Protein 4H18 (pdb70)

Radius of gyration: 34.75 Å; Cα contacts (8 Å, |Δi|>4): 2695; chains: 4; bounding box: 86×87×89 Å

Solvent-accessible surface area: 47340 Å² total; per-residue (Å²): 39,172,34,62,28,78,94,21,7,64,150,34,64,90,7,92,30,50,97,74,26,34,117,135,61,109,91,66,33,118,7,44,22,52,9,74,31,30,74,159,57,9,88,31,4,21,0,79,0,43,29,14,107,38,63,0,3,0,0,0,0,16,18,48,162,102,62,30,67,40,0,0,0,2,0,0,0,2,1,22,0,2,72,26,35,50,0,0,6,30,75,22,48,0,18,102,16,0,18,130,36,17,0,3,0,0,0,0,2,40,1,68,17,0,6,0,2,24,16,89,90,118,13,98,55,8,58,13,88,3,39,0,16,18,0,2,0,58,1,0,0,22,32,0,10,145,86,21,96,21,58,28,32,3,0,0,0,0,10,3,0,0,0,4,2,0,1,5,2,0,3,24,32,78,37,0,6,28,0,0,0,3,0,0,8,6,3,7,0,9,55,133,86,16,18,57,9,4,92,68,0,0,106,109,6,108,8,60,4,82,40,0,1,8,98,106,42,22,160,69,0,55,103,0,2,0,30,84,22,0,77,110,0,140,77,13,60,1,9,5,1,13,0,16,3,3,26,51,12,49,157,133,46,48,121,72,90,56,15,0,49,112,8,4,77,50,4,10,48,72,0,44,105,26,56,5,105,19,38,37,32,6,51,44,54,85,83,51,56,57,41,15,13,47,89,0,0,67,27,0,17,22,0,0,19,82,15,4,155,30,224,30,170,35,67,26,81,95,21,7,66,152,28,66,91,7,88,32,52,99,80,28,38,121,124,60,109,88,67,31,149,7,48,72,81,10,113,94,30,77,153,51,9,80,33,3,20,0,76,0,45,39,5,94,36,65,0,4,0,0,0,0,17,16,47,170,100,58,35,67,41,0,0,0,2,0,0,0,3,1,24,0,1,72,17,36,50,0,0,6,37,78,22,48,0,19,101,23,0,19,134,58,15,0,3,0,0,0,0,2,41,2,70,15,0,5,0,2,22,17,88,89,106,0,13,21,8,55,11,80,4,58,0,14,18,0,3,1,58,1,0,0,22,32,0,11,144,87,22,95,23,59,28,36,3,0,1,0,0,10,3,0,0,0,4,2,0,2,4,2,2,4,24,30,83,41,0,6,29,0,0,0,2,0,0,8,5,3,6,0,11,52,132,93,16,18,59,9,4,95,69,0,0,107,112,5,38,9,60,1,80,20,0,1,8,99,107,30,24,119,68,0,13,104,1,1,0,15,50,12,0,16,92,0,129,78,11,61,0,9,5,1,27,0,15,4,4,26,52,16,45,151,137,46,53,126,69,87,60,17,0,51,110,10,6,119,20,5,64,51,9,0,77,83,15,54,4,110,19,39,66,36,75,183,120,56,85,87,51,55,58,40,17,14,50,89,0,0,95,27,0,35,86,0,0,28,105,14,3,159,89,28,167,35,63,27,78,96,25,8,63,146,36,66,90,7,90,33,43,94,73,30,38,118,129,66,106,87,63,33,158,6,42,74,75,6,108,90,28,58,150,31,8,82,29,3,20,0,75,0,45,32,14,108,37,64,0,4,0,0,0,0,17,16,20,172,108,33,37,70,54,1,0,0,4,0,0,0,2,15,22,0,1,70,17,39,49,0,0,2,68,79,13,52,0,4,68,15,1,3,25,47,23,0,3,0,0,0,0,2,40,0,68,25,0,5,0,3,22,15,90,88,115,11,98,64,7,58,14,85,3,42,0,15,20,0,4,0,61,1,0,1,21,27,0,10,146,92,21,95,22,57,29,36,2,0,2,1,0,6,33,5,0,1,3,2,0,3,5,2,1,4,23,30,79,37,0,6,28,0,0,0,4,0,9,7,3,4,11,0,4,64,128,91,16,10,92,28,2,56,71,18,0,97,171,2,111,7,57,2,75,43,0,2,9,101,103,37,26,143,75,0,41,104,1,2,0,33,83,25,0,80,107,0,134,78,11,61,1,10,4,0,12,10,10,57,167,119,124,99,62,34,39,116,55,65,59,12,5,50,110,11,5,120,38,3,63,52,71,0,76,103,30,53,4,66,21,47,54,44,87,31,182,182,34,58,44,117,23,53,54,0,0,93,25,1,15,89,0,0,1,45,17,5,84,44,128,30,168,34,62,27,76,53,13,7,27,50,35,42,81,7,32,23,11,48,2,23,22,39,120,74,106,82,79,28,154,7,62,73,90,6,111,91,29,74,157,47,9,89,31,4,7,0,27,0,45,34,15,109,38,47,0,5,0,0,0,0,18,17,51,168,106,27,35,73,53,0,0,0,4,0,0,0,2,8,16,0,1,62,16,44,43,0,0,7,35,81,21,52,0,19,99,18,0,18,133,45,62,0,3,0,0,0,0,2,34,1,62,27,0,4,0,3,16,3,37,90,114,11,101,57,3,59,16,74,3,18,0,14,19,0,4,0,58,2,0,1,22,31,0,10,146,88,21,95,20,56,28,36,2,0,2,0,0,6,32,5,0,1,2,2,0,2,6,2,2,4,22,30,77,40,0,8,31,0,0,0,5,0,12,8,3,5,8,0,4,64,129,95,15,10,89,29,2,56,73,18,0,98,152,5,117,8,57,2,75,43,0,2,4,94,105,37,25,30,13,0,29,31,0,2,0,32,86,8,0,82,57,0,137,77,12,60,1,8,4,1,12,4,12,84,186,113,130,108,65,34,40,111,56,30,59,14,4,37,110,11,5,117,34,3,66,50,72,0,78,103,30,53,5,114,21,48,59,46,86,23,128,141,184,26,60,45,116,27,54,50,0,0,91,21,0,33,89,0,0,24,117,17,3,156,97

Organism: Corynebacterium glutamicum (strain ATCC 13032 / DSM 20300 / JCM 1318 / BCRC 11384 / CCUG 27702 / LMG 3730 / NBRC 12168 / NCIMB 10025 / NRRL B-2784 / 534) (NCBI:txid196627)

Secondary structure (DSSP, 8-state):
--S-HHHHHTTPPPPEEESS--TT--S--TTHHHHHTS-TTEEEEEEEETTTTEEEEEEEEPP-STTSS--EEEEE--TTTTSSS-SHHHHS-HHHHHHHHT-EEEEE---TTSTTSB-SS-BGGGTB--BHHIIIIIISHHHHHHHTT--S-EEEEEETTHHHHHHHHHHHSTTT-SEEEEES--S--SSHHHHHHHHHHHHTTT--HHHHH-STTSHHHHHT-TTTTGGGGTTSEEEEE-GGGGGGG---HHHHHHHHHHHHHHHHHHHHHHT---EEE----S--SHHHHHHHHHHHHHHHHHHHT--/--S-HHHHHTTPPPPEEESS--TT--S--TTHHHHHTS-TTEEEEEEEETTTTEEEEEEEEPP-STTSSEEEEEEE--TTTTSSS-SHHHHS-HHHHHHHHT-EEEEE---TTSTTSB-SS-BGGGTB--BHHIIIIIISHHHHHHHHTEEEEEEEEEETTHHHHHHHHHHHSTTT-SEEEEES--S--SSHHHHHHHHHHHHTTT--HHHHH-STTSHHHHHT-TTTTGGGGTTSEEEEE-GGGGGGGG--HHHHHHHHHHHHHHHHHHHHHHT---EEE----S--SHHHHHHHHHHHHHHHHHHHT-/--S-HHHHHTTPPPPEEESS--TT--S--TTHHHHHHS-TTEEEEEEEETTTTEEEEEEEEPPPGGG-S--EEEEE--TTTTSSSSSHHHHS-HHHHHHTTT-EEEEE---TTSTTSB-SS-BGGGTB--BHHIIIIIISHHHHHHHHT--S-EEEEEETHHHHHHHHHHHHSTTT-SEEEEES--S--SSHHHHHHHHHHHGGGT--HHHHH-STTSHHHHHT-TTTTGGGGTTSEEEEE-----HHHHHHHHHHHHHHHHHHHHHHHHHHT---EEE----HHHHHHHHHHHHHHHHHHHHT--/--S-HHHHHTTPPPPEEESSPPTT--S--TTHHHHHHS-TTEEEEEEEETTTTEEEEEEEEPPPGGG-S--EEEEE--TTTTSSSSSHHHHS-HHHHHHTSS-EEEEE---TTSTTSB-SS-BGGGTB--BHHIIIIIISHHHHHHHHT--S-EEEEEETHHHHHHHHHHHHSTTT-SEEEEES--S--SSHHHHHHHHHHHGGGT--HHHHHSSTTSHHHHHT-TTTTGGGGTTSEEEEE-----HHHHHHHHHHHHHHHHHHHHHHHHHHT---EEE-----HHHHHHHHHHHHHHHHHHHTT-

B-factor: mean 14.74, std 8.95, range [1.87, 73.32]

InterPro domains:
  IPR000801 Esterase-like [PF00756] (78-351)
  IPR029058 Alpha/Beta hydrolase fold [G3DSA:3.40.50.1820] (30-365)
  IPR029058 Alpha/Beta hydrolase fold [SSF53474] (70-356)
  IPR050583 Mycobacterial A85 antigen [PTHR48098] (49-359)

CATH classification: 3.40.50.1820

Structure (mmCIF, N/CA/C/O backbone):
data_4H18
#
_entry.id   4H18
#
_cell.length_a   85.804
_cell.length_b   190.688
_cell.length_c   78.497
_cell.angle_alpha   90.00
_cell.angle_beta   90.00
_cell.angle_gamma   90.00
#
_symmetry.space_group_name_H-M   'P 21 21 2'
#
loop_
_entity.id
_entity.type
_entity.pdbx_description
1 polymer Cmt1
2 non-polymer 'MAGNESIUM ION'
3 water water
#
loop_
_atom_site.group_PDB
_atom_site.id
_atom_site.type_symbol
_atom_site.label_atom_id
_atom_site.label_alt_id
_atom_site.label_comp_id
_atom_site.label_asym_id
_atom_site.label_entity_id
_atom_site.label_seq_id
_atom_site.pdbx_PDB_ins_code
_atom_site.Cartn_x
_atom_site.Cartn_y
_atom_site.Cartn_z
_atom_site.occupancy
_atom_site.B_iso_or_equiv
_atom_site.auth_seq_id
_atom_site.auth_comp_id
_atom_site.auth_asym_id
_atom_site.auth_atom_id
_atom_site.pdbx_PDB_model_num
ATOM 1 N N . ALA A 1 30 ? 108.239 17.596 19.379 1.00 16.77 30 ALA A N 1
ATOM 2 C CA . ALA A 1 30 ? 109.351 18.394 19.901 1.00 16.54 30 ALA A CA 1
ATOM 3 C C . ALA A 1 30 ? 110.557 17.483 20.009 1.00 18.13 30 ALA A C 1
ATOM 4 O O . ALA A 1 30 ? 110.400 16.276 20.196 1.00 20.89 30 ALA A O 1
ATOM 6 N N . GLU A 1 31 ? 111.760 18.049 19.924 1.00 19.56 31 GLU A N 1
ATOM 7 C CA . GLU A 1 31 ? 112.973 17.236 20.036 1.00 27.10 31 GLU A CA 1
ATOM 8 C C . GLU A 1 31 ? 113.384 17.069 21.480 1.00 23.27 31 GLU A C 1
ATOM 9 O O . GLU A 1 31 ? 114.184 16.198 21.804 1.00 25.39 31 GLU A O 1
ATOM 15 N N . VAL A 1 32 ? 112.855 17.924 22.347 1.00 15.74 32 VAL A N 1
ATOM 16 C CA . VAL A 1 32 ? 113.196 17.889 23.769 1.00 16.50 32 VAL A CA 1
ATOM 17 C C . VAL A 1 32 ? 112.174 17.036 24.508 1.00 15.58 32 VAL A C 1
ATOM 18 O O . VAL A 1 32 ? 110.956 17.217 24.316 1.00 16.82 32 VAL A O 1
ATOM 22 N N . THR A 1 33 ? 112.649 16.119 25.352 1.00 13.77 33 THR A N 1
ATOM 23 C CA . THR A 1 33 ? 111.781 15.133 25.986 1.00 15.30 33 THR A CA 1
ATOM 24 C C . THR A 1 33 ? 111.436 15.532 27.411 1.00 13.33 33 THR A C 1
ATOM 25 O O . THR A 1 33 ? 112.105 16.388 27.996 1.00 12.76 33 THR A O 1
ATOM 29 N N . PRO A 1 34 ? 110.419 14.871 27.993 1.00 11.83 34 PRO A N 1
ATOM 30 C CA . PRO A 1 34 ? 110.112 15.168 29.385 1.00 14.77 34 PRO A CA 1
ATOM 31 C C . PRO A 1 34 ? 111.322 14.994 30.282 1.00 13.60 34 PRO A C 1
ATOM 32 O O . PRO A 1 34 ? 111.575 15.856 31.117 1.00 11.69 34 PRO A O 1
ATOM 36 N N . ALA A 1 35 ? 112.085 13.912 30.096 1.00 15.60 35 ALA A N 1
ATOM 37 C CA . ALA A 1 35 ? 113.232 13.682 30.962 1.00 15.93 35 ALA A CA 1
ATOM 38 C C . ALA A 1 35 ? 114.288 14.766 30.780 1.00 13.39 35 ALA A C 1
ATOM 39 O O . ALA A 1 35 ? 114.978 15.123 31.731 1.00 14.60 35 ALA A O 1
ATOM 41 N N . ASP A 1 36 ? 114.434 15.286 29.567 1.00 16.05 36 ASP A N 1
ATOM 42 C CA . ASP A 1 36 ? 115.401 16.362 29.332 1.00 12.74 36 ASP A CA 1
ATOM 43 C C . ASP A 1 36 ? 115.124 17.555 30.239 1.00 17.95 36 ASP A C 1
ATOM 44 O O . ASP A 1 36 ? 116.056 18.142 30.819 1.00 16.49 36 ASP A O 1
ATOM 49 N N . VAL A 1 37 ? 113.853 17.947 30.361 1.00 12.71 37 VAL A N 1
ATOM 50 C CA . VAL A 1 37 ? 113.557 19.132 31.174 1.00 13.06 37 VAL A CA 1
ATOM 51 C C . VAL A 1 37 ? 113.367 18.833 32.677 1.00 13.12 37 VAL A C 1
ATOM 52 O O . VAL A 1 37 ? 113.558 19.718 33.518 1.00 12.68 37 VAL A O 1
ATOM 56 N N . ALA A 1 38 ? 113.017 17.594 33.017 1.00 10.72 38 ALA A N 1
ATOM 57 C CA . ALA A 1 38 ? 112.678 17.241 34.393 1.00 12.34 38 ALA A CA 1
ATOM 58 C C . ALA A 1 38 ? 113.898 17.153 35.313 1.00 17.16 38 ALA A C 1
ATOM 59 O O . ALA A 1 38 ? 113.772 17.339 36.523 1.00 18.23 38 ALA A O 1
ATOM 61 N N . GLY A 1 39 ? 115.068 16.858 34.746 1.00 16.79 39 GLY A N 1
ATOM 62 C CA . GLY A 1 39 ? 116.254 16.675 35.566 1.00 19.45 39 GLY A CA 1
ATOM 63 C C . GLY A 1 39 ? 115.981 15.593 36.583 1.00 19.19 39 GLY A C 1
ATOM 64 O O . GLY A 1 39 ? 115.470 14.515 36.236 1.00 19.19 39 GLY A O 1
ATOM 65 N N A ASP A 1 40 ? 116.295 15.867 37.850 0.49 20.50 40 ASP A N 1
ATOM 66 N N B ASP A 1 40 ? 116.266 15.880 37.847 0.51 20.49 40 ASP A N 1
ATOM 67 C CA A ASP A 1 40 ? 116.113 14.871 38.899 0.49 20.74 40 ASP A CA 1
ATOM 68 C CA B ASP A 1 40 ? 116.106 14.871 38.874 0.51 20.73 40 ASP A CA 1
ATOM 69 C C A ASP A 1 40 ? 114.842 15.094 39.710 0.49 19.04 40 ASP A C 1
ATOM 70 C C B ASP A 1 40 ? 114.872 15.134 39.729 0.51 19.03 40 ASP A C 1
ATOM 71 O O A ASP A 1 40 ? 114.662 14.490 40.765 0.49 18.58 40 ASP A O 1
ATOM 72 O O B ASP A 1 40 ? 114.730 14.582 40.817 0.51 18.62 40 ASP A O 1
ATOM 81 N N . THR A 1 41 ? 113.971 15.965 39.211 1.00 18.81 41 THR A N 1
ATOM 82 C CA . THR A 1 41 ? 112.728 16.294 39.904 1.00 16.56 41 THR A CA 1
ATOM 83 C C . THR A 1 41 ? 111.938 15.029 40.199 1.00 15.26 41 THR A C 1
ATOM 84 O O . THR A 1 41 ? 111.794 14.174 39.318 1.00 16.87 41 THR A O 1
ATOM 88 N N . ALA A 1 42 ? 111.412 14.907 41.420 1.00 16.62 42 ALA A N 1
ATOM 89 C CA . ALA A 1 42 ? 110.556 13.770 41.756 1.00 16.84 42 ALA A CA 1
ATOM 90 C C . ALA A 1 42 ? 109.308 13.854 40.891 1.00 17.56 42 ALA A C 1
ATOM 91 O O . ALA A 1 42 ? 108.661 14.909 40.854 1.00 13.88 42 ALA A O 1
ATOM 93 N N . LEU A 1 43 ? 108.955 12.763 40.204 1.00 15.38 43 LEU A N 1
ATOM 94 C CA . LEU A 1 43 ? 107.856 12.818 39.226 1.00 10.69 43 LEU A CA 1
ATOM 95 C C . LEU A 1 43 ? 106.459 12.634 39.850 1.00 13.15 43 LEU A C 1
ATOM 96 O O . LEU A 1 43 ? 106.292 12.076 40.948 1.00 12.52 43 LEU A O 1
ATOM 101 N N . SER A 1 44 ? 105.453 13.126 39.136 1.00 10.88 44 SER A N 1
ATOM 102 C CA . SER A 1 44 ? 104.071 12.946 39.527 1.00 11.35 44 SER A CA 1
ATOM 103 C C . SER A 1 44 ? 103.629 11.482 39.405 1.00 13.69 44 SER A C 1
ATOM 104 O O . SER A 1 44 ? 104.171 10.716 38.601 1.00 12.58 44 SER A O 1
ATOM 107 N N . THR A 1 45 ? 102.654 11.118 40.226 1.00 12.59 45 THR A N 1
ATOM 108 C CA . THR A 1 45 ? 101.954 9.839 40.123 1.00 15.73 45 THR A CA 1
ATOM 109 C C . THR A 1 45 ? 100.551 10.186 39.655 1.00 14.51 45 THR A C 1
ATOM 110 O O . THR A 1 45 ? 99.886 11.005 40.286 1.00 13.42 45 THR A O 1
ATOM 114 N N . ILE A 1 46 ? 100.129 9.594 38.542 1.00 12.55 46 ILE A N 1
ATOM 115 C CA . ILE A 1 46 ? 98.794 9.823 37.999 1.00 17.13 46 ILE A CA 1
ATOM 116 C C . ILE A 1 46 ? 97.819 8.768 38.515 1.00 18.45 46 ILE A C 1
ATOM 117 O O . ILE A 1 46 ? 98.106 7.566 38.477 1.00 18.33 46 ILE A O 1
ATOM 122 N N . SER A 1 47 ? 96.652 9.212 38.952 1.00 15.58 47 SER A N 1
ATOM 123 C CA . SER A 1 47 ? 95.633 8.300 39.437 1.00 17.97 47 SER A CA 1
ATOM 124 C C . SER A 1 47 ? 94.352 8.459 38.611 1.00 22.89 47 SER A C 1
ATOM 125 O O . SER A 1 47 ? 94.085 9.542 38.060 1.00 17.81 47 SER A O 1
ATOM 128 N N . ASP A 1 48 ? 93.572 7.383 38.481 1.00 17.36 48 ASP A N 1
ATOM 129 C CA . ASP A 1 48 ? 92.367 7.471 37.663 1.00 20.87 48 ASP A CA 1
ATOM 130 C C . ASP A 1 48 ? 91.154 7.828 38.501 1.00 24.01 48 ASP A C 1
ATOM 131 O O . ASP A 1 48 ? 90.040 7.931 37.990 1.00 27.56 48 ASP A O 1
ATOM 136 N N . SER A 1 49 ? 91.372 8.034 39.788 1.00 17.22 49 SER A N 1
ATOM 137 C CA . SER A 1 49 ? 90.266 8.304 40.690 1.00 22.95 49 SER A CA 1
ATOM 138 C C . SER A 1 49 ? 90.640 9.442 41.635 1.00 23.19 49 SER A C 1
ATOM 139 O O . SER A 1 49 ? 91.819 9.633 41.932 1.00 22.34 49 SER A O 1
ATOM 142 N N . ALA A 1 50 ? 89.641 10.203 42.084 1.00 20.66 50 ALA A N 1
ATOM 143 C CA . ALA A 1 50 ? 89.833 11.295 43.045 1.00 20.70 50 ALA A CA 1
ATOM 144 C C . ALA A 1 50 ? 90.336 10.822 44.418 1.00 28.36 50 ALA A C 1
ATOM 145 O O . ALA A 1 50 ? 90.222 9.647 44.751 1.00 29.87 50 ALA A O 1
ATOM 147 N N . PRO A 1 51 ? 90.896 11.734 45.224 1.00 24.58 51 PRO A N 1
ATOM 148 C CA . PRO A 1 51 ? 91.393 11.281 46.528 1.00 33.52 51 PRO A CA 1
ATOM 149 C C . PRO A 1 51 ? 90.243 10.838 47.428 1.00 35.19 51 PRO A C 1
ATOM 150 O O . PRO A 1 51 ? 89.156 11.415 47.346 1.00 34.12 51 PRO A O 1
ATOM 154 N N . ALA A 1 52 ? 90.473 9.836 48.275 1.00 34.50 52 ALA A N 1
ATOM 155 C CA . ALA A 1 52 ? 89.442 9.399 49.209 1.00 33.53 52 ALA A CA 1
ATOM 156 C C . ALA A 1 52 ? 89.109 10.551 50.159 1.00 36.55 52 ALA A C 1
ATOM 157 O O . ALA A 1 52 ? 88.006 10.633 50.703 1.00 38.82 52 ALA A O 1
ATOM 159 N N . ASP A 1 53 ? 90.077 11.450 50.315 1.00 39.84 53 ASP A N 1
ATOM 160 C CA . ASP A 1 53 ? 89.944 12.689 51.070 1.00 43.33 53 ASP A CA 1
ATOM 161 C C . ASP A 1 53 ? 88.840 13.637 50.561 1.00 50.95 53 ASP A C 1
ATOM 162 O O . ASP A 1 53 ? 88.365 14.500 51.310 1.00 44.10 53 ASP A O 1
ATOM 167 N N . GLU A 1 54 ? 88.439 13.482 49.298 1.00 40.52 54 GLU A N 1
ATOM 168 C CA . GLU A 1 54 ? 87.533 14.440 48.643 1.00 44.31 54 GLU A CA 1
ATOM 169 C C . GLU A 1 54 ? 86.244 14.727 49.420 1.00 43.81 54 GLU A C 1
ATOM 170 O O . GLU A 1 54 ? 85.416 13.834 49.625 1.00 42.11 54 GLU A O 1
ATOM 176 N N . ALA A 1 55 ? 86.089 15.983 49.836 1.00 42.37 55 ALA A N 1
ATOM 177 C CA . ALA A 1 55 ? 84.903 16.441 50.557 1.00 44.26 55 ALA A CA 1
ATOM 178 C C . ALA A 1 55 ? 83.636 16.403 49.689 1.00 49.00 55 ALA A C 1
ATOM 179 O O . ALA A 1 55 ? 82.708 15.637 49.967 1.00 49.25 55 ALA A O 1
ATOM 181 N N . SER A 1 56 ? 83.595 17.229 48.644 1.00 41.29 56 SER A N 1
ATOM 182 C CA . SER A 1 56 ? 82.456 17.240 47.716 1.00 42.89 56 SER A CA 1
ATOM 183 C C . SER A 1 56 ? 82.911 17.129 46.258 1.00 35.40 56 SER A C 1
ATOM 184 O O . SER A 1 56 ? 84.090 17.326 45.960 1.00 36.85 56 SER A O 1
ATOM 187 N N . ALA A 1 57 ? 81.971 16.810 45.365 1.00 35.54 57 ALA A N 1
ATOM 188 C CA . ALA A 1 57 ? 82.254 16.663 43.937 1.00 27.24 57 ALA A CA 1
ATOM 189 C C . ALA A 1 57 ? 82.469 18.009 43.255 1.00 26.07 57 ALA A C 1
ATOM 190 O O . ALA A 1 57 ? 81.662 18.908 43.401 1.00 25.04 57 ALA A O 1
ATOM 192 N N . PRO A 1 58 ? 83.566 18.148 42.495 1.00 25.13 58 PRO A N 1
ATOM 193 C CA . PRO A 1 58 ? 83.828 19.403 41.781 1.00 26.11 58 PRO A CA 1
ATOM 194 C C . PRO A 1 58 ? 82.672 19.749 40.837 1.00 16.79 58 PRO A C 1
ATOM 195 O O . PRO A 1 58 ? 82.004 18.832 40.343 1.00 21.97 58 PRO A O 1
ATOM 199 N N . ARG A 1 59 ? 82.449 21.029 40.573 1.00 20.86 59 ARG A N 1
ATOM 200 C CA . ARG A 1 59 ? 81.346 21.421 39.700 1.00 22.33 59 ARG A CA 1
ATOM 201 C C . ARG A 1 59 ? 81.485 20.846 38.291 1.00 27.49 59 ARG A C 1
ATOM 202 O O . ARG A 1 59 ? 80.487 20.575 37.607 1.00 24.28 59 ARG A O 1
ATOM 210 N N . TRP A 1 60 ? 82.724 20.626 37.861 1.00 17.58 60 TRP A N 1
ATOM 211 C CA . TRP A 1 60 ? 82.934 20.242 36.477 1.00 17.50 60 TRP A CA 1
ATOM 212 C C . TRP A 1 60 ? 82.746 18.740 36.255 1.00 16.57 60 TRP A C 1
ATOM 213 O O . TRP A 1 60 ? 82.713 18.290 35.116 1.00 18.61 60 TRP A O 1
ATOM 224 N N . ARG A 1 61 ? 82.663 17.957 37.334 1.00 20.65 61 ARG A N 1
ATOM 225 C CA . ARG A 1 61 ? 82.567 16.502 37.168 1.00 18.99 61 ARG A CA 1
ATOM 226 C C . ARG A 1 61 ? 81.358 16.070 36.322 1.00 13.75 61 ARG A C 1
ATOM 227 O O . ARG A 1 61 ? 81.473 15.176 35.489 1.00 17.95 61 ARG A O 1
ATOM 235 N N . ALA A 1 62 ? 80.206 16.711 36.512 1.00 21.63 62 ALA A N 1
ATOM 236 C CA . ALA A 1 62 ? 79.021 16.352 35.705 1.00 18.89 62 ALA A CA 1
ATOM 237 C C . ALA A 1 62 ? 79.254 16.524 34.199 1.00 20.53 62 ALA A C 1
ATOM 238 O O . ALA A 1 62 ? 78.753 15.747 33.385 1.00 18.74 62 ALA A O 1
ATOM 240 N N . HIS A 1 63 ? 80.032 17.543 33.835 1.00 21.87 63 HIS A N 1
ATOM 241 C CA . HIS A 1 63 ? 80.344 17.814 32.432 1.00 23.00 63 HIS A CA 1
ATOM 242 C C . HIS A 1 63 ? 81.213 16.722 31.843 1.00 21.18 63 HIS A C 1
ATOM 243 O O . HIS A 1 63 ? 80.986 16.266 30.719 1.00 20.74 63 HIS A O 1
ATOM 250 N N . VAL A 1 64 ? 82.222 16.304 32.606 1.00 17.07 64 VAL A N 1
ATOM 251 C CA . VAL A 1 64 ? 83.060 15.206 32.202 1.00 20.03 64 VAL A CA 1
ATOM 252 C C . VAL A 1 64 ? 82.219 13.918 32.043 1.00 18.40 64 VAL A C 1
ATOM 253 O O . VAL A 1 64 ? 82.342 13.208 31.042 1.00 24.58 64 VAL A O 1
ATOM 257 N N . ASN A 1 65 ? 81.367 13.633 33.023 1.00 18.82 65 ASN A N 1
ATOM 258 C CA . ASN A 1 65 ? 80.632 12.354 33.055 1.00 21.68 65 ASN A CA 1
ATOM 259 C C . ASN A 1 65 ? 79.634 12.199 31.920 1.00 25.75 65 ASN A C 1
ATOM 260 O O . ASN A 1 65 ? 79.273 11.084 31.555 1.00 35.77 65 ASN A O 1
ATOM 265 N N . ALA A 1 66 ? 79.202 13.322 31.357 1.00 29.21 66 ALA A N 1
ATOM 266 C CA . ALA A 1 66 ? 78.218 13.322 30.277 1.00 27.32 66 ALA A CA 1
ATOM 267 C C . ALA A 1 66 ? 78.877 13.329 28.910 1.00 34.60 66 ALA A C 1
ATOM 268 O O . ALA A 1 66 ? 78.204 13.195 27.884 1.00 30.95 66 ALA A O 1
ATOM 270 N N . ALA A 1 67 ? 80.196 13.500 28.890 1.00 27.16 67 ALA A N 1
ATOM 271 C CA . ALA A 1 67 ? 80.911 13.623 27.631 1.00 23.10 67 ALA A CA 1
ATOM 272 C C . ALA A 1 67 ? 81.320 12.254 27.094 1.00 23.41 67 ALA A C 1
ATOM 273 O O . ALA A 1 67 ? 81.128 11.229 27.761 1.00 23.23 67 ALA A O 1
ATOM 275 N N . ASP A 1 68 ? 81.896 12.251 25.896 1.00 24.28 68 ASP A N 1
ATOM 276 C CA . ASP A 1 68 ? 82.409 11.032 25.298 1.00 25.50 68 ASP A CA 1
ATOM 277 C C . ASP A 1 68 ? 83.365 10.358 26.263 1.00 22.34 68 ASP A C 1
ATOM 278 O O . ASP A 1 68 ? 84.049 11.015 27.055 1.00 19.06 68 ASP A O 1
ATOM 283 N N . GLU A 1 69 ? 83.390 9.035 26.197 1.00 26.49 69 GLU A N 1
ATOM 284 C CA . GLU A 1 69 ? 84.261 8.197 27.001 1.00 26.15 69 GLU A CA 1
ATOM 285 C C . GLU A 1 69 ? 85.728 8.623 26.935 1.00 19.37 69 GLU A C 1
ATOM 286 O O . GLU A 1 69 ? 86.520 8.385 27.867 1.00 15.90 69 GLU A O 1
ATOM 292 N N . ARG A 1 70 ? 86.105 9.238 25.823 1.00 15.19 70 ARG A N 1
ATOM 293 C CA . ARG A 1 70 ? 87.496 9.658 25.658 1.00 13.95 70 ARG A CA 1
ATOM 294 C C . ARG A 1 70 ? 87.848 10.841 26.563 1.00 12.94 70 ARG A C 1
ATOM 295 O O . ARG A 1 70 ? 89.024 11.199 26.698 1.00 13.59 70 ARG A O 1
ATOM 303 N N . VAL A 1 71 ? 86.839 11.452 27.170 1.00 11.63 71 VAL A N 1
ATOM 304 C CA . VAL A 1 71 ? 87.131 12.530 28.127 1.00 12.09 71 VAL A CA 1
ATOM 305 C C . VAL A 1 71 ? 87.253 11.890 29.498 1.00 16.89 71 VAL A C 1
ATOM 306 O O . VAL A 1 71 ? 86.344 11.185 29.931 1.00 18.67 71 VAL A O 1
ATOM 310 N N . LYS A 1 72 ? 88.380 12.114 30.174 1.00 11.27 72 LYS A N 1
ATOM 311 C CA . LYS A 1 72 ? 88.630 11.466 31.454 1.00 12.00 72 LYS A CA 1
ATOM 312 C C . LYS A 1 72 ? 88.964 12.433 32.571 1.00 16.50 72 LYS A C 1
ATOM 313 O O . LYS A 1 72 ? 89.645 13.441 32.362 1.00 17.09 72 LYS A O 1
ATOM 319 N N . GLU A 1 73 ? 88.503 12.110 33.774 1.00 12.53 73 GLU A N 1
ATOM 320 C CA . GLU A 1 73 ? 89.018 12.784 34.949 1.00 13.02 73 GLU A CA 1
ATOM 321 C C . GLU A 1 73 ? 90.239 12.011 35.492 1.00 15.16 73 GLU A C 1
ATOM 322 O O . GLU A 1 73 ? 90.156 10.808 35.761 1.00 15.58 73 GLU A O 1
ATOM 328 N N . MET A 1 74 ? 91.375 12.689 35.641 1.00 11.35 74 MET A N 1
ATOM 329 C CA . MET A 1 74 ? 92.560 12.070 36.214 1.00 12.50 74 MET A CA 1
ATOM 330 C C . MET A 1 74 ? 93.083 12.960 37.316 1.00 15.11 74 MET A C 1
ATOM 331 O O . MET A 1 74 ? 92.733 14.149 37.390 1.00 13.59 74 MET A O 1
ATOM 336 N N . TRP A 1 75 ? 93.924 12.399 38.176 1.00 11.19 75 TRP A N 1
ATOM 337 C CA . TRP A 1 75 ? 94.487 13.192 39.260 1.00 11.97 75 TRP A CA 1
ATOM 338 C C . TRP A 1 75 ? 95.983 12.975 39.311 1.00 15.41 75 TRP A C 1
ATOM 339 O O . TRP A 1 75 ? 96.463 11.850 39.177 1.00 17.80 75 TRP A O 1
ATOM 350 N N . ALA A 1 76 ? 96.736 14.057 39.495 1.00 11.00 76 ALA A N 1
ATOM 351 C CA . ALA A 1 76 ? 98.191 13.961 39.479 1.00 9.90 76 ALA A CA 1
ATOM 352 C C . ALA A 1 76 ? 98.718 14.469 40.787 1.00 13.69 76 ALA A C 1
ATOM 353 O O . ALA A 1 76 ? 98.444 15.602 41.153 1.00 11.63 76 ALA A O 1
ATOM 355 N N . TYR A 1 77 ? 99.473 13.631 41.500 1.00 11.30 77 TYR A N 1
ATOM 356 C CA . TYR A 1 77 ? 100.083 14.078 42.733 1.00 13.51 77 TYR A CA 1
ATOM 357 C C . TYR A 1 77 ? 101.358 14.870 42.439 1.00 12.02 77 TYR A C 1
ATOM 358 O O . TYR A 1 77 ? 102.226 14.425 41.678 1.00 11.99 77 TYR A O 1
ATOM 367 N N . SER A 1 78 ? 101.477 16.044 43.052 1.00 11.80 78 SER A N 1
ATOM 368 C CA . SER A 1 78 ? 102.659 16.883 42.890 1.00 12.31 78 SER A CA 1
ATOM 369 C C . SER A 1 78 ? 103.535 16.766 44.125 1.00 10.35 78 SER A C 1
ATOM 370 O O . SER A 1 78 ? 103.147 17.219 45.198 1.00 11.08 78 SER A O 1
ATOM 373 N N . PRO A 1 79 ? 104.740 16.198 43.981 1.00 13.13 79 PRO A N 1
ATOM 374 C CA . PRO A 1 79 ? 105.561 16.054 45.188 1.00 15.02 79 PRO A CA 1
ATOM 375 C C . PRO A 1 79 ? 106.017 17.393 45.753 1.00 17.37 79 PRO A C 1
ATOM 376 O O . PRO A 1 79 ? 106.134 17.567 46.971 1.00 13.26 79 PRO A O 1
ATOM 380 N N . SER A 1 80 ? 106.294 18.346 44.876 1.00 16.36 80 SER A N 1
ATOM 381 C CA . SER A 1 80 ? 106.802 19.629 45.355 1.00 15.33 80 SER A CA 1
ATOM 382 C C . SER A 1 80 ? 105.749 20.433 46.089 1.00 15.61 80 SER A C 1
ATOM 383 O O . SER A 1 80 ? 106.085 21.212 46.981 1.00 16.01 80 SER A O 1
ATOM 386 N N . MET A 1 81 ? 104.479 20.244 45.740 1.00 12.39 81 MET A N 1
ATOM 387 C CA . MET A 1 81 ? 103.408 20.993 46.409 1.00 14.33 81 MET A CA 1
ATOM 388 C C . MET A 1 81 ? 102.707 20.141 47.445 1.00 13.23 81 MET A C 1
ATOM 389 O O . MET A 1 81 ? 101.957 20.660 48.266 1.00 11.50 81 MET A O 1
ATOM 394 N N . ASP A 1 82 ? 102.974 18.839 47.421 1.00 16.47 82 ASP A N 1
ATOM 395 C CA . ASP A 1 82 ? 102.229 17.858 48.223 1.00 15.18 82 ASP A CA 1
ATOM 396 C C . ASP A 1 82 ? 100.741 18.050 48.001 1.00 17.25 82 ASP A C 1
ATOM 397 O O . ASP A 1 82 ? 99.963 18.203 48.944 1.00 15.26 82 ASP A O 1
ATOM 402 N N . ARG A 1 83 ? 100.351 18.069 46.726 1.00 13.25 83 ARG A N 1
ATOM 403 C CA . ARG A 1 83 ? 98.994 18.395 46.361 1.00 13.20 83 ARG A CA 1
ATOM 404 C C . ARG A 1 83 ? 98.543 17.399 45.315 1.00 10.25 83 ARG A C 1
ATOM 405 O O . ARG A 1 83 ? 99.318 17.027 44.417 1.00 11.18 83 ARG A O 1
ATOM 413 N N . ASN A 1 84 ? 97.285 16.971 45.421 1.00 10.91 84 ASN A N 1
ATOM 414 C CA . ASN A 1 84 ? 96.641 16.226 44.353 1.00 9.63 84 ASN A CA 1
ATOM 415 C C . ASN A 1 84 ? 95.933 17.189 43.437 1.00 9.30 84 ASN A C 1
ATOM 416 O O . ASN A 1 84 ? 95.020 17.882 43.853 1.00 11.14 84 ASN A O 1
ATOM 421 N N . VAL A 1 85 ? 96.356 17.221 42.184 1.00 8.50 85 VAL A N 1
ATOM 422 C CA . VAL A 1 85 ? 95.872 18.207 41.241 1.00 7.08 85 VAL A CA 1
ATOM 423 C C . VAL A 1 85 ? 94.930 17.496 40.252 1.00 8.60 85 VAL A C 1
ATOM 424 O O . VAL A 1 85 ? 95.343 16.554 39.599 1.00 8.90 85 VAL A O 1
ATOM 428 N N . PRO A 1 86 ? 93.665 17.937 40.144 1.00 9.49 86 PRO A N 1
ATOM 429 C CA . PRO A 1 86 ? 92.722 17.323 39.197 1.00 9.44 86 PRO A CA 1
ATOM 430 C C . PRO A 1 86 ? 92.990 17.773 37.766 1.00 10.79 86 PRO A C 1
ATOM 431 O O . PRO A 1 86 ? 93.332 18.944 37.566 1.00 9.53 86 PRO A O 1
ATOM 435 N N . LEU A 1 87 ? 92.849 16.861 36.803 1.00 9.54 87 LEU A N 1
ATOM 436 C CA . LEU A 1 87 ? 93.038 17.163 35.380 1.00 7.59 87 LEU A CA 1
ATOM 437 C C . LEU A 1 87 ? 91.815 16.680 34.600 1.00 13.20 87 LEU A C 1
ATOM 438 O O . LEU A 1 87 ? 91.329 15.552 34.796 1.00 14.51 87 LEU A O 1
ATOM 443 N N . VAL A 1 88 ? 91.293 17.521 33.723 1.00 7.61 88 VAL A N 1
ATOM 444 C CA . VAL A 1 88 ? 90.300 17.049 32.759 1.00 10.20 88 VAL A CA 1
ATOM 445 C C . VAL A 1 88 ? 91.073 16.770 31.487 1.00 11.89 88 VAL A C 1
ATOM 446 O O . VAL A 1 88 ? 91.753 17.644 30.976 1.00 9.09 88 VAL A O 1
ATOM 450 N N . VAL A 1 89 ? 91.014 15.530 31.015 1.00 10.31 89 VAL A N 1
ATOM 451 C CA . VAL A 1 89 ? 91.872 15.115 29.900 1.00 9.04 89 VAL A CA 1
ATOM 452 C C . VAL A 1 89 ? 91.048 14.626 28.714 1.00 12.08 89 VAL A C 1
ATOM 453 O O . VAL A 1 89 ? 90.258 13.707 28.852 1.00 16.72 89 VAL A O 1
ATOM 457 N N . ILE A 1 90 ? 91.242 15.248 27.548 1.00 9.98 90 ILE A N 1
ATOM 458 C CA . ILE A 1 90 ? 90.579 14.788 26.337 1.00 10.24 90 ILE A CA 1
ATOM 459 C C . ILE A 1 90 ? 91.580 13.857 25.695 1.00 14.77 90 ILE A C 1
ATOM 460 O O . ILE A 1 90 ? 92.680 14.275 25.357 1.00 13.04 90 ILE A O 1
ATOM 465 N N . THR A 1 91 ? 91.240 12.582 25.550 1.00 13.36 91 THR A N 1
ATOM 466 C CA . THR A 1 91 ? 92.199 11.659 24.952 1.00 13.62 91 THR A CA 1
ATOM 467 C C . THR A 1 91 ? 91.925 11.493 23.449 1.00 12.06 91 THR A C 1
ATOM 468 O O . THR A 1 91 ? 90.778 11.541 23.000 1.00 14.09 91 THR A O 1
ATOM 472 N N . ALA A 1 92 ? 92.995 11.321 22.688 1.00 16.48 92 ALA A N 1
ATOM 473 C CA . ALA A 1 92 ? 92.881 11.057 21.259 1.00 13.98 92 ALA A CA 1
ATOM 474 C C . ALA A 1 92 ? 92.317 9.665 21.080 1.00 18.33 92 ALA A C 1
ATOM 475 O O . ALA A 1 92 ? 92.350 8.861 22.021 1.00 14.70 92 ALA A O 1
ATOM 477 N N . ASP A 1 93 ? 91.814 9.363 19.881 1.00 18.49 93 ASP A N 1
ATOM 478 C CA . ASP A 1 93 ? 91.484 7.983 19.580 1.00 20.30 93 ASP A CA 1
ATOM 479 C C . ASP A 1 93 ? 92.743 7.262 19.076 1.00 19.03 93 ASP A C 1
ATOM 480 O O . ASP A 1 93 ? 93.815 7.854 19.008 1.00 18.96 93 ASP A O 1
ATOM 485 N N . GLU A 1 94 ? 92.622 5.987 18.716 1.00 23.37 94 GLU A N 1
ATOM 486 C CA . GLU A 1 94 ? 93.801 5.233 18.307 1.00 21.95 94 GLU A CA 1
ATOM 487 C C . GLU A 1 94 ? 93.900 5.050 16.799 1.00 24.50 94 GLU A C 1
ATOM 488 O O . GLU A 1 94 ? 94.797 4.359 16.318 1.00 24.49 94 GLU A O 1
ATOM 494 N N . SER A 1 95 ? 93.004 5.705 16.065 1.00 20.41 95 SER A N 1
ATOM 495 C CA . SER A 1 95 ? 92.893 5.521 14.622 1.00 24.02 95 SER A CA 1
ATOM 496 C C . SER A 1 95 ? 94.173 5.912 13.877 1.00 26.20 95 SER A C 1
ATOM 497 O O . SER A 1 95 ? 94.454 5.380 12.788 1.00 20.65 95 SER A O 1
ATOM 500 N N . ALA A 1 96 ? 94.957 6.823 14.459 1.00 18.19 96 ALA A N 1
ATOM 501 C CA . ALA A 1 96 ? 96.197 7.253 13.813 1.00 16.06 96 ALA A CA 1
ATOM 502 C C . ALA A 1 96 ? 97.422 7.082 14.711 1.00 15.31 96 ALA A C 1
ATOM 503 O O . ALA A 1 96 ? 98.470 7.647 14.442 1.00 24.51 96 ALA A O 1
ATOM 505 N N . GLY A 1 97 ? 97.292 6.283 15.759 1.00 17.82 97 GLY A N 1
ATOM 506 C CA . GLY A 1 97 ? 98.416 6.000 16.623 1.00 17.03 97 GLY A CA 1
ATOM 507 C C . GLY A 1 97 ? 98.647 7.175 17.554 1.00 18.38 97 GLY A C 1
ATOM 508 O O . GLY A 1 97 ? 97.718 7.954 17.808 1.00 16.53 97 GLY A O 1
ATOM 509 N N . PRO A 1 98 ? 99.877 7.313 18.046 1.00 19.97 98 PRO A N 1
ATOM 510 C CA . PRO A 1 98 ? 100.175 8.378 19.015 1.00 17.22 98 PRO A CA 1
ATOM 511 C C . PRO A 1 98 ? 99.875 9.770 18.474 1.00 14.29 98 PRO A C 1
ATOM 512 O O . PRO A 1 98 ? 100.188 10.068 17.318 1.00 13.70 98 PRO A O 1
ATOM 516 N N . ARG A 1 99 ? 99.294 10.623 19.317 1.00 15.26 99 ARG A N 1
ATOM 517 C CA . ARG A 1 99 ? 98.952 11.997 18.907 1.00 11.05 99 ARG A CA 1
ATOM 518 C C . ARG A 1 99 ? 99.563 13.034 19.876 1.00 6.67 99 ARG A C 1
ATOM 519 O O . ARG A 1 99 ? 99.946 12.673 20.988 1.00 11.35 99 ARG A O 1
ATOM 527 N N . PRO A 1 100 ? 99.668 14.312 19.440 1.00 9.88 100 PRO A N 1
ATOM 528 C CA . PRO A 1 100 ? 100.236 15.389 20.274 1.00 8.42 100 PRO A CA 1
ATOM 529 C C . PRO A 1 100 ? 99.405 15.620 21.529 1.00 11.03 100 PRO A C 1
ATOM 530 O O . PRO A 1 100 ? 98.317 15.085 21.647 1.00 10.34 100 PRO A O 1
ATOM 534 N N . VAL A 1 101 ? 99.936 16.392 22.463 1.00 10.07 101 VAL A N 1
ATOM 535 C CA . VAL A 1 101 ? 99.172 16.790 23.635 1.00 9.90 101 VAL A CA 1
ATOM 536 C C . VAL A 1 101 ? 99.239 18.303 23.742 1.00 8.15 101 VAL A C 1
ATOM 537 O O . VAL A 1 101 ? 100.300 18.925 23.498 1.00 9.98 101 VAL A O 1
ATOM 541 N N . ILE A 1 102 ? 98.093 18.911 24.063 1.00 7.10 102 ILE A N 1
ATOM 542 C CA . ILE A 1 102 ? 98.044 20.348 24.308 1.00 5.37 102 ILE A CA 1
ATOM 543 C C . ILE A 1 102 ? 97.778 20.493 25.800 1.00 7.26 102 ILE A C 1
ATOM 544 O O . ILE A 1 102 ? 96.829 19.900 26.304 1.00 7.08 102 ILE A O 1
ATOM 549 N N . TYR A 1 103 ? 98.634 21.228 26.506 1.00 5.89 103 TYR A N 1
ATOM 550 C CA . TYR A 1 103 ? 98.382 21.598 27.901 1.00 7.68 103 TYR A CA 1
ATOM 551 C C . TYR A 1 103 ? 97.625 22.916 27.829 1.00 7.78 103 TYR A C 1
ATOM 552 O O . TYR A 1 103 ? 98.171 23.930 27.379 1.00 8.75 103 TYR A O 1
ATOM 561 N N . LEU A 1 104 ? 96.364 22.900 28.253 1.00 5.62 104 LEU A N 1
ATOM 562 C CA . LEU A 1 104 ? 95.506 24.078 28.116 1.00 5.34 104 LEU A CA 1
ATOM 563 C C . LEU A 1 104 ? 95.174 24.609 29.485 1.00 5.96 104 LEU A C 1
ATOM 564 O O . LEU A 1 104 ? 94.537 23.897 30.283 1.00 7.98 104 LEU A O 1
ATOM 569 N N . LEU A 1 105 ? 95.588 25.844 29.766 1.00 5.48 105 LEU A N 1
ATOM 570 C CA . LEU A 1 105 ? 95.389 26.400 31.098 1.00 6.67 105 LEU A CA 1
ATOM 571 C C . LEU A 1 105 ? 94.161 27.306 31.169 1.00 6.73 105 LEU A C 1
ATOM 572 O O . LEU A 1 105 ? 93.909 28.083 30.268 1.00 6.70 105 LEU A O 1
ATOM 577 N N . ASN A 1 106 ? 93.416 27.191 32.266 1.00 7.03 106 ASN A N 1
ATOM 578 C CA . ASN A 1 106 ? 92.392 28.141 32.634 1.00 7.58 106 ASN A CA 1
ATOM 579 C C . ASN A 1 106 ? 93.003 29.489 32.979 1.00 7.95 106 ASN A C 1
ATOM 580 O O . ASN A 1 106 ? 94.234 29.610 33.160 1.00 7.81 106 ASN A O 1
ATOM 585 N N . GLY A 1 107 ? 92.159 30.517 33.048 1.00 6.97 107 GLY A N 1
ATOM 586 C CA . GLY A 1 107 ? 92.600 31.801 33.568 1.00 8.33 107 GLY A CA 1
ATOM 587 C C . GLY A 1 107 ? 92.566 31.800 35.091 1.00 6.72 107 GLY A C 1
ATOM 588 O O . GLY A 1 107 ? 92.709 30.744 35.732 1.00 7.92 107 GLY A O 1
ATOM 589 N N . GLY A 1 108 ? 92.405 32.984 35.685 1.00 6.52 108 GLY A N 1
ATOM 590 C CA . GLY A 1 108 ? 92.487 33.142 37.145 1.00 7.75 108 GLY A CA 1
ATOM 591 C C . GLY A 1 108 ? 91.601 32.191 37.920 1.00 6.77 108 GLY A C 1
ATOM 592 O O . GLY A 1 108 ? 91.968 31.751 38.992 1.00 7.44 108 GLY A O 1
ATOM 593 N N . ASP A 1 109 ? 90.450 31.838 37.365 1.00 8.12 109 ASP A N 1
ATOM 594 C CA . ASP A 1 109 ? 89.546 30.874 37.999 1.00 7.34 109 ASP A CA 1
ATOM 595 C C . ASP A 1 109 ? 90.269 29.567 38.346 1.00 11.04 109 ASP A C 1
ATOM 596 O O . ASP A 1 109 ? 89.973 28.900 39.361 1.00 8.84 109 ASP A O 1
ATOM 601 N N . GLY A 1 110 ? 91.227 29.186 37.506 1.00 7.98 110 GLY A N 1
ATOM 602 C CA . GLY A 1 110 ? 92.037 27.993 37.781 1.00 8.09 110 GLY A CA 1
ATOM 603 C C . GLY A 1 110 ? 91.313 26.677 37.541 1.00 10.83 110 GLY A C 1
ATOM 604 O O . GLY A 1 110 ? 91.904 25.616 37.704 1.00 7.88 110 GLY A O 1
ATOM 605 N N . GLY A 1 111 ? 90.046 26.740 37.140 1.00 6.48 111 GLY A N 1
ATOM 606 C CA . GLY A 1 111 ? 89.220 25.544 37.099 1.00 7.29 111 GLY A CA 1
ATOM 607 C C . GLY A 1 111 ? 88.541 25.293 38.448 1.00 11.34 111 GLY A C 1
ATOM 608 O O . GLY A 1 111 ? 87.818 24.305 38.628 1.00 11.23 111 GLY A O 1
ATOM 609 N N . GLU A 1 112 ? 88.779 26.185 39.391 1.00 7.56 112 GLU A N 1
ATOM 610 C CA . GLU A 1 112 ? 88.237 26.013 40.760 1.00 10.54 112 GLU A CA 1
ATOM 611 C C . GLU A 1 112 ? 86.872 26.685 41.012 1.00 12.87 112 GLU A C 1
ATOM 612 O O . GLU A 1 112 ? 86.270 26.481 42.069 1.00 14.57 112 GLU A O 1
ATOM 618 N N . GLY A 1 113 ? 86.390 27.463 40.058 1.00 13.02 113 GLY A N 1
ATOM 619 C CA . GLY A 1 113 ? 85.070 28.071 40.141 1.00 13.32 113 GLY A CA 1
ATOM 620 C C . GLY A 1 113 ? 84.263 27.748 38.890 1.00 14.11 113 GLY A C 1
ATOM 621 O O . GLY A 1 113 ? 84.422 26.687 38.295 1.00 15.88 113 GLY A O 1
ATOM 622 N N . ALA A 1 114 ? 83.418 28.679 38.459 1.00 12.97 114 ALA A N 1
ATOM 623 C CA . ALA A 1 114 ? 82.582 28.438 37.276 1.00 12.98 114 ALA A CA 1
ATOM 624 C C . ALA A 1 114 ? 83.170 28.977 35.976 1.00 13.79 114 ALA A C 1
ATOM 625 O O . ALA A 1 114 ? 82.734 28.582 34.890 1.00 12.99 114 ALA A O 1
ATOM 627 N N . ALA A 1 115 ? 84.117 29.900 36.074 1.00 12.17 115 ALA A N 1
ATOM 628 C CA . ALA A 1 115 ? 84.567 30.614 34.886 1.00 14.95 115 ALA A CA 1
ATOM 629 C C . ALA A 1 115 ? 85.775 29.932 34.240 1.00 12.98 115 ALA A C 1
ATOM 630 O O . ALA A 1 115 ? 86.899 30.434 34.346 1.00 13.13 115 ALA A O 1
ATOM 632 N N . ASN A 1 116 ? 85.550 28.808 33.569 1.00 12.56 116 ASN A N 1
ATOM 633 C CA . ASN A 1 116 ? 86.666 28.024 33.044 1.00 11.30 116 ASN A CA 1
ATOM 634 C C . ASN A 1 116 ? 86.297 27.307 31.756 1.00 9.89 116 ASN A C 1
ATOM 635 O O . ASN A 1 116 ? 85.115 27.208 31.397 1.00 10.62 116 ASN A O 1
ATOM 640 N N . TRP A 1 117 ? 87.295 26.784 31.061 1.00 8.81 117 TRP A N 1
ATOM 641 C CA . TRP A 1 117 ? 87.033 26.175 29.734 1.00 8.88 117 TRP A CA 1
ATOM 642 C C . TRP A 1 117 ? 85.936 25.097 29.723 1.00 8.80 117 TRP A C 1
ATOM 643 O O . TRP A 1 117 ? 85.080 25.055 28.833 1.00 9.59 117 TRP A O 1
ATOM 654 N N . VAL A 1 118 ? 85.982 24.207 30.718 1.00 10.82 118 VAL A N 1
ATOM 655 C CA . VAL A 1 118 ? 85.087 23.051 30.749 1.00 11.01 118 VAL A CA 1
ATOM 656 C C . VAL A 1 118 ? 83.652 23.477 31.012 1.00 10.09 118 VAL A C 1
ATOM 657 O O . VAL A 1 118 ? 82.698 22.936 30.448 1.00 12.74 118 VAL A O 1
ATOM 661 N N . MET A 1 119 ? 83.490 24.479 31.846 1.00 10.81 119 MET A N 1
ATOM 662 C CA . MET A 1 119 ? 82.137 24.821 32.232 1.00 16.25 119 MET A CA 1
ATOM 663 C C . MET A 1 119 ? 81.505 25.895 31.370 1.00 18.34 119 MET A C 1
ATOM 664 O O . MET A 1 119 ? 80.300 26.067 31.429 1.00 15.07 119 MET A O 1
ATOM 669 N N . GLN A 1 120 ? 82.295 26.564 30.527 1.00 11.60 120 GLN A N 1
ATOM 670 C CA . GLN A 1 120 ? 81.767 27.705 29.758 1.00 10.76 120 GLN A CA 1
ATOM 671 C C . GLN A 1 120 ? 81.940 27.623 28.233 1.00 13.59 120 GLN A C 1
ATOM 672 O O . GLN A 1 120 ? 81.483 28.517 27.516 1.00 12.16 120 GLN A O 1
ATOM 678 N N . THR A 1 121 ? 82.589 26.570 27.735 1.00 12.84 121 THR A N 1
ATOM 679 C CA . THR A 1 121 ? 82.828 26.441 26.289 1.00 13.88 121 THR A CA 1
ATOM 680 C C . THR A 1 121 ? 82.621 25.012 25.820 1.00 11.47 121 THR A C 1
ATOM 681 O O . THR A 1 121 ? 82.389 24.096 26.634 1.00 11.94 121 THR A O 1
ATOM 685 N N . ASP A 1 122 ? 82.722 24.806 24.512 1.00 9.99 122 ASP A N 1
ATOM 686 C CA . ASP A 1 122 ? 82.581 23.495 23.925 1.00 9.52 122 ASP A CA 1
ATOM 687 C C . ASP A 1 122 ? 83.947 22.850 23.718 1.00 10.32 122 ASP A C 1
ATOM 688 O O . ASP A 1 122 ? 84.111 22.007 22.858 1.00 11.17 122 ASP A O 1
ATOM 693 N N . VAL A 1 123 ? 84.911 23.241 24.537 1.00 9.09 123 VAL A N 1
ATOM 694 C CA . VAL A 1 123 ? 86.274 22.681 24.473 1.00 10.49 123 VAL A CA 1
ATOM 695 C C . VAL A 1 123 ? 86.342 21.145 24.308 1.00 14.12 123 VAL A C 1
ATOM 696 O O . VAL A 1 123 ? 87.156 20.635 23.508 1.00 10.95 123 VAL A O 1
ATOM 700 N N . LEU A 1 124 ? 85.493 20.412 25.033 1.00 11.54 124 LEU A N 1
ATOM 701 C CA . LEU A 1 124 ? 85.528 18.945 24.940 1.00 11.61 124 LEU A CA 1
ATOM 702 C C . LEU A 1 124 ? 85.172 18.487 23.523 1.00 14.61 124 LEU A C 1
ATOM 703 O O . LEU A 1 124 ? 85.911 17.720 22.885 1.00 14.29 124 LEU A O 1
ATOM 708 N N . ASP A 1 125 ? 84.042 18.967 23.013 1.00 16.90 125 ASP A N 1
ATOM 709 C CA . ASP A 1 125 ? 83.600 18.547 21.695 1.00 15.96 125 ASP A CA 1
ATOM 710 C C . ASP A 1 125 ? 84.570 18.974 20.602 1.00 15.22 125 ASP A C 1
ATOM 711 O O . ASP A 1 125 ? 84.877 18.210 19.698 1.00 14.62 125 ASP A O 1
ATOM 716 N N . PHE A 1 126 ? 85.042 20.215 20.680 1.00 13.90 126 PHE A N 1
ATOM 717 C CA . PHE A 1 126 ? 85.969 20.726 19.686 1.00 12.34 126 PHE A CA 1
ATOM 718 C C . PHE A 1 126 ? 87.224 19.878 19.505 1.00 14.20 126 PHE A C 1
ATOM 719 O O . PHE A 1 126 ? 87.585 19.498 18.370 1.00 13.10 126 PHE A O 1
ATOM 727 N N . TYR A 1 127 ? 87.883 19.564 20.609 1.00 12.29 127 TYR A N 1
ATOM 728 C CA . TYR A 1 127 ? 89.119 18.792 20.528 1.00 12.27 127 TYR A CA 1
ATOM 729 C C . TYR A 1 127 ? 88.921 17.282 20.348 1.00 16.31 127 TYR A C 1
ATOM 730 O O . TYR A 1 127 ? 89.780 16.626 19.773 1.00 14.78 127 TYR A O 1
ATOM 739 N N . LEU A 1 128 ? 87.820 16.723 20.852 1.00 16.36 128 LEU A N 1
ATOM 740 C CA . LEU A 1 128 ? 87.519 15.308 20.597 1.00 14.04 128 LEU A CA 1
ATOM 741 C C . LEU A 1 128 ? 87.539 15.095 19.101 1.00 16.26 128 LEU A C 1
ATOM 742 O O . LEU A 1 128 ? 88.144 14.144 18.597 1.00 17.95 128 LEU A O 1
ATOM 747 N N . GLU A 1 129 ? 86.899 16.008 18.391 1.00 14.88 129 GLU A N 1
ATOM 748 C CA . GLU A 1 129 ? 86.838 15.918 16.930 1.00 13.39 129 GLU A CA 1
ATOM 749 C C . GLU A 1 129 ? 88.222 16.028 16.228 1.00 20.24 129 GLU A C 1
ATOM 750 O O . GLU A 1 129 ? 88.459 15.417 15.163 1.00 19.07 129 GLU A O 1
ATOM 756 N N . LYS A 1 130 ? 89.132 16.796 16.812 1.00 12.76 130 LYS A N 1
ATOM 757 C CA . LYS A 1 130 ? 90.444 17.030 16.213 1.00 13.51 130 LYS A CA 1
ATOM 758 C C . LYS A 1 130 ? 91.401 15.858 16.404 1.00 15.64 130 LYS A C 1
ATOM 759 O O . LYS A 1 130 ? 92.465 15.818 15.776 1.00 14.56 130 LYS A O 1
ATOM 765 N N . ASN A 1 131 ? 91.017 14.921 17.266 1.00 14.14 131 ASN A N 1
ATOM 766 C CA . ASN A 1 131 ? 91.855 13.761 17.611 1.00 15.65 131 ASN A CA 1
ATOM 767 C C . ASN A 1 131 ? 93.226 14.188 18.129 1.00 15.27 131 ASN A C 1
ATOM 768 O O . ASN A 1 131 ? 94.267 13.922 17.524 1.00 12.67 131 ASN A O 1
ATOM 773 N N . VAL A 1 132 ? 93.232 14.849 19.281 1.00 13.37 132 VAL A N 1
ATOM 774 C CA . VAL A 1 132 ? 94.482 15.286 19.876 1.00 10.90 132 VAL A CA 1
ATOM 775 C C . VAL A 1 132 ? 94.258 15.162 21.375 1.00 10.14 132 VAL A C 1
ATOM 776 O O . VAL A 1 132 ? 93.115 15.253 21.825 1.00 9.79 132 VAL A O 1
ATOM 780 N N . ASN A 1 133 ? 95.313 14.896 22.137 1.00 9.56 133 ASN A N 1
ATOM 781 C CA . ASN A 1 133 ? 95.208 14.882 23.596 1.00 8.63 133 ASN A CA 1
ATOM 782 C C . ASN A 1 133 ? 95.228 16.296 24.140 1.00 7.14 133 ASN A C 1
ATOM 783 O O . ASN A 1 133 ? 95.992 17.145 23.666 1.00 8.81 133 ASN A O 1
ATOM 788 N N . VAL A 1 134 ? 94.375 16.553 25.125 1.00 7.08 134 VAL A N 1
ATOM 789 C CA . VAL A 1 134 ? 94.300 17.886 25.740 1.00 9.18 134 VAL A CA 1
ATOM 790 C C . VAL A 1 134 ? 94.247 17.687 27.247 1.00 7.95 134 VAL A C 1
ATOM 791 O O . VAL A 1 134 ? 93.530 16.808 27.759 1.00 10.14 134 VAL A O 1
ATOM 795 N N . VAL A 1 135 ? 95.081 18.434 27.969 1.00 6.47 135 VAL A N 1
ATOM 796 C CA . VAL A 1 135 ? 95.161 18.288 29.412 1.00 7.66 135 VAL A CA 1
ATOM 797 C C . VAL A 1 135 ? 94.824 19.621 30.048 1.00 7.35 135 VAL A C 1
ATOM 798 O O . VAL A 1 135 ? 95.508 20.608 29.795 1.00 5.38 135 VAL A O 1
ATOM 802 N N . ILE A 1 136 ? 93.754 19.666 30.847 1.00 7.63 136 ILE A N 1
ATOM 803 C CA . ILE A 1 136 ? 93.307 20.928 31.451 1.00 7.33 136 ILE A CA 1
ATOM 804 C C . ILE A 1 136 ? 93.325 20.801 32.968 1.00 6.98 136 ILE A C 1
ATOM 805 O O . ILE A 1 136 ? 92.444 20.191 33.562 1.00 8.00 136 ILE A O 1
ATOM 810 N N . PRO A 1 137 ? 94.347 21.371 33.624 1.00 8.11 137 PRO A N 1
ATOM 811 C CA . PRO A 1 137 ? 94.389 21.291 35.092 1.00 6.68 137 PRO A CA 1
ATOM 812 C C . PRO A 1 137 ? 93.203 22.067 35.684 1.00 9.48 137 PRO A C 1
ATOM 813 O O . PRO A 1 137 ? 92.852 23.136 35.148 1.00 7.10 137 PRO A O 1
ATOM 817 N N . MET A 1 138 ? 92.561 21.544 36.732 1.00 6.26 138 MET A N 1
ATOM 818 C CA . MET A 1 138 ? 91.395 22.222 37.286 1.00 7.50 138 MET A CA 1
ATOM 819 C C . MET A 1 138 ? 91.645 22.707 38.705 1.00 7.81 138 MET A C 1
ATOM 820 O O . MET A 1 138 ? 90.703 22.958 39.459 1.00 9.67 138 MET A O 1
ATOM 825 N N . GLU A 1 139 ? 92.923 22.882 39.047 1.00 7.29 139 GLU A N 1
ATOM 826 C CA . GLU A 1 139 ? 93.271 23.734 40.180 1.00 7.94 139 GLU A CA 1
ATOM 827 C C . GLU A 1 139 ? 94.372 24.684 39.771 1.00 9.04 139 GLU A C 1
ATOM 828 O O . GLU A 1 139 ? 94.988 24.502 38.708 1.00 8.74 139 GLU A O 1
ATOM 834 N N . GLY A 1 140 ? 94.620 25.687 40.609 1.00 7.71 140 GLY A N 1
ATOM 835 C CA . GLY A 1 140 ? 95.669 26.682 40.352 1.00 8.91 140 GLY A CA 1
ATOM 836 C C . GLY A 1 140 ? 95.123 28.096 40.242 1.00 9.06 140 GLY A C 1
ATOM 837 O O . GLY A 1 140 ? 95.708 28.983 39.555 1.00 9.39 140 GLY A O 1
ATOM 838 N N . LYS A 1 141 ? 93.996 28.343 40.908 1.00 7.09 141 LYS A N 1
ATOM 839 C CA . LYS A 1 141 ? 93.387 29.667 40.832 1.00 7.75 141 LYS A CA 1
ATOM 840 C C . LYS A 1 141 ? 94.382 30.751 41.237 1.00 8.32 141 LYS A C 1
ATOM 841 O O . LYS A 1 141 ? 95.203 30.538 42.115 1.00 8.47 141 LYS A O 1
ATOM 847 N N . PHE A 1 142 ? 94.343 31.878 40.526 1.00 6.84 142 PHE A N 1
ATOM 848 C CA . PHE A 1 142 ? 95.156 33.053 40.829 1.00 7.98 142 PHE A CA 1
ATOM 849 C C . PHE A 1 142 ? 96.643 32.771 41.041 1.00 10.01 142 PHE A C 1
ATOM 850 O O . PHE A 1 142 ? 97.282 33.446 41.812 1.00 10.20 142 PHE A O 1
ATOM 858 N N . SER A 1 143 ? 97.205 31.795 40.313 1.00 8.43 143 SER A N 1
ATOM 859 C CA . SER A 1 143 ? 98.565 31.338 40.599 1.00 7.34 143 SER A CA 1
ATOM 860 C C . SER A 1 143 ? 99.575 31.750 39.514 1.00 5.71 143 SER A C 1
ATOM 861 O O . SER A 1 143 ? 100.772 31.572 39.689 1.00 7.04 143 SER A O 1
ATOM 864 N N . TYR A 1 144 ? 99.093 32.259 38.387 1.00 5.84 144 TYR A N 1
ATOM 865 C CA . TYR A 1 144 ? 99.918 32.422 37.176 1.00 7.64 144 TYR A CA 1
ATOM 866 C C . TYR A 1 144 ? 100.638 31.142 36.758 1.00 7.27 144 TYR A C 1
ATOM 867 O O . TYR A 1 144 ? 101.530 31.170 35.895 1.00 7.66 144 TYR A O 1
ATOM 876 N N . TYR A 1 145 ? 100.205 30.022 37.333 1.00 6.62 145 TYR A N 1
ATOM 877 C CA . TYR A 1 145 ? 100.802 28.708 37.069 1.00 6.11 145 TYR A CA 1
ATOM 878 C C . TYR A 1 145 ? 102.310 28.747 37.119 1.00 8.53 145 TYR A C 1
ATOM 879 O O . TYR A 1 145 ? 102.981 28.187 36.259 1.00 8.08 145 TYR A O 1
ATOM 888 N N . THR A 1 146 ? 102.843 29.387 38.161 1.00 7.45 146 THR A N 1
ATOM 889 C CA . THR A 1 146 ? 104.297 29.598 38.287 1.00 7.26 146 THR A CA 1
ATOM 890 C C . THR A 1 146 ? 104.781 29.011 39.600 1.00 10.62 146 THR A C 1
ATOM 891 O O . THR A 1 146 ? 103.978 28.475 40.372 1.00 7.24 146 THR A O 1
ATOM 895 N N . ASP A 1 147 ? 106.094 29.058 39.817 1.00 7.59 147 ASP A N 1
ATOM 896 C CA . ASP A 1 147 ? 106.694 28.683 41.088 1.00 10.37 147 ASP A CA 1
ATOM 897 C C . ASP A 1 147 ? 106.804 29.933 41.984 1.00 9.02 147 ASP A C 1
ATOM 898 O O . ASP A 1 147 ? 107.479 30.914 41.638 1.00 10.64 147 ASP A O 1
ATOM 903 N N . TRP A 1 148 ? 106.118 29.912 43.122 1.00 8.86 148 TRP A N 1
ATOM 904 C CA . TRP A 1 148 ? 106.040 31.095 43.966 1.00 8.96 148 TRP A CA 1
ATOM 905 C C . TRP A 1 148 ? 107.210 31.180 44.946 1.00 13.01 148 TRP A C 1
ATOM 906 O O . TRP A 1 148 ? 107.672 30.167 45.480 1.00 14.26 148 TRP A O 1
ATOM 917 N N . VAL A 1 149 ? 107.687 32.394 45.211 1.00 9.77 149 VAL A N 1
ATOM 918 C CA . VAL A 1 149 ? 108.758 32.570 46.208 1.00 9.47 149 VAL A CA 1
ATOM 919 C C . VAL A 1 149 ? 108.265 32.255 47.636 1.00 14.05 149 VAL A C 1
ATOM 920 O O . VAL A 1 149 ? 109.005 31.683 48.456 1.00 12.56 149 VAL A O 1
ATOM 924 N N . GLU A 1 150 ? 107.024 32.633 47.936 1.00 12.43 150 GLU A N 1
ATOM 925 C CA . GLU A 1 150 ? 106.450 32.430 49.282 1.00 12.95 150 GLU A CA 1
ATOM 926 C C . GLU A 1 150 ? 105.232 31.531 49.253 1.00 15.30 150 GLU A C 1
ATOM 927 O O . GLU A 1 150 ? 104.553 31.440 48.235 1.00 13.86 150 GLU A O 1
ATOM 933 N N . GLU A 1 151 ? 104.951 30.864 50.378 1.00 12.13 151 GLU A N 1
ATOM 934 C CA . GLU A 1 151 ? 103.704 30.132 50.521 1.00 12.37 151 GLU A CA 1
ATOM 935 C C . GLU A 1 151 ? 102.559 31.087 50.800 1.00 17.66 151 GLU A C 1
ATOM 936 O O . GLU A 1 151 ? 102.769 32.172 51.353 1.00 18.32 151 GLU A O 1
ATOM 942 N N . ASN A 1 152 ? 101.340 30.678 50.438 1.00 12.99 152 ASN A N 1
ATOM 943 C CA . ASN A 1 152 ? 100.151 31.482 50.715 1.00 13.34 152 ASN A CA 1
ATOM 944 C C . ASN A 1 152 ? 99.021 30.534 51.041 1.00 12.41 152 ASN A C 1
ATOM 945 O O . ASN A 1 152 ? 98.608 29.740 50.198 1.00 13.31 152 ASN A O 1
ATOM 950 N N . ALA A 1 153 ? 98.534 30.568 52.275 1.00 11.33 153 ALA A N 1
ATOM 951 C CA . ALA A 1 153 ? 97.579 29.559 52.709 1.00 12.50 153 ALA A CA 1
ATOM 952 C C . ALA A 1 153 ? 96.249 29.686 52.015 1.00 11.32 153 ALA A C 1
ATOM 953 O O . ALA A 1 153 ? 95.537 28.694 51.878 1.00 10.39 153 ALA A O 1
ATOM 955 N N . SER A 1 154 ? 95.900 30.891 51.563 1.00 8.85 154 SER A N 1
ATOM 956 C CA . SER A 1 154 ? 94.655 31.081 50.852 1.00 9.24 154 SER A CA 1
ATOM 957 C C . SER A 1 154 ? 94.662 30.392 49.475 1.00 11.94 154 SER A C 1
ATOM 958 O O . SER A 1 154 ? 93.615 30.166 48.869 1.00 12.02 154 SER A O 1
ATOM 961 N N . LEU A 1 155 ? 95.845 30.072 48.986 1.00 9.65 155 LEU A N 1
ATOM 962 C CA . LEU A 1 155 ? 95.937 29.401 47.690 1.00 9.93 155 LEU A CA 1
ATOM 963 C C . LEU A 1 155 ? 96.477 27.997 47.889 1.00 12.03 155 LEU A C 1
ATOM 964 O O . LEU A 1 155 ? 96.986 27.365 46.945 1.00 11.67 155 LEU A O 1
ATOM 969 N N . GLY A 1 156 ? 96.372 27.500 49.123 1.00 10.29 156 GLY A N 1
ATOM 970 C CA . GLY A 1 156 ? 96.744 26.113 49.405 1.00 10.60 156 GLY A CA 1
ATOM 971 C C . GLY A 1 156 ? 98.175 25.865 49.867 1.00 13.03 156 GLY A C 1
ATOM 972 O O . GLY A 1 156 ? 98.610 24.723 49.932 1.00 15.59 156 GLY A O 1
ATOM 973 N N . GLY A 1 157 ? 98.923 26.923 50.153 1.00 13.67 157 GLY A N 1
ATOM 974 C CA . GLY A 1 157 ? 100.259 26.778 50.700 1.00 13.79 157 GLY A CA 1
ATOM 975 C C . GLY A 1 157 ? 101.370 26.949 49.675 1.00 15.95 157 GLY A C 1
ATOM 976 O O . GLY A 1 157 ? 101.560 28.032 49.115 1.00 15.21 157 GLY A O 1
ATOM 977 N N . LYS A 1 158 ? 102.111 25.878 49.425 1.00 15.60 158 LYS A N 1
ATOM 978 C CA . LYS A 1 158 ? 103.254 25.968 48.544 1.00 15.46 158 LYS A CA 1
ATOM 979 C C . LYS A 1 158 ? 102.764 25.867 47.110 1.00 15.36 158 LYS A C 1
ATOM 980 O O . LYS A 1 158 ? 101.960 24.990 46.770 1.00 16.52 158 LYS A O 1
ATOM 986 N N . GLN A 1 159 ? 103.218 26.781 46.264 1.00 13.75 159 GLN A N 1
ATOM 987 C CA . GLN A 1 159 ? 102.783 26.749 44.881 1.00 12.79 159 GLN A CA 1
ATOM 988 C C . GLN A 1 159 ? 103.976 26.597 43.979 1.00 10.53 159 GLN A C 1
ATOM 989 O O . GLN A 1 159 ? 104.870 27.449 43.965 1.00 10.22 159 GLN A O 1
ATOM 995 N N . MET A 1 160 ? 104.000 25.499 43.234 1.00 9.75 160 MET A N 1
ATOM 996 C CA . MET A 1 160 ? 105.145 25.175 42.380 1.00 7.87 160 MET A CA 1
ATOM 997 C C . MET A 1 160 ? 104.568 24.625 41.087 1.00 9.61 160 MET A C 1
ATOM 998 O O . MET A 1 160 ? 104.799 23.466 40.726 1.00 9.01 160 MET A O 1
ATOM 1003 N N . TRP A 1 161 ? 103.799 25.463 40.406 1.00 6.66 161 TRP A N 1
ATOM 1004 C CA . TRP A 1 161 ? 103.018 25.038 39.246 1.00 7.90 161 TRP A CA 1
ATOM 1005 C C . TRP A 1 161 ? 103.883 24.867 38.022 1.00 8.22 161 TRP A C 1
ATOM 1006 O O . TRP A 1 161 ? 103.549 24.088 37.119 1.00 5.65 161 TRP A O 1
ATOM 1017 N N . GLU A 1 162 ? 104.978 25.618 37.957 1.00 8.94 162 GLU A N 1
ATOM 1018 C CA . GLU A 1 162 ? 105.860 25.481 36.816 1.00 8.73 162 GLU A CA 1
ATOM 1019 C C . GLU A 1 162 ? 106.617 24.153 36.941 1.00 10.63 162 GLU A C 1
ATOM 1020 O O . GLU A 1 162 ? 106.755 23.412 35.973 1.00 9.19 162 GLU A O 1
ATOM 1026 N N . THR A 1 163 ? 107.143 23.883 38.121 1.00 9.16 163 THR A N 1
ATOM 1027 C CA . THR A 1 163 ? 107.758 22.589 38.387 1.00 9.23 163 THR A CA 1
ATOM 1028 C C . THR A 1 163 ? 106.783 21.440 38.087 1.00 6.61 163 THR A C 1
ATOM 1029 O O . THR A 1 163 ? 107.134 20.458 37.437 1.00 10.77 163 THR A O 1
ATOM 1033 N N . PHE A 1 164 ? 105.544 21.583 38.543 1.00 7.33 164 PHE A N 1
ATOM 1034 C CA . PHE A 1 164 ? 104.551 20.557 38.291 1.00 8.22 164 PHE A CA 1
ATOM 1035 C C . PHE A 1 164 ? 104.284 20.395 36.801 1.00 8.46 164 PHE A C 1
ATOM 1036 O O . PHE A 1 164 ? 104.442 19.298 36.251 1.00 8.90 164 PHE A O 1
ATOM 1044 N N . LEU A 1 165 ? 103.907 21.480 36.121 1.00 8.93 165 LEU A N 1
ATOM 1045 C CA . LEU A 1 165 ? 103.441 21.332 34.743 1.00 8.48 165 LEU A CA 1
ATOM 1046 C C . LEU A 1 165 ? 104.559 20.997 33.776 1.00 8.82 165 LEU A C 1
ATOM 1047 O O . LEU A 1 165 ? 104.332 20.334 32.759 1.00 9.53 165 LEU A O 1
ATOM 1052 N N . VAL A 1 166 ? 105.765 21.455 34.073 1.00 8.78 166 VAL A N 1
ATOM 1053 C CA . VAL A 1 166 ? 106.874 21.254 33.127 1.00 9.29 166 VAL A CA 1
ATOM 1054 C C . VAL A 1 166 ? 107.704 20.031 33.479 1.00 11.54 166 VAL A C 1
ATOM 1055 O O . VAL A 1 166 ? 108.126 19.282 32.585 1.00 10.12 166 VAL A O 1
ATOM 1059 N N . LYS A 1 167 ? 107.927 19.821 34.774 1.00 9.68 167 LYS A N 1
ATOM 1060 C CA . LYS A 1 167 ? 108.843 18.775 35.235 1.00 10.12 167 LYS A CA 1
ATOM 1061 C C . LYS A 1 167 ? 108.205 17.549 35.863 1.00 10.29 167 LYS A C 1
ATOM 1062 O O . LYS A 1 167 ? 108.661 16.447 35.612 1.00 11.11 167 LYS A O 1
ATOM 1068 N N . GLU A 1 168 ? 107.180 17.712 36.696 1.00 11.05 168 GLU A N 1
ATOM 1069 C CA . GLU A 1 168 ? 106.608 16.555 37.391 1.00 8.50 168 GLU A CA 1
ATOM 1070 C C . GLU A 1 168 ? 105.635 15.782 36.515 1.00 10.61 168 GLU A C 1
ATOM 1071 O O . GLU A 1 168 ? 105.577 14.554 36.560 1.00 11.86 168 GLU A O 1
ATOM 1077 N N . LEU A 1 169 ? 104.857 16.499 35.719 1.00 8.90 169 LEU A N 1
ATOM 1078 C CA . LEU A 1 169 ? 103.682 15.898 35.079 1.00 10.19 169 LEU A CA 1
ATOM 1079 C C . LEU A 1 169 ? 103.919 15.263 33.690 1.00 10.41 169 LEU A C 1
ATOM 1080 O O . LEU A 1 169 ? 103.382 14.194 33.411 1.00 11.78 169 LEU A O 1
ATOM 1085 N N . PRO A 1 170 ? 104.707 15.920 32.805 1.00 9.25 170 PRO A N 1
ATOM 1086 C CA . PRO A 1 170 ? 104.672 15.416 31.426 1.00 10.09 170 PRO A CA 1
ATOM 1087 C C . PRO A 1 170 ? 105.220 14.021 31.235 1.00 11.08 170 PRO A C 1
ATOM 1088 O O . PRO A 1 170 ? 104.669 13.307 30.417 1.00 9.56 170 PRO A O 1
ATOM 1092 N N . GLY A 1 171 ? 106.262 13.627 31.948 1.00 11.50 171 GLY A N 1
ATOM 1093 C CA . GLY A 1 171 ? 106.780 12.266 31.775 1.00 13.48 171 GLY A CA 1
ATOM 1094 C C . GLY A 1 171 ? 105.745 11.162 31.971 1.00 12.51 171 GLY A C 1
ATOM 1095 O O . GLY A 1 171 ? 105.443 10.406 31.042 1.00 13.17 171 GLY A O 1
ATOM 1096 N N . PRO A 1 172 ? 105.207 11.062 33.186 1.00 10.93 172 PRO A N 1
ATOM 1097 C CA . PRO A 1 172 ? 104.219 10.024 33.482 1.00 14.30 172 PRO A CA 1
ATOM 1098 C C . PRO A 1 172 ? 102.940 10.246 32.695 1.00 13.46 172 PRO A C 1
ATOM 1099 O O . PRO A 1 172 ? 102.311 9.265 32.301 1.00 11.50 172 PRO A O 1
ATOM 1103 N N . LEU A 1 173 ? 102.530 11.493 32.469 1.00 11.10 173 LEU A N 1
ATOM 1104 C CA . LEU A 1 173 ? 101.237 11.687 31.810 1.00 9.75 173 LEU A CA 1
ATOM 1105 C C . LEU A 1 173 ? 101.316 11.357 30.334 1.00 10.73 173 LEU A C 1
ATOM 1106 O O . LEU A 1 173 ? 100.403 10.741 29.785 1.00 14.04 173 LEU A O 1
ATOM 1111 N N . GLU A 1 174 ? 102.386 11.782 29.665 1.00 12.03 174 GLU A N 1
ATOM 1112 C CA . GLU A 1 174 ? 102.451 11.566 28.233 1.00 11.57 174 GLU A CA 1
ATOM 1113 C C . GLU A 1 174 ? 102.690 10.075 27.937 1.00 18.56 174 GLU A C 1
ATOM 1114 O O . GLU A 1 174 ? 102.304 9.560 26.894 1.00 14.99 174 GLU A O 1
ATOM 1120 N N . GLU A 1 175 ? 103.339 9.391 28.869 1.00 14.73 175 GLU A N 1
ATOM 1121 C CA . GLU A 1 175 ? 103.440 7.936 28.800 1.00 13.10 175 GLU A CA 1
ATOM 1122 C C . GLU A 1 175 ? 102.059 7.280 28.884 1.00 15.58 175 GLU A C 1
ATOM 1123 O O . GLU A 1 175 ? 101.721 6.415 28.068 1.00 16.70 175 GLU A O 1
ATOM 1129 N N . LYS A 1 176 ? 101.256 7.685 29.866 1.00 14.05 176 LYS A N 1
ATOM 1130 C CA . LYS A 1 176 ? 99.900 7.145 30.056 1.00 17.22 176 LYS A CA 1
ATOM 1131 C C . LYS A 1 176 ? 99.009 7.407 28.840 1.00 17.49 176 LYS A C 1
ATOM 1132 O O . LYS A 1 176 ? 98.153 6.577 28.480 1.00 18.14 176 LYS A O 1
ATOM 1138 N N . LEU A 1 177 ? 99.208 8.553 28.191 1.00 14.95 177 LEU A N 1
ATOM 1139 C CA . LEU A 1 177 ? 98.368 8.938 27.052 1.00 14.10 177 LEU A CA 1
ATOM 1140 C C . LEU A 1 177 ? 98.921 8.426 25.745 1.00 18.17 177 LEU A C 1
ATOM 1141 O O . LEU A 1 177 ? 98.292 8.603 24.699 1.00 13.81 177 LEU A O 1
ATOM 1146 N N . ASN A 1 178 ? 100.109 7.835 25.788 1.00 15.28 178 ASN A N 1
ATOM 1147 C CA . ASN A 1 178 ? 100.752 7.336 24.566 1.00 18.03 178 ASN A CA 1
ATOM 1148 C C . ASN A 1 178 ? 100.874 8.428 23.509 1.00 16.13 178 ASN A C 1
ATOM 1149 O O . ASN A 1 178 ? 100.549 8.223 22.324 1.00 13.84 178 ASN A O 1
ATOM 1154 N N . THR A 1 179 ? 101.337 9.615 23.914 1.00 15.68 179 THR A N 1
ATOM 1155 C CA . THR A 1 179 ? 101.528 10.710 22.953 1.00 12.24 179 THR A CA 1
ATOM 1156 C C . THR A 1 179 ? 102.653 10.479 21.943 1.00 14.24 179 THR A C 1
ATOM 1157 O O . THR A 1 179 ? 103.530 9.618 22.144 1.00 15.23 179 THR A O 1
ATOM 1161 N N . ASP A 1 180 ? 102.644 11.268 20.880 1.00 13.69 180 ASP A N 1
ATOM 1162 C CA . ASP A 1 180 ? 103.621 11.101 19.799 1.00 14.07 180 ASP A CA 1
ATOM 1163 C C . ASP A 1 180 ? 104.872 11.909 20.071 1.00 17.06 180 ASP A C 1
ATOM 1164 O O . ASP A 1 180 ? 105.779 12.023 19.233 1.00 16.09 180 ASP A O 1
ATOM 1169 N N . GLY A 1 181 ? 104.936 12.492 21.255 1.00 12.44 181 GLY A N 1
ATOM 1170 C CA . GLY A 1 181 ? 106.109 13.262 21.583 1.00 14.76 181 GLY A CA 1
ATOM 1171 C C . GLY A 1 181 ? 106.038 14.717 21.162 1.00 13.03 181 GLY A C 1
ATOM 1172 O O . GLY A 1 181 ? 106.996 15.450 21.422 1.00 13.07 181 GLY A O 1
ATOM 1173 N N . GLN A 1 182 ? 104.923 15.155 20.549 1.00 9.56 182 GLN A N 1
ATOM 1174 C CA . GLN A 1 182 ? 104.743 16.572 20.253 1.00 10.09 182 GLN A CA 1
ATOM 1175 C C . GLN A 1 182 ? 103.882 17.230 21.332 1.00 8.41 182 GLN A C 1
ATOM 1176 O O . GLN A 1 182 ? 103.033 16.580 21.925 1.00 8.46 182 GLN A O 1
ATOM 1182 N N . ARG A 1 183 ? 104.087 18.509 21.602 1.00 11.55 183 ARG A N 1
ATOM 1183 C CA . ARG A 1 183 ? 103.291 19.124 22.676 1.00 8.31 183 ARG A CA 1
ATOM 1184 C C . ARG A 1 183 ? 103.169 20.613 22.466 1.00 10.50 183 ARG A C 1
ATOM 1185 O O . ARG A 1 183 ? 103.985 21.214 21.763 1.00 7.02 183 ARG A O 1
ATOM 1193 N N . ALA A 1 184 ? 102.124 21.210 23.051 1.00 8.83 184 ALA A N 1
ATOM 1194 C CA . ALA A 1 184 ? 101.918 22.658 22.967 1.00 7.77 184 ALA A CA 1
ATOM 1195 C C . ALA A 1 184 ? 101.409 23.107 24.323 1.00 7.48 184 ALA A C 1
ATOM 1196 O O . ALA A 1 184 ? 100.916 22.280 25.095 1.00 6.61 184 ALA A O 1
ATOM 1198 N N . ILE A 1 185 ? 101.584 24.404 24.599 1.00 7.87 185 ILE A N 1
ATOM 1199 C CA . ILE A 1 185 ? 101.081 25.037 25.830 1.00 7.87 185 ILE A CA 1
ATOM 1200 C C . ILE A 1 185 ? 100.157 26.175 25.430 1.00 7.41 185 ILE A C 1
ATOM 1201 O O . ILE A 1 185 ? 100.447 26.942 24.496 1.00 6.70 185 ILE A O 1
ATOM 1206 N N . ALA A 1 186 ? 99.012 26.294 26.103 1.00 7.50 186 ALA A N 1
ATOM 1207 C CA . ALA A 1 186 ? 98.074 27.367 25.748 1.00 7.06 186 ALA A CA 1
ATOM 1208 C C . ALA A 1 186 ? 97.505 27.909 27.035 1.00 7.38 186 ALA A C 1
ATOM 1209 O O . ALA A 1 186 ? 97.334 27.150 27.988 1.00 6.09 186 ALA A O 1
ATOM 1211 N N . GLY A 1 187 ? 97.259 29.220 27.096 1.00 6.14 187 GLY A N 1
ATOM 1212 C CA . GLY A 1 187 ? 96.650 29.798 28.302 1.00 4.03 187 GLY A CA 1
ATOM 1213 C C . GLY A 1 187 ? 95.802 31.002 27.931 1.00 7.83 187 GLY A C 1
ATOM 1214 O O . GLY A 1 187 ? 95.969 31.588 26.851 1.00 6.81 187 GLY A O 1
ATOM 1215 N N . MET A 1 188 ? 94.892 31.385 28.819 1.00 7.22 188 MET A N 1
ATOM 1216 C CA . MET A 1 188 ? 94.062 32.582 28.557 1.00 6.49 188 MET A CA 1
ATOM 1217 C C . MET A 1 188 ? 94.170 33.535 29.731 1.00 8.55 188 MET A C 1
ATOM 1218 O O . MET A 1 188 ? 94.288 33.107 30.881 1.00 8.05 188 MET A O 1
ATOM 1223 N N . SER A 1 189 ? 94.163 34.834 29.429 1.00 6.36 189 SER A N 1
ATOM 1224 C CA . SER A 1 189 ? 94.035 35.844 30.464 1.00 7.64 189 SER A CA 1
ATOM 1225 C C . SER A 1 189 ? 95.247 35.720 31.386 1.00 5.98 189 SER A C 1
ATOM 1226 O O . SER A 1 189 ? 96.363 35.841 30.954 1.00 6.64 189 SER A O 1
ATOM 1229 N N . MET A 1 190 ? 95.056 35.491 32.673 1.00 6.36 190 MET A N 1
ATOM 1230 C CA . MET A 1 190 ? 96.221 35.235 33.539 1.00 6.76 190 MET A CA 1
ATOM 1231 C C . MET A 1 190 ? 97.296 34.259 32.955 1.00 6.53 190 MET A C 1
ATOM 1232 O O . MET A 1 190 ? 98.502 34.576 32.885 1.00 4.10 190 MET A O 1
ATOM 1237 N N . SER A 1 191 ? 96.853 33.088 32.531 1.00 3.98 191 SER A N 1
ATOM 1238 C CA . SER A 1 191 ? 97.775 32.042 32.044 1.00 6.33 191 SER A CA 1
ATOM 1239 C C . SER A 1 191 ? 98.239 32.256 30.605 1.00 5.30 191 SER A C 1
ATOM 1240 O O . SER A 1 191 ? 99.031 31.464 30.104 1.00 4.56 191 SER A O 1
ATOM 1243 N N . ALA A 1 192 ? 97.766 33.316 29.953 1.00 4.75 192 ALA A N 1
ATOM 1244 C CA . ALA A 1 192 ? 98.364 33.753 28.670 1.00 5.26 192 ALA A CA 1
ATOM 1245 C C . ALA A 1 192 ? 99.737 34.407 28.866 1.00 7.10 192 ALA A C 1
ATOM 1246 O O . ALA A 1 192 ? 100.486 34.608 27.898 1.00 9.84 192 ALA A O 1
ATOM 1248 N N . THR A 1 193 ? 100.094 34.717 30.119 1.00 8.09 193 THR A N 1
ATOM 1249 C CA . THR A 1 193 ? 101.479 35.033 30.481 1.00 6.31 193 THR A CA 1
ATOM 1250 C C . THR A 1 193 ? 102.291 33.756 30.577 1.00 7.02 193 THR A C 1
ATOM 1251 O O . THR A 1 193 ? 103.401 33.641 29.989 1.00 8.02 193 THR A O 1
ATOM 1255 N N . THR A 1 194 ? 101.742 32.786 31.323 1.00 6.14 194 THR A N 1
ATOM 1256 C CA . THR A 1 194 ? 102.346 31.463 31.523 1.00 5.72 194 THR A CA 1
ATOM 1257 C C . THR A 1 194 ? 102.751 30.782 30.209 1.00 5.73 194 THR A C 1
ATOM 1258 O O . THR A 1 194 ? 103.861 30.239 30.079 1.00 7.90 194 THR A O 1
ATOM 1262 N N . SER A 1 195 ? 101.851 30.826 29.236 1.00 7.49 195 SER A N 1
ATOM 1263 C CA . SER A 1 195 ? 102.079 30.124 27.970 1.00 5.38 195 SER A CA 1
ATOM 1264 C C . SER A 1 195 ? 103.186 30.759 27.118 1.00 9.45 195 SER A C 1
ATOM 1265 O O . SER A 1 195 ? 103.695 30.118 26.189 1.00 7.63 195 SER A O 1
ATOM 1268 N N . LEU A 1 196 ? 103.584 31.999 27.436 1.00 6.39 196 LEU A N 1
ATOM 1269 C CA . LEU A 1 196 ? 104.778 32.566 26.800 1.00 8.69 196 LEU A CA 1
ATOM 1270 C C . LEU A 1 196 ? 106.028 32.291 27.634 1.00 9.06 196 LEU A C 1
ATOM 1271 O O . LEU A 1 196 ? 107.122 32.089 27.096 1.00 8.49 196 LEU A O 1
ATOM 1276 N N . LEU A 1 197 ? 105.889 32.293 28.958 1.00 7.25 197 LEU A N 1
ATOM 1277 C CA . LEU A 1 197 ? 107.053 32.089 29.816 1.00 8.43 197 LEU A CA 1
ATOM 1278 C C . LEU A 1 197 ? 107.593 30.661 29.748 1.00 10.11 197 LEU A C 1
ATOM 1279 O O . LEU A 1 197 ? 108.819 30.460 29.745 1.00 9.40 197 LEU A O 1
ATOM 1284 N N . PHE A 1 198 ? 106.700 29.665 29.735 1.00 5.32 198 PHE A N 1
ATOM 1285 C CA . PHE A 1 198 ? 107.159 28.270 29.723 1.00 7.51 198 PHE A CA 1
ATOM 1286 C C . PHE A 1 198 ? 108.116 27.977 28.529 1.00 9.81 198 PHE A C 1
ATOM 1287 O O . PHE A 1 198 ? 109.188 27.420 28.750 1.00 9.49 198 PHE A O 1
ATOM 1295 N N . PRO A 1 199 ? 107.745 28.358 27.280 1.00 8.55 199 PRO A N 1
ATOM 1296 C CA . PRO A 1 199 ? 108.675 28.013 26.192 1.00 11.37 199 PRO A CA 1
ATOM 1297 C C . PRO A 1 199 ? 109.961 28.838 26.223 1.00 12.17 199 PRO A C 1
ATOM 1298 O O . PRO A 1 199 ? 110.961 28.431 25.623 1.00 14.18 199 PRO A O 1
ATOM 1302 N N . GLN A 1 200 ? 109.941 29.993 26.885 1.00 9.30 200 GLN A N 1
ATOM 1303 C CA . GLN A 1 200 ? 111.147 30.801 27.033 1.00 9.49 200 GLN A CA 1
ATOM 1304 C C . GLN A 1 200 ? 112.055 30.141 28.048 1.00 11.87 200 GLN A C 1
ATOM 1305 O O . GLN A 1 200 ? 113.276 30.090 27.869 1.00 12.37 200 GLN A O 1
ATOM 1311 N N . HIS A 1 201 ? 111.456 29.552 29.081 1.00 8.13 201 HIS A N 1
ATOM 1312 C CA . HIS A 1 201 ? 112.244 28.953 30.144 1.00 9.69 201 HIS A CA 1
ATOM 1313 C C . HIS A 1 201 ? 112.783 27.590 29.690 1.00 12.02 201 HIS A C 1
ATOM 1314 O O . HIS A 1 201 ? 113.803 27.136 30.200 1.00 11.12 201 HIS A O 1
ATOM 1321 N N . PHE A 1 202 ? 112.086 26.936 28.759 1.00 10.48 202 PHE A N 1
ATOM 1322 C CA . PHE A 1 202 ? 112.502 25.594 28.300 1.00 12.67 202 PHE A CA 1
ATOM 1323 C C . PHE A 1 202 ? 112.394 25.505 26.807 1.00 13.51 202 PHE A C 1
ATOM 1324 O O . PHE A 1 202 ? 111.502 24.842 26.278 1.00 11.32 202 PHE A O 1
ATOM 1332 N N . PRO A 1 203 ? 113.302 26.183 26.116 1.00 14.60 203 PRO A N 1
ATOM 1333 C CA . PRO A 1 203 ? 113.186 26.298 24.661 1.00 14.89 203 PRO A CA 1
ATOM 1334 C C . PRO A 1 203 ? 113.216 24.930 24.016 1.00 13.68 203 PRO A C 1
ATOM 1335 O O . PRO A 1 203 ? 113.978 24.057 24.438 1.00 12.16 203 PRO A O 1
ATOM 1339 N N . GLY A 1 204 ? 112.366 24.727 23.020 1.00 14.92 204 GLY A N 1
ATOM 1340 C CA . GLY A 1 204 ? 112.303 23.434 22.366 1.00 14.43 204 GLY A CA 1
ATOM 1341 C C . GLY A 1 204 ? 111.404 22.380 22.988 1.00 17.00 204 GLY A C 1
ATOM 1342 O O . GLY A 1 204 ? 111.129 21.383 22.324 1.00 15.66 204 GLY A O 1
ATOM 1343 N N . PHE A 1 205 ? 110.981 22.551 24.251 1.00 8.14 205 PHE A N 1
ATOM 1344 C CA . PHE A 1 205 ? 110.132 21.556 24.893 1.00 10.07 205 PHE A CA 1
ATOM 1345 C C . PHE A 1 205 ? 108.748 21.581 24.266 1.00 10.99 205 PHE A C 1
ATOM 1346 O O . PHE A 1 205 ? 108.136 20.524 24.080 1.00 10.35 205 PHE A O 1
ATOM 1354 N N . TYR A 1 206 ? 108.283 22.790 23.919 1.00 9.73 206 TYR A N 1
ATOM 1355 C CA . TYR A 1 206 ? 106.981 22.997 23.271 1.00 11.88 206 TYR A CA 1
ATOM 1356 C C . TYR A 1 206 ? 107.107 23.288 21.774 1.00 9.96 206 TYR A C 1
ATOM 1357 O O . TYR A 1 206 ? 107.858 24.172 21.348 1.00 11.19 206 TYR A O 1
ATOM 1366 N N . ASP A 1 207 ? 106.369 22.525 20.968 1.00 10.09 207 ASP A N 1
ATOM 1367 C CA . ASP A 1 207 ? 106.276 22.792 19.541 1.00 8.86 207 ASP A CA 1
ATOM 1368 C C . ASP A 1 207 ? 105.553 24.104 19.257 1.00 11.68 207 ASP A C 1
ATOM 1369 O O . ASP A 1 207 ? 105.892 24.816 18.308 1.00 10.24 207 ASP A O 1
ATOM 1374 N N . ALA A 1 208 ? 104.569 24.435 20.098 1.00 10.46 208 ALA A N 1
ATOM 1375 C CA . ALA A 1 208 ? 103.729 25.600 19.860 1.00 8.71 208 ALA A CA 1
ATOM 1376 C C . ALA A 1 208 ? 103.297 26.171 21.179 1.00 5.11 208 ALA A C 1
ATOM 1377 O O . ALA A 1 208 ? 103.259 25.446 22.194 1.00 6.00 208 ALA A O 1
ATOM 1379 N N . ALA A 1 209 ? 103.000 27.466 21.150 1.00 5.21 209 ALA A N 1
ATOM 1380 C CA . ALA A 1 209 ? 102.468 28.159 22.337 1.00 7.37 209 ALA A CA 1
ATOM 1381 C C . ALA A 1 209 ? 101.382 29.137 21.903 1.00 8.70 209 ALA A C 1
ATOM 1382 O O . ALA A 1 209 ? 101.551 29.883 20.918 1.00 8.92 209 ALA A O 1
ATOM 1384 N N . ALA A 1 210 ? 100.268 29.151 22.645 1.00 6.60 210 ALA A N 1
ATOM 1385 C CA . ALA A 1 210 ? 99.179 30.060 22.341 1.00 4.48 210 ALA A CA 1
ATOM 1386 C C . ALA A 1 210 ? 98.929 30.920 23.560 1.00 5.31 210 ALA A C 1
ATOM 1387 O O . ALA A 1 210 ? 98.815 30.402 24.679 1.00 7.16 210 ALA A O 1
ATOM 1389 N N . SER A 1 211 ? 98.854 32.224 23.335 1.00 6.09 211 SER A N 1
ATOM 1390 C CA . SER A 1 211 ? 98.662 33.201 24.414 1.00 6.40 211 SER A CA 1
ATOM 1391 C C . SER A 1 211 ? 97.356 33.914 24.097 1.00 6.52 211 SER A C 1
ATOM 1392 O O . SER A 1 211 ? 97.330 34.791 23.225 1.00 6.62 211 SER A O 1
ATOM 1395 N N . PHE A 1 212 ? 96.272 33.533 24.770 1.00 6.74 212 PHE A N 1
ATOM 1396 C CA . PHE A 1 212 ? 94.966 34.143 24.502 1.00 6.44 212 PHE A CA 1
ATOM 1397 C C . PHE A 1 212 ? 94.753 35.343 25.439 1.00 8.06 212 PHE A C 1
ATOM 1398 O O . PHE A 1 212 ? 94.490 35.178 26.625 1.00 5.89 212 PHE A O 1
ATOM 1406 N N . SER A 1 213 ? 94.897 36.549 24.901 1.00 6.68 213 SER A N 1
ATOM 1407 C CA A SER A 1 213 ? 94.587 37.786 25.636 0.45 8.97 213 SER A CA 1
ATOM 1408 C CA B SER A 1 213 ? 94.606 37.794 25.621 0.55 8.96 213 SER A CA 1
ATOM 1409 C C . SER A 1 213 ? 95.298 37.935 26.982 1.00 6.95 213 SER A C 1
ATOM 1410 O O . SER A 1 213 ? 94.653 38.099 28.022 1.00 8.14 213 SER A O 1
ATOM 1415 N N . GLY A 1 214 ? 96.623 37.911 26.976 1.00 6.61 214 GLY A N 1
ATOM 1416 C CA . GLY A 1 214 ? 97.343 38.116 28.223 1.00 10.72 214 GLY A CA 1
ATOM 1417 C C . GLY A 1 214 ? 98.351 39.235 28.083 1.00 11.35 214 GLY A C 1
ATOM 1418 O O . GLY A 1 214 ? 98.480 39.849 27.016 1.00 10.23 214 GLY A O 1
ATOM 1419 N N . CYS A 1 215 ? 99.092 39.481 29.159 1.00 9.10 215 CYS A N 1
ATOM 1420 C CA . CYS A 1 215 ? 100.182 40.423 29.090 1.00 8.33 215 CYS A CA 1
ATOM 1421 C C . CYS A 1 215 ? 101.509 39.677 29.182 1.00 8.77 215 CYS A C 1
ATOM 1422 O O . CYS A 1 215 ? 101.768 38.966 30.148 1.00 9.74 215 CYS A O 1
ATOM 1425 N N . ALA A 1 216 ? 102.349 39.802 28.157 1.00 5.18 216 ALA A N 1
ATOM 1426 C CA . ALA A 1 216 ? 103.687 39.212 28.231 1.00 6.27 216 ALA A CA 1
ATOM 1427 C C . ALA A 1 216 ? 104.560 39.898 29.273 1.00 9.05 216 ALA A C 1
ATOM 1428 O O . ALA A 1 216 ? 105.278 39.223 30.014 1.00 9.23 216 ALA A O 1
ATOM 1430 N N . ALA A 1 217 ? 104.506 41.224 29.329 1.00 7.92 217 ALA A N 1
ATOM 1431 C CA . ALA A 1 217 ? 105.302 41.986 30.289 1.00 8.22 217 ALA A CA 1
ATOM 1432 C C . ALA A 1 217 ? 104.735 41.724 31.677 1.00 10.46 217 ALA A C 1
ATOM 1433 O O . ALA A 1 217 ? 103.530 41.508 31.839 1.00 10.16 217 ALA A O 1
ATOM 1435 N N . THR A 1 218 ? 105.605 41.746 32.673 1.00 7.62 218 THR A N 1
ATOM 1436 C CA . THR A 1 218 ? 105.152 41.586 34.044 1.00 8.67 218 THR A CA 1
ATOM 1437 C C . THR A 1 218 ? 105.917 42.446 35.028 1.00 10.18 218 THR A C 1
ATOM 1438 O O . THR A 1 218 ? 105.526 42.517 36.198 1.00 8.28 218 THR A O 1
ATOM 1442 N N . SER A 1 219 ? 106.992 43.109 34.591 1.00 9.96 219 SER A N 1
ATOM 1443 C CA . SER A 1 219 ? 107.874 43.806 35.553 1.00 9.09 219 SER A CA 1
ATOM 1444 C C . SER A 1 219 ? 107.805 45.339 35.520 1.00 10.67 219 SER A C 1
ATOM 1445 O O . SER A 1 219 ? 108.332 46.026 36.418 1.00 9.35 219 SER A O 1
ATOM 1448 N N . SER A 1 220 ? 107.180 45.885 34.483 1.00 8.28 220 SER A N 1
ATOM 1449 C CA . SER A 1 220 ? 107.020 47.328 34.381 1.00 8.39 220 SER A CA 1
ATOM 1450 C C . SER A 1 220 ? 105.780 47.721 35.169 1.00 10.61 220 SER A C 1
ATOM 1451 O O . SER A 1 220 ? 105.091 46.857 35.708 1.00 8.47 220 SER A O 1
ATOM 1454 N N . LEU A 1 221 ? 105.494 49.015 35.268 1.00 10.81 221 LEU A N 1
ATOM 1455 C CA . LEU A 1 221 ? 104.529 49.480 36.258 1.00 9.13 221 LEU A CA 1
ATOM 1456 C C . LEU A 1 221 ? 103.114 49.013 36.019 1.00 8.40 221 LEU A C 1
ATOM 1457 O O . LEU A 1 221 ? 102.437 48.540 36.952 1.00 10.28 221 LEU A O 1
ATOM 1462 N N . LEU A 1 222 ? 102.625 49.170 34.792 1.00 8.05 222 LEU A N 1
ATOM 1463 C CA . LEU A 1 222 ? 101.262 48.735 34.522 1.00 7.52 222 LEU A CA 1
ATOM 1464 C C . LEU A 1 222 ? 101.157 47.196 34.530 1.00 10.79 222 LEU A C 1
ATOM 1465 O O . LEU A 1 222 ? 100.286 46.662 35.185 1.00 8.18 222 LEU A O 1
ATOM 1470 N N . PRO A 1 223 ? 102.065 46.496 33.842 1.00 8.70 223 PRO A N 1
ATOM 1471 C CA . PRO A 1 223 ? 101.943 45.026 33.909 1.00 9.05 223 PRO A CA 1
ATOM 1472 C C . PRO A 1 223 ? 102.040 44.459 35.331 1.00 10.01 223 PRO A C 1
ATOM 1473 O O . PRO A 1 223 ? 101.386 43.450 35.601 1.00 9.70 223 PRO A O 1
ATOM 1477 N N . TRP A 1 224 ? 102.816 45.086 36.211 1.00 7.71 224 TRP A N 1
ATOM 1478 C CA . TRP A 1 224 ? 102.888 44.627 37.607 1.00 9.64 224 TRP A CA 1
ATOM 1479 C C . TRP A 1 224 ? 101.535 44.856 38.282 1.00 9.80 224 TRP A C 1
ATOM 1480 O O . TRP A 1 224 ? 101.088 44.040 39.094 1.00 8.87 224 TRP A O 1
ATOM 1491 N N . GLU A 1 225 ? 100.877 45.967 37.952 1.00 9.03 225 GLU A N 1
ATOM 1492 C CA . GLU A 1 225 ? 99.535 46.248 38.482 1.00 8.92 225 GLU A CA 1
ATOM 1493 C C . GLU A 1 225 ? 98.529 45.193 38.017 1.00 9.85 225 GLU A C 1
ATOM 1494 O O . GLU A 1 225 ? 97.609 44.835 38.766 1.00 5.95 225 GLU A O 1
ATOM 1500 N N . TYR A 1 226 ? 98.680 44.678 36.783 1.00 7.85 226 TYR A N 1
ATOM 1501 C CA . TYR A 1 226 ? 97.804 43.576 36.370 1.00 8.73 226 TYR A CA 1
ATOM 1502 C C . TYR A 1 226 ? 98.000 42.359 37.263 1.00 7.86 226 TYR A C 1
ATOM 1503 O O . TYR A 1 226 ? 97.026 41.653 37.593 1.00 7.43 226 TYR A O 1
ATOM 1512 N N . LEU A 1 227 ? 99.244 42.077 37.632 1.00 7.56 227 LEU A N 1
ATOM 1513 C CA . LEU A 1 227 ? 99.496 40.943 38.544 1.00 8.87 227 LEU A CA 1
ATOM 1514 C C . LEU A 1 227 ? 98.810 41.210 39.872 1.00 11.18 227 LEU A C 1
ATOM 1515 O O . LEU A 1 227 ? 98.195 40.322 40.450 1.00 9.67 227 LEU A O 1
ATOM 1520 N N . LYS A 1 228 ? 98.901 42.449 40.343 1.00 9.63 228 LYS A N 1
ATOM 1521 C CA . LYS A 1 228 ? 98.290 42.797 41.641 1.00 7.96 228 LYS A CA 1
ATOM 1522 C C . LYS A 1 228 ? 96.796 42.580 41.642 1.00 9.56 228 LYS A C 1
ATOM 1523 O O . LYS A 1 228 ? 96.227 42.019 42.610 1.00 11.56 228 LYS A O 1
ATOM 1529 N N . LEU A 1 229 ? 96.155 43.043 40.577 1.00 6.72 229 LEU A N 1
ATOM 1530 C CA . LEU A 1 229 ? 94.708 42.954 40.444 1.00 8.27 229 LEU A CA 1
ATOM 1531 C C . LEU A 1 229 ? 94.226 41.516 40.380 1.00 11.31 229 LEU A C 1
ATOM 1532 O O . LEU A 1 229 ? 93.198 41.169 40.979 1.00 13.08 229 LEU A O 1
ATOM 1537 N N . THR A 1 230 ? 94.957 40.675 39.647 1.00 7.79 230 THR A N 1
ATOM 1538 C CA . THR A 1 230 ? 94.628 39.265 39.566 1.00 8.04 230 THR A CA 1
ATOM 1539 C C . THR A 1 230 ? 94.844 38.572 40.910 1.00 7.62 230 THR A C 1
ATOM 1540 O O . THR A 1 230 ? 93.974 37.830 41.380 1.00 9.18 230 THR A O 1
ATOM 1544 N N . LEU A 1 231 ? 95.993 38.805 41.525 1.00 7.34 231 LEU A N 1
ATOM 1545 C CA . LEU A 1 231 ? 96.361 38.081 42.730 1.00 10.39 231 LEU A CA 1
ATOM 1546 C C . LEU A 1 231 ? 95.503 38.520 43.904 1.00 14.81 231 LEU A C 1
ATOM 1547 O O . LEU A 1 231 ? 95.291 37.759 44.847 1.00 9.13 231 LEU A O 1
ATOM 1552 N N . ASP A 1 232 ? 95.000 39.748 43.859 1.00 13.44 232 ASP A N 1
ATOM 1553 C CA A ASP A 1 232 ? 94.148 40.235 44.942 0.63 14.92 232 ASP A CA 1
ATOM 1554 C CA B ASP A 1 232 ? 94.147 40.236 44.940 0.37 14.93 232 ASP A CA 1
ATOM 1555 C C . ASP A 1 232 ? 92.904 39.362 45.113 1.00 17.06 232 ASP A C 1
ATOM 1556 O O . ASP A 1 232 ? 92.396 39.195 46.233 1.00 17.09 232 ASP A O 1
ATOM 1565 N N . ARG A 1 233 ? 92.417 38.788 44.016 1.00 12.72 233 ARG A N 1
ATOM 1566 C CA . ARG A 1 233 ? 91.268 37.895 44.077 1.00 13.38 233 ARG A CA 1
ATOM 1567 C C . ARG A 1 233 ? 91.580 36.578 44.767 1.00 16.65 233 ARG A C 1
ATOM 1568 O O . ARG A 1 233 ? 90.675 35.838 45.181 1.00 18.74 233 ARG A O 1
ATOM 1576 N N . GLY A 1 234 ? 92.860 36.264 44.883 1.00 11.88 234 GLY A N 1
ATOM 1577 C CA . GLY A 1 234 ? 93.251 35.071 45.603 1.00 8.75 234 GLY A CA 1
ATOM 1578 C C . GLY A 1 234 ? 93.893 35.387 46.945 1.00 12.04 234 GLY A C 1
ATOM 1579 O O . GLY A 1 234 ? 94.552 34.531 47.527 1.00 9.38 234 GLY A O 1
ATOM 1580 N N . ASN A 1 235 ? 93.687 36.613 47.427 1.00 10.18 235 ASN A N 1
ATOM 1581 C CA . ASN A 1 235 ? 94.243 37.057 48.710 1.00 10.67 235 ASN A CA 1
ATOM 1582 C C . ASN A 1 235 ? 95.763 36.970 48.692 1.00 12.04 235 ASN A C 1
ATOM 1583 O O . ASN A 1 235 ? 96.395 36.524 49.651 1.00 13.16 235 ASN A O 1
ATOM 1588 N N . ALA A 1 236 ? 96.367 37.409 47.588 1.00 8.02 236 ALA A N 1
ATOM 1589 C CA . ALA A 1 236 ? 97.813 37.273 47.445 1.00 6.88 236 ALA A CA 1
ATOM 1590 C C . ALA A 1 236 ? 98.405 38.568 46.901 1.00 9.09 236 ALA A C 1
ATOM 1591 O O . ALA A 1 236 ? 97.673 39.456 46.499 1.00 8.03 236 ALA A O 1
ATOM 1593 N N . THR A 1 237 ? 99.728 38.662 46.882 1.00 9.78 237 THR A N 1
ATOM 1594 C CA . THR A 1 237 ? 100.401 39.826 46.289 1.00 7.78 237 THR A CA 1
ATOM 1595 C C . THR A 1 237 ? 101.491 39.331 45.347 1.00 11.27 237 THR A C 1
ATOM 1596 O O . THR A 1 237 ? 102.031 38.246 45.508 1.00 11.85 237 THR A O 1
ATOM 1600 N N . PRO A 1 238 ? 101.850 40.145 44.357 1.00 13.12 238 PRO A N 1
ATOM 1601 C CA . PRO A 1 238 ? 102.879 39.668 43.428 1.00 11.30 238 PRO A CA 1
ATOM 1602 C C . PRO A 1 238 ? 104.293 39.492 44.020 1.00 9.96 238 PRO A C 1
ATOM 1603 O O . PRO A 1 238 ? 105.069 38.697 43.490 1.00 9.65 238 PRO A O 1
ATOM 1607 N N . GLU A 1 239 ? 104.627 40.188 45.114 1.00 9.21 239 GLU A N 1
ATOM 1608 C CA . GLU A 1 239 ? 105.897 39.945 45.810 1.00 10.01 239 GLU A CA 1
ATOM 1609 C C . GLU A 1 239 ? 105.961 38.510 46.339 1.00 9.53 239 GLU A C 1
ATOM 1610 O O . GLU A 1 239 ? 107.033 37.904 46.348 1.00 12.16 239 GLU A O 1
ATOM 1616 N N . GLN A 1 240 ? 104.827 37.983 46.802 1.00 11.22 240 GLN A N 1
ATOM 1617 C CA . GLN A 1 240 ? 104.765 36.594 47.296 1.00 9.75 240 GLN A CA 1
ATOM 1618 C C . GLN A 1 240 ? 105.101 35.619 46.176 1.00 10.57 240 GLN A C 1
ATOM 1619 O O . GLN A 1 240 ? 105.726 34.584 46.386 1.00 11.59 240 GLN A O 1
ATOM 1625 N N . MET A 1 241 ? 104.656 35.976 44.978 1.00 7.84 241 MET A N 1
ATOM 1626 C CA . MET A 1 241 ? 104.820 35.134 43.784 1.00 7.97 241 MET A CA 1
ATOM 1627 C C . MET A 1 241 ? 106.232 35.213 43.162 1.00 11.37 241 MET A C 1
ATOM 1628 O O . MET A 1 241 ? 106.950 34.188 43.070 1.00 10.66 241 MET A O 1
ATOM 1633 N N . TRP A 1 242 ? 106.647 36.417 42.752 1.00 8.96 242 TRP A N 1
ATOM 1634 C CA . TRP A 1 242 ? 107.897 36.595 42.013 1.00 9.10 242 TRP A CA 1
ATOM 1635 C C . TRP A 1 242 ? 108.947 37.493 42.672 1.00 10.01 242 TRP A C 1
ATOM 1636 O O . TRP A 1 242 ? 109.971 37.829 42.056 1.00 11.59 242 TRP A O 1
ATOM 1647 N N . GLY A 1 243 ? 108.719 37.883 43.916 1.00 10.85 243 GLY A N 1
ATOM 1648 C CA . GLY A 1 243 ? 109.714 38.692 44.604 1.00 10.16 243 GLY A CA 1
ATOM 1649 C C . GLY A 1 243 ? 109.505 40.160 44.254 1.00 9.87 243 GLY A C 1
ATOM 1650 O O . GLY A 1 243 ? 108.440 40.542 43.721 1.00 10.93 243 GLY A O 1
ATOM 1651 N N . PRO A 1 244 ? 110.494 41.004 44.575 1.00 10.89 244 PRO A N 1
ATOM 1652 C CA . PRO A 1 244 ? 110.369 42.452 44.417 1.00 10.94 244 PRO A CA 1
ATOM 1653 C C . PRO A 1 244 ? 110.189 42.769 42.962 1.00 10.69 244 PRO A C 1
ATOM 1654 O O . PRO A 1 244 ? 110.828 42.108 42.120 1.00 11.45 244 PRO A O 1
ATOM 1658 N N . ARG A 1 245 ? 109.346 43.749 42.661 1.00 12.79 245 ARG A N 1
ATOM 1659 C CA . ARG A 1 245 ? 109.206 44.181 41.268 1.00 13.04 245 ARG A CA 1
ATOM 1660 C C . ARG A 1 245 ? 110.542 44.598 40.686 1.00 16.58 245 ARG A C 1
ATOM 1661 O O . ARG A 1 245 ? 111.285 45.363 41.309 1.00 14.21 245 ARG A O 1
ATOM 1669 N N . GLY A 1 246 ? 110.871 44.092 39.498 1.00 10.38 246 GLY A N 1
ATOM 1670 C CA . GLY A 1 246 ? 112.140 44.449 38.894 1.00 10.94 246 GLY A CA 1
ATOM 1671 C C . GLY A 1 246 ? 113.312 43.607 39.350 1.00 14.06 246 GLY A C 1
ATOM 1672 O O . GLY A 1 246 ? 114.423 43.739 38.833 1.00 12.07 246 GLY A O 1
ATOM 1673 N N . GLY A 1 247 ? 113.082 42.731 40.323 1.00 12.89 247 GLY A N 1
ATOM 1674 C CA . GLY A 1 247 ? 114.154 41.889 40.797 1.00 12.93 247 GLY A CA 1
ATOM 1675 C C . GLY A 1 247 ? 114.430 40.786 39.801 1.00 15.16 247 GLY A C 1
ATOM 1676 O O . GLY A 1 247 ? 113.692 40.586 38.833 1.00 10.09 247 GLY A O 1
ATOM 1677 N N . GLU A 1 248 ? 115.504 40.053 40.034 1.00 13.94 248 GLU A N 1
ATOM 1678 C CA . GLU A 1 248 ? 115.944 39.067 39.056 1.00 15.42 248 GLU A CA 1
ATOM 1679 C C . GLU A 1 248 ? 114.887 37.986 38.733 1.00 17.05 248 GLU A C 1
ATOM 1680 O O . GLU A 1 248 ? 114.726 37.603 37.566 1.00 11.45 248 GLU A O 1
ATOM 1686 N N . TYR A 1 249 ? 114.161 37.503 39.748 1.00 13.38 249 TYR A N 1
ATOM 1687 C CA . TYR A 1 249 ? 113.151 36.470 39.481 1.00 12.16 249 TYR A CA 1
ATOM 1688 C C . TYR A 1 249 ? 111.943 37.036 38.699 1.00 11.23 249 TYR A C 1
ATOM 1689 O O . TYR A 1 249 ? 111.369 36.348 37.851 1.00 9.23 249 TYR A O 1
ATOM 1698 N N . ASN A 1 250 ? 111.562 38.284 38.973 1.00 9.40 250 ASN A N 1
ATOM 1699 C CA . ASN A 1 250 ? 110.475 38.941 38.242 1.00 11.79 250 ASN A CA 1
ATOM 1700 C C . ASN A 1 250 ? 110.844 39.102 36.768 1.00 9.98 250 ASN A C 1
ATOM 1701 O O . ASN A 1 250 ? 110.026 38.843 35.877 1.00 8.51 250 ASN A O 1
ATOM 1706 N N . ILE A 1 251 ? 112.070 39.548 36.501 1.00 9.30 251 ILE A N 1
ATOM 1707 C CA . ILE A 1 251 ? 112.542 39.684 35.112 1.00 10.00 251 ILE A CA 1
ATOM 1708 C C . ILE A 1 251 ? 112.591 38.333 34.384 1.00 9.83 251 ILE A C 1
ATOM 1709 O O . ILE A 1 251 ? 112.176 38.216 33.235 1.00 10.16 251 ILE A O 1
ATOM 1714 N N . TYR A 1 252 ? 113.072 37.298 35.051 1.00 8.58 252 TYR A N 1
ATOM 1715 C CA . TYR A 1 252 ? 113.035 35.936 34.479 1.00 11.46 252 TYR A CA 1
ATOM 1716 C C . TYR A 1 252 ? 111.618 35.550 34.057 1.00 10.21 252 TYR A C 1
ATOM 1717 O O . TYR A 1 252 ? 111.419 34.796 33.108 1.00 9.27 252 TYR A O 1
ATOM 1726 N N . ASN A 1 253 ? 110.639 36.098 34.780 1.00 9.18 253 ASN A N 1
ATOM 1727 C CA . ASN A 1 253 ? 109.224 35.859 34.524 1.00 9.08 253 ASN A CA 1
ATOM 1728 C C . ASN A 1 253 ? 108.553 37.050 33.850 1.00 8.04 253 ASN A C 1
ATOM 1729 O O . ASN A 1 253 ? 107.353 37.253 33.981 1.00 7.18 253 ASN A O 1
ATOM 1734 N N . ASP A 1 254 ? 109.333 37.802 33.077 1.00 8.87 254 ASP A N 1
ATOM 1735 C CA . ASP A 1 254 ? 108.772 38.844 32.219 1.00 7.66 254 ASP A CA 1
ATOM 1736 C C . ASP A 1 254 ? 108.961 38.354 30.774 1.00 8.09 254 ASP A C 1
ATOM 1737 O O . ASP A 1 254 ? 110.091 38.192 30.300 1.00 9.28 254 ASP A O 1
ATOM 1742 N N . ALA A 1 255 ? 107.846 38.052 30.103 1.00 8.56 255 ALA A N 1
ATOM 1743 C CA . ALA A 1 255 ? 107.875 37.378 28.798 1.00 7.25 255 ALA A CA 1
ATOM 1744 C C . ALA A 1 255 ? 108.080 38.372 27.670 1.00 7.83 255 ALA A C 1
ATOM 1745 O O . ALA A 1 255 ? 108.394 37.980 26.537 1.00 7.01 255 ALA A O 1
ATOM 1747 N N . LEU A 1 256 ? 107.893 39.654 27.953 1.00 6.00 256 LEU A N 1
ATOM 1748 C CA . LEU A 1 256 ? 108.294 40.683 26.956 1.00 6.38 256 LEU A CA 1
ATOM 1749 C C . LEU A 1 256 ? 109.814 40.840 26.928 1.00 9.30 256 LEU A C 1
ATOM 1750 O O . LEU A 1 256 ? 110.438 40.790 25.864 1.00 9.30 256 LEU A O 1
ATOM 1755 N N . ILE A 1 257 ? 110.421 41.080 28.087 1.00 6.89 257 ILE A N 1
ATOM 1756 C CA . ILE A 1 257 ? 111.859 41.249 28.115 1.00 8.88 257 ILE A CA 1
ATOM 1757 C C . ILE A 1 257 ? 112.574 40.058 27.485 1.00 10.97 257 ILE A C 1
ATOM 1758 O O . ILE A 1 257 ? 113.535 40.222 26.703 1.00 9.94 257 ILE A O 1
ATOM 1763 N N . ASN A 1 258 ? 112.115 38.847 27.805 1.00 7.62 258 ASN A N 1
ATOM 1764 C CA . ASN A 1 258 ? 112.737 37.640 27.263 1.00 9.00 258 ASN A CA 1
ATOM 1765 C C . ASN A 1 258 ? 112.146 37.059 25.974 1.00 10.34 258 ASN A C 1
ATOM 1766 O O . ASN A 1 258 ? 112.368 35.883 25.669 1.00 8.95 258 ASN A O 1
ATOM 1771 N N . SER A 1 259 ? 111.454 37.895 25.214 1.00 8.79 259 SER A N 1
ATOM 1772 C CA . SER A 1 259 ? 110.693 37.455 24.065 1.00 10.18 259 SER A CA 1
ATOM 1773 C C . SER A 1 259 ? 111.542 36.783 23.014 1.00 8.77 259 SER A C 1
ATOM 1774 O O . SER A 1 259 ? 111.057 35.903 22.336 1.00 6.38 259 SER A O 1
ATOM 1777 N N . ASP A 1 260 ? 112.810 37.164 22.878 1.00 9.98 260 ASP A N 1
ATOM 1778 C CA . ASP A 1 260 ? 113.637 36.522 21.836 1.00 13.41 260 ASP A CA 1
ATOM 1779 C C . ASP A 1 260 ? 113.795 35.013 22.061 1.00 12.41 260 ASP A C 1
ATOM 1780 O O . ASP A 1 260 ? 114.084 34.260 21.115 1.00 12.69 260 ASP A O 1
ATOM 1785 N N . LYS A 1 261 ? 113.628 34.570 23.302 1.00 9.63 261 LYS A N 1
ATOM 1786 C CA . LYS A 1 261 ? 113.765 33.161 23.610 1.00 13.96 261 LYS A CA 1
ATOM 1787 C C . LYS A 1 261 ? 112.619 32.314 23.040 1.00 12.82 261 LYS A C 1
ATOM 1788 O O . LYS A 1 261 ? 112.690 31.085 23.091 1.00 14.57 261 LYS A O 1
ATOM 1794 N N . LEU A 1 262 ? 111.578 32.962 22.507 1.00 10.83 262 LEU A N 1
ATOM 1795 C CA . LEU A 1 262 ? 110.486 32.260 21.831 1.00 9.02 262 LEU A CA 1
ATOM 1796 C C . LEU A 1 262 ? 110.924 31.692 20.478 1.00 12.27 262 LEU A C 1
ATOM 1797 O O . LEU A 1 262 ? 110.278 30.788 19.954 1.00 11.19 262 LEU A O 1
ATOM 1802 N N . ARG A 1 263 ? 112.023 32.200 19.927 1.00 13.84 263 ARG A N 1
ATOM 1803 C CA . ARG A 1 263 ? 112.422 31.785 18.566 1.00 13.62 263 ARG A CA 1
ATOM 1804 C C . ARG A 1 263 ? 112.454 30.264 18.406 1.00 13.67 263 ARG A C 1
ATOM 1805 O O . ARG A 1 263 ? 113.060 29.561 19.220 1.00 13.90 263 ARG A O 1
ATOM 1813 N N . GLY A 1 264 ? 111.795 29.766 17.354 1.00 15.08 264 GLY A N 1
ATOM 1814 C CA . GLY A 1 264 ? 111.661 28.341 17.134 1.00 12.38 264 GLY A CA 1
ATOM 1815 C C . GLY A 1 264 ? 110.321 27.744 17.539 1.00 16.62 264 GLY A C 1
ATOM 1816 O O . GLY A 1 264 ? 110.030 26.615 17.190 1.00 17.83 264 GLY A O 1
ATOM 1817 N N . THR A 1 265 ? 109.520 28.491 18.296 1.00 9.88 265 THR A N 1
ATOM 1818 C CA . THR A 1 265 ? 108.239 27.986 18.771 1.00 13.13 265 THR A CA 1
ATOM 1819 C C . THR A 1 265 ? 107.183 28.522 17.835 1.00 8.84 265 THR A C 1
ATOM 1820 O O . THR A 1 265 ? 107.198 29.712 17.507 1.00 12.69 265 THR A O 1
ATOM 1824 N N . GLU A 1 266 ? 106.249 27.684 17.399 1.00 8.76 266 GLU A N 1
ATOM 1825 C CA . GLU A 1 266 ? 105.152 28.252 16.613 1.00 10.33 266 GLU A CA 1
ATOM 1826 C C . GLU A 1 266 ? 104.254 29.012 17.596 1.00 8.98 266 GLU A C 1
ATOM 1827 O O . GLU A 1 266 ? 103.977 28.509 18.691 1.00 11.65 266 GLU A O 1
ATOM 1833 N N . LEU A 1 267 ? 103.768 30.184 17.194 1.00 8.47 267 LEU A N 1
ATOM 1834 C CA . LEU A 1 267 ? 103.053 31.063 18.150 1.00 7.64 267 LEU A CA 1
ATOM 1835 C C . LEU A 1 267 ? 101.675 31.485 17.680 1.00 8.79 267 LEU A C 1
ATOM 1836 O O . LEU A 1 267 ? 101.469 31.782 16.510 1.00 9.05 267 LEU A O 1
ATOM 1841 N N . TYR A 1 268 ? 100.730 31.568 18.613 1.00 7.50 268 TYR A N 1
ATOM 1842 C CA . TYR A 1 268 ? 99.461 32.212 18.341 1.00 7.21 268 TYR A CA 1
ATOM 1843 C C . TYR A 1 268 ? 99.243 33.216 19.457 1.00 9.10 268 TYR A C 1
ATOM 1844 O O . TYR A 1 268 ? 99.402 32.875 20.625 1.00 6.16 268 TYR A O 1
ATOM 1853 N N . VAL A 1 269 ? 98.931 34.461 19.093 1.00 7.42 269 VAL A N 1
ATOM 1854 C CA . VAL A 1 269 ? 98.693 35.515 20.093 1.00 8.49 269 VAL A CA 1
ATOM 1855 C C . VAL A 1 269 ? 97.433 36.299 19.768 1.00 7.70 269 VAL A C 1
ATOM 1856 O O . VAL A 1 269 ? 97.293 36.805 18.668 1.00 7.70 269 VAL A O 1
ATOM 1860 N N . SER A 1 270 ? 96.524 36.424 20.733 1.00 6.53 270 SER A N 1
ATOM 1861 C CA . SER A 1 270 ? 95.344 37.273 20.544 1.00 10.87 270 SER A CA 1
ATOM 1862 C C . SER A 1 270 ? 95.440 38.482 21.457 1.00 9.70 270 SER A C 1
ATOM 1863 O O . SER A 1 270 ? 96.088 38.426 22.504 1.00 8.93 270 SER A O 1
ATOM 1866 N N . ASN A 1 271 ? 94.773 39.573 21.078 1.00 9.14 271 ASN A N 1
ATOM 1867 C CA A ASN A 1 271 ? 95.061 40.829 21.755 0.43 10.84 271 ASN A CA 1
ATOM 1868 C CA B ASN A 1 271 ? 94.939 40.880 21.726 0.57 10.81 271 ASN A CA 1
ATOM 1869 C C . ASN A 1 271 ? 94.555 40.839 23.201 1.00 13.16 271 ASN A C 1
ATOM 1870 O O . ASN A 1 271 ? 93.617 40.135 23.562 1.00 12.11 271 ASN A O 1
ATOM 1879 N N . ALA A 1 272 ? 95.251 41.609 24.030 1.00 9.56 272 ALA A N 1
ATOM 1880 C CA . ALA A 1 272 ? 95.118 41.539 25.483 1.00 15.51 272 ALA A CA 1
ATOM 1881 C C . ALA A 1 272 ? 93.904 42.189 26.119 1.00 17.24 272 ALA A C 1
ATOM 1882 O O . ALA A 1 272 ? 93.835 42.231 27.350 1.00 16.88 272 ALA A O 1
ATOM 1884 N N . SER A 1 273 ? 92.960 42.702 25.332 1.00 17.85 273 SER A N 1
ATOM 1885 C CA . SER A 1 273 ? 91.838 43.401 25.966 1.00 22.16 273 SER A CA 1
ATOM 1886 C C . SER A 1 273 ? 91.007 42.463 26.869 1.00 24.32 273 SER A C 1
ATOM 1887 O O . SER A 1 273 ? 90.550 42.876 27.942 1.00 22.35 273 SER A O 1
ATOM 1890 N N . GLY A 1 274 ? 90.888 41.188 26.499 1.00 17.81 274 GLY A N 1
ATOM 1891 C CA . GLY A 1 274 ? 90.180 40.232 27.342 1.00 18.55 274 GLY A CA 1
ATOM 1892 C C . GLY A 1 274 ? 90.730 40.026 28.751 1.00 16.83 274 GLY A C 1
ATOM 1893 O O . GLY A 1 274 ? 90.032 39.485 29.641 1.00 15.50 274 GLY A O 1
ATOM 1894 N N . LEU A 1 275 ? 91.971 40.441 28.971 1.00 10.62 275 LEU A N 1
ATOM 1895 C CA . LEU A 1 275 ? 92.628 40.213 30.271 1.00 11.18 275 LEU A CA 1
ATOM 1896 C C . LEU A 1 275 ? 91.851 40.890 31.395 1.00 15.53 275 LEU A C 1
ATOM 1897 O O . LEU A 1 275 ? 91.797 40.376 32.499 1.00 11.53 275 LEU A O 1
ATOM 1902 N N . ALA A 1 276 ? 91.202 42.015 31.103 1.00 11.93 276 ALA A N 1
ATOM 1903 C CA . ALA A 1 276 ? 90.473 42.744 32.155 1.00 14.08 276 ALA A CA 1
ATOM 1904 C C . ALA A 1 276 ? 89.314 41.941 32.747 1.00 15.75 276 ALA A C 1
ATOM 1905 O O . ALA A 1 276 ? 88.817 42.277 33.831 1.00 18.90 276 ALA A O 1
ATOM 1907 N N . GLY A 1 277 ? 88.887 40.884 32.047 1.00 15.04 277 GLY A N 1
ATOM 1908 C CA . GLY A 1 277 ? 87.838 40.009 32.567 1.00 17.87 277 GLY A CA 1
ATOM 1909 C C . GLY A 1 277 ? 88.204 39.335 33.897 1.00 16.71 277 GLY A C 1
ATOM 1910 O O . GLY A 1 277 ? 87.331 38.850 34.622 1.00 15.24 277 GLY A O 1
ATOM 1911 N N . GLU A 1 278 ? 89.495 39.296 34.219 1.00 14.64 278 GLU A N 1
ATOM 1912 C CA . GLU A 1 278 ? 89.949 38.718 35.485 1.00 17.71 278 GLU A CA 1
ATOM 1913 C C . GLU A 1 278 ? 89.510 39.529 36.687 1.00 20.01 278 GLU A C 1
ATOM 1914 O O . GLU A 1 278 ? 89.475 39.013 37.801 1.00 17.77 278 GLU A O 1
ATOM 1920 N N . TRP A 1 279 ? 89.233 40.809 36.462 1.00 20.90 279 TRP A N 1
ATOM 1921 C CA . TRP A 1 279 ? 89.014 41.762 37.552 1.00 19.66 279 TRP A CA 1
ATOM 1922 C C . TRP A 1 279 ? 87.556 42.177 37.567 1.00 26.82 279 TRP A C 1
ATOM 1923 O O . TRP A 1 279 ? 87.138 42.962 38.419 1.00 30.95 279 TRP A O 1
ATOM 1934 N N . GLU A 1 280 ? 86.824 41.654 36.579 1.00 32.11 280 GLU A N 1
ATOM 1935 C CA . GLU A 1 280 ? 85.353 41.592 36.513 1.00 38.64 280 GLU A CA 1
ATOM 1936 C C . GLU A 1 280 ? 84.721 42.631 35.592 1.00 38.24 280 GLU A C 1
ATOM 1937 O O . GLU A 1 280 ? 84.533 42.370 34.395 1.00 42.59 280 GLU A O 1
ATOM 1943 N N . THR A 1 305 ? 87.995 54.573 31.205 1.00 20.85 305 THR A N 1
ATOM 1944 C CA . THR A 1 305 ? 87.731 53.681 32.349 1.00 42.13 305 THR A CA 1
ATOM 1945 C C . THR A 1 305 ? 87.885 52.176 31.966 1.00 38.31 305 THR A C 1
ATOM 1946 O O . THR A 1 305 ? 88.976 51.617 32.032 1.00 33.28 305 THR A O 1
ATOM 1950 N N . GLY A 1 306 ? 86.822 51.522 31.528 1.00 42.65 306 GLY A N 1
ATOM 1951 C CA . GLY A 1 306 ? 87.025 50.298 30.784 1.00 41.46 306 GLY A CA 1
ATOM 1952 C C . GLY A 1 306 ? 87.767 50.753 29.534 1.00 38.56 306 GLY A C 1
ATOM 1953 O O . GLY A 1 306 ? 88.503 49.976 28.918 1.00 29.52 306 GLY A O 1
ATOM 1954 N N . GLY A 1 307 ? 87.540 52.027 29.177 1.00 43.55 307 GLY A N 1
ATOM 1955 C CA . GLY A 1 307 ? 88.262 52.734 28.136 1.00 26.05 307 GLY A CA 1
ATOM 1956 C C . GLY A 1 307 ? 89.734 52.786 28.470 1.00 21.59 307 GLY A C 1
ATOM 1957 O O . GLY A 1 307 ? 90.554 52.341 27.652 1.00 17.51 307 GLY A O 1
ATOM 1958 N N . ILE A 1 308 ? 90.080 53.287 29.661 1.00 19.33 308 ILE A N 1
ATOM 1959 C CA . ILE A 1 308 ? 91.484 53.321 30.066 1.00 18.06 308 ILE A CA 1
ATOM 1960 C C . ILE A 1 308 ? 92.020 51.905 30.285 1.00 16.08 308 ILE A C 1
ATOM 1961 O O . ILE A 1 308 ? 93.181 51.617 29.993 1.00 13.38 308 ILE A O 1
ATOM 1966 N N . ILE A 1 309 ? 91.181 51.016 30.789 1.00 12.09 309 ILE A N 1
ATOM 1967 C CA . ILE A 1 309 ? 91.674 49.672 31.062 1.00 14.91 309 ILE A CA 1
ATOM 1968 C C . ILE A 1 309 ? 92.014 48.965 29.743 1.00 15.47 309 ILE A C 1
ATOM 1969 O O . ILE A 1 309 ? 93.059 48.314 29.608 1.00 12.55 309 ILE A O 1
ATOM 1974 N N . GLU A 1 310 ? 91.119 49.085 28.774 1.00 13.36 310 GLU A N 1
ATOM 1975 C CA . GLU A 1 310 ? 91.367 48.518 27.452 1.00 13.90 310 GLU A CA 1
ATOM 1976 C C . GLU A 1 310 ? 92.612 49.120 26.815 1.00 15.03 310 GLU A C 1
ATOM 1977 O O . GLU A 1 310 ? 93.440 48.413 26.236 1.00 13.26 310 GLU A O 1
ATOM 1983 N N . ALA A 1 311 ? 92.761 50.439 26.904 1.00 10.75 311 ALA A N 1
ATOM 1984 C CA . ALA A 1 311 ? 93.937 51.086 26.298 1.00 11.57 311 ALA A CA 1
ATOM 1985 C C . ALA A 1 311 ? 95.244 50.648 26.937 1.00 9.50 311 ALA A C 1
ATOM 1986 O O . ALA A 1 311 ? 96.252 50.463 26.251 1.00 10.82 311 ALA A O 1
ATOM 1988 N N . ALA A 1 312 ? 95.213 50.476 28.257 1.00 9.78 312 ALA A N 1
ATOM 1989 C CA . ALA A 1 312 ? 96.373 50.041 29.012 1.00 9.81 312 ALA A CA 1
ATOM 1990 C C . ALA A 1 312 ? 96.746 48.611 28.660 1.00 10.67 312 ALA A C 1
ATOM 1991 O O . ALA A 1 312 ? 97.904 48.330 28.336 1.00 10.38 312 ALA A O 1
ATOM 1993 N N . THR A 1 313 ? 95.776 47.699 28.722 1.00 12.19 313 THR A N 1
ATOM 1994 C CA . THR A 1 313 ? 96.083 46.291 28.446 1.00 11.35 313 THR A CA 1
ATOM 1995 C C . THR A 1 313 ? 96.447 46.095 26.978 1.00 11.61 313 THR A C 1
ATOM 1996 O O . THR A 1 313 ? 97.270 45.232 26.659 1.00 11.36 313 THR A O 1
ATOM 2000 N N . ASN A 1 314 ? 95.862 46.890 26.079 1.00 11.86 314 ASN A N 1
ATOM 2001 C CA . ASN A 1 314 ? 96.244 46.818 24.668 1.00 13.81 314 ASN A CA 1
ATOM 2002 C C . ASN A 1 314 ? 97.745 47.027 24.434 1.00 12.66 314 ASN A C 1
ATOM 2003 O O . ASN A 1 314 ? 98.328 46.499 23.459 1.00 12.41 314 ASN A O 1
ATOM 2008 N N . LYS A 1 315 ? 98.381 47.837 25.279 1.00 9.15 315 LYS A N 1
ATOM 2009 C CA . LYS A 1 315 ? 99.807 48.101 25.068 1.00 12.37 315 LYS A CA 1
ATOM 2010 C C . LYS A 1 315 ? 100.587 46.805 25.211 1.00 9.52 315 LYS A C 1
ATOM 2011 O O . LYS A 1 315 ? 101.643 46.656 24.612 1.00 13.32 315 LYS A O 1
ATOM 2017 N N . CYS A 1 316 ? 100.078 45.859 25.996 1.00 9.06 316 CYS A N 1
ATOM 2018 C CA . CYS A 1 316 ? 100.814 44.602 26.180 1.00 9.14 316 CYS A CA 1
ATOM 2019 C C . CYS A 1 316 ? 101.056 43.953 24.840 1.00 8.98 316 CYS A C 1
ATOM 2020 O O . CYS A 1 316 ? 102.154 43.453 24.567 1.00 9.96 316 CYS A O 1
ATOM 2023 N N . THR A 1 317 ? 100.011 43.935 24.024 1.00 7.21 317 THR A N 1
ATOM 2024 C CA . THR A 1 317 ? 100.060 43.217 22.760 1.00 8.25 317 THR A CA 1
ATOM 2025 C C . THR A 1 317 ? 100.837 44.055 21.779 1.00 9.76 317 THR A C 1
ATOM 2026 O O . THR A 1 317 ? 101.590 43.529 20.962 1.00 8.05 317 THR A O 1
ATOM 2030 N N . HIS A 1 318 ? 100.629 45.359 21.837 1.00 7.36 318 HIS A N 1
ATOM 2031 C CA . HIS A 1 318 ? 101.408 46.245 20.963 1.00 13.70 318 HIS A CA 1
ATOM 2032 C C . HIS A 1 318 ? 102.922 46.032 21.169 1.00 12.69 318 HIS A C 1
ATOM 2033 O O . HIS A 1 318 ? 103.697 45.825 20.209 1.00 9.06 318 HIS A O 1
ATOM 2040 N N . ASP A 1 319 ? 103.352 46.073 22.430 1.00 8.04 319 ASP A N 1
ATOM 2041 C CA . ASP A 1 319 ? 104.757 45.898 22.738 1.00 10.39 319 ASP A CA 1
ATOM 2042 C C . ASP A 1 319 ? 105.301 44.541 22.317 1.00 7.47 319 ASP A C 1
ATOM 2043 O O . ASP A 1 319 ? 106.433 44.442 21.828 1.00 8.44 319 ASP A O 1
ATOM 2048 N N . LEU A 1 320 ? 104.516 43.493 22.504 1.00 6.51 320 LEU A N 1
ATOM 2049 C CA . LEU A 1 320 ? 105.020 42.172 22.175 1.00 9.28 320 LEU A CA 1
ATOM 2050 C C . LEU A 1 320 ? 105.186 42.011 20.663 1.00 7.62 320 LEU A C 1
ATOM 2051 O O . LEU A 1 320 ? 106.200 41.460 20.175 1.00 7.65 320 LEU A O 1
ATOM 2056 N N . LYS A 1 321 ? 104.190 42.463 19.906 1.00 8.42 321 LYS A N 1
ATOM 2057 C CA . LYS A 1 321 ? 104.265 42.296 18.456 1.00 8.39 321 LYS A CA 1
ATOM 2058 C C . LYS A 1 321 ? 105.429 43.114 17.895 1.00 11.15 321 LYS A C 1
ATOM 2059 O O . LYS A 1 321 ? 106.158 42.648 17.003 1.00 13.69 321 LYS A O 1
ATOM 2065 N N . ALA A 1 322 ? 105.624 44.323 18.422 1.00 10.53 322 ALA A N 1
ATOM 2066 C CA . ALA A 1 322 ? 106.718 45.154 17.892 1.00 11.79 322 ALA A CA 1
ATOM 2067 C C . ALA A 1 322 ? 108.048 44.456 18.171 1.00 12.47 322 ALA A C 1
ATOM 2068 O O . ALA A 1 322 ? 108.949 44.422 17.323 1.00 12.47 322 ALA A O 1
ATOM 2070 N N . LYS A 1 323 ? 108.158 43.873 19.361 1.00 9.31 323 LYS A N 1
ATOM 2071 C CA . LYS A 1 323 ? 109.386 43.201 19.781 1.00 11.39 323 LYS A CA 1
ATOM 2072 C C . LYS A 1 323 ? 109.629 41.903 19.017 1.00 14.11 323 LYS A C 1
ATOM 2073 O O . LYS A 1 323 ? 110.781 41.620 18.643 1.00 13.39 323 LYS A O 1
ATOM 2079 N N . LEU A 1 324 ? 108.580 41.098 18.794 1.00 10.15 324 LEU A N 1
ATOM 2080 C CA . LEU A 1 324 ? 108.749 39.886 17.985 1.00 11.60 324 LEU A CA 1
ATOM 2081 C C . LEU A 1 324 ? 109.035 40.251 16.534 1.00 11.68 324 LEU A C 1
ATOM 2082 O O . LEU A 1 324 ? 109.798 39.560 15.854 1.00 12.76 324 LEU A O 1
ATOM 2087 N N . ASP A 1 325 ? 108.385 41.302 16.043 1.00 10.99 325 ASP A N 1
ATOM 2088 C CA . ASP A 1 325 ? 108.538 41.665 14.646 1.00 11.15 325 ASP A CA 1
ATOM 2089 C C . ASP A 1 325 ? 109.988 42.071 14.449 1.00 16.02 325 ASP A C 1
ATOM 2090 O O . ASP A 1 325 ? 110.625 41.666 13.459 1.00 15.03 325 ASP A O 1
ATOM 2095 N N . SER A 1 326 ? 110.509 42.862 15.388 1.00 11.34 326 SER A N 1
ATOM 2096 C CA . SER A 1 326 ? 111.885 43.377 15.261 1.00 15.11 326 SER A CA 1
ATOM 2097 C C . SER A 1 326 ? 112.914 42.264 15.245 1.00 16.67 326 SER A C 1
ATOM 2098 O O . SER A 1 326 ? 113.934 42.362 14.561 1.00 18.07 326 SER A O 1
ATOM 2101 N N . ALA A 1 327 ? 112.626 41.191 15.972 1.00 15.05 327 ALA A N 1
ATOM 2102 C CA . ALA A 1 327 ? 113.497 40.038 16.074 1.00 11.87 327 ALA A CA 1
ATOM 2103 C C . ALA A 1 327 ? 113.273 39.014 14.987 1.00 11.27 327 ALA A C 1
ATOM 2104 O O . ALA A 1 327 ? 113.998 38.026 14.932 1.00 16.12 327 ALA A O 1
ATOM 2106 N N . GLY A 1 328 ? 112.270 39.221 14.122 1.00 14.81 328 GLY A N 1
ATOM 2107 C CA . GLY A 1 328 ? 112.025 38.266 13.047 1.00 15.73 328 GLY A CA 1
ATOM 2108 C C . GLY A 1 328 ? 111.436 36.953 13.536 1.00 16.35 328 GLY A C 1
ATOM 2109 O O . GLY A 1 328 ? 111.694 35.891 12.982 1.00 18.19 328 GLY A O 1
ATOM 2110 N N . ILE A 1 329 ? 110.618 37.031 14.585 1.00 14.24 329 ILE A N 1
ATOM 2111 C CA . ILE A 1 329 ? 109.975 35.856 15.162 1.00 12.78 329 ILE A CA 1
ATOM 2112 C C . ILE A 1 329 ? 108.484 35.923 14.827 1.00 13.02 329 ILE A C 1
ATOM 2113 O O . ILE A 1 329 ? 107.763 36.790 15.359 1.00 13.32 329 ILE A O 1
ATOM 2118 N N . PRO A 1 330 ? 108.003 35.019 13.959 1.00 11.62 330 PRO A N 1
ATOM 2119 C CA . PRO A 1 330 ? 106.630 35.138 13.471 1.00 10.88 330 PRO A CA 1
ATOM 2120 C C . PRO A 1 330 ? 105.619 34.533 14.429 1.00 12.60 330 PRO A C 1
ATOM 2121 O O . PRO A 1 330 ? 105.939 33.608 15.188 1.00 12.07 330 PRO A O 1
ATOM 2125 N N . ALA A 1 331 ? 104.390 35.046 14.355 1.00 12.56 331 ALA A N 1
ATOM 2126 C CA . ALA A 1 331 ? 103.275 34.512 15.119 1.00 9.83 331 ALA A CA 1
ATOM 2127 C C . ALA A 1 331 ? 102.028 34.625 14.289 1.00 9.65 331 ALA A C 1
ATOM 2128 O O . ALA A 1 331 ? 101.943 35.462 13.368 1.00 10.24 331 ALA A O 1
ATOM 2130 N N . ASP A 1 332 ? 101.052 33.781 14.612 1.00 8.54 332 ASP A N 1
ATOM 2131 C CA . ASP A 1 332 ? 99.690 33.952 14.109 1.00 8.27 332 ASP A CA 1
ATOM 2132 C C . ASP A 1 332 ? 98.974 34.925 15.033 1.00 13.32 332 ASP A C 1
ATOM 2133 O O . ASP A 1 332 ? 98.990 34.743 16.237 1.00 10.26 332 ASP A O 1
ATOM 2138 N N . TRP A 1 333 ? 98.350 35.957 14.467 1.00 12.49 333 TRP A N 1
ATOM 2139 C CA . TRP A 1 333 ? 97.786 37.052 15.239 1.00 11.00 333 TRP A CA 1
ATOM 2140 C C . TRP A 1 333 ? 96.264 37.123 15.185 1.00 15.22 333 TRP A C 1
ATOM 2141 O O . TRP A 1 333 ? 95.647 37.024 14.114 1.00 15.28 333 TRP A O 1
ATOM 2152 N N . ASN A 1 334 ? 95.651 37.339 16.340 1.00 7.04 334 ASN A N 1
ATOM 2153 C CA . ASN A 1 334 ? 94.216 37.580 16.373 1.00 11.16 334 ASN A CA 1
ATOM 2154 C C . ASN A 1 334 ? 94.002 38.964 16.950 1.00 10.88 334 ASN A C 1
ATOM 2155 O O . ASN A 1 334 ? 94.025 39.168 18.153 1.00 10.61 334 ASN A O 1
ATOM 2160 N N . LEU A 1 335 ? 93.833 39.943 16.083 1.00 8.69 335 LEU A N 1
ATOM 2161 C CA . LEU A 1 335 ? 93.919 41.320 16.551 1.00 9.48 335 LEU A CA 1
ATOM 2162 C C .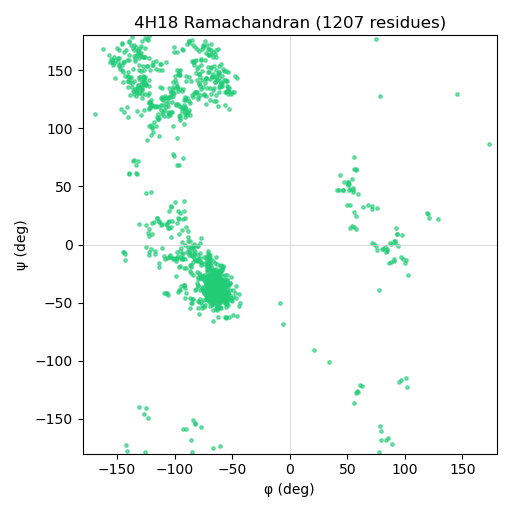 LEU A 1 335 ? 92.650 42.147 16.286 1.00 9.19 335 LEU A C 1
ATOM 2163 O O . LEU A 1 335 ? 92.573 43.288 16.737 1.00 10.81 335 LEU A O 1
ATOM 2168 N N . ARG A 1 336 ? 91.698 41.608 15.523 1.00 10.56 336 ARG A N 1
ATOM 2169 C CA . ARG A 1 336 ? 90.482 42.357 15.158 1.00 9.80 336 ARG A CA 1
ATOM 2170 C C . ARG A 1 336 ? 89.642 42.539 16.426 1.00 14.88 336 ARG A C 1
ATOM 2171 O O . ARG A 1 336 ? 89.316 41.555 17.088 1.00 14.86 336 ARG A O 1
ATOM 2179 N N . PRO A 1 337 ? 89.299 43.789 16.774 1.00 16.32 337 PRO A N 1
ATOM 2180 C CA . PRO A 1 337 ? 88.513 44.072 17.978 1.00 16.23 337 PRO A CA 1
ATOM 2181 C C . PRO A 1 337 ? 87.103 43.532 17.801 1.00 24.59 337 PRO A C 1
ATOM 2182 O O . PRO A 1 337 ? 86.584 43.533 16.684 1.00 18.15 337 PRO A O 1
ATOM 2186 N N . THR A 1 338 ? 86.500 43.048 18.886 1.00 25.74 338 THR A N 1
ATOM 2187 C CA . THR A 1 338 ? 85.106 42.624 18.859 1.00 27.28 338 THR A CA 1
ATOM 2188 C C . THR A 1 338 ? 84.345 43.361 19.954 1.00 38.32 338 THR A C 1
ATOM 2189 O O . THR A 1 338 ? 84.953 44.005 20.824 1.00 27.99 338 THR A O 1
ATOM 2193 N N . GLY A 1 339 ? 83.017 43.247 19.912 1.00 39.30 339 GLY A N 1
ATOM 2194 C CA . GLY A 1 339 ? 82.148 43.852 20.911 1.00 36.54 339 GLY A CA 1
ATOM 2195 C C . GLY A 1 339 ? 82.295 43.235 22.295 1.00 44.74 339 GLY A C 1
ATOM 2196 O O . GLY A 1 339 ? 82.096 43.919 23.299 1.00 48.04 339 GLY A O 1
ATOM 2197 N N . THR A 1 340 ? 82.641 41.949 22.361 1.00 38.40 340 THR A N 1
ATOM 2198 C CA . THR A 1 340 ? 82.814 41.285 23.661 1.00 40.73 340 THR A CA 1
ATOM 2199 C C . THR A 1 340 ? 84.075 40.428 23.765 1.00 42.73 340 THR A C 1
ATOM 2200 O O . THR A 1 340 ? 84.621 39.976 22.752 1.00 34.00 340 THR A O 1
ATOM 2204 N N . HIS A 1 341 ? 84.514 40.197 25.004 1.00 34.88 341 HIS A N 1
ATOM 2205 C CA . HIS A 1 341 ? 85.521 39.182 25.275 1.00 37.28 341 HIS A CA 1
ATOM 2206 C C . HIS A 1 341 ? 84.962 38.156 26.241 1.00 36.45 341 HIS A C 1
ATOM 2207 O O . HIS A 1 341 ? 85.605 37.747 27.204 1.00 37.09 341 HIS A O 1
ATOM 2214 N N . SER A 1 342 ? 83.732 37.773 25.918 1.00 35.17 342 SER A N 1
ATOM 2215 C CA . SER A 1 342 ? 82.962 36.722 26.547 1.00 34.94 342 SER A CA 1
ATOM 2216 C C . SER A 1 342 ? 83.579 35.341 26.311 1.00 26.49 342 SER A C 1
ATOM 2217 O O . SER A 1 342 ? 84.655 35.195 25.720 1.00 21.73 342 SER A O 1
ATOM 2220 N N . TRP A 1 343 ? 82.872 34.318 26.765 1.00 23.78 343 TRP A N 1
ATOM 2221 C CA . TRP A 1 343 ? 83.301 32.966 26.493 1.00 17.01 343 TRP A CA 1
ATOM 2222 C C . TRP A 1 343 ? 83.236 32.644 25.020 1.00 13.88 343 TRP A C 1
ATOM 2223 O O . TRP A 1 343 ? 83.941 31.768 24.551 1.00 13.62 343 TRP A O 1
ATOM 2234 N N . GLY A 1 344 ? 82.421 33.383 24.275 1.00 16.86 344 GLY A N 1
ATOM 2235 C CA . GLY A 1 344 ? 82.379 33.172 22.839 1.00 14.77 344 GLY A CA 1
ATOM 2236 C C . GLY A 1 344 ? 83.713 33.548 22.215 1.00 13.52 344 GLY A C 1
ATOM 2237 O O . GLY A 1 344 ? 84.201 32.887 21.302 1.00 14.98 344 GLY A O 1
ATOM 2238 N N . TRP A 1 345 ? 84.328 34.599 22.745 1.00 16.56 345 TRP A N 1
ATOM 2239 C CA . TRP A 1 345 ? 85.631 35.040 22.260 1.00 18.89 345 TRP A CA 1
ATOM 2240 C C . TRP A 1 345 ? 86.745 34.049 22.629 1.00 16.00 345 TRP A C 1
ATOM 2241 O O . TRP A 1 345 ? 87.633 33.771 21.835 1.00 12.10 345 TRP A O 1
ATOM 2252 N N . TRP A 1 346 ? 86.722 33.539 23.848 1.00 13.52 346 TRP A N 1
ATOM 2253 C CA . TRP A 1 346 ? 87.726 32.553 24.250 1.00 12.43 346 TRP A CA 1
ATOM 2254 C C . TRP A 1 346 ? 87.591 31.277 23.433 1.00 11.02 346 TRP A C 1
ATOM 2255 O O . TRP A 1 346 ? 88.568 30.691 22.987 1.00 11.10 346 TRP A O 1
ATOM 2266 N N . GLN A 1 347 ? 86.355 30.848 23.232 1.00 11.65 347 GLN A N 1
ATOM 2267 C CA . GLN A 1 347 ? 86.081 29.677 22.455 1.00 12.46 347 GLN A CA 1
ATOM 2268 C C . GLN A 1 347 ? 86.590 29.847 21.028 1.00 12.05 347 GLN A C 1
ATOM 2269 O O . GLN A 1 347 ? 87.051 28.901 20.410 1.00 12.19 347 GLN A O 1
ATOM 2275 N N . ASP A 1 348 ? 86.474 31.061 20.502 1.00 10.70 348 ASP A N 1
ATOM 2276 C CA . ASP A 1 348 ? 86.917 31.347 19.155 1.00 12.26 348 ASP A CA 1
ATOM 2277 C C . ASP A 1 348 ? 88.446 31.253 19.064 1.00 10.78 348 ASP A C 1
ATOM 2278 O O . ASP A 1 348 ? 88.985 30.897 18.019 1.00 11.88 348 ASP A O 1
ATOM 2283 N N . ASP A 1 349 ? 89.156 31.593 20.146 1.00 9.15 349 ASP A N 1
ATOM 2284 C CA . ASP A 1 349 ? 90.617 31.408 20.168 1.00 7.86 349 ASP A CA 1
ATOM 2285 C C . ASP A 1 349 ? 91.029 29.932 20.079 1.00 9.94 349 ASP A C 1
ATOM 2286 O O . ASP A 1 349 ? 92.159 29.618 19.650 1.00 8.92 349 ASP A O 1
ATOM 2291 N N . LEU A 1 350 ? 90.167 29.019 20.535 1.00 8.06 350 LEU A N 1
ATOM 2292 C CA . LEU A 1 350 ? 90.485 27.617 20.344 1.00 9.41 350 LEU A CA 1
ATOM 2293 C C . LEU A 1 350 ? 90.468 27.358 18.840 1.00 9.32 350 LEU A C 1
ATOM 2294 O O . LEU A 1 350 ? 91.272 26.574 18.351 1.00 10.80 350 LEU A O 1
ATOM 2299 N N . ARG A 1 351 ? 89.564 27.999 18.096 1.00 12.17 351 ARG A N 1
ATOM 2300 C CA . ARG A 1 351 ? 89.554 27.773 16.625 1.00 7.89 351 ARG A CA 1
ATOM 2301 C C . ARG A 1 351 ? 90.750 28.432 15.979 1.00 9.63 351 ARG A C 1
ATOM 2302 O O . ARG A 1 351 ? 91.420 27.848 15.120 1.00 10.54 351 ARG A O 1
ATOM 2310 N N . GLY A 1 352 ? 91.002 29.680 16.360 1.00 9.78 352 GLY A N 1
ATOM 2311 C CA . GLY A 1 352 ? 92.071 30.447 15.733 1.00 12.20 352 GLY A CA 1
ATOM 2312 C C . GLY A 1 352 ? 93.417 29.768 15.920 1.00 12.09 352 GLY A C 1
ATOM 2313 O O . GLY A 1 352 ? 94.196 29.628 14.985 1.00 9.61 352 GLY A O 1
ATOM 2314 N N . SER A 1 353 ? 93.683 29.323 17.142 1.00 9.83 353 SER A N 1
ATOM 2315 C CA . SER A 1 353 ? 94.934 28.667 17.460 1.00 9.88 353 SER A CA 1
ATOM 2316 C C . SER A 1 353 ? 95.075 27.273 16.829 1.00 10.90 353 SER A C 1
ATOM 2317 O O . SER A 1 353 ? 96.176 26.719 16.803 1.00 8.70 353 SER A O 1
ATOM 2320 N N . TRP A 1 354 ? 93.996 26.722 16.280 1.00 10.12 354 TRP A N 1
ATOM 2321 C CA . TRP A 1 354 ? 94.135 25.417 15.627 1.00 11.15 354 TRP A CA 1
ATOM 2322 C C . TRP A 1 354 ? 95.019 25.537 14.391 1.00 11.35 354 TRP A C 1
ATOM 2323 O O . TRP A 1 354 ? 95.710 24.573 14.033 1.00 10.55 354 TRP A O 1
ATOM 2334 N N . THR A 1 355 ? 95.020 26.713 13.761 1.00 9.09 355 THR A N 1
ATOM 2335 C CA . THR A 1 355 ? 95.909 26.957 12.626 1.00 10.66 355 THR A CA 1
ATOM 2336 C C . THR A 1 355 ? 97.341 26.710 13.062 1.00 12.10 355 THR A C 1
ATOM 2337 O O . THR A 1 355 ? 98.090 25.946 12.423 1.00 8.94 355 THR A O 1
ATOM 2341 N N . THR A 1 356 ? 97.720 27.309 14.187 1.00 8.26 356 THR A N 1
ATOM 2342 C CA . THR A 1 356 ? 99.081 27.178 14.711 1.00 6.61 356 THR A CA 1
ATOM 2343 C C . THR A 1 356 ? 99.423 25.747 15.114 1.00 8.84 356 THR A C 1
ATOM 2344 O O . THR A 1 356 ? 100.485 25.215 14.753 1.00 9.28 356 THR A O 1
ATOM 2348 N N . PHE A 1 357 ? 98.516 25.110 15.846 1.00 7.50 357 PHE A N 1
ATOM 2349 C CA . PHE A 1 357 ? 98.732 23.744 16.300 1.00 9.42 357 PHE A CA 1
ATOM 2350 C C . PHE A 1 357 ? 98.765 22.750 15.158 1.00 12.02 357 PHE A C 1
ATOM 2351 O O . PHE A 1 357 ? 99.632 21.898 15.153 1.00 11.89 357 PHE A O 1
ATOM 2359 N N . ALA A 1 358 ? 97.832 22.849 14.207 1.00 7.85 358 ALA A N 1
ATOM 2360 C CA . ALA A 1 358 ? 97.843 21.914 13.066 1.00 12.83 358 ALA A CA 1
ATOM 2361 C C . ALA A 1 358 ? 99.175 22.010 12.305 1.00 15.64 358 ALA A C 1
ATOM 2362 O O . ALA A 1 358 ? 99.772 20.984 11.927 1.00 13.72 358 ALA A O 1
ATOM 2364 N N . ARG A 1 359 ? 99.644 23.247 12.104 1.00 14.25 359 ARG A N 1
ATOM 2365 C CA . ARG A 1 359 ? 100.926 23.481 11.454 1.00 15.07 359 ARG A CA 1
ATOM 2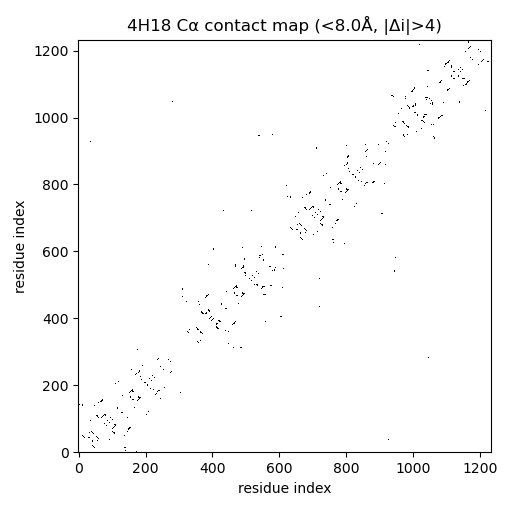366 C C . ARG A 1 359 ? 102.110 22.949 12.270 1.00 16.27 359 ARG A C 1
ATOM 2367 O O . ARG A 1 359 ? 103.000 22.276 11.724 1.00 13.68 359 ARG A O 1
ATOM 2375 N N . ALA A 1 360 ? 102.138 23.226 13.573 1.00 12.21 360 ALA A N 1
ATOM 2376 C CA . ALA A 1 360 ? 103.269 22.800 14.389 1.00 11.07 360 ALA A CA 1
ATOM 2377 C C . ALA A 1 360 ? 103.328 21.277 14.489 1.00 16.31 360 ALA A C 1
ATOM 2378 O O . ALA A 1 360 ? 104.414 20.697 14.647 1.00 16.17 360 ALA A O 1
ATOM 2380 N N . PHE A 1 361 ? 102.157 20.643 14.452 1.00 11.23 361 PHE A N 1
ATOM 2381 C CA . PHE A 1 361 ? 102.056 19.214 14.732 1.00 10.33 361 PHE A CA 1
ATOM 2382 C C . PHE A 1 361 ? 102.027 18.388 13.433 1.00 13.52 361 PHE A C 1
ATOM 2383 O O . PHE A 1 361 ? 102.047 17.156 13.478 1.00 14.75 361 PHE A O 1
ATOM 2391 N N . GLU A 1 362 ? 101.970 19.088 12.306 1.00 11.17 362 GLU A N 1
ATOM 2392 C CA . GLU A 1 362 ? 101.833 18.464 10.984 1.00 15.78 362 GLU A CA 1
ATOM 2393 C C . GLU A 1 362 ? 100.615 17.552 10.929 1.00 19.73 362 GLU A C 1
ATOM 2394 O O . GLU A 1 362 ? 100.700 16.399 10.452 1.00 21.52 362 GLU A O 1
ATOM 2400 N N . LEU A 1 363 ? 99.467 18.051 11.386 1.00 16.02 363 LEU A N 1
ATOM 2401 C CA . LEU A 1 363 ? 98.253 17.250 11.329 1.00 17.21 363 LEU A CA 1
ATOM 2402 C C . LEU A 1 363 ? 97.463 17.581 10.065 1.00 28.83 363 LEU A C 1
ATOM 2403 O O . LEU A 1 363 ? 97.274 18.756 9.716 1.00 26.49 363 LEU A O 1
ATOM 2408 N N . GLU A 1 364 ? 97.008 16.537 9.386 1.00 27.31 364 GLU A N 1
ATOM 2409 C CA . GLU A 1 364 ? 96.131 16.701 8.234 1.00 35.35 364 GLU A CA 1
ATOM 2410 C C . GLU A 1 364 ? 94.822 17.398 8.604 1.00 38.73 364 GLU A C 1
ATOM 2411 O O . GLU A 1 364 ? 93.870 16.753 9.038 1.00 41.72 364 GLU A O 1
ATOM 2417 N N . ALA B 1 30 ? 76.882 1.418 -12.480 1.00 19.28 30 ALA B N 1
ATOM 2418 C CA . ALA B 1 30 ? 77.822 2.511 -12.164 1.00 19.61 30 ALA B CA 1
ATOM 2419 C C . ALA B 1 30 ? 79.269 2.032 -12.075 1.00 18.74 30 ALA B C 1
ATOM 2420 O O . ALA B 1 30 ? 79.533 0.848 -11.821 1.00 20.58 30 ALA B O 1
ATOM 2422 N N . GLU B 1 31 ? 80.208 2.959 -12.245 1.00 15.80 31 GLU B N 1
ATOM 2423 C CA . GLU B 1 31 ? 81.619 2.598 -12.169 1.00 24.04 31 GLU B CA 1
ATOM 2424 C C . GLU B 1 31 ? 82.124 2.632 -10.732 1.00 21.45 31 GLU B C 1
ATOM 2425 O O . GLU B 1 31 ? 83.238 2.204 -10.436 1.00 23.97 31 GLU B O 1
ATOM 2431 N N . VAL B 1 32 ? 81.289 3.147 -9.842 1.00 13.44 32 VAL B N 1
ATOM 2432 C CA . VAL B 1 32 ? 81.629 3.259 -8.430 1.00 11.54 32 VAL B CA 1
ATOM 2433 C C . VAL B 1 32 ? 80.945 2.127 -7.689 1.00 12.40 32 VAL B C 1
ATOM 2434 O O . VAL B 1 32 ? 79.724 1.939 -7.822 1.00 13.39 32 VAL B O 1
ATOM 2438 N N . THR B 1 33 ? 81.714 1.361 -6.904 1.00 11.31 33 THR B N 1
ATOM 2439 C CA . THR B 1 33 ? 81.186 0.170 -6.255 1.00 12.77 33 THR B CA 1
ATOM 2440 C C . THR B 1 33 ? 80.688 0.529 -4.863 1.00 11.67 33 THR B C 1
ATOM 2441 O O . THR B 1 33 ? 81.029 1.594 -4.348 1.00 10.50 33 THR B O 1
ATOM 2445 N N . PRO B 1 34 ? 79.934 -0.379 -4.230 1.00 10.39 34 PRO B N 1
ATOM 2446 C CA . PRO B 1 34 ? 79.546 -0.081 -2.850 1.00 9.85 34 PRO B CA 1
ATOM 2447 C C . PRO B 1 34 ? 80.743 0.116 -1.954 1.00 11.98 34 PRO B C 1
ATOM 2448 O O . PRO B 1 34 ? 80.741 1.030 -1.129 1.00 12.02 34 PRO B O 1
ATOM 2452 N N . ALA B 1 35 ? 81.787 -0.697 -2.111 1.00 9.23 35 ALA B N 1
ATOM 2453 C CA . ALA B 1 35 ? 82.980 -0.488 -1.283 1.00 10.37 35 ALA B CA 1
ATOM 2454 C C . ALA B 1 35 ? 83.651 0.879 -1.494 1.00 11.15 35 ALA B C 1
ATOM 2455 O O . ALA B 1 35 ? 84.226 1.442 -0.568 1.00 13.16 35 ALA B O 1
ATOM 2457 N N . ASP B 1 36 ? 83.558 1.424 -2.703 1.00 9.84 36 ASP B N 1
ATOM 2458 C CA . ASP B 1 36 ? 84.130 2.727 -3.037 1.00 12.11 36 ASP B CA 1
ATOM 2459 C C . ASP B 1 36 ? 83.499 3.848 -2.201 1.00 11.35 36 ASP B C 1
ATOM 2460 O O . ASP B 1 36 ? 84.188 4.785 -1.818 1.00 16.00 36 ASP B O 1
ATOM 2465 N N . VAL B 1 37 ? 82.212 3.747 -1.898 1.00 8.88 37 VAL B N 1
ATOM 2466 C CA . VAL B 1 37 ? 81.595 4.821 -1.089 1.00 9.83 37 VAL B CA 1
ATOM 2467 C C . VAL B 1 37 ? 81.545 4.480 0.402 1.00 10.61 37 VAL B C 1
ATOM 2468 O O . VAL B 1 37 ? 81.447 5.369 1.246 1.00 13.45 37 VAL B O 1
ATOM 2472 N N . ALA B 1 38 ? 81.654 3.204 0.739 1.00 10.04 38 ALA B N 1
ATOM 2473 C CA . ALA B 1 38 ? 81.410 2.795 2.136 1.00 11.72 38 ALA B CA 1
ATOM 2474 C C . ALA B 1 38 ? 82.567 3.119 3.094 1.00 11.99 38 ALA B C 1
ATOM 2475 O O . ALA B 1 38 ? 82.365 3.321 4.293 1.00 12.68 38 ALA B O 1
ATOM 2477 N N . GLY B 1 39 ? 83.787 3.176 2.568 1.00 17.64 39 GLY B N 1
ATOM 2478 C CA . GLY B 1 39 ? 84.946 3.369 3.427 1.00 21.33 39 GLY B CA 1
ATOM 2479 C C . GLY B 1 39 ? 85.017 2.290 4.507 1.00 17.58 39 GLY B C 1
ATOM 2480 O O . GLY B 1 39 ? 84.773 1.104 4.241 1.00 19.18 39 GLY B O 1
ATOM 2481 N N . ASP B 1 40 ? 85.312 2.731 5.721 1.00 20.04 40 ASP B N 1
ATOM 2482 C CA . ASP B 1 40 ? 85.470 1.846 6.878 1.00 23.16 40 ASP B CA 1
ATOM 2483 C C . ASP B 1 40 ? 84.138 1.661 7.613 1.00 23.74 40 ASP B C 1
ATOM 2484 O O . ASP B 1 40 ? 84.112 1.356 8.811 1.00 19.33 40 ASP B O 1
ATOM 2489 N N . THR B 1 41 ? 83.030 1.890 6.913 1.00 16.91 41 THR B N 1
ATOM 2490 C CA . THR B 1 41 ? 81.718 1.770 7.546 1.00 12.66 41 THR B CA 1
ATOM 2491 C C . THR B 1 41 ? 81.397 0.307 7.905 1.00 12.72 41 THR B C 1
ATOM 2492 O O . THR B 1 41 ? 81.514 -0.580 7.056 1.00 12.91 41 THR B O 1
ATOM 2496 N N . ALA B 1 42 ? 80.991 0.060 9.149 1.00 13.32 42 ALA B N 1
ATOM 2497 C CA . ALA B 1 42 ? 80.518 -1.274 9.545 1.00 14.66 42 ALA B CA 1
ATOM 2498 C C . ALA B 1 42 ? 79.264 -1.605 8.729 1.00 13.19 42 ALA B C 1
ATOM 2499 O O . ALA B 1 42 ? 78.262 -0.851 8.777 1.00 13.02 42 ALA B O 1
ATOM 2501 N N . LEU B 1 43 ? 79.322 -2.678 7.937 1.00 10.14 43 LEU B N 1
ATOM 2502 C CA . LEU B 1 43 ? 78.251 -2.978 6.993 1.00 11.60 43 LEU B CA 1
ATOM 2503 C C . LEU B 1 43 ? 77.008 -3.577 7.635 1.00 9.35 43 LEU B C 1
ATOM 2504 O O . LEU B 1 43 ? 77.046 -4.128 8.756 1.00 10.85 43 LEU B O 1
ATOM 2509 N N . SER B 1 44 ? 75.893 -3.459 6.916 1.00 7.91 44 SER B N 1
ATOM 2510 C CA . SER B 1 44 ? 74.609 -3.999 7.368 1.00 11.00 44 SER B CA 1
ATOM 2511 C C . SER B 1 44 ? 74.616 -5.536 7.297 1.00 12.14 44 SER B C 1
ATOM 2512 O O . SER B 1 44 ? 75.327 -6.105 6.479 1.00 10.77 44 SER B O 1
ATOM 2515 N N . THR B 1 45 ? 73.814 -6.186 8.138 1.00 12.78 45 THR B N 1
ATOM 2516 C CA . THR B 1 45 ? 73.562 -7.632 8.031 1.00 14.51 45 THR B CA 1
ATOM 2517 C C . THR B 1 45 ? 72.118 -7.826 7.602 1.00 12.51 45 THR B C 1
ATOM 2518 O O . THR B 1 45 ? 71.197 -7.292 8.240 1.00 13.67 45 THR B O 1
ATOM 2522 N N . ILE B 1 46 ? 71.907 -8.581 6.533 1.00 11.98 46 ILE B N 1
ATOM 2523 C CA . ILE B 1 46 ? 70.566 -8.767 6.006 1.00 13.22 46 ILE B CA 1
ATOM 2524 C C . ILE B 1 46 ? 69.991 -10.110 6.448 1.00 14.02 46 ILE B C 1
ATOM 2525 O O . ILE B 1 46 ? 70.668 -11.125 6.355 1.00 14.71 46 ILE B O 1
ATOM 2530 N N . SER B 1 47 ? 68.773 -10.088 6.982 1.00 13.65 47 SER B N 1
ATOM 2531 C CA . SER B 1 47 ? 68.072 -11.291 7.436 1.00 17.00 47 SER B CA 1
ATOM 2532 C C . SER B 1 47 ? 66.776 -11.380 6.693 1.00 19.67 47 SER B C 1
ATOM 2533 O O . SER B 1 47 ? 66.276 -10.371 6.171 1.00 18.02 47 SER B O 1
ATOM 2536 N N . ASP B 1 48 ? 66.203 -12.578 6.671 1.00 21.09 48 ASP B N 1
ATOM 2537 C CA . ASP B 1 48 ? 64.930 -12.796 6.008 1.00 22.58 48 ASP B CA 1
ATOM 2538 C C . ASP B 1 48 ? 63.753 -12.680 6.959 1.00 21.93 48 ASP B C 1
ATOM 2539 O O . ASP B 1 48 ? 62.613 -12.613 6.511 1.00 37.79 48 ASP B O 1
ATOM 2544 N N . SER B 1 49 ? 64.012 -12.643 8.264 1.00 24.24 49 SER B N 1
ATOM 2545 C CA . SER B 1 49 ? 62.929 -12.637 9.252 1.00 28.12 49 SER B CA 1
ATOM 2546 C C . SER B 1 49 ? 62.877 -11.360 10.074 1.00 22.51 49 SER B C 1
ATOM 2547 O O . SER B 1 49 ? 63.912 -10.728 10.329 1.00 24.41 49 SER B O 1
ATOM 2550 N N . ALA B 1 50 ? 61.674 -10.998 10.518 1.00 20.60 50 ALA B N 1
ATOM 2551 C CA . ALA B 1 50 ? 61.484 -9.849 11.376 1.00 18.82 50 ALA B CA 1
ATOM 2552 C C . ALA B 1 50 ? 62.131 -10.098 12.742 1.00 23.04 50 ALA B C 1
ATOM 2553 O O . ALA B 1 50 ? 62.408 -11.247 13.088 1.00 20.40 50 ALA B O 1
ATOM 2555 N N . PRO B 1 51 ? 62.388 -9.032 13.513 1.00 18.31 51 PRO B N 1
ATOM 2556 C CA . PRO B 1 51 ? 62.961 -9.276 14.852 1.00 21.71 51 PRO B CA 1
ATOM 2557 C C . PRO B 1 51 ? 61.989 -10.089 15.723 1.00 31.86 51 PRO B C 1
ATOM 2558 O O . PRO B 1 51 ? 60.782 -9.914 15.562 1.00 30.49 51 PRO B O 1
ATOM 2562 N N . ALA B 1 52 ? 62.500 -10.949 16.614 1.00 29.84 52 ALA B N 1
ATOM 2563 C CA . ALA B 1 52 ? 61.663 -11.888 17.391 1.00 30.26 52 ALA B CA 1
ATOM 2564 C C . ALA B 1 52 ? 60.619 -11.236 18.299 1.00 30.26 52 ALA B C 1
ATOM 2565 O O . ALA B 1 52 ? 59.633 -11.866 18.685 1.00 31.08 52 ALA B O 1
ATOM 2567 N N . ASP B 1 53 ? 60.845 -9.981 18.644 1.00 30.46 53 ASP B N 1
ATOM 2568 C CA . ASP B 1 53 ? 59.971 -9.268 19.565 1.00 38.30 53 ASP B CA 1
ATOM 2569 C C . ASP B 1 53 ? 59.014 -8.299 18.869 1.00 44.93 53 ASP B C 1
ATOM 2570 O O . ASP B 1 53 ? 58.520 -7.348 19.492 1.00 41.49 53 ASP B O 1
ATOM 2575 N N . GLU B 1 54 ? 58.791 -8.510 17.576 1.00 38.48 54 GLU B N 1
ATOM 2576 C CA . GLU B 1 54 ? 57.865 -7.672 16.834 1.00 42.90 54 GLU B CA 1
ATOM 2577 C C . GLU B 1 54 ? 56.498 -7.708 17.515 1.00 37.66 54 GLU B C 1
ATOM 2578 O O . GLU B 1 54 ? 55.897 -8.778 17.677 1.00 37.63 54 GLU B O 1
ATOM 2584 N N . ALA B 1 55 ? 56.036 -6.536 17.940 1.00 39.57 55 ALA B N 1
ATOM 2585 C CA . ALA B 1 55 ? 54.749 -6.394 18.617 1.00 38.17 55 ALA B CA 1
ATOM 2586 C C . ALA B 1 55 ? 53.598 -6.813 17.714 1.00 47.49 55 ALA B C 1
ATOM 2587 O O . ALA B 1 55 ? 52.864 -7.757 18.026 1.00 46.39 55 ALA B O 1
ATOM 2589 N N . SER B 1 56 ? 53.440 -6.094 16.601 1.00 35.18 56 SER B N 1
ATOM 2590 C CA . SER B 1 56 ? 52.385 -6.379 15.628 1.00 36.70 56 SER B CA 1
ATOM 2591 C C . SER B 1 56 ? 52.918 -6.370 14.198 1.00 37.99 56 SER B C 1
ATOM 2592 O O . SER B 1 56 ? 53.976 -5.790 13.911 1.00 34.59 56 SER B O 1
ATOM 2595 N N . ALA B 1 57 ? 52.173 -7.016 13.307 1.00 32.24 57 ALA B N 1
ATOM 2596 C CA . ALA B 1 57 ? 52.514 -7.053 11.895 1.00 27.44 57 ALA B CA 1
ATOM 2597 C C . ALA B 1 57 ? 52.414 -5.673 11.264 1.00 30.54 57 ALA B C 1
ATOM 2598 O O . ALA B 1 57 ? 51.443 -4.946 11.488 1.00 28.57 57 ALA B O 1
ATOM 2600 N N . PRO B 1 58 ? 53.425 -5.305 10.463 1.00 25.80 58 PRO B N 1
ATOM 2601 C CA . PRO B 1 58 ? 53.316 -4.062 9.694 1.00 24.35 58 PRO B CA 1
ATOM 2602 C C . PRO B 1 58 ? 52.133 -4.169 8.738 1.00 19.42 58 PRO B C 1
ATOM 2603 O O . PRO B 1 58 ? 51.827 -5.260 8.251 1.00 21.08 58 PRO B O 1
ATOM 2607 N N . ARG B 1 59 ? 51.494 -3.047 8.455 1.00 23.47 59 ARG B N 1
ATOM 2608 C CA . ARG B 1 59 ? 50.325 -3.035 7.602 1.00 24.17 59 ARG B CA 1
ATOM 2609 C C . ARG B 1 59 ? 50.622 -3.555 6.218 1.00 29.23 59 ARG B C 1
ATOM 2610 O O . ARG B 1 59 ? 49.732 -4.046 5.536 1.00 25.72 59 ARG B O 1
ATOM 2618 N N . TRP B 1 60 ? 51.880 -3.436 5.805 1.00 21.24 60 TRP B N 1
ATOM 2619 C CA . TRP B 1 60 ? 52.253 -3.790 4.455 1.00 19.92 60 TRP B CA 1
ATOM 2620 C C . TRP B 1 60 ? 52.548 -5.255 4.294 1.00 19.85 60 TRP B C 1
ATOM 2621 O O . TRP B 1 60 ? 52.711 -5.722 3.172 1.00 20.18 60 TRP B O 1
ATOM 2632 N N . ARG B 1 61 ? 52.631 -6.008 5.390 1.00 17.33 61 ARG B N 1
ATOM 2633 C CA . ARG B 1 61 ? 52.978 -7.422 5.226 1.00 18.84 61 ARG B CA 1
ATOM 2634 C C . ARG B 1 61 ? 51.938 -8.157 4.385 1.00 16.41 61 ARG B C 1
ATOM 2635 O O . ARG B 1 61 ? 52.291 -8.982 3.550 1.00 19.50 61 ARG B O 1
ATOM 2643 N N . ALA B 1 62 ? 50.656 -7.838 4.565 1.00 24.10 62 ALA B N 1
ATOM 2644 C CA . ALA B 1 62 ? 49.636 -8.575 3.808 1.00 23.32 62 ALA B CA 1
ATOM 2645 C C . ALA B 1 62 ? 49.785 -8.328 2.310 1.00 22.89 62 ALA B C 1
ATOM 2646 O O . ALA B 1 62 ? 49.510 -9.214 1.494 1.00 27.86 62 ALA B O 1
ATOM 2648 N N . HIS B 1 63 ? 50.255 -7.134 1.943 1.00 24.57 63 HIS B N 1
ATOM 2649 C CA . HIS B 1 63 ? 50.449 -6.816 0.527 1.00 25.05 63 HIS B CA 1
ATOM 2650 C C . HIS B 1 63 ? 51.588 -7.623 -0.053 1.00 20.97 63 HIS B C 1
ATOM 2651 O O . HIS B 1 63 ? 51.503 -8.107 -1.188 1.00 23.80 63 HIS B O 1
ATOM 2658 N N . VAL B 1 64 ? 52.655 -7.778 0.722 1.00 19.68 64 VAL B N 1
ATOM 2659 C CA . VAL B 1 64 ? 53.802 -8.555 0.264 1.00 19.91 64 VAL B CA 1
ATOM 2660 C C . VAL B 1 64 ? 53.437 -10.028 0.127 1.00 23.81 64 VAL B C 1
ATOM 2661 O O . VAL B 1 64 ? 53.810 -10.693 -0.853 1.00 27.95 64 VAL B O 1
ATOM 2665 N N . ASN B 1 65 ? 52.707 -10.527 1.115 1.00 23.99 65 ASN B N 1
ATOM 2666 C CA . ASN B 1 65 ? 52.340 -11.945 1.169 1.00 24.77 65 ASN B CA 1
ATOM 2667 C C . ASN B 1 65 ? 51.448 -12.363 0.002 1.00 25.07 65 ASN B C 1
ATOM 2668 O O . ASN B 1 65 ? 51.512 -13.494 -0.471 1.00 27.87 65 ASN B O 1
ATOM 2673 N N . ALA B 1 66 ? 50.631 -11.435 -0.467 1.00 25.67 66 ALA B N 1
ATOM 2674 C CA . ALA B 1 66 ? 49.712 -11.706 -1.563 1.00 25.15 66 ALA B CA 1
ATOM 2675 C C . ALA B 1 66 ? 50.334 -11.397 -2.916 1.00 29.36 66 ALA B C 1
ATOM 2676 O O . ALA B 1 66 ? 49.697 -11.583 -3.950 1.00 27.57 66 ALA B O 1
ATOM 2678 N N . ALA B 1 67 ? 51.577 -10.925 -2.913 1.00 23.29 67 ALA B N 1
ATOM 2679 C CA . ALA B 1 67 ? 52.245 -10.562 -4.156 1.00 25.93 67 ALA B CA 1
ATOM 2680 C C . ALA B 1 67 ? 52.967 -11.755 -4.789 1.00 25.25 67 ALA B C 1
ATOM 2681 O O . ALA B 1 67 ? 53.028 -12.833 -4.211 1.00 25.19 67 ALA B O 1
ATOM 2683 N N . ASP B 1 68 ? 53.501 -11.558 -5.991 1.00 28.80 68 ASP B N 1
ATOM 2684 C CA . ASP B 1 68 ? 54.298 -12.569 -6.658 1.00 25.58 68 ASP B CA 1
ATOM 2685 C C . ASP B 1 68 ? 55.426 -12.932 -5.705 1.00 24.36 68 ASP B C 1
ATOM 2686 O O . ASP B 1 68 ? 55.866 -12.084 -4.922 1.00 23.03 68 ASP B O 1
ATOM 2691 N N . GLU B 1 69 ? 55.912 -14.168 -5.740 1.00 22.08 69 GLU B N 1
ATOM 2692 C CA . GLU B 1 69 ? 56.898 -14.560 -4.737 1.00 26.58 69 GLU B CA 1
ATOM 2693 C C . GLU B 1 69 ? 58.248 -13.893 -4.987 1.00 24.78 69 GLU B C 1
ATOM 2694 O O . GLU B 1 69 ? 59.148 -13.939 -4.146 1.00 23.49 69 GLU B O 1
ATOM 2700 N N . ARG B 1 70 ? 58.386 -13.258 -6.143 1.00 18.95 70 ARG B N 1
ATOM 2701 C CA . ARG B 1 70 ? 59.551 -12.414 -6.367 1.00 18.81 70 ARG B CA 1
ATOM 2702 C C . ARG B 1 70 ? 59.587 -11.190 -5.437 1.00 16.25 70 ARG B C 1
ATOM 2703 O O . ARG B 1 70 ? 60.618 -10.528 -5.317 1.00 16.19 70 ARG B O 1
ATOM 2711 N N . VAL B 1 71 ? 58.467 -10.871 -4.806 1.00 13.49 71 VAL B N 1
ATOM 2712 C CA . VAL B 1 71 ? 58.438 -9.763 -3.851 1.00 15.57 71 VAL B CA 1
ATOM 2713 C C . VAL B 1 71 ? 58.737 -10.318 -2.453 1.00 19.38 71 VAL B C 1
ATOM 2714 O O . VAL B 1 71 ? 58.051 -11.240 -1.981 1.00 18.49 71 VAL B O 1
ATOM 2718 N N . LYS B 1 72 ? 59.756 -9.761 -1.794 1.00 13.67 72 LYS B N 1
ATOM 2719 C CA . LYS B 1 72 ? 60.236 -10.321 -0.527 1.00 16.57 72 LYS B CA 1
ATOM 2720 C C . LYS B 1 72 ? 60.284 -9.297 0.572 1.00 20.10 72 LYS B C 1
ATOM 2721 O O . LYS B 1 72 ? 60.616 -8.130 0.347 1.00 14.80 72 LYS B O 1
ATOM 2727 N N . GLU B 1 73 ? 59.966 -9.739 1.782 1.00 14.10 73 GLU B N 1
ATOM 2728 C CA . GLU B 1 73 ? 60.267 -8.941 2.966 1.00 12.19 73 GLU B CA 1
ATOM 2729 C C . GLU B 1 73 ? 61.681 -9.293 3.480 1.00 17.23 73 GLU B C 1
ATOM 2730 O O . GLU B 1 73 ? 61.998 -10.475 3.690 1.00 14.18 73 GLU B O 1
ATOM 2736 N N . MET B 1 74 ? 62.553 -8.300 3.644 1.00 13.48 74 MET B N 1
ATOM 2737 C CA . MET B 1 74 ? 63.876 -8.545 4.241 1.00 12.66 74 MET B CA 1
ATOM 2738 C C . MET B 1 74 ? 64.084 -7.528 5.325 1.00 12.93 74 MET B C 1
ATOM 2739 O O . MET B 1 74 ? 63.380 -6.513 5.370 1.00 15.12 74 MET B O 1
ATOM 2744 N N . TRP B 1 75 ? 65.040 -7.786 6.211 1.00 11.72 75 TRP B N 1
ATOM 2745 C CA . TRP B 1 75 ? 65.324 -6.852 7.297 1.00 12.19 75 TRP B CA 1
ATOM 2746 C C . TRP B 1 75 ? 66.816 -6.593 7.278 1.00 17.17 75 TRP B C 1
ATOM 2747 O O . TRP B 1 75 ? 67.621 -7.532 7.097 1.00 15.35 75 TRP B O 1
ATOM 2758 N N . ALA B 1 76 ? 67.204 -5.323 7.407 1.00 12.39 76 ALA B N 1
ATOM 2759 C CA . ALA B 1 76 ? 68.619 -4.980 7.327 1.00 13.14 76 ALA B CA 1
ATOM 2760 C C . ALA B 1 76 ? 69.023 -4.287 8.605 1.00 16.14 76 ALA B C 1
ATOM 2761 O O . ALA B 1 76 ? 68.418 -3.273 8.965 1.00 10.55 76 ALA B O 1
ATOM 2763 N N . TYR B 1 77 ? 70.014 -4.834 9.325 1.00 11.60 77 TYR B N 1
ATOM 2764 C CA . TYR B 1 77 ? 70.457 -4.177 10.550 1.00 12.51 77 TYR B CA 1
ATOM 2765 C C . TYR B 1 77 ? 71.420 -3.028 10.249 1.00 10.17 77 TYR B C 1
ATOM 2766 O O . TYR B 1 77 ? 72.363 -3.191 9.492 1.00 10.26 77 TYR B O 1
ATOM 2775 N N . SER B 1 78 ? 71.178 -1.867 10.848 1.00 8.50 78 SER B N 1
ATOM 2776 C CA . SER B 1 78 ? 72.034 -0.707 10.667 1.00 9.88 78 SER B CA 1
ATOM 2777 C C . SER B 1 78 ? 72.907 -0.504 11.909 1.00 8.48 78 SER B C 1
ATOM 2778 O O . SER B 1 78 ? 72.403 -0.168 12.959 1.00 10.19 78 SER B O 1
ATOM 2781 N N . PRO B 1 79 ? 74.224 -0.716 11.801 1.00 8.23 79 PRO B N 1
ATOM 2782 C CA . PRO B 1 79 ? 75.033 -0.550 13.022 1.00 12.43 79 PRO B CA 1
ATOM 2783 C C . PRO B 1 79 ? 75.097 0.890 13.542 1.00 11.03 79 PRO B C 1
ATOM 2784 O O . PRO B 1 79 ? 75.164 1.107 14.766 1.00 8.96 79 PRO B O 1
ATOM 2788 N N . SER B 1 80 ? 75.078 1.877 12.640 1.00 10.72 80 SER B N 1
ATOM 2789 C CA . SER B 1 80 ? 75.187 3.272 13.088 1.00 12.66 80 SER B CA 1
ATOM 2790 C C . SER B 1 80 ? 73.924 3.705 13.844 1.00 9.57 80 SER B C 1
ATOM 2791 O O . SER B 1 80 ? 73.993 4.480 14.808 1.00 14.81 80 SER B O 1
ATOM 2794 N N . MET B 1 81 ? 72.771 3.162 13.481 1.00 9.74 81 MET B N 1
ATOM 2795 C CA . MET B 1 81 ? 71.519 3.527 14.177 1.00 8.57 81 MET B CA 1
ATOM 2796 C C . MET B 1 81 ? 71.121 2.531 15.232 1.00 13.01 81 MET B C 1
ATOM 2797 O O . MET B 1 81 ? 70.173 2.788 15.994 1.00 9.34 81 MET B O 1
ATOM 2802 N N . ASP B 1 82 ? 71.794 1.378 15.227 1.00 10.88 82 ASP B N 1
ATOM 2803 C CA . ASP B 1 82 ? 71.382 0.252 16.074 1.00 13.02 82 ASP B CA 1
ATOM 2804 C C . ASP B 1 82 ? 69.897 -0.026 15.892 1.00 15.35 82 ASP B C 1
ATOM 2805 O O . ASP B 1 82 ? 69.110 -0.067 16.861 1.00 13.42 82 ASP B O 1
ATOM 2810 N N . ARG B 1 83 ? 69.505 -0.221 14.640 1.00 10.18 83 ARG B N 1
ATOM 2811 C CA . ARG B 1 83 ? 68.108 -0.373 14.268 1.00 10.79 83 ARG B CA 1
ATOM 2812 C C . ARG B 1 83 ? 67.942 -1.477 13.231 1.00 12.57 83 ARG B C 1
ATOM 2813 O O . ARG B 1 83 ? 68.736 -1.607 12.283 1.00 11.13 83 ARG B O 1
ATOM 2821 N N . ASN B 1 84 ? 66.885 -2.269 13.394 1.00 10.08 84 ASN B N 1
ATOM 2822 C CA . ASN B 1 84 ? 66.499 -3.226 12.356 1.00 13.95 84 ASN B CA 1
ATOM 2823 C C . ASN B 1 84 ? 65.562 -2.558 11.360 1.00 9.86 84 ASN B C 1
ATOM 2824 O O . ASN B 1 84 ? 64.444 -2.186 11.721 1.00 15.26 84 ASN B O 1
ATOM 2829 N N . VAL B 1 85 ? 66.010 -2.391 10.120 1.00 8.91 85 VAL B N 1
ATOM 2830 C CA . VAL B 1 85 ? 65.194 -1.663 9.130 1.00 10.19 85 VAL B CA 1
ATOM 2831 C C . VAL B 1 85 ? 64.489 -2.606 8.173 1.00 7.30 85 VAL B C 1
ATOM 2832 O O . VAL B 1 85 ? 65.142 -3.397 7.473 1.00 10.46 85 VAL B O 1
ATOM 2836 N N . PRO B 1 86 ? 63.143 -2.534 8.105 1.00 7.37 86 PRO B N 1
ATOM 2837 C CA . PRO B 1 86 ? 62.468 -3.435 7.162 1.00 7.36 86 PRO B CA 1
ATOM 2838 C C . PRO B 1 86 ? 62.534 -2.933 5.715 1.00 9.28 86 PRO B C 1
ATOM 2839 O O . PRO B 1 86 ? 62.503 -1.721 5.518 1.00 10.86 86 PRO B O 1
ATOM 2843 N N . LEU B 1 87 ? 62.600 -3.854 4.764 1.00 7.83 87 LEU B N 1
ATOM 2844 C CA . LEU B 1 87 ? 62.689 -3.556 3.334 1.00 11.62 87 LEU B CA 1
ATOM 2845 C C . LEU B 1 87 ? 61.685 -4.406 2.578 1.00 12.25 87 LEU B C 1
ATOM 2846 O O . LEU B 1 87 ? 61.575 -5.609 2.819 1.00 11.67 87 LEU B O 1
ATOM 2851 N N . VAL B 1 88 ? 60.937 -3.781 1.676 1.00 8.33 88 VAL B N 1
ATOM 2852 C CA . VAL B 1 88 ? 60.127 -4.507 0.724 1.00 12.63 88 VAL B CA 1
ATOM 2853 C C . VAL B 1 88 ? 60.946 -4.533 -0.569 1.00 10.23 88 VAL B C 1
ATOM 2854 O O . VAL B 1 88 ? 61.307 -3.483 -1.098 1.00 9.87 88 VAL B O 1
ATOM 2858 N N . VAL B 1 89 ? 61.268 -5.727 -1.052 1.00 11.73 89 VAL B N 1
ATOM 2859 C CA . VAL B 1 89 ? 62.213 -5.850 -2.162 1.00 11.49 89 VAL B CA 1
ATOM 2860 C C . VAL B 1 89 ? 61.581 -6.577 -3.335 1.00 16.07 89 VAL B C 1
ATOM 2861 O O . VAL B 1 89 ? 61.213 -7.754 -3.227 1.00 14.37 89 VAL B O 1
ATOM 2865 N N . ILE B 1 90 ? 61.463 -5.889 -4.464 1.00 12.97 90 ILE B N 1
ATOM 2866 C CA . ILE B 1 90 ? 60.998 -6.539 -5.675 1.00 13.00 90 ILE B CA 1
ATOM 2867 C C . ILE B 1 90 ? 62.232 -7.120 -6.353 1.00 17.53 90 ILE B C 1
ATOM 2868 O O . ILE B 1 90 ? 63.123 -6.363 -6.738 1.00 14.87 90 ILE B O 1
ATOM 2873 N N . THR B 1 91 ? 62.318 -8.449 -6.485 1.00 11.90 91 THR B N 1
ATOM 2874 C CA . THR B 1 91 ? 63.477 -9.031 -7.130 1.00 13.12 91 THR B CA 1
ATOM 2875 C C . THR B 1 91 ? 63.211 -9.293 -8.620 1.00 16.51 91 THR B C 1
ATOM 2876 O O . THR B 1 91 ? 62.094 -9.609 -9.019 1.00 17.25 91 THR B O 1
ATOM 2880 N N . ALA B 1 92 ? 64.256 -9.139 -9.428 1.00 12.56 92 ALA B N 1
ATOM 2881 C CA . ALA B 1 92 ? 64.203 -9.384 -10.852 1.00 17.12 92 ALA B CA 1
ATOM 2882 C C . ALA B 1 92 ? 64.068 -10.889 -11.041 1.00 22.52 92 ALA B C 1
ATOM 2883 O O . ALA B 1 92 ? 64.347 -11.644 -10.113 1.00 18.34 92 ALA B O 1
ATOM 2885 N N . ASP B 1 93 ? 63.668 -11.338 -12.223 1.00 20.50 93 ASP B N 1
ATOM 2886 C CA . ASP B 1 93 ? 63.650 -12.785 -12.464 1.00 28.66 93 ASP B CA 1
ATOM 2887 C C . ASP B 1 93 ? 65.033 -13.234 -12.930 1.00 29.24 93 ASP B C 1
ATOM 2888 O O . ASP B 1 93 ? 65.995 -12.468 -12.853 1.00 29.57 93 ASP B O 1
ATOM 2893 N N . GLU B 1 94 ? 65.147 -14.458 -13.426 1.00 35.46 94 GLU B N 1
ATOM 2894 C CA . GLU B 1 94 ? 66.450 -14.913 -13.903 1.00 37.98 94 GLU B CA 1
ATOM 2895 C C . GLU B 1 94 ? 66.488 -15.100 -15.432 1.00 39.25 94 GLU B C 1
ATOM 2896 O O . GLU B 1 94 ? 67.409 -15.704 -15.975 1.00 40.79 94 GLU B O 1
ATOM 2902 N N . SER B 1 95 ? 65.506 -14.517 -16.116 1.00 42.43 95 SER B N 1
ATOM 2903 C CA . SER B 1 95 ? 65.408 -14.592 -17.572 1.00 40.56 95 SER B CA 1
ATOM 2904 C C . SER B 1 95 ? 66.539 -13.861 -18.295 1.00 43.98 95 SER B C 1
ATOM 2905 O O . SER B 1 95 ? 66.857 -14.200 -19.435 1.00 34.81 95 SER B O 1
ATOM 2908 N N . ALA B 1 96 ? 67.129 -12.853 -17.647 1.00 35.78 96 ALA B N 1
ATOM 2909 C CA . ALA B 1 96 ? 68.142 -12.016 -18.296 1.00 34.24 96 ALA B CA 1
ATOM 2910 C C . ALA B 1 96 ? 69.402 -11.827 -17.464 1.00 34.61 96 ALA B C 1
ATOM 2911 O O . ALA B 1 96 ? 70.177 -10.904 -17.719 1.00 33.01 96 ALA B O 1
ATOM 2913 N N . GLY B 1 97 ? 69.611 -12.680 -16.466 1.00 29.35 97 GLY B N 1
ATOM 2914 C CA . GLY B 1 97 ? 70.827 -12.596 -15.669 1.00 26.79 97 GLY B CA 1
ATOM 2915 C C . GLY B 1 97 ? 70.744 -11.491 -14.622 1.00 20.35 97 GLY B C 1
ATOM 2916 O O . GLY B 1 97 ? 69.643 -11.079 -14.274 1.00 18.10 97 GLY B O 1
ATOM 2917 N N . PRO B 1 98 ? 71.896 -11.029 -14.106 1.00 19.39 98 PRO B N 1
ATOM 2918 C CA . PRO B 1 98 ? 71.869 -9.944 -13.107 1.00 20.15 98 PRO B CA 1
ATOM 2919 C C . PRO B 1 98 ? 71.253 -8.651 -13.669 1.00 19.06 98 PRO B C 1
ATOM 2920 O O . PRO B 1 98 ? 71.387 -8.324 -14.867 1.00 16.36 98 PRO B O 1
ATOM 2924 N N . ARG B 1 99 ? 70.585 -7.904 -12.788 1.00 17.85 99 ARG B N 1
ATOM 2925 C CA . ARG B 1 99 ? 69.796 -6.763 -13.239 1.00 13.20 99 ARG B CA 1
ATOM 2926 C C . ARG B 1 99 ? 70.090 -5.590 -12.300 1.00 15.37 99 ARG B C 1
ATOM 2927 O O . ARG B 1 99 ? 70.617 -5.782 -11.190 1.00 10.80 99 ARG B O 1
ATOM 2935 N N . PRO B 1 100 ? 69.757 -4.368 -12.736 1.00 13.22 100 PRO B N 1
ATOM 2936 C CA . PRO B 1 100 ? 70.005 -3.230 -11.849 1.00 8.82 100 PRO B CA 1
ATOM 2937 C C . PRO B 1 100 ? 69.119 -3.222 -10.616 1.00 9.42 100 PRO B C 1
ATOM 2938 O O . PRO B 1 100 ? 68.180 -4.023 -10.490 1.00 11.28 100 PRO B O 1
ATOM 2942 N N . VAL B 1 101 ? 69.412 -2.291 -9.708 1.00 10.64 101 VAL B N 1
ATOM 2943 C CA . VAL B 1 101 ? 68.556 -2.102 -8.545 1.00 6.98 101 VAL B CA 1
ATOM 2944 C C . VAL B 1 101 ? 68.209 -0.618 -8.443 1.00 8.35 101 VAL B C 1
ATOM 2945 O O . VAL B 1 101 ? 69.056 0.256 -8.664 1.00 10.74 101 VAL B O 1
ATOM 2949 N N . ILE B 1 102 ? 66.951 -0.348 -8.131 1.00 6.89 102 ILE B N 1
ATOM 2950 C CA . ILE B 1 102 ? 66.474 0.998 -7.839 1.00 6.60 102 ILE B CA 1
ATOM 2951 C C . ILE B 1 102 ? 66.173 1.068 -6.339 1.00 7.49 102 ILE B C 1
ATOM 2952 O O . ILE B 1 102 ? 65.405 0.248 -5.812 1.00 7.47 102 ILE B O 1
ATOM 2957 N N . TYR B 1 103 ? 66.766 2.049 -5.653 1.00 5.95 103 TYR B N 1
ATOM 2958 C CA . TYR B 1 103 ? 66.432 2.296 -4.241 1.00 6.25 103 TYR B CA 1
ATOM 2959 C C . TYR B 1 103 ? 65.314 3.311 -4.286 1.00 7.49 103 TYR B C 1
ATOM 2960 O O . TYR B 1 103 ? 65.525 4.444 -4.718 1.00 6.75 103 TYR B O 1
ATOM 2969 N N . LEU B 1 104 ? 64.121 2.908 -3.857 1.00 4.96 104 LEU B N 1
ATOM 2970 C CA . LEU B 1 104 ? 62.949 3.757 -3.993 1.00 5.96 104 LEU B CA 1
ATOM 2971 C C . LEU B 1 104 ? 62.448 4.131 -2.620 1.00 9.13 104 LEU B C 1
ATOM 2972 O O . LEU B 1 104 ? 62.062 3.248 -1.826 1.00 7.50 104 LEU B O 1
ATOM 2977 N N . LEU B 1 105 ? 62.443 5.431 -2.345 1.00 4.01 105 LEU B N 1
ATOM 2978 C CA . LEU B 1 105 ? 62.085 5.899 -1.022 1.00 7.49 105 LEU B CA 1
ATOM 2979 C C . LEU B 1 105 ? 60.659 6.399 -0.922 1.00 8.90 105 LEU B C 1
ATOM 2980 O O . LEU B 1 105 ? 60.158 7.054 -1.834 1.00 6.70 105 LEU B O 1
ATOM 2985 N N . ASN B 1 106 ? 60.021 6.100 0.217 1.00 6.26 106 ASN B N 1
ATOM 2986 C CA . ASN B 1 106 ? 58.725 6.660 0.567 1.00 10.55 106 ASN B CA 1
ATOM 2987 C C . ASN B 1 106 ? 58.877 8.126 0.914 1.00 7.67 106 ASN B C 1
ATOM 2988 O O . ASN B 1 106 ? 59.992 8.614 1.179 1.00 9.88 106 ASN B O 1
ATOM 2993 N N . GLY B 1 107 ? 57.754 8.834 0.934 1.00 7.74 107 GLY B N 1
ATOM 2994 C CA . GLY B 1 107 ? 57.740 10.215 1.385 1.00 8.60 107 GLY B CA 1
ATOM 2995 C C . GLY B 1 107 ? 57.680 10.229 2.907 1.00 9.21 107 GLY B C 1
ATOM 2996 O O . GLY B 1 107 ? 58.137 9.264 3.560 1.00 8.98 107 GLY B O 1
ATOM 2997 N N . GLY B 1 108 ? 57.144 11.307 3.480 1.00 8.12 108 GLY B N 1
ATOM 2998 C CA . GLY B 1 108 ? 57.186 11.480 4.930 1.00 9.99 108 GLY B CA 1
ATOM 2999 C C . GLY B 1 108 ? 56.643 10.305 5.747 1.00 6.30 108 GLY B C 1
ATOM 3000 O O . GLY B 1 108 ? 57.120 10.026 6.855 1.00 8.99 108 GLY B O 1
ATOM 3001 N N . ASP B 1 109 ? 55.616 9.648 5.230 1.00 8.53 109 ASP B N 1
ATOM 3002 C CA . ASP B 1 109 ? 55.066 8.427 5.838 1.00 10.00 109 ASP B CA 1
ATOM 3003 C C . ASP B 1 109 ? 56.166 7.429 6.222 1.00 10.50 109 ASP B C 1
ATOM 3004 O O . ASP B 1 109 ? 56.054 6.725 7.227 1.00 11.72 109 ASP B O 1
ATOM 3009 N N . GLY B 1 110 ? 57.217 7.353 5.405 1.00 9.18 110 GLY B N 1
ATOM 3010 C CA . GLY B 1 110 ? 58.336 6.473 5.704 1.00 9.33 110 GLY B CA 1
ATOM 3011 C C . GLY B 1 110 ? 58.087 5.002 5.438 1.00 8.51 110 GLY B C 1
ATOM 3012 O O . GLY B 1 110 ? 59.006 4.178 5.572 1.00 8.55 110 GLY B O 1
ATOM 3013 N N . GLY B 1 111 ? 56.861 4.649 5.062 1.00 7.36 111 GLY B N 1
ATOM 3014 C CA . GLY B 1 111 ? 56.471 3.245 4.958 1.00 10.76 111 GLY B CA 1
ATOM 3015 C C . GLY B 1 111 ? 55.895 2.739 6.282 1.00 10.44 111 GLY B C 1
ATOM 3016 O O . GLY B 1 111 ? 55.545 1.552 6.429 1.00 12.95 111 GLY B O 1
ATOM 3017 N N . GLU B 1 112 ? 55.799 3.649 7.236 1.00 9.68 112 GLU B N 1
ATOM 3018 C CA . GLU B 1 112 ? 55.404 3.311 8.629 1.00 15.42 112 GLU B CA 1
ATOM 3019 C C . GLU B 1 112 ? 53.902 3.480 8.850 1.00 16.72 112 GLU B C 1
ATOM 3020 O O . GLU B 1 112 ? 53.350 3.067 9.881 1.00 12.22 112 GLU B O 1
ATOM 3026 N N . GLY B 1 113 ? 53.242 4.105 7.885 1.00 11.74 113 GLY B N 1
ATOM 3027 C CA . GLY B 1 113 ? 51.811 4.383 8.005 1.00 12.03 113 GLY B CA 1
ATOM 3028 C C . GLY B 1 113 ? 51.080 3.775 6.831 1.00 16.17 113 GLY B C 1
ATOM 3029 O O . GLY B 1 113 ? 51.532 2.783 6.286 1.00 13.21 113 GLY B O 1
ATOM 3030 N N . ALA B 1 114 ? 49.973 4.383 6.414 1.00 15.62 114 ALA B N 1
ATOM 3031 C CA . ALA B 1 114 ? 49.210 3.844 5.293 1.00 18.59 114 ALA B CA 1
ATOM 3032 C C . ALA B 1 114 ? 49.534 4.571 3.980 1.00 14.73 114 ALA B C 1
ATOM 3033 O O . ALA B 1 114 ? 49.134 4.130 2.909 1.00 17.06 114 ALA B O 1
ATOM 3035 N N . ALA B 1 115 ? 50.235 5.698 4.067 1.00 14.86 115 ALA B N 1
ATOM 3036 C CA . ALA B 1 115 ? 50.417 6.522 2.873 1.00 12.07 115 ALA B CA 1
ATOM 3037 C C . ALA B 1 115 ? 51.803 6.309 2.226 1.00 13.08 115 ALA B C 1
ATOM 3038 O O . ALA B 1 115 ? 52.714 7.150 2.346 1.00 12.26 115 ALA B O 1
ATOM 3040 N N . ASN B 1 116 ? 51.951 5.192 1.533 1.00 10.74 116 ASN B N 1
ATOM 3041 C CA . ASN B 1 116 ? 53.235 4.841 0.932 1.00 13.95 116 ASN B CA 1
ATOM 3042 C C . ASN B 1 116 ? 53.055 4.020 -0.333 1.00 13.34 116 ASN B C 1
ATOM 3043 O O . ASN B 1 116 ? 51.950 3.550 -0.648 1.00 14.20 116 ASN B O 1
ATOM 3048 N N . TRP B 1 117 ? 54.150 3.854 -1.058 1.00 9.15 117 TRP B N 1
ATOM 3049 C CA . TRP B 1 117 ? 54.114 3.174 -2.339 1.00 10.85 117 TRP B CA 1
ATOM 3050 C C . TRP B 1 117 ? 53.418 1.807 -2.295 1.00 12.64 117 TRP B C 1
ATOM 3051 O O . TRP B 1 117 ? 52.580 1.518 -3.124 1.00 12.92 117 TRP B O 1
ATOM 3062 N N . VAL B 1 118 ? 53.770 0.980 -1.320 1.00 9.54 118 VAL B N 1
ATOM 3063 C CA . VAL B 1 118 ? 53.271 -0.391 -1.268 1.00 10.19 118 VAL B CA 1
ATOM 3064 C C . VAL B 1 118 ? 51.766 -0.440 -0.989 1.00 12.27 118 VAL B C 1
ATOM 3065 O O . VAL B 1 118 ? 51.034 -1.256 -1.546 1.00 16.16 118 VAL B O 1
ATOM 3069 N N . MET B 1 119 ? 51.290 0.473 -0.172 1.00 13.02 119 MET B N 1
ATOM 3070 C CA . MET B 1 119 ? 49.897 0.400 0.197 1.00 14.37 119 MET B CA 1
ATOM 3071 C C . MET B 1 119 ? 48.954 1.241 -0.688 1.00 20.80 119 MET B C 1
ATOM 3072 O O . MET B 1 119 ? 47.744 1.027 -0.670 1.00 18.41 119 MET B O 1
ATOM 3077 N N . GLN B 1 120 ? 49.501 2.127 -1.523 1.00 13.12 120 GLN B N 1
ATOM 3078 C CA . GLN B 1 120 ? 48.654 3.024 -2.317 1.00 16.65 120 GLN B CA 1
ATOM 3079 C C . GLN B 1 120 ? 48.817 2.979 -3.838 1.00 14.71 120 GLN B C 1
ATOM 3080 O O . GLN B 1 120 ? 48.067 3.650 -4.555 1.00 13.85 120 GLN B O 1
ATOM 3086 N N . THR B 1 121 ? 49.791 2.231 -4.343 1.00 12.77 121 THR B N 1
ATOM 3087 C CA . THR B 1 121 ? 50.030 2.219 -5.801 1.00 14.20 121 THR B CA 1
ATOM 3088 C C . THR B 1 121 ? 50.282 0.818 -6.285 1.00 11.92 121 THR B C 1
ATOM 3089 O O . THR B 1 121 ? 50.302 -0.134 -5.493 1.00 16.73 121 THR B O 1
ATOM 3093 N N . ASP B 1 122 ? 50.478 0.672 -7.593 1.00 12.53 122 ASP B N 1
ATOM 3094 C CA . ASP B 1 122 ? 50.722 -0.649 -8.143 1.00 15.43 122 ASP B CA 1
ATOM 3095 C C . ASP B 1 122 ? 52.203 -0.893 -8.316 1.00 14.23 122 ASP B C 1
ATOM 3096 O O . ASP B 1 122 ? 52.601 -1.656 -9.199 1.00 15.13 122 ASP B O 1
ATOM 3101 N N . VAL B 1 123 ? 53.019 -0.252 -7.471 1.00 12.48 123 VAL B N 1
ATOM 3102 C CA . VAL B 1 123 ? 54.481 -0.383 -7.569 1.00 10.69 123 VAL B CA 1
ATOM 3103 C C . VAL B 1 123 ? 55.016 -1.816 -7.708 1.00 13.70 123 VAL B C 1
ATOM 3104 O O . VAL B 1 123 ? 55.924 -2.063 -8.522 1.00 12.83 123 VAL B O 1
ATOM 3108 N N . LEU B 1 124 ? 54.463 -2.765 -6.951 1.00 14.40 124 LEU B N 1
ATOM 3109 C CA . LEU B 1 124 ? 54.958 -4.144 -7.024 1.00 12.41 124 LEU B CA 1
ATOM 3110 C C . LEU B 1 124 ? 54.767 -4.712 -8.439 1.00 15.59 124 LEU B C 1
ATOM 3111 O O . LEU B 1 124 ? 55.738 -5.113 -9.088 1.00 16.10 124 LEU B O 1
ATOM 3116 N N . ASP B 1 125 ? 53.537 -4.674 -8.938 1.00 16.18 125 ASP B N 1
ATOM 3117 C CA . ASP B 1 125 ? 53.251 -5.209 -10.273 1.00 16.67 125 ASP B CA 1
ATOM 3118 C C . ASP B 1 125 ? 54.038 -4.490 -11.357 1.00 19.93 125 ASP B C 1
ATOM 3119 O O . ASP B 1 125 ? 54.555 -5.117 -12.283 1.00 19.55 125 ASP B O 1
ATOM 3124 N N . PHE B 1 126 ? 54.123 -3.170 -11.239 1.00 13.58 126 PHE B N 1
ATOM 3125 C CA . PHE B 1 126 ? 54.743 -2.371 -12.299 1.00 14.34 126 PHE B CA 1
ATOM 3126 C C . PHE B 1 126 ? 56.191 -2.800 -12.472 1.00 15.33 126 PHE B C 1
ATOM 3127 O O . PHE B 1 126 ? 56.658 -3.101 -13.586 1.00 13.91 126 PHE B O 1
ATOM 3135 N N . TYR B 1 127 ? 56.920 -2.853 -11.371 1.00 16.04 127 TYR B N 1
ATOM 3136 C CA . TYR B 1 127 ? 58.322 -3.178 -11.495 1.00 11.47 127 TYR B CA 1
ATOM 3137 C C . TYR B 1 127 ? 58.599 -4.661 -11.714 1.00 13.59 127 TYR B C 1
ATOM 3138 O O . TYR B 1 127 ? 59.608 -5.015 -12.322 1.00 14.30 127 TYR B O 1
ATOM 3147 N N . LEU B 1 128 ? 57.722 -5.537 -11.216 1.00 16.94 128 LEU B N 1
ATOM 3148 C CA . LEU B 1 128 ? 57.840 -6.965 -11.541 1.00 18.64 128 LEU B CA 1
ATOM 3149 C C . LEU B 1 128 ? 57.972 -7.165 -13.050 1.00 18.33 128 LEU B C 1
ATOM 3150 O O . LEU B 1 128 ? 58.871 -7.862 -13.545 1.00 18.23 128 LEU B O 1
ATOM 3155 N N . GLU B 1 129 ? 57.088 -6.506 -13.781 1.00 22.96 129 GLU B N 1
ATOM 3156 C CA . GLU B 1 129 ? 57.049 -6.625 -15.234 1.00 19.64 129 GLU B CA 1
ATOM 3157 C C . GLU B 1 129 ? 58.303 -6.036 -15.920 1.00 23.66 129 GLU B C 1
ATOM 3158 O O . GLU B 1 129 ? 58.675 -6.467 -17.003 1.00 22.50 129 GLU B O 1
ATOM 3164 N N . LYS B 1 130 ? 58.959 -5.049 -15.302 1.00 18.24 130 LYS B N 1
ATOM 3165 C CA . LYS B 1 130 ? 60.156 -4.434 -15.901 1.00 16.04 130 LYS B CA 1
ATOM 3166 C C . LYS B 1 130 ? 61.431 -5.272 -15.714 1.00 17.73 130 LYS B C 1
ATOM 3167 O O . LYS B 1 130 ? 62.457 -5.004 -16.339 1.00 18.67 130 LYS B O 1
ATOM 3173 N N . ASN B 1 131 ? 61.363 -6.275 -14.847 1.00 19.99 131 ASN B N 1
ATOM 3174 C CA . ASN B 1 131 ? 62.524 -7.119 -14.501 1.00 17.57 131 ASN B CA 1
ATOM 3175 C C . ASN B 1 131 ? 63.705 -6.308 -13.954 1.00 17.55 131 ASN B C 1
ATOM 3176 O O . ASN B 1 131 ? 64.777 -6.220 -14.559 1.00 16.62 131 ASN B O 1
ATOM 3181 N N . VAL B 1 132 ? 63.503 -5.696 -12.789 1.00 15.24 132 VAL B N 1
ATOM 3182 C CA . VAL B 1 132 ? 64.557 -4.909 -12.187 1.00 13.15 132 VAL B CA 1
ATOM 3183 C C . VAL B 1 132 ? 64.370 -5.066 -10.683 1.00 10.10 132 VAL B C 1
ATOM 3184 O O . VAL B 1 132 ? 63.235 -5.291 -10.211 1.00 14.93 132 VAL B O 1
ATOM 3188 N N . ASN B 1 133 ? 65.471 -4.978 -9.943 1.00 11.89 133 ASN B N 1
ATOM 3189 C CA . ASN B 1 133 ? 65.405 -5.037 -8.495 1.00 10.99 133 ASN B CA 1
ATOM 3190 C C . ASN B 1 133 ? 64.970 -3.682 -7.967 1.00 10.81 133 ASN B C 1
ATOM 3191 O O . ASN B 1 133 ? 65.415 -2.652 -8.481 1.00 9.83 133 ASN B O 1
ATOM 3196 N N . VAL B 1 134 ? 64.099 -3.683 -6.954 1.00 8.45 134 VAL B N 1
ATOM 3197 C CA . VAL B 1 134 ? 63.667 -2.436 -6.301 1.00 6.97 134 VAL B CA 1
ATOM 3198 C C . VAL B 1 134 ? 63.675 -2.701 -4.810 1.00 8.76 134 VAL B C 1
ATOM 3199 O O . VAL B 1 134 ? 63.194 -3.740 -4.380 1.00 10.57 134 VAL B O 1
ATOM 3203 N N . VAL B 1 135 ? 64.217 -1.754 -4.044 1.00 9.42 135 VAL B N 1
ATOM 3204 C CA . VAL B 1 135 ? 64.361 -1.853 -2.593 1.00 6.67 135 VAL B CA 1
ATOM 3205 C C . VAL B 1 135 ? 63.629 -0.686 -2.022 1.00 9.33 135 VAL B C 1
ATOM 3206 O O . VAL B 1 135 ? 63.992 0.475 -2.287 1.00 8.00 135 VAL B O 1
ATOM 3210 N N . ILE B 1 136 ? 62.586 -0.965 -1.257 1.00 7.33 136 ILE B N 1
ATOM 3211 C CA . ILE B 1 136 ? 61.795 0.095 -0.648 1.00 5.39 136 ILE B CA 1
ATOM 3212 C C . ILE B 1 136 ? 61.875 -0.007 0.872 1.00 8.47 136 ILE B C 1
ATOM 3213 O O . ILE B 1 136 ? 61.255 -0.919 1.474 1.00 9.28 136 ILE B O 1
ATOM 3218 N N . PRO B 1 137 ? 62.634 0.900 1.514 1.00 9.69 137 PRO B N 1
ATOM 3219 C CA . PRO B 1 137 ? 62.732 0.847 2.982 1.00 6.96 137 PRO B CA 1
ATOM 3220 C C . PRO B 1 137 ? 61.375 1.155 3.558 1.00 8.31 137 PRO B C 1
ATOM 3221 O O . PRO B 1 137 ? 60.680 2.012 2.998 1.00 8.73 137 PRO B O 1
ATOM 3225 N N . MET B 1 138 ? 61.000 0.513 4.660 1.00 7.93 138 MET B N 1
ATOM 3226 C CA . MET B 1 138 ? 59.646 0.726 5.179 1.00 9.46 138 MET B CA 1
ATOM 3227 C C . MET B 1 138 ? 59.671 1.312 6.593 1.00 9.79 138 MET B C 1
ATOM 3228 O O . MET B 1 138 ? 58.688 1.251 7.328 1.00 10.09 138 MET B O 1
ATOM 3233 N N . GLU B 1 139 ? 60.810 1.874 6.975 1.00 8.15 139 GLU B N 1
ATOM 3234 C CA . GLU B 1 139 ? 60.838 2.810 8.095 1.00 10.33 139 GLU B CA 1
ATOM 3235 C C . GLU B 1 139 ? 61.585 4.048 7.653 1.00 8.25 139 GLU B C 1
ATOM 3236 O O . GLU B 1 139 ? 62.203 4.060 6.581 1.00 9.26 139 GLU B O 1
ATOM 3242 N N . GLY B 1 140 ? 61.504 5.086 8.487 1.00 7.90 140 GLY B N 1
ATOM 3243 C CA . GLY B 1 140 ? 62.161 6.346 8.208 1.00 7.20 140 GLY B CA 1
ATOM 3244 C C . GLY B 1 140 ? 61.207 7.519 8.105 1.00 10.36 140 GLY B C 1
ATOM 3245 O O . GLY B 1 140 ? 61.534 8.508 7.467 1.00 8.15 140 GLY B O 1
ATOM 3246 N N . LYS B 1 141 ? 60.053 7.443 8.771 1.00 8.12 141 LYS B N 1
ATOM 3247 C CA . LYS B 1 141 ? 59.095 8.547 8.708 1.00 10.88 141 LYS B CA 1
ATOM 3248 C C . LYS B 1 141 ? 59.726 9.883 9.109 1.00 5.67 141 LYS B C 1
ATOM 3249 O O . LYS B 1 141 ? 60.522 9.955 10.062 1.00 6.56 141 LYS B O 1
ATOM 3255 N N . PHE B 1 142 ? 59.407 10.929 8.338 1.00 8.51 142 PHE B N 1
ATOM 3256 C CA . PHE B 1 142 ? 59.769 12.314 8.633 1.00 7.87 142 PHE B CA 1
ATOM 3257 C C . PHE B 1 142 ? 61.261 12.513 8.902 1.00 8.31 142 PHE B C 1
ATOM 3258 O O . PHE B 1 142 ? 61.649 13.362 9.695 1.00 7.66 142 PHE B O 1
ATOM 3266 N N . SER B 1 143 ? 62.087 11.719 8.211 1.00 6.98 143 SER B N 1
ATOM 3267 C CA . SER B 1 143 ? 63.534 11.690 8.465 1.00 4.76 143 SER B CA 1
ATOM 3268 C C . SER B 1 143 ? 64.358 12.370 7.386 1.00 7.16 143 SER B C 1
ATOM 3269 O O . SER B 1 143 ? 65.555 12.550 7.586 1.00 4.08 143 SER B O 1
ATOM 3272 N N . TYR B 1 144 ? 63.747 12.701 6.240 1.00 5.93 144 TYR B N 1
ATOM 3273 C CA . TYR B 1 144 ? 64.493 13.120 5.020 1.00 5.43 144 TYR B CA 1
ATOM 3274 C C . TYR B 1 144 ? 65.553 12.104 4.595 1.00 5.76 144 TYR B C 1
ATOM 3275 O O . TYR B 1 144 ? 66.426 12.377 3.743 1.00 5.44 144 TYR B O 1
ATOM 3284 N N . TYR B 1 145 ? 65.445 10.899 5.129 1.00 4.97 145 TYR B N 1
ATOM 3285 C CA . TYR B 1 145 ? 66.449 9.867 4.881 1.00 3.93 145 TYR B CA 1
ATOM 3286 C C . TYR B 1 145 ? 67.883 10.390 4.947 1.00 5.85 145 TYR B C 1
ATOM 3287 O O . TYR B 1 145 ? 68.709 10.086 4.082 1.00 6.32 145 TYR B O 1
ATOM 3296 N N . THR B 1 146 ? 68.189 11.163 5.995 1.00 4.35 146 THR B N 1
ATOM 3297 C CA . THR B 1 146 ? 69.502 11.765 6.115 1.00 6.10 146 THR B CA 1
ATOM 3298 C C . THR B 1 146 ? 70.148 11.368 7.440 1.00 6.79 146 THR B C 1
ATOM 3299 O O . THR B 1 146 ? 69.534 10.655 8.232 1.00 6.10 146 THR B O 1
ATOM 3303 N N . ASP B 1 147 ? 71.387 11.803 7.660 1.00 6.09 147 ASP B N 1
ATOM 3304 C CA . ASP B 1 147 ? 72.075 11.569 8.948 1.00 6.55 147 ASP B CA 1
ATOM 3305 C C . ASP B 1 147 ? 71.843 12.792 9.835 1.00 5.85 147 ASP B C 1
ATOM 3306 O O . ASP B 1 147 ? 72.305 13.887 9.512 1.00 7.58 147 ASP B O 1
ATOM 3311 N N . TRP B 1 148 ? 71.133 12.598 10.946 1.00 5.73 148 TRP B N 1
ATOM 3312 C CA . TRP B 1 148 ? 70.761 13.702 11.839 1.00 6.05 148 TRP B CA 1
ATOM 3313 C C . TRP B 1 148 ? 71.873 14.106 12.803 1.00 9.40 148 TRP B C 1
ATOM 3314 O O . TRP B 1 148 ? 72.649 13.262 13.254 1.00 9.77 148 TRP B O 1
ATOM 3325 N N . VAL B 1 149 ? 71.932 15.389 13.138 1.00 7.87 149 VAL B N 1
ATOM 3326 C CA . VAL B 1 149 ? 72.867 15.866 14.150 1.00 9.41 149 VAL B CA 1
ATOM 3327 C C . VAL B 1 149 ? 72.455 15.385 15.548 1.00 8.31 149 VAL B C 1
ATOM 3328 O O . VAL B 1 149 ? 73.302 15.022 16.354 1.00 12.72 149 VAL B O 1
ATOM 3332 N N . GLU B 1 150 ? 71.155 15.400 15.835 1.00 6.71 150 GLU B N 1
ATOM 3333 C CA . GLU B 1 150 ? 70.669 15.063 17.194 1.00 8.25 150 GLU B CA 1
ATOM 3334 C C . GLU B 1 150 ? 69.825 13.810 17.164 1.00 11.73 150 GLU B C 1
ATOM 3335 O O . GLU B 1 150 ? 69.257 13.468 16.132 1.00 8.56 150 GLU B O 1
ATOM 3341 N N . GLU B 1 151 ? 69.704 13.136 18.302 1.00 8.80 151 GLU B N 1
ATOM 3342 C CA . GLU B 1 151 ? 68.756 12.033 18.377 1.00 8.55 151 GLU B CA 1
ATOM 3343 C C . GLU B 1 151 ? 67.374 12.594 18.620 1.00 10.40 151 GLU B C 1
ATOM 3344 O O . GLU B 1 151 ? 67.214 13.714 19.096 1.00 10.42 151 GLU B O 1
ATOM 3350 N N . ASN B 1 152 ? 66.362 11.814 18.297 1.00 8.57 152 ASN B N 1
ATOM 3351 C CA . ASN B 1 152 ? 65.005 12.213 18.638 1.00 9.96 152 ASN B CA 1
ATOM 3352 C C . ASN B 1 152 ? 64.225 10.950 18.946 1.00 8.69 152 ASN B C 1
ATOM 3353 O O . ASN B 1 152 ? 64.051 10.082 18.080 1.00 6.92 152 ASN B O 1
ATOM 3358 N N . ALA B 1 153 ? 63.756 10.819 20.195 1.00 8.03 153 ALA B N 1
ATOM 3359 C CA . ALA B 1 153 ? 63.150 9.559 20.630 1.00 11.92 153 ALA B CA 1
ATOM 3360 C C . ALA B 1 153 ? 61.850 9.274 19.926 1.00 8.65 153 ALA B C 1
ATOM 3361 O O . ALA B 1 153 ? 61.486 8.102 19.737 1.00 9.18 153 ALA B O 1
ATOM 3363 N N . SER B 1 154 ? 61.136 10.325 19.524 1.00 7.29 154 SER B N 1
ATOM 3364 C CA . SER B 1 154 ? 59.868 10.140 18.782 1.00 7.18 154 SER B CA 1
ATOM 3365 C C . SER B 1 154 ? 60.057 9.477 17.416 1.00 9.36 154 SER B C 1
ATOM 3366 O O . SER B 1 154 ? 59.111 8.920 16.840 1.00 11.72 154 SER B O 1
ATOM 3369 N N . LEU B 1 155 ? 61.274 9.554 16.904 1.00 6.59 155 LEU B N 1
ATOM 3370 C CA . LEU B 1 155 ? 61.619 8.972 15.602 1.00 6.07 155 LEU B CA 1
ATOM 3371 C C . LEU B 1 155 ? 62.601 7.825 15.788 1.00 10.14 155 LEU B C 1
ATOM 3372 O O . LEU B 1 155 ? 63.295 7.432 14.839 1.00 11.21 155 LEU B O 1
ATOM 3377 N N . GLY B 1 156 ? 62.657 7.273 17.008 1.00 6.81 156 GLY B N 1
ATOM 3378 C CA . GLY B 1 156 ? 63.441 6.073 17.247 1.00 11.21 156 GLY B CA 1
ATOM 3379 C C . GLY B 1 156 ? 64.865 6.267 17.722 1.00 12.67 156 GLY B C 1
ATOM 3380 O O . GLY B 1 156 ? 65.639 5.306 17.751 1.00 17.19 156 GLY B O 1
ATOM 3381 N N . GLY B 1 157 ? 65.234 7.495 18.063 1.00 10.17 157 GLY B N 1
ATOM 3382 C CA . GLY B 1 157 ? 66.560 7.759 18.604 1.00 11.16 157 GLY B CA 1
ATOM 3383 C C . GLY B 1 157 ? 67.513 8.231 17.519 1.00 12.34 157 GLY B C 1
ATOM 3384 O O . GLY B 1 157 ? 67.292 9.282 16.944 1.00 12.03 157 GLY B O 1
ATOM 3385 N N . LYS B 1 158 ? 68.564 7.455 17.247 1.00 13.47 158 LYS B N 1
ATOM 3386 C CA . LYS B 1 158 ? 69.599 7.865 16.295 1.00 12.59 158 LYS B CA 1
ATOM 3387 C C . LYS B 1 158 ? 69.105 7.662 14.889 1.00 10.27 158 LYS B C 1
ATOM 3388 O O . LYS B 1 158 ? 68.487 6.651 14.564 1.00 13.32 158 LYS B O 1
ATOM 3394 N N . GLN B 1 159 ? 69.357 8.647 14.038 1.00 7.74 159 GLN B N 1
ATOM 3395 C CA . GLN B 1 159 ? 68.936 8.540 12.681 1.00 9.01 159 GLN B CA 1
ATOM 3396 C C . GLN B 1 159 ? 70.139 8.783 11.786 1.00 5.23 159 GLN B C 1
ATOM 3397 O O . GLN B 1 159 ? 70.713 9.869 11.792 1.00 6.76 159 GLN B O 1
ATOM 3403 N N . MET B 1 160 ? 70.513 7.760 11.039 1.00 6.18 160 MET B N 1
ATOM 3404 C CA . MET B 1 160 ? 71.698 7.803 10.208 1.00 6.21 160 MET B CA 1
ATOM 3405 C C . MET B 1 160 ? 71.339 7.123 8.917 1.00 6.04 160 MET B C 1
ATOM 3406 O O . MET B 1 160 ? 71.897 6.105 8.542 1.00 4.77 160 MET B O 1
ATOM 3411 N N . TRP B 1 161 ? 70.347 7.700 8.254 1.00 5.30 161 TRP B N 1
ATOM 3412 C CA . TRP B 1 161 ? 69.754 7.116 7.058 1.00 5.58 161 TRP B CA 1
ATOM 3413 C C . TRP B 1 161 ? 70.631 7.211 5.816 1.00 5.65 161 TRP B C 1
ATOM 3414 O O . TRP B 1 161 ? 70.516 6.371 4.929 1.00 5.29 161 TRP B O 1
ATOM 3425 N N . GLU B 1 162 ? 71.425 8.275 5.717 1.00 6.47 162 GLU B N 1
ATOM 3426 C CA . GLU B 1 162 ? 72.301 8.422 4.556 1.00 4.64 162 GLU B CA 1
ATOM 3427 C C . GLU B 1 162 ? 73.412 7.385 4.718 1.00 6.70 162 GLU B C 1
ATOM 3428 O O . GLU B 1 162 ? 73.739 6.657 3.770 1.00 7.56 162 GLU B O 1
ATOM 3434 N N . THR B 1 163 ? 73.946 7.257 5.932 1.00 5.77 163 THR B N 1
ATOM 3435 C CA . THR B 1 163 ? 74.996 6.258 6.150 1.00 5.91 163 THR B CA 1
ATOM 3436 C C . THR B 1 163 ? 74.443 4.850 5.879 1.00 6.51 163 THR B C 1
ATOM 3437 O O . THR B 1 163 ? 75.113 4.006 5.276 1.00 4.99 163 THR B O 1
ATOM 3441 N N . PHE B 1 164 ? 73.201 4.600 6.299 1.00 5.40 164 PHE B N 1
ATOM 3442 C CA . PHE B 1 164 ? 72.601 3.273 6.119 1.00 6.52 164 PHE B CA 1
ATOM 3443 C C . PHE B 1 164 ? 72.347 3.024 4.648 1.00 8.12 164 PHE B C 1
ATOM 3444 O O . PHE B 1 164 ? 72.809 2.033 4.075 1.00 6.27 164 PHE B O 1
ATOM 3452 N N . LEU B 1 165 ? 71.650 3.948 3.997 1.00 6.19 165 LEU B N 1
ATOM 3453 C CA . LEU B 1 165 ? 71.281 3.691 2.620 1.00 5.25 165 LEU B CA 1
ATOM 3454 C C . LEU B 1 165 ? 72.459 3.707 1.632 1.00 6.78 165 LEU B C 1
ATOM 3455 O O . LEU B 1 165 ? 72.458 2.920 0.685 1.00 8.09 165 LEU B O 1
ATOM 3460 N N . VAL B 1 166 ? 73.447 4.584 1.825 1.00 4.54 166 VAL B N 1
ATOM 3461 C CA . VAL B 1 166 ? 74.553 4.675 0.858 1.00 6.49 166 VAL B CA 1
ATOM 3462 C C . VAL B 1 166 ? 75.714 3.733 1.243 1.00 7.66 166 VAL B C 1
ATOM 3463 O O . VAL B 1 166 ? 76.308 3.076 0.374 1.00 8.64 166 VAL B O 1
ATOM 3467 N N . LYS B 1 167 ? 75.982 3.610 2.533 1.00 7.21 167 LYS B N 1
ATOM 3468 C CA . LYS B 1 167 ? 77.209 2.938 2.978 1.00 8.24 167 LYS B CA 1
ATOM 3469 C C . LYS B 1 167 ? 77.007 1.574 3.627 1.00 8.43 167 LYS B C 1
ATOM 3470 O O . LYS B 1 167 ? 77.771 0.669 3.351 1.00 9.96 167 LYS B O 1
ATOM 3476 N N . GLU B 1 168 ? 75.994 1.419 4.480 1.00 6.74 168 GLU B N 1
ATOM 3477 C CA . GLU B 1 168 ? 75.834 0.155 5.217 1.00 8.05 168 GLU B CA 1
ATOM 3478 C C . GLU B 1 168 ? 75.175 -0.909 4.338 1.00 8.60 168 GLU B C 1
ATOM 3479 O O . GLU B 1 168 ? 75.533 -2.092 4.373 1.00 9.03 168 GLU B O 1
ATOM 3485 N N . LEU B 1 169 ? 74.249 -0.467 3.497 1.00 7.06 169 LEU B N 1
ATOM 3486 C CA . LEU B 1 169 ? 73.326 -1.369 2.842 1.00 6.99 169 LEU B CA 1
ATOM 3487 C C . LEU B 1 169 ? 73.755 -1.924 1.479 1.00 8.77 169 LEU B C 1
ATOM 3488 O O . LEU B 1 169 ? 73.605 -3.119 1.251 1.00 8.76 169 LEU B O 1
ATOM 3493 N N . PRO B 1 170 ? 74.262 -1.076 0.573 1.00 7.23 170 PRO B N 1
ATOM 3494 C CA . PRO B 1 170 ? 74.339 -1.573 -0.814 1.00 8.74 170 PRO B CA 1
ATOM 3495 C C . PRO B 1 170 ? 75.296 -2.747 -1.001 1.00 10.47 170 PRO B C 1
ATOM 3496 O O . PRO B 1 170 ? 74.987 -3.623 -1.794 1.00 10.10 170 PRO B O 1
ATOM 3500 N N . GLY B 1 171 ? 76.406 -2.775 -0.277 1.00 11.43 171 GLY B N 1
ATOM 3501 C CA . GLY B 1 171 ? 77.358 -3.864 -0.456 1.00 16.70 171 GLY B CA 1
ATOM 3502 C C . GLY B 1 171 ? 76.682 -5.206 -0.246 1.00 12.80 171 GLY B C 1
ATOM 3503 O O . GLY B 1 171 ? 76.602 -6.027 -1.172 1.00 12.55 171 GLY B O 1
ATOM 3504 N N . PRO B 1 172 ? 76.179 -5.446 0.973 1.00 10.65 172 PRO B N 1
ATOM 3505 C CA . PRO B 1 172 ? 75.552 -6.739 1.279 1.00 12.80 172 PRO B CA 1
ATOM 3506 C C . PRO B 1 172 ? 74.274 -6.992 0.500 1.00 16.89 172 PRO B C 1
ATOM 3507 O O . PRO B 1 172 ? 74.018 -8.132 0.094 1.00 13.58 172 PRO B O 1
ATOM 3511 N N . LEU B 1 173 ? 73.474 -5.955 0.275 1.00 13.35 173 LEU B N 1
ATOM 3512 C CA . LEU B 1 173 ? 72.192 -6.152 -0.398 1.00 10.50 173 LEU B CA 1
ATOM 3513 C C . LEU B 1 173 ? 72.354 -6.456 -1.873 1.00 12.47 173 LEU B C 1
ATOM 3514 O O . LEU B 1 173 ? 71.685 -7.355 -2.386 1.00 12.72 173 LEU B O 1
ATOM 3519 N N . GLU B 1 174 ? 73.222 -5.708 -2.562 1.00 11.23 174 GLU B N 1
ATOM 3520 C CA . GLU B 1 174 ? 73.414 -5.946 -3.984 1.00 11.44 174 GLU B CA 1
ATOM 3521 C C . GLU B 1 174 ? 74.086 -7.301 -4.222 1.00 15.53 174 GLU B C 1
ATOM 3522 O O . GLU B 1 174 ? 73.826 -7.961 -5.224 1.00 13.25 174 GLU B O 1
ATOM 3528 N N . GLU B 1 175 ? 74.927 -7.730 -3.294 1.00 12.07 175 GLU B N 1
ATOM 3529 C CA . GLU B 1 175 ? 75.464 -9.091 -3.428 1.00 19.55 175 GLU B CA 1
ATOM 3530 C C . GLU B 1 175 ? 74.357 -10.135 -3.280 1.00 14.70 175 GLU B C 1
ATOM 3531 O O . GLU B 1 175 ? 74.251 -11.066 -4.082 1.00 14.05 175 GLU B O 1
ATOM 3537 N N . LYS B 1 176 ? 73.521 -9.986 -2.255 1.00 17.88 176 LYS B N 1
ATOM 3538 C CA . LYS B 1 176 ? 72.356 -10.864 -2.065 1.00 18.71 176 LYS B CA 1
ATOM 3539 C C . LYS B 1 176 ? 71.462 -10.922 -3.295 1.00 20.16 176 LYS B C 1
ATOM 3540 O O . LYS B 1 176 ? 70.971 -11.995 -3.679 1.00 15.39 176 LYS B O 1
ATOM 3546 N N . LEU B 1 177 ? 71.262 -9.775 -3.933 1.00 17.52 177 LEU B N 1
ATOM 3547 C CA . LEU B 1 177 ? 70.335 -9.684 -5.053 1.00 12.72 177 LEU B CA 1
ATOM 3548 C C . LEU B 1 177 ? 71.017 -10.032 -6.363 1.00 16.56 177 LEU B C 1
ATOM 3549 O O . LEU B 1 177 ? 70.362 -10.096 -7.403 1.00 18.29 177 LEU B O 1
ATOM 3554 N N . ASN B 1 178 ? 72.332 -10.218 -6.319 1.00 13.34 178 ASN B N 1
ATOM 3555 C CA . ASN B 1 178 ? 73.082 -10.532 -7.531 1.00 15.81 178 ASN B CA 1
ATOM 3556 C C . ASN B 1 178 ? 72.798 -9.477 -8.623 1.00 18.16 178 ASN B C 1
ATOM 3557 O O . ASN B 1 178 ? 72.359 -9.803 -9.728 1.00 17.29 178 ASN B O 1
ATOM 3562 N N . THR B 1 179 ? 73.043 -8.203 -8.313 1.00 15.46 179 THR B N 1
ATOM 3563 C CA . THR B 1 179 ? 72.762 -7.147 -9.280 1.00 14.96 179 THR B CA 1
ATOM 3564 C C . THR B 1 179 ? 73.870 -7.027 -10.298 1.00 13.81 179 THR B C 1
ATOM 3565 O O . THR B 1 179 ? 74.952 -7.618 -10.127 1.00 15.87 179 THR B O 1
ATOM 3569 N N . ASP B 1 180 ? 73.598 -6.259 -11.355 1.00 15.12 180 ASP B N 1
ATOM 3570 C CA . ASP B 1 180 ? 74.535 -6.081 -12.448 1.00 14.08 180 ASP B CA 1
ATOM 3571 C C . ASP B 1 180 ? 75.498 -4.913 -12.198 1.00 13.76 180 ASP B C 1
ATOM 3572 O O . ASP B 1 180 ? 76.359 -4.598 -13.027 1.00 16.27 180 ASP B O 1
ATOM 3577 N N . GLY B 1 181 ? 75.382 -4.292 -11.035 1.00 14.06 181 GLY B N 1
ATOM 3578 C CA . GLY B 1 181 ? 76.309 -3.230 -10.677 1.00 13.73 181 GLY B CA 1
ATOM 3579 C C . GLY B 1 181 ? 75.766 -1.860 -11.042 1.00 12.49 181 GLY B C 1
ATOM 3580 O O . GLY B 1 181 ? 76.425 -0.854 -10.786 1.00 14.14 181 GLY B O 1
ATOM 3581 N N . GLN B 1 182 ? 74.581 -1.815 -11.645 1.00 7.76 182 GLN B N 1
ATOM 3582 C CA . GLN B 1 182 ? 73.930 -0.529 -11.925 1.00 9.74 182 GLN B CA 1
ATOM 3583 C C . GLN B 1 182 ? 72.934 -0.188 -10.817 1.00 9.48 182 GLN B C 1
ATOM 3584 O O . GLN B 1 182 ? 72.337 -1.083 -10.223 1.00 10.39 182 GLN B O 1
ATOM 3590 N N . ARG B 1 183 ? 72.752 1.098 -10.515 1.00 8.03 183 ARG B N 1
ATOM 3591 C CA . ARG B 1 183 ? 71.761 1.467 -9.488 1.00 8.32 183 ARG B CA 1
ATOM 3592 C C . ARG B 1 183 ? 71.179 2.844 -9.709 1.00 8.66 183 ARG B C 1
ATOM 3593 O O . ARG B 1 183 ? 71.783 3.711 -10.365 1.00 8.70 183 ARG B O 1
ATOM 3601 N N . ALA B 1 184 ? 70.005 3.074 -9.127 1.00 7.01 184 ALA B N 1
ATOM 3602 C CA . ALA B 1 184 ? 69.404 4.401 -9.182 1.00 5.91 184 ALA B CA 1
ATOM 3603 C C . ALA B 1 184 ? 68.795 4.690 -7.830 1.00 8.19 184 ALA B C 1
ATOM 3604 O O . ALA B 1 184 ? 68.546 3.759 -7.062 1.00 5.28 184 ALA B O 1
ATOM 3606 N N . ILE B 1 185 ? 68.516 5.970 -7.581 1.00 5.89 185 ILE B N 1
ATOM 3607 C CA . ILE B 1 185 ? 67.835 6.373 -6.357 1.00 3.90 185 ILE B CA 1
ATOM 3608 C C . ILE B 1 185 ? 66.604 7.194 -6.770 1.00 8.32 185 ILE B C 1
ATOM 3609 O O . ILE B 1 185 ? 66.653 7.965 -7.742 1.00 6.76 185 ILE B O 1
ATOM 3614 N N . ALA B 1 186 ? 65.486 6.986 -6.073 1.00 5.47 186 ALA B N 1
ATOM 3615 C CA . ALA B 1 186 ? 64.262 7.709 -6.364 1.00 6.80 186 ALA B CA 1
ATOM 3616 C C . ALA B 1 186 ? 63.540 8.022 -5.064 1.00 8.75 186 ALA B C 1
ATOM 3617 O O . ALA B 1 186 ? 63.588 7.250 -4.109 1.00 8.23 186 ALA B O 1
ATOM 3619 N N . GLY B 1 187 ? 62.892 9.180 -5.022 1.00 6.94 187 GLY B N 1
ATOM 3620 C CA . GLY B 1 187 ? 62.163 9.562 -3.834 1.00 5.98 187 GLY B CA 1
ATOM 3621 C C . GLY B 1 187 ? 61.026 10.480 -4.203 1.00 7.40 187 GLY B C 1
ATOM 3622 O O . GLY B 1 187 ? 61.010 11.078 -5.285 1.00 6.84 187 GLY B O 1
ATOM 3623 N N . MET B 1 188 ? 60.059 10.608 -3.292 1.00 5.33 188 MET B N 1
ATOM 3624 C CA . MET B 1 188 ? 58.896 11.449 -3.567 1.00 7.70 188 MET B CA 1
ATOM 3625 C C . MET B 1 188 ? 58.668 12.364 -2.391 1.00 6.99 188 MET B C 1
ATOM 3626 O O . MET B 1 188 ? 58.869 11.965 -1.233 1.00 7.79 188 MET B O 1
ATOM 3631 N N . SER B 1 189 ? 58.260 13.593 -2.695 1.00 6.85 189 SER B N 1
ATOM 3632 C CA . SER B 1 189 ? 57.824 14.534 -1.669 1.00 8.58 189 SER B CA 1
ATOM 3633 C C . SER B 1 189 ? 59.008 14.788 -0.721 1.00 7.95 189 SER B C 1
ATOM 3634 O O . SER B 1 189 ? 60.053 15.222 -1.188 1.00 7.16 189 SER B O 1
ATOM 3637 N N . MET B 1 190 ? 58.886 14.505 0.577 1.00 6.11 190 MET B N 1
ATOM 3638 C CA . MET B 1 190 ? 60.069 14.600 1.459 1.00 5.29 190 MET B CA 1
ATOM 3639 C C . MET B 1 190 ? 61.351 14.002 0.843 1.00 6.87 190 MET B C 1
ATOM 3640 O O . MET B 1 190 ? 62.407 14.644 0.809 1.00 4.79 190 MET B O 1
ATOM 3645 N N . SER B 1 191 ? 61.268 12.778 0.331 1.00 6.75 191 SER B N 1
ATOM 3646 C CA . SER B 1 191 ? 62.508 12.081 -0.080 1.00 4.20 191 SER B CA 1
ATOM 3647 C C . SER B 1 191 ? 62.926 12.416 -1.504 1.00 6.38 191 SER B C 1
ATOM 3648 O O . SER B 1 191 ? 63.909 11.884 -1.999 1.00 3.78 191 SER B O 1
ATOM 3651 N N . ALA B 1 192 ? 62.183 13.306 -2.156 1.00 5.01 192 ALA B N 1
ATOM 3652 C CA . ALA B 1 192 ? 62.614 13.843 -3.445 1.00 5.57 192 ALA B CA 1
ATOM 3653 C C . ALA B 1 192 ? 63.692 14.919 -3.242 1.00 7.47 192 ALA B C 1
ATOM 3654 O O . ALA B 1 192 ? 64.266 15.419 -4.215 1.00 7.67 192 ALA B O 1
ATOM 3656 N N . THR B 1 193 ? 63.941 15.293 -1.991 1.00 3.73 193 THR B N 1
ATOM 3657 C CA . THR B 1 193 ? 65.130 16.062 -1.646 1.00 5.88 193 THR B CA 1
ATOM 3658 C C . THR B 1 193 ? 66.305 15.094 -1.556 1.00 7.32 193 THR B C 1
ATOM 3659 O O . THR B 1 193 ? 67.375 15.302 -2.153 1.00 5.60 193 THR B O 1
ATOM 3663 N N . THR B 1 194 ? 66.077 14.009 -0.835 1.00 3.88 194 THR B N 1
ATOM 3664 C CA . THR B 1 194 ? 67.101 12.974 -0.593 1.00 4.05 194 THR B CA 1
ATOM 3665 C C . THR B 1 194 ? 67.662 12.462 -1.906 1.00 4.20 194 THR B C 1
ATOM 3666 O O . THR B 1 194 ? 68.863 12.217 -2.052 1.00 5.24 194 THR B O 1
ATOM 3670 N N . SER B 1 195 ? 66.778 12.256 -2.877 1.00 4.52 195 SER B N 1
ATOM 3671 C CA . SER B 1 195 ? 67.235 11.580 -4.092 1.00 6.68 195 SER B CA 1
ATOM 3672 C C . SER B 1 195 ? 68.074 12.501 -4.960 1.00 5.22 195 SER B C 1
ATOM 3673 O O . SER B 1 195 ? 68.721 12.037 -5.912 1.00 5.69 195 SER B O 1
ATOM 3676 N N . LEU B 1 196 ? 68.089 13.796 -4.643 1.00 4.40 196 LEU B N 1
ATOM 3677 C CA . LEU B 1 196 ? 69.033 14.708 -5.274 1.00 5.47 196 LEU B CA 1
ATOM 3678 C C . LEU B 1 196 ? 70.308 14.880 -4.438 1.00 6.31 196 LEU B C 1
ATOM 3679 O O . LEU B 1 196 ? 71.429 14.990 -4.983 1.00 5.95 196 LEU B O 1
ATOM 3684 N N . LEU B 1 197 ? 70.178 14.882 -3.115 1.00 3.99 197 LEU B N 1
ATOM 3685 C CA . LEU B 1 197 ? 71.367 14.977 -2.262 1.00 5.73 197 LEU B CA 1
ATOM 3686 C C . LEU B 1 197 ? 72.306 13.783 -2.373 1.00 6.95 197 LEU B C 1
ATOM 3687 O O . LEU B 1 197 ? 73.530 13.974 -2.412 1.00 5.92 197 LEU B O 1
ATOM 3692 N N . PHE B 1 198 ? 71.761 12.555 -2.396 1.00 5.54 198 PHE B N 1
ATOM 3693 C CA . PHE B 1 198 ? 72.642 11.383 -2.441 1.00 6.81 198 PHE B CA 1
ATOM 3694 C C . PHE B 1 198 ? 73.584 11.382 -3.651 1.00 6.45 198 PHE B C 1
ATOM 3695 O O . PHE B 1 198 ? 74.775 11.174 -3.484 1.00 6.84 198 PHE B O 1
ATOM 3703 N N . PRO B 1 199 ? 73.073 11.661 -4.860 1.00 5.24 199 PRO B N 1
ATOM 3704 C CA . PRO B 1 199 ? 74.063 11.661 -5.946 1.00 6.80 199 PRO B CA 1
ATOM 3705 C C . PRO B 1 199 ? 75.037 12.875 -5.929 1.00 8.24 199 PRO B C 1
ATOM 3706 O O . PRO B 1 199 ? 76.130 12.779 -6.506 1.00 8.73 199 PRO B O 1
ATOM 3710 N N . GLN B 1 200 ? 74.643 13.993 -5.310 1.00 7.35 200 GLN B N 1
ATOM 3711 C CA . GLN B 1 200 ? 75.572 15.109 -5.107 1.00 6.16 200 GLN B CA 1
ATOM 3712 C C . GLN B 1 200 ? 76.680 14.698 -4.125 1.00 8.97 200 GLN B C 1
ATOM 3713 O O . GLN B 1 200 ? 77.863 15.017 -4.312 1.00 7.70 200 GLN B O 1
ATOM 3719 N N . HIS B 1 201 ? 76.295 13.988 -3.074 1.00 5.70 201 HIS B N 1
ATOM 3720 C CA . HIS B 1 201 ? 77.263 13.621 -2.048 1.00 7.08 201 HIS B CA 1
ATOM 3721 C C . HIS B 1 201 ? 78.221 12.531 -2.526 1.00 7.46 201 HIS B C 1
ATOM 3722 O O . HIS B 1 201 ? 79.371 12.489 -2.062 1.00 8.84 201 HIS B O 1
ATOM 3729 N N . PHE B 1 202 ? 77.757 11.668 -3.423 1.00 8.84 202 PHE B N 1
ATOM 3730 C CA . PHE B 1 202 ? 78.526 10.502 -3.904 1.00 8.40 202 PHE B CA 1
ATOM 3731 C C . PHE B 1 202 ? 78.476 10.431 -5.411 1.00 8.85 202 PHE B C 1
ATOM 3732 O O . PHE B 1 202 ? 77.782 9.581 -5.978 1.00 8.81 202 PHE B O 1
ATOM 3740 N N . PRO B 1 203 ? 79.183 11.352 -6.087 1.00 9.61 203 PRO B N 1
ATOM 3741 C CA . PRO B 1 203 ? 79.066 11.384 -7.551 1.00 11.20 203 PRO B CA 1
ATOM 3742 C C . PRO B 1 203 ? 79.515 10.069 -8.186 1.00 10.19 203 PRO B C 1
ATOM 3743 O O . PRO B 1 203 ? 80.521 9.485 -7.752 1.00 11.17 203 PRO B O 1
ATOM 3747 N N . GLY B 1 204 ? 78.766 9.593 -9.174 1.00 9.65 204 GLY B N 1
ATOM 3748 C CA . GLY B 1 204 ? 79.128 8.371 -9.877 1.00 13.45 204 GLY B CA 1
ATOM 3749 C C . GLY B 1 204 ? 78.590 7.094 -9.242 1.00 12.16 204 GLY B C 1
ATOM 3750 O O . GLY B 1 204 ? 78.569 6.033 -9.872 1.00 12.23 204 GLY B O 1
ATOM 3751 N N . PHE B 1 205 ? 78.131 7.188 -7.999 1.00 8.46 205 PHE B N 1
ATOM 3752 C CA . PHE B 1 205 ? 77.580 6.016 -7.339 1.00 8.34 205 PHE B CA 1
ATOM 3753 C C . PHE B 1 205 ? 76.249 5.636 -7.933 1.00 9.54 205 PHE B C 1
ATOM 3754 O O . PHE B 1 205 ? 75.991 4.452 -8.152 1.00 9.16 205 PHE B O 1
ATOM 3762 N N . TYR B 1 206 ? 75.416 6.635 -8.252 1.00 8.32 206 TYR B N 1
ATOM 3763 C CA . TYR B 1 206 ? 74.128 6.345 -8.880 1.00 5.97 206 TYR B CA 1
ATOM 3764 C C . TYR B 1 206 ? 74.115 6.620 -10.360 1.00 7.88 206 TYR B C 1
ATOM 3765 O O . TYR B 1 206 ? 74.512 7.715 -10.790 1.00 8.84 206 TYR B O 1
ATOM 3774 N N . ASP B 1 207 ? 73.626 5.657 -11.143 1.00 8.73 207 ASP B N 1
ATOM 3775 C CA . ASP B 1 207 ? 73.489 5.899 -12.577 1.00 11.60 207 ASP B CA 1
ATOM 3776 C C . ASP B 1 207 ? 72.402 6.917 -12.861 1.00 10.11 207 ASP B C 1
ATOM 3777 O O . ASP B 1 207 ? 72.501 7.658 -13.831 1.00 9.00 207 ASP B O 1
ATOM 3782 N N . ALA B 1 208 ? 71.355 6.956 -12.036 1.00 7.16 208 ALA B N 1
ATOM 3783 C CA . ALA B 1 208 ? 70.235 7.843 -12.323 1.00 8.56 208 ALA B CA 1
ATOM 3784 C C . ALA B 1 208 ? 69.658 8.253 -10.996 1.00 7.04 208 ALA B C 1
ATOM 3785 O O . ALA B 1 208 ? 69.845 7.536 -10.003 1.00 7.17 208 ALA B O 1
ATOM 3787 N N . ALA B 1 209 ? 68.970 9.390 -10.975 1.00 5.91 209 ALA B N 1
ATOM 3788 C CA . ALA B 1 209 ? 68.270 9.823 -9.776 1.00 5.92 209 ALA B CA 1
ATOM 3789 C C . ALA B 1 209 ? 66.940 10.389 -10.216 1.00 8.85 209 ALA B C 1
ATOM 3790 O O . ALA B 1 209 ? 66.854 11.029 -11.270 1.00 10.82 209 ALA B O 1
ATOM 3792 N N . ALA B 1 210 ? 65.907 10.154 -9.419 1.00 7.77 210 ALA B N 1
ATOM 3793 C CA . ALA B 1 210 ? 64.573 10.647 -9.755 1.00 6.93 210 ALA B CA 1
ATOM 3794 C C . ALA B 1 210 ? 64.001 11.336 -8.533 1.00 6.85 210 ALA B C 1
ATOM 3795 O O . ALA B 1 210 ? 64.016 10.797 -7.454 1.00 6.01 210 ALA B O 1
ATOM 3797 N N . SER B 1 211 ? 63.492 12.540 -8.740 1.00 5.39 211 SER B N 1
ATOM 3798 C CA . SER B 1 211 ? 63.003 13.430 -7.705 1.00 6.43 211 SER B CA 1
ATOM 3799 C C . SER B 1 211 ? 61.548 13.736 -8.040 1.00 7.16 211 SER B C 1
ATOM 3800 O O . SER B 1 211 ? 61.274 14.575 -8.904 1.00 5.85 211 SER B O 1
ATOM 3803 N N . PHE B 1 212 ? 60.617 13.082 -7.350 1.00 7.86 212 PHE B N 1
ATOM 3804 C CA . PHE B 1 212 ? 59.190 13.242 -7.628 1.00 6.20 212 PHE B CA 1
ATOM 3805 C C . PHE B 1 212 ? 58.622 14.284 -6.698 1.00 10.52 212 PHE B C 1
ATOM 3806 O O . PHE B 1 212 ? 58.469 14.043 -5.491 1.00 7.78 212 PHE B O 1
ATOM 3814 N N . SER B 1 213 ? 58.331 15.456 -7.240 1.00 7.18 213 SER B N 1
ATOM 3815 C CA A SER B 1 213 ? 57.680 16.526 -6.483 0.49 8.83 213 SER B CA 1
ATOM 3816 C CA B SER B 1 213 ? 57.684 16.533 -6.464 0.51 8.83 213 SER B CA 1
ATOM 3817 C C . SER B 1 213 ? 58.316 16.876 -5.129 1.00 9.60 213 SER B C 1
ATOM 3818 O O . SER B 1 213 ? 57.665 16.788 -4.092 1.00 10.30 213 SER B O 1
ATOM 3823 N N . GLY B 1 214 ? 59.575 17.291 -5.138 1.00 7.67 214 GLY B N 1
ATOM 3824 C CA . GLY B 1 214 ? 60.245 17.677 -3.902 1.00 9.42 214 GLY B CA 1
ATOM 3825 C C . GLY B 1 214 ? 60.881 19.041 -4.053 1.00 10.03 214 GLY B C 1
ATOM 3826 O O . GLY B 1 214 ? 60.855 19.630 -5.136 1.00 11.58 214 GLY B O 1
ATOM 3827 N N . CYS B 1 215 ? 61.447 19.554 -2.973 1.00 7.16 215 CYS B N 1
ATOM 3828 C CA . CYS B 1 215 ? 62.215 20.789 -3.037 1.00 9.13 215 CYS B CA 1
ATOM 3829 C C . CYS B 1 215 ? 63.726 20.491 -2.922 1.00 7.89 215 CYS B C 1
ATOM 3830 O O . CYS B 1 215 ? 64.185 19.887 -1.928 1.00 6.67 215 CYS B O 1
ATOM 3833 N N . ALA B 1 216 ? 64.502 20.840 -3.947 1.00 7.37 216 ALA B N 1
ATOM 3834 C CA . ALA B 1 216 ? 65.953 20.656 -3.871 1.00 5.55 216 ALA B CA 1
ATOM 3835 C C . ALA B 1 216 ? 66.501 21.528 -2.770 1.00 6.80 216 ALA B C 1
ATOM 3836 O O . ALA B 1 216 ? 67.355 21.109 -1.984 1.00 6.40 216 ALA B O 1
ATOM 3838 N N . ALA B 1 217 ? 66.015 22.761 -2.697 1.00 6.01 217 ALA B N 1
ATOM 3839 C CA . ALA B 1 217 ? 66.519 23.701 -1.710 1.00 5.37 217 ALA B CA 1
ATOM 3840 C C . ALA B 1 217 ? 66.063 23.299 -0.295 1.00 8.58 217 ALA B C 1
ATOM 3841 O O . ALA B 1 217 ? 64.987 22.732 -0.105 1.00 7.13 217 ALA B O 1
ATOM 3843 N N . THR B 1 218 ? 66.894 23.609 0.687 1.00 7.62 218 THR B N 1
ATOM 3844 C CA . THR B 1 218 ? 66.552 23.327 2.070 1.00 5.96 218 THR B CA 1
ATOM 3845 C C . THR B 1 218 ? 67.048 24.424 3.018 1.00 8.58 218 THR B C 1
ATOM 3846 O O . THR B 1 218 ? 66.673 24.394 4.178 1.00 8.53 218 THR B O 1
ATOM 3850 N N . SER B 1 219 ? 67.928 25.328 2.584 1.00 7.32 219 SER B N 1
ATOM 3851 C CA . SER B 1 219 ? 68.534 26.272 3.543 1.00 8.03 219 SER B CA 1
ATOM 3852 C C . SER B 1 219 ? 67.994 27.710 3.483 1.00 11.36 219 SER B C 1
ATOM 3853 O O . SER B 1 219 ? 68.321 28.524 4.366 1.00 9.42 219 SER B O 1
ATOM 3856 N N . SER B 1 220 ? 67.204 28.026 2.449 1.00 9.71 220 SER B N 1
ATOM 3857 C CA . SER B 1 220 ? 66.624 29.361 2.312 1.00 9.19 220 SER B CA 1
ATOM 3858 C C . SER B 1 220 ? 65.313 29.357 3.092 1.00 10.81 220 SER B C 1
ATOM 3859 O O . SER B 1 220 ? 64.912 28.310 3.644 1.00 7.37 220 SER B O 1
ATOM 3862 N N . LEU B 1 221 ? 64.654 30.517 3.198 1.00 8.03 221 LEU B N 1
ATOM 3863 C CA . LEU B 1 221 ? 63.597 30.650 4.190 1.00 10.77 221 LEU B CA 1
ATOM 3864 C C . LEU B 1 221 ? 62.386 29.779 3.920 1.00 9.16 221 LEU B C 1
ATOM 3865 O O . LEU B 1 221 ? 61.898 29.087 4.819 1.00 8.86 221 LEU B O 1
ATOM 3870 N N . LEU B 1 222 ? 61.842 29.839 2.704 1.00 6.46 222 LEU B N 1
ATOM 3871 C CA . LEU B 1 222 ? 60.679 28.999 2.429 1.00 5.21 222 LEU B CA 1
ATOM 3872 C C . LEU B 1 222 ? 61.039 27.497 2.456 1.00 8.68 222 LEU B C 1
ATOM 3873 O O . LEU B 1 222 ? 60.347 26.711 3.072 1.00 6.43 222 LEU B O 1
ATOM 3878 N N . PRO B 1 223 ? 62.156 27.108 1.826 1.00 7.78 223 PRO B N 1
ATOM 3879 C CA . PRO B 1 223 ? 62.494 25.679 1.901 1.00 6.28 223 PRO B CA 1
ATOM 3880 C C . PRO B 1 223 ? 62.742 25.152 3.314 1.00 7.24 223 PRO B C 1
ATOM 3881 O O . PRO B 1 223 ? 62.426 24.005 3.581 1.00 8.11 223 PRO B O 1
ATOM 3885 N N . TRP B 1 224 ? 63.245 25.982 4.208 1.00 5.77 224 TRP B N 1
ATOM 3886 C CA . TRP B 1 224 ? 63.448 25.550 5.601 1.00 8.96 224 TRP B CA 1
ATOM 3887 C C . TRP B 1 224 ? 62.082 25.360 6.271 1.00 9.51 224 TRP B C 1
ATOM 3888 O O . TRP B 1 224 ? 61.870 24.418 7.037 1.00 8.40 224 TRP B O 1
ATOM 3899 N N . GLU B 1 225 ? 61.127 26.234 5.943 1.00 7.96 225 GLU B N 1
ATOM 3900 C CA . GLU B 1 225 ? 59.767 26.081 6.423 1.00 9.81 225 GLU B CA 1
ATOM 3901 C C . GLU B 1 225 ? 59.156 24.760 5.926 1.00 9.15 225 GLU B C 1
ATOM 3902 O O . GLU B 1 225 ? 58.378 24.147 6.642 1.00 8.14 225 GLU B O 1
ATOM 3908 N N . TYR B 1 226 ? 59.494 24.272 4.725 1.00 6.30 226 TYR B N 1
ATOM 3909 C CA . TYR B 1 226 ? 58.930 22.978 4.320 1.00 8.29 226 TYR B CA 1
ATOM 3910 C C . TYR B 1 226 ? 59.477 21.857 5.197 1.00 6.48 226 TYR B C 1
ATOM 3911 O O . TYR B 1 226 ? 58.722 20.939 5.558 1.00 8.72 226 TYR B O 1
ATOM 3920 N N . LEU B 1 227 ? 60.761 21.939 5.551 1.00 6.76 227 LEU B N 1
ATOM 3921 C CA . LEU B 1 227 ? 61.358 20.961 6.488 1.00 5.77 227 LEU B CA 1
ATOM 3922 C C . LEU B 1 227 ? 60.615 21.016 7.815 1.00 8.11 227 LEU B C 1
ATOM 3923 O O . LEU B 1 227 ? 60.269 19.979 8.406 1.00 8.54 227 LEU B O 1
ATOM 3928 N N . LYS B 1 228 ? 60.357 22.236 8.264 1.00 7.84 228 LYS B N 1
ATOM 3929 C CA . LYS B 1 228 ? 59.713 22.444 9.571 1.00 7.14 228 LYS B CA 1
ATOM 3930 C C . LYS B 1 228 ? 58.344 21.794 9.587 1.00 10.41 228 LYS B C 1
ATOM 3931 O O . LYS B 1 228 ? 58.001 21.104 10.529 1.00 8.35 228 LYS B O 1
ATOM 3937 N N . LEU B 1 229 ? 57.544 22.064 8.562 1.00 8.21 229 LEU B N 1
ATOM 3938 C CA . LEU B 1 229 ? 56.210 21.490 8.438 1.00 11.27 229 LEU B CA 1
ATOM 3939 C C . LEU B 1 229 ? 56.197 19.959 8.344 1.00 10.86 229 LEU B C 1
ATOM 3940 O O . LEU B 1 229 ? 55.322 19.283 8.937 1.00 10.20 229 LEU B O 1
ATOM 3945 N N . THR B 1 230 ? 57.145 19.402 7.583 1.00 7.64 230 THR B N 1
ATOM 3946 C CA . THR B 1 230 ? 57.264 17.956 7.487 1.00 8.35 230 THR B CA 1
ATOM 3947 C C . THR B 1 230 ? 57.694 17.394 8.844 1.00 7.99 230 THR B C 1
ATOM 3948 O O . THR B 1 230 ? 57.120 16.427 9.347 1.00 10.11 230 THR B O 1
ATOM 3952 N N . LEU B 1 231 ? 58.723 17.972 9.441 1.00 8.65 231 LEU B N 1
ATOM 3953 C CA . LEU B 1 231 ? 59.257 17.352 10.666 1.00 8.76 231 LEU B CA 1
ATOM 3954 C C . LEU B 1 231 ? 58.314 17.541 11.839 1.00 9.89 231 LEU B C 1
ATOM 3955 O O . LEU B 1 231 ? 58.385 16.773 12.791 1.00 7.68 231 LEU B O 1
ATOM 3960 N N . ASP B 1 232 ? 57.436 18.542 11.776 1.00 12.12 232 ASP B N 1
ATOM 3961 C CA A ASP B 1 232 ? 56.456 18.712 12.849 0.62 11.47 232 ASP B CA 1
ATOM 3962 C CA B ASP B 1 232 ? 56.383 18.743 12.784 0.38 11.51 232 ASP B CA 1
ATOM 3963 C C . ASP B 1 232 ? 55.580 17.474 12.980 1.00 9.74 232 ASP B C 1
ATOM 3964 O O . ASP B 1 232 ? 55.133 17.141 14.080 1.00 12.26 232 ASP B O 1
ATOM 3973 N N . ARG B 1 233 ? 55.342 16.761 11.888 1.00 8.02 233 ARG B N 1
ATOM 3974 C CA . ARG B 1 233 ? 54.494 15.566 11.974 1.00 9.45 233 ARG B CA 1
ATOM 3975 C C . ARG B 1 233 ? 55.178 14.433 12.698 1.00 10.58 233 ARG B C 1
ATOM 3976 O O . ARG B 1 233 ? 54.524 13.461 13.105 1.00 15.12 233 ARG B O 1
ATOM 3984 N N . GLY B 1 234 ? 56.494 14.544 12.858 1.00 8.70 234 GLY B N 1
ATOM 3985 C CA . GLY B 1 234 ? 57.248 13.484 13.528 1.00 12.94 234 GLY B CA 1
ATOM 3986 C C . GLY B 1 234 ? 57.760 13.965 14.877 1.00 10.80 234 GLY B C 1
ATOM 3987 O O . GLY B 1 234 ? 58.715 13.409 15.445 1.00 9.03 234 GLY B O 1
ATOM 3988 N N . ASN B 1 235 ? 57.165 15.043 15.375 1.00 7.36 235 ASN B N 1
ATOM 3989 C CA . ASN B 1 235 ? 57.619 15.661 16.638 1.00 7.72 235 ASN B CA 1
ATOM 3990 C C . ASN B 1 235 ? 59.100 16.027 16.630 1.00 9.07 235 ASN B C 1
ATOM 3991 O O . ASN B 1 235 ? 59.847 15.729 17.610 1.00 8.41 235 ASN B O 1
ATOM 3996 N N . ALA B 1 236 ? 59.538 16.638 15.535 1.00 9.03 236 ALA B N 1
ATOM 3997 C CA . ALA B 1 236 ? 60.930 17.008 15.375 1.00 8.90 236 ALA B CA 1
ATOM 3998 C C . ALA B 1 236 ? 61.072 18.396 14.802 1.00 9.69 236 ALA B C 1
ATOM 3999 O O . ALA B 1 236 ? 60.081 18.989 14.341 1.00 11.20 236 ALA B O 1
ATOM 4001 N N . THR B 1 237 ? 62.302 18.914 14.836 1.00 8.14 237 THR B N 1
ATOM 4002 C CA . THR B 1 237 ? 62.640 20.232 14.256 1.00 10.11 237 THR B CA 1
ATOM 4003 C C . THR B 1 237 ? 63.837 20.143 13.294 1.00 9.68 237 THR B C 1
ATOM 4004 O O . THR B 1 237 ? 64.704 19.277 13.418 1.00 7.68 237 THR B O 1
ATOM 4008 N N . PRO B 1 238 ? 63.920 21.065 12.331 1.00 9.62 238 PRO B N 1
ATOM 4009 C CA . PRO B 1 238 ? 65.025 20.842 11.385 1.00 8.18 238 PRO B CA 1
ATOM 4010 C C . PRO B 1 238 ? 66.411 21.113 11.980 1.00 7.26 238 PRO B C 1
ATOM 4011 O O . PRO B 1 238 ? 67.408 20.622 11.449 1.00 8.35 238 PRO B O 1
ATOM 4015 N N . GLU B 1 239 ? 66.488 21.856 13.084 1.00 10.28 239 GLU B N 1
ATOM 4016 C CA . GLU B 1 239 ? 67.759 22.025 13.750 1.00 7.52 239 GLU B CA 1
ATOM 4017 C C . GLU B 1 239 ? 68.280 20.676 14.284 1.00 6.69 239 GLU B C 1
ATOM 4018 O O . GLU B 1 239 ? 69.503 20.445 14.322 1.00 8.52 239 GLU B O 1
ATOM 4024 N N . GLN B 1 240 ? 67.376 19.783 14.694 1.00 7.20 240 GLN B N 1
ATOM 4025 C CA . GLN B 1 240 ? 67.817 18.465 15.172 1.00 9.84 240 GLN B CA 1
ATOM 4026 C C . GLN B 1 240 ? 68.430 17.672 14.023 1.00 8.58 240 GLN B C 1
ATOM 4027 O O . GLN B 1 240 ? 69.316 16.846 14.216 1.00 8.12 240 GLN B O 1
ATOM 4033 N N . MET B 1 241 ? 67.928 17.933 12.824 1.00 6.64 241 MET B N 1
ATOM 4034 C CA . MET B 1 241 ? 68.297 17.141 11.669 1.00 6.51 241 MET B CA 1
ATOM 4035 C C . MET B 1 241 ? 69.568 17.689 11.030 1.00 7.84 241 MET B C 1
ATOM 4036 O O . MET B 1 241 ? 70.580 16.978 10.888 1.00 7.57 241 MET B O 1
ATOM 4041 N N . TRP B 1 242 ? 69.578 18.976 10.676 1.00 7.02 242 TRP B N 1
ATOM 4042 C CA . TRP B 1 242 ? 70.721 19.476 9.907 1.00 7.73 242 TRP B CA 1
ATOM 4043 C C . TRP B 1 242 ? 71.438 20.620 10.584 1.00 7.48 242 TRP B C 1
ATOM 4044 O O . TRP B 1 242 ? 72.279 21.288 9.970 1.00 10.23 242 TRP B O 1
ATOM 4055 N N . GLY B 1 243 ? 71.151 20.845 11.874 1.00 7.95 243 GLY B N 1
ATOM 4056 C CA . GLY B 1 243 ? 71.780 21.980 12.545 1.00 9.72 243 GLY B CA 1
ATOM 4057 C C . GLY B 1 243 ? 71.113 23.316 12.218 1.00 5.77 243 GLY B C 1
ATOM 4058 O O . GLY B 1 243 ? 70.026 23.386 11.655 1.00 8.84 243 GLY B O 1
ATOM 4059 N N . PRO B 1 244 ? 71.765 24.410 12.596 1.00 9.04 244 PRO B N 1
ATOM 4060 C CA . PRO B 1 244 ? 71.152 25.736 12.438 1.00 9.81 244 PRO B CA 1
ATOM 4061 C C . PRO B 1 244 ? 70.908 26.051 10.951 1.00 10.47 244 PRO B C 1
ATOM 4062 O O . PRO B 1 244 ? 71.747 25.709 10.122 1.00 11.64 244 PRO B O 1
ATOM 4066 N N . ARG B 1 245 ? 69.792 26.691 10.630 1.00 8.43 245 ARG B N 1
ATOM 4067 C CA . ARG B 1 245 ? 69.555 27.061 9.226 1.00 10.46 245 ARG B CA 1
ATOM 4068 C C . ARG B 1 245 ? 70.715 27.877 8.675 1.00 11.81 245 ARG B C 1
ATOM 4069 O O . ARG B 1 245 ? 71.165 28.849 9.304 1.00 10.79 245 ARG B O 1
ATOM 4077 N N . GLY B 1 246 ? 71.195 27.509 7.485 1.00 13.94 246 GLY B N 1
ATOM 4078 C CA . GLY B 1 246 ? 72.296 28.226 6.880 1.00 12.52 246 GLY B CA 1
ATOM 4079 C C . GLY B 1 246 ? 73.659 27.798 7.351 1.00 14.40 246 GLY B C 1
ATOM 4080 O O . GLY B 1 246 ? 74.672 28.280 6.824 1.00 13.14 246 GLY B O 1
ATOM 4081 N N . GLY B 1 247 ? 73.712 26.911 8.354 1.00 10.10 247 GLY B N 1
ATOM 4082 C CA . GLY B 1 247 ? 74.997 26.418 8.814 1.00 7.89 247 GLY B CA 1
ATOM 4083 C C . GLY B 1 247 ? 75.628 25.474 7.806 1.00 11.91 247 GLY B C 1
ATOM 4084 O O . GLY B 1 247 ? 74.997 25.055 6.829 1.00 9.61 247 GLY B O 1
ATOM 4085 N N . GLU B 1 248 ? 76.874 25.108 8.048 1.00 11.24 248 GLU B N 1
ATOM 4086 C CA . GLU B 1 248 ? 77.620 24.299 7.095 1.00 9.31 248 GLU B CA 1
ATOM 4087 C C . GLU B 1 248 ? 76.927 22.968 6.716 1.00 7.50 248 GLU B C 1
ATOM 4088 O O . GLU B 1 248 ? 76.873 22.585 5.532 1.00 9.05 248 GLU B O 1
ATOM 4094 N N . TYR B 1 249 ? 76.390 22.266 7.708 1.00 8.98 249 TYR B N 1
ATOM 4095 C CA . TYR B 1 249 ? 75.766 20.971 7.429 1.00 8.16 249 TYR B CA 1
ATOM 4096 C C . TYR B 1 249 ? 74.433 21.116 6.684 1.00 8.34 249 TYR B C 1
ATOM 4097 O O . TYR B 1 249 ? 74.119 20.293 5.796 1.00 6.09 249 TYR B O 1
ATOM 4106 N N . ASN B 1 250 ? 73.677 22.166 7.008 1.00 7.21 250 ASN B N 1
ATOM 4107 C CA . ASN B 1 250 ? 72.448 22.477 6.267 1.00 8.98 250 ASN B CA 1
ATOM 4108 C C . ASN B 1 250 ? 72.775 22.744 4.805 1.00 8.58 250 ASN B C 1
ATOM 4109 O O . ASN B 1 250 ? 72.108 22.222 3.928 1.00 5.97 250 ASN B O 1
ATOM 4114 N N . ILE B 1 251 ? 73.800 23.554 4.547 1.00 7.56 251 ILE B N 1
ATOM 4115 C CA . ILE B 1 251 ? 74.176 23.905 3.162 1.00 9.04 251 ILE B CA 1
ATOM 4116 C C . ILE B 1 251 ? 74.701 22.687 2.365 1.00 7.32 251 ILE B C 1
ATOM 4117 O O . ILE B 1 251 ? 74.389 22.509 1.190 1.00 6.84 251 ILE B O 1
ATOM 4122 N N . TYR B 1 252 ? 75.470 21.830 3.017 1.00 5.17 252 TYR B N 1
ATOM 4123 C CA . TYR B 1 252 ? 75.898 20.575 2.431 1.00 4.64 252 TYR B CA 1
ATOM 4124 C C . TYR B 1 252 ? 74.669 19.736 2.029 1.00 7.38 252 TYR B C 1
ATOM 4125 O O . TYR B 1 252 ? 74.690 18.981 1.044 1.00 6.63 252 TYR B O 1
ATOM 4134 N N . ASN B 1 253 ? 73.599 19.859 2.810 1.00 5.73 253 ASN B N 1
ATOM 4135 C CA . ASN B 1 253 ? 72.340 19.198 2.472 1.00 4.81 253 ASN B CA 1
ATOM 4136 C C . ASN B 1 253 ? 71.315 20.123 1.808 1.00 6.17 253 ASN B C 1
ATOM 4137 O O . ASN B 1 253 ? 70.095 19.982 2.033 1.00 5.92 253 ASN B O 1
ATOM 4142 N N . ASP B 1 254 ? 71.809 21.030 0.966 1.00 3.57 254 ASP B N 1
ATOM 4143 C CA . ASP B 1 254 ? 70.947 21.865 0.144 1.00 4.42 254 ASP B CA 1
ATOM 4144 C C . ASP B 1 254 ? 71.237 21.474 -1.299 1.00 6.44 254 ASP B C 1
ATOM 4145 O O . ASP B 1 254 ? 72.321 21.712 -1.823 1.00 6.00 254 ASP B O 1
ATOM 4150 N N . ALA B 1 255 ? 70.276 20.814 -1.934 1.00 5.48 255 ALA B N 1
ATOM 4151 C CA . ALA B 1 255 ? 70.509 20.283 -3.280 1.00 4.93 255 ALA B CA 1
ATOM 4152 C C . ALA B 1 255 ? 70.371 21.316 -4.373 1.00 8.08 255 ALA B C 1
ATOM 4153 O O . ALA B 1 255 ? 70.737 21.045 -5.513 1.00 7.35 255 ALA B O 1
ATOM 4155 N N . LEU B 1 256 ? 69.792 22.469 -4.055 1.00 4.30 256 LEU B N 1
ATOM 4156 C CA . LEU B 1 256 ? 69.771 23.560 -5.032 1.00 4.42 256 LEU B CA 1
ATOM 4157 C C . LEU B 1 256 ? 71.151 24.196 -5.084 1.00 7.53 256 LEU B C 1
ATOM 4158 O O . LEU B 1 256 ? 71.756 24.361 -6.157 1.00 7.16 256 LEU B O 1
ATOM 4163 N N . ILE B 1 257 ? 71.666 24.565 -3.924 1.00 9.93 257 ILE B N 1
ATOM 4164 C CA . ILE B 1 257 ? 72.978 25.196 -3.866 1.00 6.38 257 ILE B CA 1
ATOM 4165 C C . ILE B 1 257 ? 74.015 24.323 -4.542 1.00 11.39 257 ILE B C 1
ATOM 4166 O O . ILE B 1 257 ? 74.864 24.802 -5.306 1.00 7.56 257 ILE B O 1
ATOM 4171 N N . ASN B 1 258 ? 73.907 23.017 -4.309 1.00 6.05 258 ASN B N 1
ATOM 4172 C CA . ASN B 1 258 ? 74.883 22.073 -4.828 1.00 7.04 258 ASN B CA 1
ATOM 4173 C C . ASN B 1 258 ? 74.495 21.383 -6.121 1.00 9.09 258 ASN B C 1
ATOM 4174 O O . ASN B 1 258 ? 75.043 20.347 -6.456 1.00 8.39 258 ASN B O 1
ATOM 4179 N N . SER B 1 259 ? 73.590 22.000 -6.872 1.00 8.65 259 SER B N 1
ATOM 4180 C CA . SER B 1 259 ? 72.995 21.358 -8.048 1.00 7.35 259 SER B CA 1
ATOM 4181 C C . SER B 1 259 ? 74.045 20.954 -9.077 1.00 8.62 259 SER B C 1
ATOM 4182 O O . SER B 1 259 ? 73.894 19.945 -9.781 1.00 7.76 259 SER B O 1
ATOM 4185 N N . ASP B 1 260 ? 75.125 21.721 -9.168 1.00 7.57 260 ASP B N 1
ATOM 4186 C CA . ASP B 1 260 ? 76.136 21.423 -10.201 1.00 9.84 260 ASP B CA 1
ATOM 4187 C C . ASP B 1 260 ? 76.756 20.039 -9.963 1.00 10.41 260 ASP B C 1
ATOM 4188 O O . ASP B 1 260 ? 77.281 19.412 -10.884 1.00 10.41 260 ASP B O 1
ATOM 4193 N N . LYS B 1 261 ? 76.703 19.552 -8.731 1.00 7.80 261 LYS B N 1
ATOM 4194 C CA . LYS B 1 261 ? 77.294 18.249 -8.410 1.00 7.35 261 LYS B CA 1
ATOM 4195 C C . LYS B 1 261 ? 76.504 17.052 -8.999 1.00 9.17 261 LYS B C 1
ATOM 4196 O O . LYS B 1 261 ? 76.958 15.912 -8.982 1.00 9.79 261 LYS B O 1
ATOM 4202 N N . LEU B 1 262 ? 75.363 17.327 -9.606 1.00 7.24 262 LEU B N 1
ATOM 4203 C CA . LEU B 1 262 ? 74.541 16.259 -10.199 1.00 6.68 262 LEU B CA 1
ATOM 4204 C C . LEU B 1 262 ? 75.073 15.867 -11.574 1.00 9.10 262 LEU B C 1
ATOM 4205 O O . LEU B 1 262 ? 74.626 14.890 -12.170 1.00 7.83 262 LEU B O 1
ATOM 4210 N N . ARG B 1 263 ? 75.958 16.693 -12.109 1.00 9.22 263 ARG B N 1
ATOM 4211 C CA . ARG B 1 263 ? 76.502 16.454 -13.446 1.00 9.07 263 ARG B CA 1
ATOM 4212 C C . ARG B 1 263 ? 77.007 15.008 -13.593 1.00 8.68 263 ARG B C 1
ATOM 4213 O O . ARG B 1 263 ? 77.759 14.496 -12.748 1.00 9.73 263 ARG B O 1
ATOM 4221 N N . GLY B 1 264 ? 76.595 14.360 -14.681 1.00 7.60 264 GLY B N 1
ATOM 4222 C CA . GLY B 1 264 ? 76.944 12.972 -14.928 1.00 11.39 264 GLY B CA 1
ATOM 4223 C C . GLY B 1 264 ? 75.879 11.968 -14.511 1.00 11.41 264 GLY B C 1
ATOM 4224 O O . GLY B 1 264 ? 75.978 10.783 -14.822 1.00 15.35 264 GLY B O 1
ATOM 4225 N N . THR B 1 265 ? 74.860 12.420 -13.785 1.00 7.68 265 THR B N 1
ATOM 4226 C CA . THR B 1 265 ? 73.808 11.519 -13.326 1.00 7.11 265 THR B CA 1
ATOM 4227 C C . THR B 1 265 ? 72.616 11.714 -14.260 1.00 9.42 265 THR B C 1
ATOM 4228 O O . THR B 1 265 ? 72.258 12.836 -14.560 1.00 11.64 265 THR B O 1
ATOM 4232 N N . GLU B 1 266 ? 71.975 10.640 -14.720 1.00 6.18 266 GLU B N 1
ATOM 4233 C CA . GLU B 1 266 ? 70.767 10.790 -15.529 1.00 6.78 266 GLU B CA 1
ATOM 4234 C C . GLU B 1 266 ? 69.660 11.176 -14.565 1.00 9.94 266 GLU B C 1
ATOM 4235 O O . GLU B 1 266 ? 69.597 10.610 -13.472 1.00 9.54 266 GLU B O 1
ATOM 4241 N N . LEU B 1 267 ? 68.828 12.156 -14.926 1.00 6.82 267 LEU B N 1
ATOM 4242 C CA . LEU B 1 267 ? 67.882 12.763 -13.960 1.00 5.66 267 LEU B CA 1
ATOM 4243 C C . LEU B 1 267 ? 66.434 12.782 -14.450 1.00 11.09 267 LEU B C 1
ATOM 4244 O O . LEU B 1 267 ? 66.161 12.986 -15.641 1.00 7.98 267 LEU B O 1
ATOM 4249 N N . TYR B 1 268 ? 65.506 12.610 -13.516 1.00 8.51 268 TYR B N 1
ATOM 4250 C CA . TYR B 1 268 ? 64.087 12.823 -13.755 1.00 6.64 268 TYR B CA 1
ATOM 4251 C C . TYR B 1 268 ? 63.580 13.675 -12.612 1.00 8.91 268 TYR B C 1
ATOM 4252 O O . TYR B 1 268 ? 63.869 13.388 -11.428 1.00 6.59 268 TYR B O 1
ATOM 4261 N N . VAL B 1 269 ? 62.859 14.743 -12.942 1.00 5.22 269 VAL B N 1
ATOM 4262 C CA . VAL B 1 269 ? 62.353 15.643 -11.924 1.00 5.00 269 VAL B CA 1
ATOM 4263 C C . VAL B 1 269 ? 60.940 16.035 -12.295 1.00 8.84 269 VAL B C 1
ATOM 4264 O O . VAL B 1 269 ? 60.687 16.494 -13.421 1.00 7.40 269 VAL B O 1
ATOM 4268 N N . SER B 1 270 ? 60.020 15.885 -11.347 1.00 7.56 270 SER B N 1
ATOM 4269 C CA . SER B 1 270 ? 58.651 16.296 -11.541 1.00 7.47 270 SER B CA 1
ATOM 4270 C C . SER B 1 270 ? 58.311 17.466 -10.608 1.00 8.89 270 SER B C 1
ATOM 4271 O O . SER B 1 270 ? 58.905 17.625 -9.535 1.00 8.48 270 SER B O 1
ATOM 4274 N N . ASN B 1 271 ? 57.396 18.316 -11.068 1.00 9.32 271 ASN B N 1
ATOM 4275 C CA . ASN B 1 271 ? 57.058 19.567 -10.397 1.00 12.57 271 ASN B CA 1
ATOM 4276 C C . ASN B 1 271 ? 56.651 19.390 -8.951 1.00 9.88 271 ASN B C 1
ATOM 4277 O O . ASN B 1 271 ? 55.936 18.434 -8.624 1.00 12.33 271 ASN B O 1
ATOM 4282 N N . ALA B 1 272 ? 57.096 20.317 -8.104 1.00 8.64 272 ALA B N 1
ATOM 4283 C CA . ALA B 1 272 ? 57.020 20.206 -6.641 1.00 12.02 272 ALA B CA 1
ATOM 4284 C C . ALA B 1 272 ? 55.687 20.489 -5.985 1.00 17.71 272 ALA B C 1
ATOM 4285 O O . ALA B 1 272 ? 55.594 20.474 -4.761 1.00 19.01 272 ALA B O 1
ATOM 4287 N N . SER B 1 273 ? 54.656 20.794 -6.748 1.00 15.05 273 SER B N 1
ATOM 4288 C CA . SER B 1 273 ? 53.405 21.149 -6.080 1.00 24.39 273 SER B CA 1
ATOM 4289 C C . SER B 1 273 ? 52.861 19.997 -5.200 1.00 23.14 273 SER B C 1
ATOM 4290 O O . SER B 1 273 ? 52.273 20.244 -4.132 1.00 23.57 273 SER B O 1
ATOM 4293 N N . GLY B 1 274 ? 53.147 18.753 -5.583 1.00 15.59 274 GLY B N 1
ATOM 4294 C CA . GLY B 1 274 ? 52.726 17.603 -4.796 1.00 19.22 274 GLY B CA 1
ATOM 4295 C C . GLY B 1 274 ? 53.340 17.486 -3.401 1.00 16.80 274 GLY B C 1
ATOM 4296 O O . GLY B 1 274 ? 52.875 16.680 -2.585 1.00 13.53 274 GLY B O 1
ATOM 4297 N N . LEU B 1 275 ? 54.354 18.299 -3.116 1.00 11.80 275 LEU B N 1
ATOM 4298 C CA . LEU B 1 275 ? 55.035 18.275 -1.819 1.00 11.76 275 LEU B CA 1
ATOM 4299 C C . LEU B 1 275 ? 54.074 18.641 -0.701 1.00 14.30 275 LEU B C 1
ATOM 4300 O O . LEU B 1 275 ? 54.146 18.112 0.411 1.00 11.96 275 LEU B O 1
ATOM 4305 N N . ALA B 1 276 ? 53.160 19.549 -1.001 1.00 12.31 276 ALA B N 1
ATOM 4306 C CA . ALA B 1 276 ? 52.199 20.018 0.007 1.00 12.92 276 ALA B CA 1
ATOM 4307 C C . ALA B 1 276 ? 51.357 18.898 0.620 1.00 13.48 276 ALA B C 1
ATOM 4308 O O . ALA B 1 276 ? 50.795 19.081 1.695 1.00 16.22 276 ALA B O 1
ATOM 4310 N N . GLY B 1 277 ? 51.273 17.748 -0.049 1.00 14.59 277 GLY B N 1
ATOM 4311 C CA . GLY B 1 277 ? 50.610 16.578 0.521 1.00 18.26 277 GLY B CA 1
ATOM 4312 C C . GLY B 1 277 ? 51.212 16.098 1.825 1.00 17.47 277 GLY B C 1
ATOM 4313 O O . GLY B 1 277 ? 50.552 15.407 2.618 1.00 17.34 277 GLY B O 1
ATOM 4314 N N . GLU B 1 278 ? 52.472 16.458 2.084 1.00 14.02 278 GLU B N 1
ATOM 4315 C CA . GLU B 1 278 ? 53.083 16.075 3.360 1.00 15.80 278 GLU B CA 1
ATOM 4316 C C . GLU B 1 278 ? 52.349 16.675 4.532 1.00 22.94 278 GLU B C 1
ATOM 4317 O O . GLU B 1 278 ? 52.372 16.115 5.624 1.00 23.41 278 GLU B O 1
ATOM 4323 N N . TRP B 1 279 ? 51.726 17.835 4.323 1.00 19.44 279 TRP B N 1
ATOM 4324 C CA . TRP B 1 279 ? 51.165 18.603 5.437 1.00 22.53 279 TRP B CA 1
ATOM 4325 C C . TRP B 1 279 ? 49.635 18.531 5.467 1.00 31.03 279 TRP B C 1
ATOM 4326 O O . TRP B 1 279 ? 48.980 19.330 6.151 1.00 33.59 279 TRP B O 1
ATOM 4337 N N . GLU B 1 280 ? 49.108 17.544 4.735 1.00 34.64 280 GLU B N 1
ATOM 4338 C CA . GLU B 1 280 ? 47.674 17.229 4.585 1.00 42.65 280 GLU B CA 1
ATOM 4339 C C . GLU B 1 280 ? 46.946 18.166 3.623 1.00 44.48 280 GLU B C 1
ATOM 4340 O O . GLU B 1 280 ? 47.107 18.054 2.403 1.00 45.84 280 GLU B O 1
ATOM 4346 N N . THR B 1 305 ? 45.910 30.057 -0.229 1.00 43.23 305 THR B N 1
ATOM 4347 C CA . THR B 1 305 ? 46.086 28.805 0.534 1.00 54.46 305 THR B CA 1
ATOM 4348 C C . THR B 1 305 ? 46.764 27.732 -0.329 1.00 43.54 305 THR B C 1
ATOM 4349 O O . THR B 1 305 ? 47.977 27.760 -0.512 1.00 32.74 305 THR B O 1
ATOM 4353 N N . GLY B 1 306 ? 45.974 26.791 -0.850 1.00 53.96 306 GLY B N 1
ATOM 4354 C CA . GLY B 1 306 ? 46.457 25.874 -1.868 1.00 49.19 306 GLY B CA 1
ATOM 4355 C C . GLY B 1 306 ? 47.203 26.686 -2.911 1.00 42.32 306 GLY B C 1
ATOM 4356 O O . GLY B 1 306 ? 48.306 26.320 -3.286 1.00 29.65 306 GLY B O 1
ATOM 4357 N N . GLY B 1 307 ? 46.590 27.805 -3.322 1.00 47.81 307 GLY B N 1
ATOM 4358 C CA . GLY B 1 307 ? 47.185 28.836 -4.163 1.00 25.14 307 GLY B CA 1
ATOM 4359 C C . GLY B 1 307 ? 48.557 29.337 -3.732 1.00 21.40 307 GLY B C 1
ATOM 4360 O O . GLY B 1 307 ? 49.511 29.216 -4.504 1.00 17.78 307 GLY B O 1
ATOM 4361 N N . ILE B 1 308 ? 48.679 29.905 -2.530 1.00 22.20 308 ILE B N 1
ATOM 4362 C CA . ILE B 1 308 ? 49.994 30.362 -2.060 1.00 17.57 308 ILE B CA 1
ATOM 4363 C C . ILE B 1 308 ? 50.933 29.168 -1.850 1.00 20.31 308 ILE B C 1
ATOM 4364 O O . ILE B 1 308 ? 52.129 29.254 -2.117 1.00 13.32 308 ILE B O 1
ATOM 4369 N N . ILE B 1 309 ? 50.402 28.048 -1.375 1.00 17.73 309 ILE B N 1
ATOM 4370 C CA . ILE B 1 309 ? 51.281 26.929 -1.101 1.00 14.41 309 ILE B CA 1
ATOM 4371 C C . ILE B 1 309 ? 51.791 26.354 -2.416 1.00 14.51 309 ILE B C 1
ATOM 4372 O O . ILE B 1 309 ? 52.961 26.023 -2.546 1.00 13.17 309 ILE B O 1
ATOM 4377 N N . GLU B 1 310 ? 50.922 26.268 -3.414 1.00 13.65 310 GLU B N 1
ATOM 4378 C CA . GLU B 1 310 ? 51.361 25.786 -4.719 1.00 15.10 310 GLU B CA 1
ATOM 4379 C C . GLU B 1 310 ? 52.385 26.714 -5.380 1.00 12.73 310 GLU B C 1
ATOM 4380 O O . GLU B 1 310 ? 53.328 26.261 -6.018 1.00 11.91 310 GLU B O 1
ATOM 4386 N N . ALA B 1 311 ? 52.187 28.024 -5.279 1.00 12.20 311 ALA B N 1
ATOM 4387 C CA . ALA B 1 311 ? 53.120 28.952 -5.909 1.00 17.92 311 ALA B CA 1
ATOM 4388 C C . ALA B 1 311 ? 54.484 28.852 -5.244 1.00 11.94 311 ALA B C 1
ATOM 4389 O O . ALA B 1 311 ? 55.528 28.874 -5.923 1.00 11.47 311 ALA B O 1
ATOM 4391 N N . ALA B 1 312 ? 54.484 28.749 -3.915 1.00 9.88 312 ALA B N 1
ATOM 4392 C CA . ALA B 1 312 ? 55.738 28.661 -3.176 1.00 11.71 312 ALA B CA 1
ATOM 4393 C C . ALA B 1 312 ? 56.483 27.373 -3.526 1.00 10.92 312 ALA B C 1
ATOM 4394 O O . ALA B 1 312 ? 57.687 27.394 -3.844 1.00 10.60 312 ALA B O 1
ATOM 4396 N N . THR B 1 313 ? 55.779 26.249 -3.468 1.00 10.30 313 THR B N 1
ATOM 4397 C CA . THR B 1 313 ? 56.469 24.981 -3.750 1.00 11.04 313 THR B CA 1
ATOM 4398 C C . THR B 1 313 ? 56.902 24.894 -5.220 1.00 13.84 313 THR B C 1
ATOM 4399 O O . THR B 1 313 ? 57.981 24.373 -5.509 1.00 10.15 313 THR B O 1
ATOM 4403 N N . ASN B 1 314 ? 56.082 25.426 -6.127 1.00 13.70 314 ASN B N 1
ATOM 4404 C CA . ASN B 1 314 ? 56.397 25.459 -7.575 1.00 15.91 314 ASN B CA 1
ATOM 4405 C C . ASN B 1 314 ? 57.742 26.107 -7.825 1.00 13.28 314 ASN B C 1
ATOM 4406 O O . ASN B 1 314 ? 58.478 25.705 -8.729 1.00 12.25 314 ASN B O 1
ATOM 4411 N N . LYS B 1 315 ? 58.077 27.104 -7.017 1.00 12.74 315 LYS B N 1
ATOM 4412 C CA . LYS B 1 315 ? 59.323 27.833 -7.189 1.00 11.37 315 LYS B CA 1
ATOM 4413 C C . LYS B 1 315 ? 60.539 26.921 -6.953 1.00 9.15 315 LYS B C 1
ATOM 4414 O O . LYS B 1 315 ? 61.597 27.129 -7.547 1.00 8.08 315 LYS B O 1
ATOM 4420 N N . CYS B 1 316 ? 60.377 25.890 -6.129 1.00 9.75 316 CYS B N 1
ATOM 4421 C CA . CYS B 1 316 ? 61.452 24.915 -5.931 1.00 10.29 316 CYS B CA 1
ATOM 4422 C C . CYS B 1 316 ? 61.887 24.339 -7.269 1.00 8.64 316 CYS B C 1
ATOM 4423 O O . CYS B 1 316 ? 63.065 24.224 -7.541 1.00 8.84 316 CYS B O 1
ATOM 4426 N N . THR B 1 317 ? 60.915 23.972 -8.094 1.00 8.57 317 THR B N 1
ATOM 4427 C CA . THR B 1 317 ? 61.239 23.347 -9.383 1.00 7.34 317 THR B CA 1
ATOM 4428 C C . THR B 1 317 ? 61.778 24.389 -10.378 1.00 8.97 317 THR B C 1
ATOM 4429 O O . THR B 1 317 ? 62.770 24.147 -11.093 1.00 6.98 317 THR B O 1
ATOM 4433 N N . HIS B 1 318 ? 61.153 25.561 -10.396 1.00 6.94 318 HIS B N 1
ATOM 4434 C CA . HIS B 1 318 ? 61.636 26.664 -11.238 1.00 8.85 318 HIS B CA 1
ATOM 4435 C C . HIS B 1 318 ? 63.102 26.944 -10.955 1.00 7.78 318 HIS B C 1
ATOM 4436 O O . HIS B 1 318 ? 63.917 27.084 -11.866 1.00 6.67 318 HIS B O 1
ATOM 4443 N N . ASP B 1 319 ? 63.455 27.028 -9.674 1.00 6.84 319 ASP B N 1
ATOM 4444 C CA . ASP B 1 319 ? 64.823 27.385 -9.323 1.00 5.80 319 ASP B CA 1
ATOM 4445 C C . ASP B 1 319 ? 65.821 26.298 -9.728 1.00 6.79 319 ASP B C 1
ATOM 4446 O O . ASP B 1 319 ? 66.916 26.599 -10.226 1.00 6.91 319 ASP B O 1
ATOM 4451 N N . LEU B 1 320 ? 65.491 25.036 -9.463 1.00 6.72 320 LEU B N 1
ATOM 4452 C CA . LEU B 1 320 ? 66.391 23.957 -9.822 1.00 5.50 320 LEU B CA 1
ATOM 4453 C C . LEU B 1 320 ? 66.566 23.901 -11.340 1.00 5.64 320 LEU B C 1
ATOM 4454 O O . LEU B 1 320 ? 67.695 23.781 -11.840 1.00 6.01 320 LEU B O 1
ATOM 4459 N N . LYS B 1 321 ? 65.469 23.964 -12.080 1.00 5.20 321 LYS B N 1
ATOM 4460 C CA . LYS B 1 321 ? 65.621 23.900 -13.550 1.00 5.21 321 LYS B CA 1
ATOM 4461 C C . LYS B 1 321 ? 66.498 25.036 -14.126 1.00 8.45 321 LYS B C 1
ATOM 4462 O O . LYS B 1 321 ? 67.337 24.809 -15.023 1.00 7.53 321 LYS B O 1
ATOM 4468 N N . ALA B 1 322 ? 66.272 26.251 -13.640 1.00 8.01 322 ALA B N 1
ATOM 4469 C CA . ALA B 1 322 ? 67.097 27.388 -14.066 1.00 9.18 322 ALA B CA 1
ATOM 4470 C C . ALA B 1 322 ? 68.584 27.128 -13.809 1.00 9.18 322 ALA B C 1
ATOM 4471 O O . ALA B 1 322 ? 69.442 27.391 -14.682 1.00 9.54 322 ALA B O 1
ATOM 4473 N N . LYS B 1 323 ? 68.909 26.553 -12.642 1.00 7.19 323 LYS B N 1
ATOM 4474 C CA . LYS B 1 323 ? 70.314 26.279 -12.317 1.00 9.43 323 LYS B CA 1
ATOM 4475 C C . LYS B 1 323 ? 70.864 25.145 -13.139 1.00 9.95 323 LYS B C 1
ATOM 4476 O O . LYS B 1 323 ? 72.007 25.212 -13.571 1.00 12.17 323 LYS B O 1
ATOM 4482 N N . LEU B 1 324 ? 70.084 24.075 -13.319 1.00 6.93 324 LEU B N 1
ATOM 4483 C CA . LEU B 1 324 ? 70.570 22.959 -14.112 1.00 10.44 324 LEU B CA 1
ATOM 4484 C C . LEU B 1 324 ? 70.734 23.406 -15.558 1.00 9.87 324 LEU B C 1
ATOM 4485 O O . LEU B 1 324 ? 71.753 23.072 -16.192 1.00 12.16 324 LEU B O 1
ATOM 4490 N N . ASP B 1 325 ? 69.755 24.164 -16.068 1.00 8.33 325 ASP B N 1
ATOM 4491 C CA . ASP B 1 325 ? 69.868 24.668 -17.464 1.00 9.46 325 ASP B CA 1
ATOM 4492 C C . ASP B 1 325 ? 71.089 25.545 -17.647 1.00 12.52 325 ASP B C 1
ATOM 4493 O O . ASP B 1 325 ? 71.786 25.455 -18.668 1.00 12.03 325 ASP B O 1
ATOM 4498 N N . SER B 1 326 ? 71.328 26.434 -16.692 1.00 9.60 326 SER B N 1
ATOM 4499 C CA . SER B 1 326 ? 72.499 27.316 -16.763 1.00 11.99 326 SER B CA 1
ATOM 4500 C C . SER B 1 326 ? 73.807 26.525 -16.836 1.00 17.00 326 SER B C 1
ATOM 4501 O O . SER B 1 326 ? 74.753 26.903 -17.545 1.00 15.40 326 SER B O 1
ATOM 4504 N N . ALA B 1 327 ? 73.848 25.403 -16.128 1.00 12.23 327 ALA B N 1
ATOM 4505 C CA . ALA B 1 327 ? 75.009 24.490 -16.130 1.00 11.56 327 ALA B CA 1
ATOM 4506 C C . ALA B 1 327 ? 75.067 23.493 -17.289 1.00 12.17 327 ALA B C 1
ATOM 4507 O O . ALA B 1 327 ? 76.077 22.792 -17.460 1.00 17.91 327 ALA B O 1
ATOM 4509 N N . GLY B 1 328 ? 74.018 23.418 -18.093 1.00 11.47 328 GLY B N 1
ATOM 4510 C CA . GLY B 1 328 ? 73.982 22.418 -19.143 1.00 11.77 328 GLY B CA 1
ATOM 4511 C C . GLY B 1 328 ? 73.876 20.994 -18.604 1.00 17.17 328 GLY B C 1
ATOM 4512 O O . GLY B 1 328 ? 74.430 20.048 -19.164 1.00 14.47 328 GLY B O 1
ATOM 4513 N N . ILE B 1 329 ? 73.166 20.824 -17.500 1.00 10.25 329 ILE B N 1
ATOM 4514 C CA . ILE B 1 329 ? 73.009 19.505 -16.935 1.00 9.81 329 ILE B CA 1
ATOM 4515 C C . ILE B 1 329 ? 71.581 19.079 -17.263 1.00 10.36 329 ILE B C 1
ATOM 4516 O O . ILE B 1 329 ? 70.612 19.663 -16.756 1.00 10.61 329 ILE B O 1
ATOM 4521 N N . PRO B 1 330 ? 71.430 18.086 -18.152 1.00 11.93 330 PRO B N 1
ATOM 4522 C CA . PRO B 1 330 ? 70.089 17.753 -18.657 1.00 8.39 330 PRO B CA 1
ATOM 4523 C C . PRO B 1 330 ? 69.273 16.903 -17.683 1.00 8.06 330 PRO B C 1
ATOM 4524 O O . PRO B 1 330 ? 69.847 16.154 -16.864 1.00 11.64 330 PRO B O 1
ATOM 4528 N N . ALA B 1 331 ? 67.955 17.023 -17.770 1.00 8.43 331 ALA B N 1
ATOM 4529 C CA . ALA B 1 331 ? 67.038 16.152 -17.006 1.00 8.91 331 ALA B CA 1
ATOM 4530 C C . ALA B 1 331 ? 65.791 15.889 -17.822 1.00 10.51 331 ALA B C 1
ATOM 4531 O O . ALA B 1 331 ? 65.441 16.696 -18.673 1.00 11.17 331 ALA B O 1
ATOM 4533 N N . ASP B 1 332 ? 65.125 14.767 -17.559 1.00 7.03 332 ASP B N 1
ATOM 4534 C CA . ASP B 1 332 ? 63.759 14.527 -18.026 1.00 11.33 332 ASP B CA 1
ATOM 4535 C C . ASP B 1 332 ? 62.772 15.247 -17.113 1.00 11.64 332 ASP B C 1
ATOM 4536 O O . ASP B 1 332 ? 62.849 15.102 -15.908 1.00 10.46 332 ASP B O 1
ATOM 4541 N N . TRP B 1 333 ? 61.885 16.069 -17.674 1.00 9.83 333 TRP B N 1
ATOM 4542 C CA . TRP B 1 333 ? 61.028 16.937 -16.857 1.00 9.16 333 TRP B CA 1
ATOM 4543 C C . TRP B 1 333 ? 59.571 16.517 -16.893 1.00 12.32 333 TRP B C 1
ATOM 4544 O O . TRP B 1 333 ? 59.020 16.272 -17.973 1.00 13.13 333 TRP B O 1
ATOM 4555 N N . ASN B 1 334 ? 58.921 16.472 -15.737 1.00 8.40 334 ASN B N 1
ATOM 4556 C CA . ASN B 1 334 ? 57.483 16.297 -15.719 1.00 8.38 334 ASN B CA 1
ATOM 4557 C C . ASN B 1 334 ? 56.842 17.568 -15.168 1.00 11.26 334 ASN B C 1
ATOM 4558 O O . ASN B 1 334 ? 56.696 17.714 -13.962 1.00 9.22 334 ASN B O 1
ATOM 4563 N N . LEU B 1 335 ? 56.449 18.495 -16.059 1.00 5.56 335 LEU B N 1
ATOM 4564 C CA . LEU B 1 335 ? 56.035 19.824 -15.618 1.00 6.77 335 LEU B CA 1
ATOM 4565 C C . LEU B 1 335 ? 54.583 20.175 -15.913 1.00 9.25 335 LEU B C 1
ATOM 4566 O O . LEU B 1 335 ? 54.134 21.244 -15.514 1.00 9.34 335 LEU B O 1
ATOM 4571 N N . ARG B 1 336 ? 53.863 19.312 -16.628 1.00 8.22 336 ARG B N 1
ATOM 4572 C CA . ARG B 1 336 ? 52.497 19.685 -17.015 1.00 8.15 336 ARG B CA 1
ATOM 4573 C C . ARG B 1 336 ? 51.588 19.631 -15.785 1.00 14.27 336 ARG B C 1
ATOM 4574 O O . ARG B 1 336 ? 51.490 18.584 -15.141 1.00 15.74 336 ARG B O 1
ATOM 4582 N N . PRO B 1 337 ? 50.958 20.765 -15.436 1.00 13.31 337 PRO B N 1
ATOM 4583 C CA . PRO B 1 337 ? 50.024 20.862 -14.305 1.00 17.42 337 PRO B CA 1
ATOM 4584 C C . PRO B 1 337 ? 48.903 19.841 -14.439 1.00 19.09 337 PRO B C 1
ATOM 4585 O O . PRO B 1 337 ? 48.405 19.575 -15.551 1.00 19.24 337 PRO B O 1
ATOM 4589 N N . THR B 1 338 ? 48.507 19.265 -13.309 1.00 21.26 338 THR B N 1
ATOM 4590 C CA . THR B 1 338 ? 47.379 18.336 -13.284 1.00 31.74 338 THR B CA 1
ATOM 4591 C C . THR B 1 338 ? 46.448 18.717 -12.139 1.00 36.11 338 THR B C 1
ATOM 4592 O O . THR B 1 338 ? 46.837 19.475 -11.240 1.00 30.23 338 THR B O 1
ATOM 4596 N N . GLY B 1 339 ? 45.225 18.193 -12.188 1.00 38.06 339 GLY B N 1
ATOM 4597 C CA . GLY B 1 339 ? 44.207 18.501 -11.200 1.00 38.77 339 GLY B CA 1
ATOM 4598 C C . GLY B 1 339 ? 44.535 17.966 -9.815 1.00 43.01 339 GLY B C 1
ATOM 4599 O O . GLY B 1 339 ? 44.253 18.630 -8.819 1.00 42.93 339 GLY B O 1
ATOM 4600 N N . THR B 1 340 ? 45.130 16.770 -9.749 1.00 43.84 340 THR B N 1
ATOM 4601 C CA . THR B 1 340 ? 45.512 16.172 -8.466 1.00 41.23 340 THR B CA 1
ATOM 4602 C C . THR B 1 340 ? 46.988 15.749 -8.396 1.00 42.21 340 THR B C 1
ATOM 4603 O O . THR B 1 340 ? 47.666 15.599 -9.426 1.00 29.42 340 THR B O 1
ATOM 4607 N N . HIS B 1 341 ? 47.479 15.576 -7.170 1.00 33.92 341 HIS B N 1
ATOM 4608 C CA . HIS B 1 341 ? 48.752 14.898 -6.930 1.00 37.26 341 HIS B CA 1
ATOM 4609 C C . HIS B 1 341 ? 48.478 13.769 -5.959 1.00 37.84 341 HIS B C 1
ATOM 4610 O O . HIS B 1 341 ? 49.195 13.543 -4.985 1.00 44.08 341 HIS B O 1
ATOM 4617 N N . SER B 1 342 ? 47.383 13.089 -6.266 1.00 38.02 342 SER B N 1
ATOM 4618 C CA . SER B 1 342 ? 46.948 11.868 -5.633 1.00 36.67 342 SER B CA 1
ATOM 4619 C C . SER B 1 342 ? 47.991 10.776 -5.805 1.00 29.45 342 SER B C 1
ATOM 4620 O O . SER B 1 342 ? 49.081 10.974 -6.361 1.00 21.66 342 SER B O 1
ATOM 4623 N N . TRP B 1 343 ? 47.627 9.582 -5.381 1.00 21.66 343 TRP B N 1
ATOM 4624 C CA . TRP B 1 343 ? 48.501 8.471 -5.624 1.00 16.90 343 TRP B CA 1
ATOM 4625 C C . TRP B 1 343 ? 48.593 8.128 -7.105 1.00 21.15 343 TRP B C 1
ATOM 4626 O O . TRP B 1 343 ? 49.569 7.520 -7.546 1.00 17.34 343 TRP B O 1
ATOM 4637 N N . GLY B 1 344 ? 47.585 8.528 -7.870 1.00 17.42 344 GLY B N 1
ATOM 4638 C CA . GLY B 1 344 ? 47.625 8.343 -9.308 1.00 15.16 344 GLY B CA 1
ATOM 4639 C C . GLY B 1 344 ? 48.766 9.165 -9.872 1.00 17.35 344 GLY B C 1
ATOM 4640 O O . GLY B 1 344 ? 49.450 8.713 -10.792 1.00 16.80 344 GLY B O 1
ATOM 4641 N N . TRP B 1 345 ? 48.974 10.364 -9.323 1.00 16.02 345 TRP B N 1
ATOM 4642 C CA . TRP B 1 345 ? 50.076 11.218 -9.778 1.00 19.86 345 TRP B CA 1
ATOM 4643 C C . TRP B 1 345 ? 51.439 10.602 -9.450 1.00 19.84 345 TRP B C 1
ATOM 4644 O O . TRP B 1 345 ? 52.348 10.594 -10.287 1.00 15.34 345 TRP B O 1
ATOM 4655 N N . TRP B 1 346 ? 51.590 10.112 -8.221 1.00 12.76 346 TRP B N 1
ATOM 4656 C CA . TRP B 1 346 ? 52.838 9.458 -7.839 1.00 16.09 346 TRP B CA 1
ATOM 4657 C C . TRP B 1 346 ? 53.056 8.221 -8.694 1.00 16.24 346 TRP B C 1
ATOM 4658 O O . TRP B 1 346 ? 54.163 7.936 -9.177 1.00 9.91 346 TRP B O 1
ATOM 4669 N N . GLN B 1 347 ? 51.986 7.466 -8.885 1.00 11.18 347 GLN B N 1
ATOM 4670 C CA . GLN B 1 347 ? 52.106 6.247 -9.653 1.00 14.58 347 GLN B CA 1
ATOM 4671 C C . GLN B 1 347 ? 52.523 6.562 -11.101 1.00 14.63 347 GLN B C 1
ATOM 4672 O O . GLN B 1 347 ? 53.280 5.809 -11.722 1.00 10.62 347 GLN B O 1
ATOM 4678 N N . ASP B 1 348 ? 52.068 7.695 -11.632 1.00 15.95 348 ASP B N 1
ATOM 4679 C CA . ASP B 1 348 ? 52.481 8.120 -12.972 1.00 14.94 348 ASP B CA 1
ATOM 4680 C C . ASP B 1 348 ? 53.964 8.494 -13.060 1.00 13.74 348 ASP B C 1
ATOM 4681 O O . ASP B 1 348 ? 54.575 8.361 -14.126 1.00 14.89 348 ASP B O 1
ATOM 4686 N N . ASP B 1 349 ? 54.542 8.950 -11.953 1.00 11.27 349 ASP B N 1
ATOM 4687 C CA . ASP B 1 349 ? 55.977 9.265 -11.931 1.00 9.33 349 ASP B CA 1
ATOM 4688 C C . ASP B 1 349 ? 56.816 7.988 -12.026 1.00 8.99 349 ASP B C 1
ATOM 4689 O O . ASP B 1 349 ? 57.947 7.995 -12.524 1.00 9.16 349 ASP B O 1
ATOM 4694 N N . LEU B 1 350 ? 56.293 6.863 -11.541 1.00 6.93 350 LEU B N 1
ATOM 4695 C CA . LEU B 1 350 ? 57.004 5.623 -11.782 1.00 7.70 350 LEU B CA 1
ATOM 4696 C C . LEU B 1 350 ? 57.042 5.348 -13.290 1.00 8.74 350 LEU B C 1
ATOM 4697 O O . LEU B 1 350 ? 58.025 4.819 -13.804 1.00 9.72 350 LEU B O 1
ATOM 4702 N N . ARG B 1 351 ? 55.969 5.689 -14.009 1.00 9.60 351 ARG B N 1
ATOM 4703 C CA . ARG B 1 351 ? 55.994 5.489 -15.472 1.00 10.80 351 ARG B CA 1
ATOM 4704 C C . ARG B 1 351 ? 56.946 6.466 -16.143 1.00 8.51 351 ARG B C 1
ATOM 4705 O O . ARG B 1 351 ? 57.772 6.061 -16.972 1.00 9.43 351 ARG B O 1
ATOM 4713 N N . GLY B 1 352 ? 56.799 7.744 -15.801 1.00 11.30 352 GLY B N 1
ATOM 4714 C CA . GLY B 1 352 ? 57.614 8.811 -16.369 1.00 10.07 352 GLY B CA 1
ATOM 4715 C C . GLY B 1 352 ? 59.087 8.543 -16.173 1.00 10.03 352 GLY B C 1
ATOM 4716 O O . GLY B 1 352 ? 59.843 8.589 -17.121 1.00 9.33 352 GLY B O 1
ATOM 4717 N N . SER B 1 353 ? 59.505 8.243 -14.930 1.00 7.87 353 SER B N 1
ATOM 4718 C CA . SER B 1 353 ? 60.916 8.045 -14.649 1.00 7.96 353 SER B CA 1
ATOM 4719 C C . SER B 1 353 ? 61.429 6.761 -15.278 1.00 11.08 353 SER B C 1
ATOM 4720 O O . SER B 1 353 ? 62.642 6.524 -15.302 1.00 8.05 353 SER B O 1
ATOM 4723 N N . TRP B 1 354 ? 60.530 5.902 -15.772 1.00 8.57 354 TRP B N 1
ATOM 4724 C CA . TRP B 1 354 ? 61.035 4.697 -16.418 1.00 9.23 354 TRP B CA 1
ATOM 4725 C C . TRP B 1 354 ? 61.832 5.081 -17.677 1.00 7.26 354 TRP B C 1
ATOM 4726 O O . TRP B 1 354 ? 62.794 4.416 -18.037 1.00 9.99 354 TRP B O 1
ATOM 4737 N N . THR B 1 355 ? 61.460 6.174 -18.332 1.00 9.59 355 THR B N 1
ATOM 4738 C CA . THR B 1 355 ? 62.274 6.638 -19.475 1.00 7.29 355 THR B CA 1
ATOM 4739 C C . THR B 1 355 ? 63.727 6.835 -19.046 1.00 9.68 355 THR B C 1
ATOM 4740 O O . THR B 1 355 ? 64.681 6.350 -19.685 1.00 10.53 355 THR B O 1
ATOM 4744 N N . THR B 1 356 ? 63.902 7.535 -17.931 1.00 8.05 356 THR B N 1
ATOM 4745 C CA . THR B 1 356 ? 65.228 7.853 -17.431 1.00 7.33 356 THR B CA 1
ATOM 4746 C C . THR B 1 356 ? 66.024 6.617 -17.029 1.00 9.47 356 THR B C 1
ATOM 4747 O O . THR B 1 356 ? 67.220 6.523 -17.307 1.00 10.89 356 THR B O 1
ATOM 4751 N N . PHE B 1 357 ? 65.366 5.692 -16.338 1.00 6.60 357 PHE B N 1
ATOM 4752 C CA . PHE B 1 357 ? 66.043 4.511 -15.810 1.00 8.15 357 PHE B CA 1
ATOM 4753 C C . PHE B 1 357 ? 66.393 3.544 -16.968 1.00 9.93 357 PHE B C 1
ATOM 4754 O O . PHE B 1 357 ? 67.502 3.026 -17.021 1.00 11.21 357 PHE B O 1
ATOM 4762 N N . ALA B 1 358 ? 65.452 3.328 -17.883 1.00 12.28 358 ALA B N 1
ATOM 4763 C CA . ALA B 1 358 ? 65.745 2.463 -19.054 1.00 14.90 358 ALA B CA 1
ATOM 4764 C C . ALA B 1 358 ? 66.957 2.998 -19.822 1.00 15.81 358 ALA B C 1
ATOM 4765 O O . ALA B 1 358 ? 67.863 2.235 -20.191 1.00 16.72 358 ALA B O 1
ATOM 4767 N N . ARG B 1 359 ? 67.030 4.321 -19.982 1.00 10.21 359 ARG B N 1
ATOM 4768 C CA . ARG B 1 359 ? 68.167 4.940 -20.672 1.00 12.64 359 ARG B CA 1
ATOM 4769 C C . ARG B 1 359 ? 69.455 4.751 -19.896 1.00 12.96 359 ARG B C 1
ATOM 4770 O O . ARG B 1 359 ? 70.484 4.317 -20.437 1.00 16.33 359 ARG B O 1
ATOM 4778 N N . ALA B 1 360 ? 69.407 5.087 -18.614 1.00 11.17 360 ALA B N 1
ATOM 4779 C CA . ALA B 1 360 ? 70.591 5.028 -17.769 1.00 12.77 360 ALA B CA 1
ATOM 4780 C C . ALA B 1 360 ? 71.152 3.628 -17.644 1.00 14.67 360 ALA B C 1
ATOM 4781 O O . ALA B 1 360 ? 72.366 3.450 -17.516 1.00 14.68 360 ALA B O 1
ATOM 4783 N N . PHE B 1 361 ? 70.259 2.644 -17.636 1.00 12.76 361 PHE B N 1
ATOM 4784 C CA . PHE B 1 361 ? 70.634 1.254 -17.392 1.00 12.24 361 PHE B CA 1
ATOM 4785 C C . PHE B 1 361 ? 70.872 0.517 -18.721 1.00 15.22 361 PHE B C 1
ATOM 4786 O O . PHE B 1 361 ? 71.214 -0.675 -18.725 1.00 16.37 361 PHE B O 1
ATOM 4794 N N . GLU B 1 362 ? 70.642 1.215 -19.841 1.00 13.55 362 GLU B N 1
ATOM 4795 C CA . GLU B 1 362 ? 70.768 0.619 -21.188 1.00 22.51 362 GLU B CA 1
ATOM 4796 C C . GLU B 1 362 ? 69.975 -0.675 -21.343 1.00 21.42 362 GLU B C 1
ATOM 4797 O O . GLU B 1 362 ? 70.490 -1.689 -21.830 1.00 23.17 362 GLU B O 1
ATOM 4803 N N . LEU B 1 363 ? 68.724 -0.631 -20.909 1.00 20.36 363 LEU B N 1
ATOM 4804 C CA . LEU B 1 363 ? 67.794 -1.727 -21.071 1.00 20.70 363 LEU B CA 1
ATOM 4805 C C . LEU B 1 363 ? 67.130 -1.623 -22.445 1.00 31.25 363 LEU B C 1
ATOM 4806 O O . LEU B 1 363 ? 66.596 -2.607 -22.957 1.00 38.06 363 LEU B O 1
ATOM 4811 N N . ALA C 1 30 ? 69.718 9.630 42.110 1.00 11.44 30 ALA C N 1
ATOM 4812 C CA . ALA C 1 30 ? 69.935 10.047 43.505 1.00 13.10 30 ALA C CA 1
ATOM 4813 C C . ALA C 1 30 ? 70.314 8.838 44.350 1.00 11.03 30 ALA C C 1
ATOM 4814 O O . ALA C 1 30 ? 69.887 7.723 44.074 1.00 13.91 30 ALA C O 1
ATOM 4816 N N . GLU C 1 31 ? 71.111 9.066 45.389 1.00 11.31 31 GLU C N 1
ATOM 4817 C CA . GLU C 1 31 ? 71.530 7.986 46.275 1.00 19.95 31 GLU C CA 1
ATOM 4818 C C . GLU C 1 31 ? 70.440 7.652 47.297 1.00 18.81 31 GLU C C 1
ATOM 4819 O O . GLU C 1 31 ? 70.396 6.546 47.842 1.00 24.23 31 GLU C O 1
ATOM 4825 N N . VAL C 1 32 ? 69.572 8.617 47.564 1.00 9.27 32 VAL C N 1
ATOM 4826 C CA . VAL C 1 32 ? 68.471 8.400 48.508 1.00 10.13 32 VAL C CA 1
ATOM 4827 C C . VAL C 1 32 ? 67.350 7.685 47.769 1.00 11.17 32 VAL C C 1
ATOM 4828 O O . VAL C 1 32 ? 66.958 8.134 46.685 1.00 10.98 32 VAL C O 1
ATOM 4832 N N . THR C 1 33 ? 66.821 6.594 48.331 1.00 9.96 33 THR C N 1
ATOM 4833 C CA . THR C 1 33 ? 65.832 5.757 47.622 1.00 10.82 33 THR C CA 1
ATOM 4834 C C . THR C 1 33 ? 64.427 6.132 48.066 1.00 7.69 33 THR C C 1
ATOM 4835 O O . THR C 1 33 ? 64.280 6.820 49.076 1.00 8.70 33 THR C O 1
ATOM 4839 N N . PRO C 1 34 ? 63.392 5.685 47.327 1.00 7.21 34 PRO C N 1
ATOM 4840 C CA . PRO C 1 34 ? 62.032 5.935 47.819 1.00 7.28 34 PRO C CA 1
ATOM 4841 C C . PRO C 1 34 ? 61.783 5.364 49.222 1.00 10.20 34 PRO C C 1
ATOM 4842 O O . PRO C 1 34 ? 61.162 6.047 50.046 1.00 8.17 34 PRO C O 1
ATOM 4846 N N . ALA C 1 35 ? 62.256 4.140 49.494 1.00 9.99 35 ALA C N 1
ATOM 4847 C CA . ALA C 1 35 ? 62.063 3.558 50.825 1.00 10.32 35 ALA C CA 1
ATOM 4848 C C . ALA C 1 35 ? 62.752 4.371 51.894 1.00 9.62 35 ALA C C 1
ATOM 4849 O O . ALA C 1 35 ? 62.237 4.492 53.016 1.00 10.64 35 ALA C O 1
ATOM 4851 N N . ASP C 1 36 ? 63.904 4.959 51.576 1.00 8.66 36 ASP C N 1
ATOM 4852 C CA . ASP C 1 36 ? 64.599 5.826 52.550 1.00 9.18 36 ASP C CA 1
ATOM 4853 C C . ASP C 1 36 ? 63.751 6.952 53.097 1.00 10.88 36 ASP C C 1
ATOM 4854 O O . ASP C 1 36 ? 63.799 7.245 54.288 1.00 7.99 36 ASP C O 1
ATOM 4859 N N . VAL C 1 37 ? 63.013 7.626 52.228 1.00 8.58 37 VAL C N 1
ATOM 4860 C CA . VAL C 1 37 ? 62.188 8.742 52.694 1.00 8.69 37 VAL C CA 1
ATOM 4861 C C . VAL C 1 37 ? 60.770 8.303 53.104 1.00 7.87 37 VAL C C 1
ATOM 4862 O O . VAL C 1 37 ? 60.090 9.018 53.869 1.00 7.50 37 VAL C O 1
ATOM 4866 N N . ALA C 1 38 ? 60.335 7.143 52.630 1.00 6.20 38 ALA C N 1
ATOM 4867 C CA . ALA C 1 38 ? 58.991 6.640 52.966 1.00 8.26 38 ALA C CA 1
ATOM 4868 C C . ALA C 1 38 ? 58.903 6.085 54.377 1.00 9.80 38 ALA C C 1
ATOM 4869 O O . ALA C 1 38 ? 57.895 6.283 55.054 1.00 9.68 38 ALA C O 1
ATOM 4871 N N . GLY C 1 39 ? 59.949 5.394 54.811 1.00 11.04 39 GLY C N 1
ATOM 4872 C CA . GLY C 1 39 ? 59.922 4.782 56.146 1.00 10.63 39 GLY C CA 1
ATOM 4873 C C . GLY C 1 39 ? 58.752 3.821 56.227 1.00 12.84 39 GLY C C 1
ATOM 4874 O O . GLY C 1 39 ? 58.584 2.942 55.359 1.00 10.15 39 GLY C O 1
ATOM 4875 N N . ASP C 1 40 ? 57.915 4.023 57.252 1.00 10.60 40 ASP C N 1
ATOM 4876 C CA . ASP C 1 40 ? 56.771 3.158 57.519 1.00 11.92 40 ASP C CA 1
ATOM 4877 C C . ASP C 1 40 ? 55.536 3.543 56.728 1.00 11.25 40 ASP C C 1
ATOM 4878 O O . ASP C 1 40 ? 54.533 2.857 56.800 1.00 10.00 40 ASP C O 1
ATOM 4883 N N . THR C 1 41 ? 55.606 4.614 55.933 1.00 11.54 41 THR C N 1
ATOM 4884 C CA . THR C 1 41 ? 54.422 5.102 55.232 1.00 9.23 41 THR C CA 1
ATOM 4885 C C . THR C 1 41 ? 53.671 4.046 54.395 1.00 9.44 41 THR C C 1
ATOM 4886 O O . THR C 1 41 ? 54.284 3.320 53.586 1.00 12.42 41 THR C O 1
ATOM 4890 N N . ALA C 1 42 ? 52.345 3.977 54.565 1.00 8.53 42 ALA C N 1
ATOM 4891 C CA . ALA C 1 42 ? 51.528 3.084 53.737 1.00 9.52 42 ALA C CA 1
ATOM 4892 C C . ALA C 1 42 ? 51.576 3.563 52.276 1.00 9.74 42 ALA C C 1
ATOM 4893 O O . ALA C 1 42 ? 51.229 4.701 51.978 1.00 9.14 42 ALA C O 1
ATOM 4895 N N . LEU C 1 43 ? 51.996 2.686 51.368 1.00 8.81 43 LEU C N 1
ATOM 4896 C CA . LEU C 1 43 ? 52.311 3.122 50.007 1.00 9.00 43 LEU C CA 1
ATOM 4897 C C . LEU C 1 43 ? 51.089 3.214 49.102 1.00 8.66 43 LEU C C 1
ATOM 4898 O O . LEU C 1 43 ? 50.051 2.576 49.356 1.00 9.09 43 LEU C O 1
ATOM 4903 N N . SER C 1 44 ? 51.223 4.016 48.035 1.00 7.41 44 SER C N 1
ATOM 4904 C CA A SER C 1 44 ? 50.161 4.132 47.047 0.55 7.40 44 SER C CA 1
ATOM 4905 C CA B SER C 1 44 ? 50.179 4.143 47.026 0.36 7.38 44 SER C CA 1
ATOM 4906 C CA C SER C 1 44 ? 50.192 4.148 47.009 0.09 7.39 44 SER C CA 1
ATOM 4907 C C . SER C 1 44 ? 50.022 2.864 46.203 1.00 7.81 44 SER C C 1
ATOM 4908 O O . SER C 1 44 ? 50.955 2.055 46.106 1.00 11.59 44 SER C O 1
ATOM 4915 N N . THR C 1 45 ? 48.846 2.694 45.619 1.00 7.42 45 THR C N 1
ATOM 4916 C CA . THR C 1 45 ? 48.567 1.605 44.693 1.00 7.97 45 THR C CA 1
ATOM 4917 C C . THR C 1 45 ? 48.389 2.286 43.363 1.00 9.49 45 THR C C 1
ATOM 4918 O O . THR C 1 45 ? 47.586 3.231 43.251 1.00 9.32 45 THR C O 1
ATOM 4922 N N . ILE C 1 46 ? 49.139 1.851 42.355 1.00 6.92 46 ILE C N 1
ATOM 4923 C CA . ILE C 1 46 ? 49.058 2.501 41.039 1.00 6.91 46 ILE C CA 1
ATOM 4924 C C . ILE C 1 46 ? 48.137 1.706 40.134 1.00 8.83 46 ILE C C 1
ATOM 4925 O O . ILE C 1 46 ? 48.229 0.474 40.088 1.00 11.30 46 ILE C O 1
ATOM 4930 N N . SER C 1 47 ? 47.275 2.400 39.400 1.00 8.48 47 SER C N 1
ATOM 4931 C CA . SER C 1 47 ? 46.351 1.762 38.474 1.00 8.12 47 SER C CA 1
ATOM 4932 C C . SER C 1 47 ? 46.532 2.331 37.068 1.00 9.84 47 SER C C 1
ATOM 4933 O O . SER C 1 47 ? 46.978 3.472 36.887 1.00 8.50 47 SER C O 1
ATOM 4936 N N . ASP C 1 48 ? 46.193 1.533 36.064 1.00 9.70 48 ASP C N 1
ATOM 4937 C CA . ASP C 1 48 ? 46.243 2.013 34.697 1.00 12.81 48 ASP C CA 1
ATOM 4938 C C . ASP C 1 48 ? 44.875 2.483 34.256 1.00 16.13 48 ASP C C 1
ATOM 4939 O O . ASP C 1 48 ? 44.661 2.773 33.077 1.00 16.90 48 ASP C O 1
ATOM 4944 N N . SER C 1 49 ? 43.935 2.565 35.191 1.00 11.21 49 SER C N 1
ATOM 4945 C CA . SER C 1 49 ? 42.604 2.990 34.780 1.00 11.92 49 SER C CA 1
ATOM 4946 C C . SER C 1 49 ? 41.932 3.844 35.844 1.00 8.95 49 SER C C 1
ATOM 4947 O O . SER C 1 49 ? 42.310 3.797 37.010 1.00 11.57 49 SER C O 1
ATOM 4950 N N . ALA C 1 50 ? 40.964 4.655 35.424 1.00 9.59 50 ALA C N 1
ATOM 4951 C CA . ALA C 1 50 ? 40.273 5.614 36.299 1.00 11.59 50 ALA C CA 1
ATOM 4952 C C . ALA C 1 50 ? 39.332 4.878 37.261 1.00 12.16 50 ALA C C 1
ATOM 4953 O O . ALA C 1 50 ? 39.040 3.700 37.062 1.00 12.33 50 ALA C O 1
ATOM 4955 N N . PRO C 1 51 ? 38.873 5.553 38.317 1.00 10.83 51 PRO C N 1
ATOM 4956 C CA . PRO C 1 51 ? 37.991 4.917 39.304 1.00 13.59 51 PRO C CA 1
ATOM 4957 C C . PRO C 1 51 ? 36.659 4.494 38.704 1.00 16.67 51 PRO C C 1
ATOM 4958 O O . PRO C 1 51 ? 36.189 5.134 37.760 1.00 13.33 51 PRO C O 1
ATOM 4962 N N . ALA C 1 52 ? 36.054 3.436 39.252 1.00 13.98 52 ALA C N 1
ATOM 4963 C CA . ALA C 1 52 ? 34.878 2.826 38.613 1.00 16.30 52 ALA C CA 1
ATOM 4964 C C . ALA C 1 52 ? 33.691 3.754 38.537 1.00 19.14 52 ALA C C 1
ATOM 4965 O O . ALA C 1 52 ? 32.821 3.582 37.675 1.00 21.89 52 ALA C O 1
ATOM 4967 N N . ASP C 1 53 ? 33.621 4.696 39.465 1.00 18.82 53 ASP C N 1
ATOM 4968 C CA . ASP C 1 53 ? 32.463 5.571 39.541 1.00 23.66 53 ASP C CA 1
ATOM 4969 C C . ASP C 1 53 ? 32.637 6.892 38.779 1.00 24.32 53 ASP C C 1
ATOM 4970 O O . ASP C 1 53 ? 31.865 7.834 38.979 1.00 23.84 53 ASP C O 1
ATOM 4975 N N . GLU C 1 54 ? 33.672 6.982 37.943 1.00 25.27 54 GLU C N 1
ATOM 4976 C CA . GLU C 1 54 ? 33.874 8.188 37.144 1.00 20.46 54 GLU C CA 1
ATOM 4977 C C . GLU C 1 54 ? 32.651 8.417 36.252 1.00 19.93 54 GLU C C 1
ATOM 4978 O O . GLU C 1 54 ? 32.143 7.476 35.647 1.00 22.30 54 GLU C O 1
ATOM 4984 N N . ALA C 1 55 ? 32.183 9.664 36.165 1.00 25.73 55 ALA C N 1
ATOM 4985 C CA . ALA C 1 55 ? 30.927 9.956 35.471 1.00 23.98 55 ALA C CA 1
ATOM 4986 C C . ALA C 1 55 ? 31.137 10.464 34.052 1.00 23.26 55 ALA C C 1
ATOM 4987 O O . ALA C 1 55 ? 30.255 10.308 33.192 1.00 20.23 55 ALA C O 1
ATOM 4989 N N . SER C 1 56 ? 32.290 11.091 33.810 1.00 19.68 56 SER C N 1
ATOM 4990 C CA . SER C 1 56 ? 32.636 11.591 32.473 1.00 21.36 56 SER C CA 1
ATOM 4991 C C . SER C 1 56 ? 34.147 11.837 32.428 1.00 18.97 56 SER C C 1
ATOM 4992 O O . SER C 1 56 ? 34.800 11.829 33.470 1.00 15.78 56 SER C O 1
ATOM 4995 N N . ALA C 1 57 ? 34.695 12.062 31.237 1.00 17.70 57 ALA C N 1
ATOM 4996 C CA . ALA C 1 57 ? 36.148 12.177 31.092 1.00 15.79 57 ALA C CA 1
ATOM 4997 C C . ALA C 1 57 ? 36.679 13.489 31.669 1.00 17.34 57 ALA C C 1
ATOM 4998 O O . ALA C 1 57 ? 36.026 14.517 31.603 1.00 14.03 57 ALA C O 1
ATOM 5000 N N . PRO C 1 58 ? 37.869 13.449 32.281 1.00 16.54 58 PRO C N 1
ATOM 5001 C CA . PRO C 1 58 ? 38.547 14.699 32.597 1.00 15.87 58 PRO C CA 1
ATOM 5002 C C . PRO C 1 58 ? 38.825 15.418 31.289 1.00 13.44 58 PRO C C 1
ATOM 5003 O O . PRO C 1 58 ? 38.957 14.755 30.250 1.00 15.06 58 PRO C O 1
ATOM 5007 N N . ARG C 1 59 ? 38.926 16.740 31.326 1.00 13.69 59 ARG C N 1
ATOM 5008 C CA . ARG C 1 59 ? 39.149 17.525 30.111 1.00 14.93 59 ARG C CA 1
ATOM 5009 C C . ARG C 1 59 ? 40.404 17.128 29.332 1.00 15.30 59 ARG C C 1
ATOM 5010 O O . ARG C 1 59 ? 40.475 17.294 28.099 1.00 18.28 59 ARG C O 1
ATOM 5018 N N . TRP C 1 60 ? 41.401 16.634 30.051 1.00 14.39 60 TRP C N 1
ATOM 5019 C CA . TRP C 1 60 ? 42.707 16.372 29.474 1.00 13.06 60 TRP C CA 1
ATOM 5020 C C . TRP C 1 60 ? 42.786 14.982 28.850 1.00 14.29 60 TRP C C 1
ATOM 5021 O O . TRP C 1 60 ? 43.797 14.648 28.218 1.00 13.70 60 TRP C O 1
ATOM 5032 N N . ARG C 1 61 ? 41.746 14.156 29.015 1.00 13.18 61 ARG C N 1
ATOM 5033 C CA . ARG C 1 61 ? 41.875 12.781 28.556 1.00 10.16 61 ARG C CA 1
ATOM 5034 C C . ARG C 1 61 ? 42.013 12.750 27.029 1.00 11.53 61 ARG C C 1
ATOM 5035 O O . ARG C 1 61 ? 42.797 11.970 26.475 1.00 10.96 61 ARG C O 1
ATOM 5043 N N . ALA C 1 62 ? 41.283 13.634 26.356 1.00 12.26 62 ALA C N 1
ATOM 5044 C CA . ALA C 1 62 ? 41.301 13.673 24.894 1.00 17.16 62 ALA C CA 1
ATOM 5045 C C . ALA C 1 62 ? 42.719 13.952 24.376 1.00 16.09 62 ALA C C 1
ATOM 5046 O O . ALA C 1 62 ? 43.207 13.285 23.459 1.00 15.80 62 ALA C O 1
ATOM 5048 N N . HIS C 1 63 ? 43.378 14.934 24.981 1.00 16.07 63 HIS C N 1
ATOM 5049 C CA . HIS C 1 63 ? 44.760 15.273 24.629 1.00 14.26 63 HIS C CA 1
ATOM 5050 C C . HIS C 1 63 ? 45.695 14.089 24.876 1.00 15.71 63 HIS C C 1
ATOM 5051 O O . HIS C 1 63 ? 46.548 13.777 24.048 1.00 16.08 63 HIS C O 1
ATOM 5058 N N . VAL C 1 64 ? 45.546 13.422 26.020 1.00 14.58 64 VAL C N 1
ATOM 5059 C CA . VAL C 1 64 ? 46.350 12.236 26.299 1.00 13.56 64 VAL C CA 1
ATOM 5060 C C . VAL C 1 64 ? 46.091 11.151 25.258 1.00 16.15 64 VAL C C 1
ATOM 5061 O O . VAL C 1 64 ? 47.022 10.528 24.750 1.00 12.48 64 VAL C O 1
ATOM 5065 N N . ASN C 1 65 ? 44.823 10.927 24.924 1.00 13.31 65 ASN C N 1
ATOM 5066 C CA . ASN C 1 65 ? 44.502 9.791 24.070 1.00 12.46 65 ASN C CA 1
ATOM 5067 C C . ASN C 1 65 ? 44.981 9.987 22.659 1.00 14.57 65 ASN C C 1
ATOM 5068 O O . ASN C 1 65 ? 45.242 9.019 21.948 1.00 19.38 65 ASN C O 1
ATOM 5073 N N . ALA C 1 66 ? 45.073 11.250 22.275 1.00 15.25 66 ALA C N 1
ATOM 5074 C CA . ALA C 1 66 ? 45.553 11.676 20.969 1.00 16.77 66 ALA C CA 1
ATOM 5075 C C . ALA C 1 66 ? 47.075 11.657 20.847 1.00 18.78 66 ALA C C 1
ATOM 5076 O O . ALA C 1 66 ? 47.593 11.749 19.741 1.00 17.96 66 ALA C O 1
ATOM 5078 N N . ALA C 1 67 ? 47.783 11.548 21.980 1.00 16.12 67 ALA C N 1
ATOM 5079 C CA . ALA C 1 67 ? 49.246 11.572 22.022 1.00 12.81 67 ALA C CA 1
ATOM 5080 C C . ALA C 1 67 ? 49.857 10.206 21.700 1.00 11.93 67 ALA C C 1
ATOM 5081 O O . ALA C 1 67 ? 49.153 9.194 21.632 1.00 12.60 67 ALA C O 1
ATOM 5083 N N . ASP C 1 68 ? 51.178 10.203 21.512 1.00 12.63 68 ASP C N 1
ATOM 5084 C CA . ASP C 1 68 ? 51.994 8.997 21.398 1.00 11.76 68 ASP C CA 1
ATOM 5085 C C . ASP C 1 68 ? 51.591 8.046 22.483 1.00 14.28 68 ASP C C 1
ATOM 5086 O O . ASP C 1 68 ? 51.292 8.494 23.604 1.00 10.20 68 ASP C O 1
ATOM 5091 N N . GLU C 1 69 ? 51.588 6.741 22.189 1.00 10.15 69 GLU C N 1
ATOM 5092 C CA . GLU C 1 69 ? 51.135 5.769 23.194 1.00 14.40 69 GLU C CA 1
ATOM 5093 C C . GLU C 1 69 ? 52.092 5.646 24.383 1.00 10.92 69 GLU C C 1
ATOM 5094 O O . GLU C 1 69 ? 51.742 5.027 25.401 1.00 11.50 69 GLU C O 1
ATOM 5100 N N . ARG C 1 70 ? 53.277 6.267 24.288 1.00 8.29 70 ARG C N 1
ATOM 5101 C CA . ARG C 1 70 ? 54.152 6.361 25.465 1.00 8.69 70 ARG C CA 1
ATOM 5102 C C . ARG C 1 70 ? 53.559 7.297 26.513 1.00 10.71 70 ARG C C 1
ATOM 5103 O O . ARG C 1 70 ? 54.003 7.272 27.657 1.00 9.78 70 ARG C O 1
ATOM 5111 N N . VAL C 1 71 ? 52.593 8.137 26.131 1.00 8.32 71 VAL C N 1
ATOM 5112 C CA . VAL C 1 71 ? 51.902 8.968 27.140 1.00 6.93 71 VAL C CA 1
ATOM 5113 C C . VAL C 1 71 ? 50.754 8.152 27.707 1.00 10.63 71 VAL C C 1
ATOM 5114 O O . VAL C 1 71 ? 49.890 7.703 26.969 1.00 8.98 71 VAL C O 1
ATOM 5118 N N . LYS C 1 72 ? 50.761 7.944 29.020 1.00 7.60 72 LYS C N 1
ATOM 5119 C CA . LYS C 1 72 ? 49.769 7.084 29.663 1.00 8.29 72 LYS C CA 1
ATOM 5120 C C . LYS C 1 72 ? 48.995 7.824 30.738 1.00 10.49 72 LYS C C 1
ATOM 5121 O O . LYS C 1 72 ? 49.559 8.618 31.496 1.00 10.67 72 LYS C O 1
ATOM 5127 N N . GLU C 1 73 ? 47.707 7.537 30.829 1.00 9.78 73 GLU C N 1
ATOM 5128 C CA . GLU C 1 73 ? 46.924 7.968 31.975 1.00 8.74 73 GLU C CA 1
ATOM 5129 C C . GLU C 1 73 ? 47.048 6.909 33.060 1.00 10.24 73 GLU C C 1
ATOM 5130 O O . GLU C 1 73 ? 46.772 5.721 32.835 1.00 10.94 73 GLU C O 1
ATOM 5136 N N . MET C 1 74 ? 47.506 7.316 34.248 1.00 7.91 74 MET C N 1
ATOM 5137 C CA . MET C 1 74 ? 47.566 6.416 35.393 1.00 8.10 74 MET C CA 1
ATOM 5138 C C . MET C 1 74 ? 46.865 7.082 36.553 1.00 8.00 74 MET C C 1
ATOM 5139 O O . MET C 1 74 ? 46.657 8.286 36.543 1.00 8.28 74 MET C O 1
ATOM 5144 N N . TRP C 1 75 ? 46.497 6.278 37.534 1.00 5.61 75 TRP C N 1
ATOM 5145 C CA . TRP C 1 75 ? 45.890 6.785 38.768 1.00 8.79 75 TRP C CA 1
ATOM 5146 C C . TRP C 1 75 ? 46.594 6.171 39.976 1.00 8.97 75 TRP C C 1
ATOM 5147 O O . TRP C 1 75 ? 47.033 5.019 39.933 1.00 11.40 75 TRP C O 1
ATOM 5158 N N . ALA C 1 76 ? 46.747 6.938 41.056 1.00 7.82 76 ALA C N 1
ATOM 5159 C CA . ALA C 1 76 ? 47.388 6.429 42.258 1.00 7.49 76 ALA C CA 1
ATOM 5160 C C . ALA C 1 76 ? 46.489 6.691 43.449 1.00 7.80 76 ALA C C 1
ATOM 5161 O O . ALA C 1 76 ? 46.064 7.833 43.694 1.00 6.64 76 ALA C O 1
ATOM 5163 N N . TYR C 1 77 ? 46.202 5.629 44.186 1.00 10.01 77 TYR C N 1
ATOM 5164 C CA . TYR C 1 77 ? 45.468 5.764 45.438 1.00 8.00 77 TYR C CA 1
ATOM 5165 C C . TYR C 1 77 ? 46.371 6.257 46.545 1.00 7.91 77 TYR C C 1
ATOM 5166 O O . TYR C 1 77 ? 47.436 5.686 46.779 1.00 7.49 77 TYR C O 1
ATOM 5175 N N . SER C 1 78 ? 45.948 7.313 47.243 1.00 7.69 78 SER C N 1
ATOM 5176 C CA . SER C 1 78 ? 46.690 7.846 48.374 1.00 7.79 78 SER C CA 1
ATOM 5177 C C . SER C 1 78 ? 46.010 7.369 49.657 1.00 9.15 78 SER C C 1
ATOM 5178 O O . SER C 1 78 ? 44.891 7.800 49.949 1.00 9.77 78 SER C O 1
ATOM 5181 N N . PRO C 1 79 ? 46.692 6.530 50.450 1.00 7.85 79 PRO C N 1
ATOM 5182 C CA . PRO C 1 79 ? 46.040 6.099 51.698 1.00 11.15 79 PRO C CA 1
ATOM 5183 C C . PRO C 1 79 ? 45.825 7.242 52.665 1.00 11.04 79 PRO C C 1
ATOM 5184 O O . PRO C 1 79 ? 44.785 7.254 53.359 1.00 10.19 79 PRO C O 1
ATOM 5188 N N . SER C 1 80 ? 46.746 8.209 52.723 1.00 9.22 80 SER C N 1
ATOM 5189 C CA . SER C 1 80 ? 46.593 9.267 53.728 1.00 11.82 80 SER C CA 1
ATOM 5190 C C . SER C 1 80 ? 45.426 10.191 53.418 1.00 11.90 80 SER C C 1
ATOM 5191 O O . SER C 1 80 ? 44.800 10.730 54.335 1.00 12.91 80 SER C O 1
ATOM 5194 N N . MET C 1 81 ? 45.130 10.387 52.136 1.00 6.19 81 MET C N 1
ATOM 5195 C CA . MET C 1 81 ? 44.012 11.248 51.715 1.00 8.66 81 MET C CA 1
ATOM 5196 C C . MET C 1 81 ? 42.749 10.454 51.417 1.00 11.85 81 MET C C 1
ATOM 5197 O O . MET C 1 81 ? 41.693 11.063 51.191 1.00 13.71 81 MET C O 1
ATOM 5202 N N . ASP C 1 82 ? 42.876 9.122 51.379 1.00 8.98 82 ASP C N 1
ATOM 5203 C CA . ASP C 1 82 ? 41.830 8.249 50.832 1.00 12.54 82 ASP C CA 1
ATOM 5204 C C . ASP C 1 82 ? 41.263 8.815 49.523 1.00 12.19 82 ASP C C 1
ATOM 5205 O O . ASP C 1 82 ? 40.064 9.076 49.388 1.00 12.18 82 ASP C O 1
ATOM 5210 N N . ARG C 1 83 ? 42.144 8.985 48.533 1.00 10.10 83 ARG C N 1
ATOM 5211 C CA . ARG C 1 83 ? 41.796 9.715 47.331 1.00 7.48 83 ARG C CA 1
ATOM 5212 C C . ARG C 1 83 ? 42.488 9.089 46.150 1.00 8.57 83 ARG C C 1
ATOM 5213 O O . ARG C 1 83 ? 43.642 8.677 46.276 1.00 10.77 83 ARG C O 1
ATOM 5221 N N . ASN C 1 84 ? 41.777 9.003 45.025 1.00 7.36 84 ASN C N 1
ATOM 5222 C CA . ASN C 1 84 ? 42.377 8.529 43.780 1.00 7.43 84 ASN C CA 1
ATOM 5223 C C . ASN C 1 84 ? 42.911 9.716 42.997 1.00 8.52 84 ASN C C 1
ATOM 5224 O O . ASN C 1 84 ? 42.132 10.591 42.556 1.00 10.97 84 ASN C O 1
ATOM 5229 N N . VAL C 1 85 ? 44.228 9.742 42.799 1.00 6.59 85 VAL C N 1
ATOM 5230 C CA . VAL C 1 85 ? 44.853 10.903 42.131 1.00 5.98 85 VAL C CA 1
ATOM 5231 C C . VAL C 1 85 ? 45.245 10.546 40.704 1.00 5.01 85 VAL C C 1
ATOM 5232 O O . VAL C 1 85 ? 45.986 9.618 40.509 1.00 6.72 85 VAL C O 1
ATOM 5236 N N . PRO C 1 86 ? 44.743 11.292 39.696 1.00 7.05 86 PRO C N 1
ATOM 5237 C CA . PRO C 1 86 ? 45.105 11.035 38.302 1.00 6.47 86 PRO C CA 1
ATOM 5238 C C . PRO C 1 86 ? 46.480 11.584 37.991 1.00 6.73 86 PRO C C 1
ATOM 5239 O O . PRO C 1 86 ? 46.884 12.638 38.550 1.00 6.82 86 PRO C O 1
ATOM 5243 N N . LEU C 1 87 ? 47.200 10.859 37.138 1.00 5.57 87 LEU C N 1
ATOM 5244 C CA . LEU C 1 87 ? 48.537 11.259 36.706 1.00 5.84 87 LEU C CA 1
ATOM 5245 C C . LEU C 1 87 ? 48.624 11.196 35.187 1.00 7.89 87 LEU C C 1
ATOM 5246 O O . LEU C 1 87 ? 48.218 10.203 34.587 1.00 8.94 87 LEU C O 1
ATOM 5251 N N . VAL C 1 88 ? 49.208 12.204 34.569 1.00 5.30 88 VAL C N 1
ATOM 5252 C CA . VAL C 1 88 ? 49.545 12.074 33.140 1.00 4.42 88 VAL C CA 1
ATOM 5253 C C . VAL C 1 88 ? 51.020 11.710 33.161 1.00 7.68 88 VAL C C 1
ATOM 5254 O O . VAL C 1 88 ? 51.835 12.433 33.722 1.00 7.71 88 VAL C O 1
ATOM 5258 N N . VAL C 1 89 ? 51.367 10.561 32.587 1.00 6.04 89 VAL C N 1
ATOM 5259 C CA . VAL C 1 89 ? 52.727 10.063 32.683 1.00 8.65 89 VAL C CA 1
ATOM 5260 C C . VAL C 1 89 ? 53.312 9.939 31.289 1.00 7.24 89 VAL C C 1
ATOM 5261 O O . VAL C 1 89 ? 52.770 9.212 30.465 1.00 10.09 89 VAL C O 1
ATOM 5265 N N . ILE C 1 90 ? 54.404 10.645 31.023 1.00 7.58 90 ILE C N 1
ATOM 5266 C CA . ILE C 1 90 ? 55.100 10.456 29.742 1.00 6.29 90 ILE C CA 1
ATOM 5267 C C . ILE C 1 90 ? 56.142 9.384 30.019 1.00 5.96 90 ILE C C 1
ATOM 5268 O O . ILE C 1 90 ? 56.994 9.592 30.879 1.00 7.67 90 ILE C O 1
ATOM 5273 N N . THR C 1 91 ? 56.098 8.240 29.323 1.00 9.34 91 THR C N 1
ATOM 5274 C CA . THR C 1 91 ? 57.085 7.201 29.632 1.00 8.13 91 THR C CA 1
ATOM 5275 C C . THR C 1 91 ? 58.268 7.247 28.675 1.00 9.39 91 THR C C 1
ATOM 5276 O O . THR C 1 91 ? 58.116 7.569 27.490 1.00 11.09 91 THR C O 1
ATOM 5280 N N . ALA C 1 92 ? 59.445 6.899 29.179 1.00 11.19 92 ALA C N 1
ATOM 5281 C CA . ALA C 1 92 ? 60.623 6.747 28.323 1.00 11.83 92 ALA C CA 1
ATOM 5282 C C . ALA C 1 92 ? 60.406 5.572 27.375 1.00 14.57 92 ALA C C 1
ATOM 5283 O O . ALA C 1 92 ? 59.667 4.643 27.686 1.00 13.07 92 ALA C O 1
ATOM 5285 N N . ASP C 1 93 ? 61.045 5.569 26.213 1.00 14.17 93 ASP C N 1
ATOM 5286 C CA A ASP C 1 93 ? 60.894 4.403 25.345 0.47 17.72 93 ASP C CA 1
ATOM 5287 C CA B ASP C 1 93 ? 60.934 4.414 25.316 0.53 17.72 93 ASP C CA 1
ATOM 5288 C C . ASP C 1 93 ? 61.617 3.242 25.999 1.00 20.71 93 ASP C C 1
ATOM 5289 O O . ASP C 1 93 ? 62.611 3.428 26.687 1.00 21.55 93 ASP C O 1
ATOM 5298 N N . GLU C 1 94 ? 61.087 2.042 25.827 1.00 27.29 94 GLU C N 1
ATOM 5299 C CA . GLU C 1 94 ? 61.711 0.888 26.452 1.00 29.86 94 GLU C CA 1
ATOM 5300 C C . GLU C 1 94 ? 63.128 0.692 25.896 1.00 27.39 94 GLU C C 1
ATOM 5301 O O . GLU C 1 94 ? 63.992 0.153 26.581 1.00 31.21 94 GLU C O 1
ATOM 5307 N N . SER C 1 95 ? 63.361 1.178 24.670 1.00 31.77 95 SER C N 1
ATOM 5308 C CA A SER C 1 95 ? 64.668 1.110 24.008 0.39 26.40 95 SER C CA 1
ATOM 5309 C CA B SER C 1 95 ? 64.674 1.091 24.022 0.61 26.38 95 SER C CA 1
ATOM 5310 C C . SER C 1 95 ? 65.759 1.728 24.861 1.00 30.13 95 SER C C 1
ATOM 5311 O O . SER C 1 95 ? 66.951 1.443 24.692 1.00 31.68 95 SER C O 1
ATOM 5316 N N . ALA C 1 96 ? 65.343 2.616 25.744 1.00 28.91 96 ALA C N 1
ATOM 5317 C CA . ALA C 1 96 ? 66.256 3.390 26.563 1.00 31.38 96 ALA C CA 1
ATOM 5318 C C . ALA C 1 96 ? 67.051 2.621 27.614 1.00 26.68 96 ALA C C 1
ATOM 5319 O O . ALA C 1 96 ? 68.139 3.052 28.016 1.00 28.76 96 ALA C O 1
ATOM 5321 N N . GLY C 1 97 ? 66.511 1.508 28.094 1.00 24.22 97 GLY C N 1
ATOM 5322 C CA . GLY C 1 97 ? 66.982 0.996 29.369 1.00 19.12 97 GLY C CA 1
ATOM 5323 C C . GLY C 1 97 ? 66.357 1.933 30.405 1.00 16.11 97 GLY C C 1
ATOM 5324 O O . GLY C 1 97 ? 65.644 2.863 30.038 1.00 14.23 97 GLY C O 1
ATOM 5325 N N . PRO C 1 98 ? 66.567 1.675 31.699 1.00 12.44 98 PRO C N 1
ATOM 5326 C CA . PRO C 1 98 ? 65.963 2.570 32.717 1.00 10.59 98 PRO C CA 1
ATOM 5327 C C . PRO C 1 98 ? 66.366 4.044 32.563 1.00 12.15 98 PRO C C 1
ATOM 5328 O O . PRO C 1 98 ? 67.524 4.361 32.258 1.00 9.83 98 PRO C O 1
ATOM 5332 N N . ARG C 1 99 ? 65.415 4.951 32.797 1.00 10.22 99 ARG C N 1
ATOM 5333 C CA . ARG C 1 99 ? 65.654 6.373 32.625 1.00 6.65 99 ARG C CA 1
ATOM 5334 C C . ARG C 1 99 ? 65.155 7.161 33.850 1.00 6.97 99 ARG C C 1
ATOM 5335 O O . ARG C 1 99 ? 64.415 6.613 34.682 1.00 6.46 99 ARG C O 1
ATOM 5343 N N . PRO C 1 100 ? 65.550 8.440 33.959 1.00 7.55 100 PRO C N 1
ATOM 5344 C CA . PRO C 1 100 ? 65.117 9.203 35.155 1.00 7.59 100 PRO C CA 1
ATOM 5345 C C . PRO C 1 100 ? 63.642 9.589 35.105 1.00 6.02 100 PRO C C 1
ATOM 5346 O O . PRO C 1 100 ? 62.975 9.330 34.109 1.00 6.30 100 PRO C O 1
ATOM 5350 N N . VAL C 1 101 ? 63.130 10.184 36.186 1.00 7.79 101 VAL C N 1
ATOM 5351 C CA . VAL C 1 101 ? 61.744 10.636 36.212 1.00 6.51 101 VAL C CA 1
ATOM 5352 C C . VAL C 1 101 ? 61.736 12.058 36.736 1.00 4.80 101 VAL C C 1
ATOM 5353 O O . VAL C 1 101 ? 62.457 12.405 37.655 1.00 6.08 101 VAL C O 1
ATOM 5357 N N . ILE C 1 102 ? 60.950 12.910 36.089 1.00 4.22 102 ILE C N 1
ATOM 5358 C CA . ILE C 1 102 ? 60.731 14.258 36.560 1.00 3.26 102 ILE C CA 1
ATOM 5359 C C . ILE C 1 102 ? 59.299 14.271 37.089 1.00 5.14 102 ILE C C 1
ATOM 5360 O O . ILE C 1 102 ? 58.357 13.878 36.364 1.00 4.87 102 ILE C O 1
ATOM 5365 N N . TYR C 1 103 ? 59.129 14.741 38.321 1.00 4.90 103 TYR C N 1
ATOM 5366 C CA . TYR C 1 103 ? 57.788 15.024 38.833 1.00 4.57 103 TYR C CA 1
ATOM 5367 C C . TYR C 1 103 ? 57.492 16.481 38.507 1.00 4.00 103 TYR C C 1
ATOM 5368 O O . TYR C 1 103 ? 58.145 17.373 39.026 1.00 5.26 103 TYR C O 1
ATOM 5377 N N . LEU C 1 104 ? 56.539 16.715 37.610 1.00 3.51 104 LEU C N 1
ATOM 5378 C CA . LEU C 1 104 ? 56.228 18.066 37.134 1.00 5.18 104 LEU C CA 1
ATOM 5379 C C . LEU C 1 104 ? 54.869 18.480 37.634 1.00 5.92 104 LEU C C 1
ATOM 5380 O O . LEU C 1 104 ? 53.856 17.845 37.287 1.00 4.29 104 LEU C O 1
ATOM 5385 N N . LEU C 1 105 ? 54.848 19.571 38.406 1.00 4.71 105 LEU C N 1
ATOM 5386 C CA . LEU C 1 105 ? 53.644 20.033 39.088 1.00 5.46 105 LEU C CA 1
ATOM 5387 C C . LEU C 1 105 ? 53.004 21.188 38.352 1.00 5.07 105 LEU C C 1
ATOM 5388 O O . LEU C 1 105 ? 53.682 22.144 37.938 1.00 7.45 105 LEU C O 1
ATOM 5393 N N . ASN C 1 106 ? 51.683 21.096 38.196 1.00 5.58 106 ASN C N 1
ATOM 5394 C CA . ASN C 1 106 ? 50.861 22.243 37.774 1.00 6.64 106 ASN C CA 1
ATOM 5395 C C . ASN C 1 106 ? 50.834 23.369 38.786 1.00 7.89 106 ASN C C 1
ATOM 5396 O O . ASN C 1 106 ? 51.195 23.177 39.959 1.00 6.18 106 ASN C O 1
ATOM 5401 N N . GLY C 1 107 ? 50.394 24.551 38.343 1.00 7.53 107 GLY C N 1
ATOM 5402 C CA . GLY C 1 107 ? 50.124 25.663 39.240 1.00 7.69 107 GLY C CA 1
ATOM 5403 C C . GLY C 1 107 ? 48.810 25.504 39.992 1.00 9.59 107 GLY C C 1
ATOM 5404 O O . GLY C 1 107 ? 48.328 24.391 40.143 1.00 6.77 107 GLY C O 1
ATOM 5405 N N . GLY C 1 108 ? 48.229 26.618 40.456 1.00 7.13 108 GLY C N 1
ATOM 5406 C CA . GLY C 1 108 ? 47.011 26.583 41.260 1.00 9.54 108 GLY C CA 1
ATOM 5407 C C . GLY C 1 108 ? 45.848 25.835 40.623 1.00 7.52 108 GLY C C 1
ATOM 5408 O O . GLY C 1 108 ? 44.994 25.299 41.313 1.00 8.70 108 GLY C O 1
ATOM 5409 N N . ASP C 1 109 ? 45.818 25.756 39.299 1.00 6.02 109 ASP C N 1
ATOM 5410 C CA . ASP C 1 109 ? 44.806 24.911 38.620 1.00 7.06 109 ASP C CA 1
ATOM 5411 C C . ASP C 1 109 ? 44.816 23.429 39.086 1.00 7.38 109 ASP C C 1
ATOM 5412 O O . ASP C 1 109 ? 43.778 22.739 39.084 1.00 10.59 109 ASP C O 1
ATOM 5417 N N . GLY C 1 110 ? 46.006 22.916 39.390 1.00 7.57 110 GLY C N 1
ATOM 5418 C CA . GLY C 1 110 ? 46.191 21.566 39.882 1.00 4.89 110 GLY C CA 1
ATOM 5419 C C . GLY C 1 110 ? 45.991 20.508 38.815 1.00 8.66 110 GLY C C 1
ATOM 5420 O O . GLY C 1 110 ? 46.156 19.336 39.092 1.00 7.89 110 GLY C O 1
ATOM 5421 N N . GLY C 1 111 ? 45.688 20.929 37.585 1.00 8.79 111 GLY C N 1
ATOM 5422 C CA . GLY C 1 111 ? 45.327 19.978 36.538 1.00 9.21 111 GLY C CA 1
ATOM 5423 C C . GLY C 1 111 ? 43.837 19.747 36.486 1.00 10.26 111 GLY C C 1
ATOM 5424 O O . GLY C 1 111 ? 43.363 18.928 35.683 1.00 9.33 111 GLY C O 1
ATOM 5425 N N . GLU C 1 112 ? 43.091 20.474 37.326 1.00 6.88 112 GLU C N 1
ATOM 5426 C CA . GLU C 1 112 ? 41.640 20.250 37.456 1.00 9.49 112 GLU C CA 1
ATOM 5427 C C . GLU C 1 112 ? 40.804 21.188 36.588 1.00 9.45 112 GLU C C 1
ATOM 5428 O O . GLU C 1 112 ? 39.582 21.051 36.523 1.00 10.59 112 GLU C O 1
ATOM 5434 N N . GLY C 1 113 ? 41.440 22.144 35.929 1.00 8.78 113 GLY C N 1
ATOM 5435 C CA . GLY C 1 113 ? 40.706 23.023 35.009 1.00 13.44 113 GLY C CA 1
ATOM 5436 C C . GLY C 1 113 ? 41.421 23.124 33.676 1.00 11.01 113 GLY C C 1
ATOM 5437 O O . GLY C 1 113 ? 41.965 22.143 33.196 1.00 12.17 113 GLY C O 1
ATOM 5438 N N . ALA C 1 114 ? 41.479 24.315 33.078 1.00 12.84 114 ALA C N 1
ATOM 5439 C CA . ALA C 1 114 ? 42.112 24.431 31.760 1.00 17.00 114 ALA C CA 1
ATOM 5440 C C . ALA C 1 114 ? 43.538 24.988 31.831 1.00 11.35 114 ALA C C 1
ATOM 5441 O O . ALA C 1 114 ? 44.282 24.962 30.853 1.00 16.04 114 ALA C O 1
ATOM 5443 N N . ALA C 1 115 ? 43.903 25.522 32.981 1.00 9.58 115 ALA C N 1
ATOM 5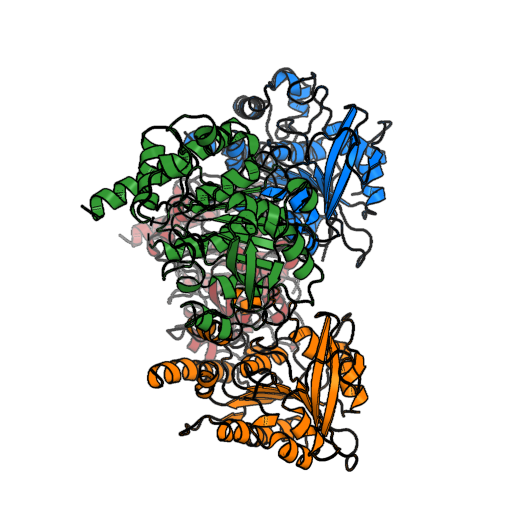444 C CA . ALA C 1 115 ? 45.135 26.314 33.070 1.00 10.77 115 ALA C CA 1
ATOM 5445 C C . ALA C 1 115 ? 46.275 25.473 33.611 1.00 9.63 115 ALA C C 1
ATOM 5446 O O . ALA C 1 115 ? 46.747 25.693 34.729 1.00 9.82 115 ALA C O 1
ATOM 5448 N N . ASN C 1 116 ? 46.726 24.498 32.828 1.00 8.39 116 ASN C N 1
ATOM 5449 C CA . ASN C 1 116 ? 47.734 23.578 33.330 1.00 7.58 116 ASN C CA 1
ATOM 5450 C C . ASN C 1 116 ? 48.654 23.183 32.181 1.00 8.59 116 ASN C C 1
ATOM 5451 O O . ASN C 1 116 ? 48.392 23.540 31.029 1.00 8.54 116 ASN C O 1
ATOM 5456 N N . TRP C 1 117 ? 49.730 22.465 32.490 1.00 8.18 117 TRP C N 1
ATOM 5457 C CA . TRP C 1 117 ? 50.726 22.102 31.477 1.00 7.99 117 TRP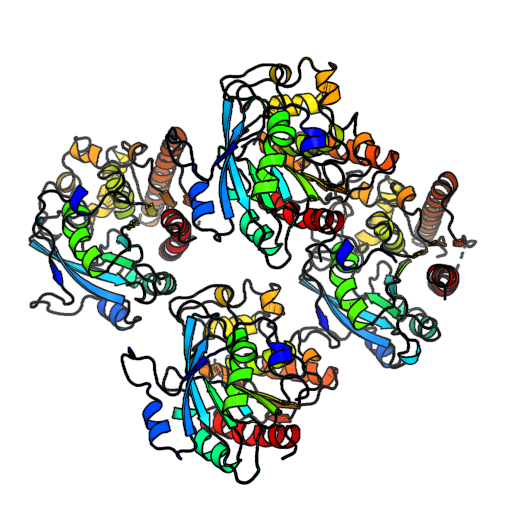 C CA 1
ATOM 5458 C C . TRP C 1 117 ? 50.133 21.365 30.285 1.00 8.60 117 TRP C C 1
ATOM 5459 O O . TRP C 1 117 ? 50.478 21.651 29.136 1.00 7.91 117 TRP C O 1
ATOM 5470 N N . VAL C 1 118 ? 49.307 20.353 30.566 1.00 6.86 118 VAL C N 1
ATOM 5471 C CA . VAL C 1 118 ? 48.804 19.478 29.503 1.00 7.82 118 VAL C CA 1
ATOM 5472 C C . VAL C 1 118 ? 47.897 20.245 28.521 1.00 9.19 118 VAL C C 1
ATOM 5473 O O . VAL C 1 118 ? 47.974 20.038 27.292 1.00 9.68 118 VAL C O 1
ATOM 5477 N N . MET C 1 119 ? 47.072 21.146 29.054 1.00 9.02 119 MET C N 1
ATOM 5478 C CA . MET C 1 119 ? 46.089 21.873 28.221 1.00 10.46 119 MET C CA 1
ATOM 5479 C C . MET C 1 119 ? 46.627 23.136 27.551 1.00 11.21 119 MET C C 1
ATOM 5480 O O . MET C 1 119 ? 46.054 23.618 26.586 1.00 11.51 119 MET C O 1
ATOM 5485 N N . GLN C 1 120 ? 47.732 23.677 28.046 1.00 11.35 120 GLN C N 1
ATOM 5486 C CA . GLN C 1 120 ? 48.208 24.976 27.569 1.00 15.01 120 GLN C CA 1
ATOM 5487 C C . GLN C 1 120 ? 49.566 24.960 26.895 1.00 13.29 120 GLN C C 1
ATOM 5488 O O . GLN C 1 120 ? 49.986 25.990 26.361 1.00 15.50 120 GLN C O 1
ATOM 5494 N N . THR C 1 121 ? 50.272 23.828 26.946 1.00 9.64 121 THR C N 1
ATOM 5495 C CA . THR C 1 121 ? 51.645 23.785 26.437 1.00 5.30 121 THR C CA 1
ATOM 5496 C C . THR C 1 121 ? 51.896 22.514 25.650 1.00 9.62 121 THR C C 1
ATOM 5497 O O . THR C 1 121 ? 51.063 21.582 25.659 1.00 9.78 121 THR C O 1
ATOM 5501 N N . ASP C 1 122 ? 53.059 22.458 25.009 1.00 7.83 122 ASP C N 1
ATOM 5502 C CA . ASP C 1 122 ? 53.447 21.249 24.269 1.00 8.39 122 ASP C CA 1
ATOM 5503 C C . ASP C 1 122 ? 54.271 20.274 25.130 1.00 9.68 122 ASP C C 1
ATOM 5504 O O . ASP C 1 122 ? 55.082 19.518 24.594 1.00 8.99 122 ASP C O 1
ATOM 5509 N N . VAL C 1 123 ? 54.047 20.292 26.450 1.00 9.81 123 VAL C N 1
ATOM 5510 C CA . VAL C 1 123 ? 54.828 19.476 27.397 1.00 7.36 123 VAL C CA 1
ATOM 5511 C C . VAL C 1 123 ? 54.935 18.003 26.990 1.00 7.57 123 VAL C C 1
ATOM 5512 O O . VAL C 1 123 ? 56.004 17.379 27.151 1.00 9.26 123 VAL C O 1
ATOM 5516 N N . LEU C 1 124 ? 53.844 17.426 26.459 1.00 5.81 124 LEU C N 1
ATOM 5517 C CA . LEU C 1 124 ? 53.857 16.027 26.095 1.00 6.30 124 LEU C CA 1
ATOM 5518 C C . LEU C 1 124 ? 54.885 15.778 25.002 1.00 9.08 124 LEU C C 1
ATOM 5519 O O . LEU C 1 124 ? 55.757 14.917 25.143 1.00 7.99 124 LEU C O 1
ATOM 5524 N N . ASP C 1 125 ? 54.787 16.530 23.912 1.00 9.92 125 ASP C N 1
ATOM 5525 C CA . ASP C 1 125 ? 55.738 16.369 22.805 1.00 11.45 125 ASP C CA 1
ATOM 5526 C C . ASP C 1 125 ? 57.154 16.745 23.203 1.00 7.56 125 ASP C C 1
ATOM 5527 O O . ASP C 1 125 ? 58.126 16.117 22.770 1.00 7.83 125 ASP C O 1
ATOM 5532 N N . PHE C 1 126 ? 57.295 17.767 24.034 1.00 8.75 126 PHE C N 1
ATOM 5533 C CA . PHE C 1 126 ? 58.621 18.198 24.444 1.00 7.70 126 PHE C CA 1
ATOM 5534 C C . PHE C 1 126 ? 59.383 17.072 25.121 1.00 9.34 126 PHE C C 1
ATOM 5535 O O . PHE C 1 126 ? 60.533 16.787 24.790 1.00 10.17 126 PHE C O 1
ATOM 5543 N N . TYR C 1 127 ? 58.734 16.378 26.046 1.00 7.24 127 TYR C N 1
ATOM 5544 C CA . TYR C 1 127 ? 59.450 15.336 26.757 1.00 6.31 127 TYR C CA 1
ATOM 5545 C C . TYR C 1 127 ? 59.468 14.026 26.006 1.00 6.32 127 TYR C C 1
ATOM 5546 O O . TYR C 1 127 ? 60.377 13.210 26.201 1.00 7.40 127 TYR C O 1
ATOM 5555 N N . LEU C 1 128 ? 58.473 13.793 25.155 1.00 6.01 128 LEU C N 1
ATOM 5556 C CA . LEU C 1 128 ? 58.477 12.571 24.365 1.00 9.15 128 LEU C CA 1
ATOM 5557 C C . LEU C 1 128 ? 59.767 12.443 23.563 1.00 11.42 128 LEU C C 1
ATOM 5558 O O . LEU C 1 128 ? 60.319 11.342 23.400 1.00 13.99 128 LEU C O 1
ATOM 5563 N N . GLU C 1 129 ? 60.298 13.566 23.113 1.00 8.11 129 GLU C N 1
ATOM 5564 C CA . GLU C 1 129 ? 61.460 13.461 22.227 1.00 10.13 129 GLU C CA 1
ATOM 5565 C C . GLU C 1 129 ? 62.747 13.219 22.987 1.00 9.77 129 GLU C C 1
ATOM 5566 O O . GLU C 1 129 ? 63.747 12.871 22.374 1.00 10.70 129 GLU C O 1
ATOM 5572 N N . LYS C 1 130 ? 62.698 13.318 24.321 1.00 9.52 130 LYS C N 1
ATOM 5573 C CA . LYS C 1 130 ? 63.871 13.197 25.184 1.00 14.42 130 LYS C CA 1
ATOM 5574 C C . LYS C 1 130 ? 64.185 11.833 25.768 1.00 15.69 130 LYS C C 1
ATOM 5575 O O . LYS C 1 130 ? 65.258 11.663 26.367 1.00 19.20 130 LYS C O 1
ATOM 5581 N N . ASN C 1 131 ? 63.273 10.882 25.694 1.00 12.40 131 ASN C N 1
ATOM 5582 C CA . ASN C 1 131 ? 63.530 9.645 26.448 0.80 15.50 131 ASN C CA 1
ATOM 5583 C C . ASN C 1 131 ? 63.734 9.856 27.960 1.00 16.71 131 ASN C C 1
ATOM 5584 O O . ASN C 1 131 ? 64.806 9.603 28.534 1.00 16.73 131 ASN C O 1
ATOM 5589 N N . VAL C 1 132 ? 62.691 10.331 28.622 1.00 11.96 132 VAL C N 1
ATOM 5590 C CA . VAL C 1 132 ? 62.762 10.519 30.062 1.00 7.98 132 VAL C CA 1
ATOM 5591 C C . VAL C 1 132 ? 61.337 10.272 30.545 1.00 7.16 132 VAL C C 1
ATOM 5592 O O . VAL C 1 132 ? 60.403 10.417 29.762 1.00 11.27 132 VAL C O 1
ATOM 5596 N N . ASN C 1 133 ? 61.154 9.853 31.796 1.00 5.51 133 ASN C N 1
ATOM 5597 C CA . ASN C 1 133 ? 59.801 9.704 32.344 1.00 6.21 133 ASN C CA 1
ATOM 5598 C C . ASN C 1 133 ? 59.361 11.008 32.991 1.00 5.43 133 ASN C C 1
ATOM 5599 O O . ASN C 1 133 ? 60.171 11.686 33.632 1.00 6.55 133 ASN C O 1
ATOM 5604 N N . VAL C 1 134 ? 58.091 11.377 32.818 1.00 3.95 134 VAL C N 1
ATOM 5605 C CA . VAL C 1 134 ? 57.568 12.581 33.461 1.00 6.44 134 VAL C CA 1
ATOM 5606 C C . VAL C 1 134 ? 56.221 12.258 34.083 1.00 6.22 134 VAL C C 1
ATOM 5607 O O . VAL C 1 134 ? 55.380 11.607 33.457 1.00 6.73 134 VAL C O 1
ATOM 5611 N N . VAL C 1 135 ? 56.022 12.692 35.323 1.00 5.33 135 VAL C N 1
ATOM 5612 C CA . VAL C 1 135 ? 54.769 12.414 36.009 1.00 4.92 135 VAL C CA 1
ATOM 5613 C C . VAL C 1 135 ? 54.092 13.744 36.366 1.00 3.79 135 VAL C C 1
ATOM 5614 O O . VAL C 1 135 ? 54.670 14.556 37.063 1.00 5.16 135 VAL C O 1
ATOM 5618 N N . ILE C 1 136 ? 52.879 13.969 35.858 1.00 3.51 136 ILE C N 1
ATOM 5619 C CA . ILE C 1 136 ? 52.174 15.233 36.042 1.00 4.53 136 ILE C CA 1
ATOM 5620 C C . ILE C 1 136 ? 50.867 14.940 36.766 1.00 5.90 136 ILE C C 1
ATOM 5621 O O . ILE C 1 136 ? 49.901 14.468 36.146 1.00 6.06 136 ILE C O 1
ATOM 5626 N N . PRO C 1 137 ? 50.827 15.179 38.083 1.00 5.62 137 PRO C N 1
ATOM 5627 C CA . PRO C 1 137 ? 49.540 14.946 38.760 1.00 6.39 137 PRO C CA 1
ATOM 5628 C C . PRO C 1 137 ? 48.470 15.897 38.249 1.00 8.73 137 PRO C C 1
ATOM 5629 O O . PRO C 1 137 ? 48.772 17.067 37.981 1.00 6.03 137 PRO C O 1
ATOM 5633 N N . MET C 1 138 ? 47.223 15.418 38.152 1.00 6.33 138 MET C N 1
ATOM 5634 C CA . MET C 1 138 ? 46.174 16.256 37.610 1.00 5.28 138 MET C CA 1
ATOM 5635 C C . MET C 1 138 ? 45.055 16.549 38.606 1.00 7.12 138 MET C C 1
ATOM 5636 O O . MET C 1 138 ? 43.947 16.935 38.223 1.00 7.63 138 MET C O 1
ATOM 5641 N N . GLU C 1 139 ? 45.352 16.376 39.882 1.00 7.65 139 GLU C N 1
ATOM 5642 C CA . GLU C 1 139 ? 44.530 17.012 40.909 1.00 7.95 139 GLU C CA 1
ATOM 5643 C C . GLU C 1 139 ? 45.470 17.740 41.840 1.00 7.60 139 GLU C C 1
ATOM 5644 O O . GLU C 1 139 ? 46.706 17.534 41.784 1.00 6.95 139 GLU C O 1
ATOM 5650 N N . GLY C 1 140 ? 44.883 18.542 42.725 1.00 5.82 140 GLY C N 1
ATOM 5651 C CA . GLY C 1 140 ? 45.639 19.302 43.691 1.00 8.98 140 GLY C CA 1
ATOM 5652 C C . GLY C 1 140 ? 45.408 20.795 43.571 1.00 8.56 140 GLY C C 1
ATOM 5653 O O . GLY C 1 140 ? 46.266 21.551 43.998 1.00 4.85 140 GLY C O 1
ATOM 5654 N N . LYS C 1 141 ? 44.277 21.230 43.001 1.00 7.16 141 LYS C N 1
ATOM 5655 C CA . LYS C 1 141 ? 44.038 22.665 42.819 1.00 5.73 141 LYS C CA 1
ATOM 5656 C C . LYS C 1 141 ? 44.188 23.450 44.144 1.00 8.47 141 LYS C C 1
ATOM 5657 O O . LYS C 1 141 ? 43.695 23.017 45.204 1.00 8.64 141 LYS C O 1
ATOM 5663 N N . PHE C 1 142 ? 44.880 24.593 44.073 1.00 5.09 142 PHE C N 1
ATOM 5664 C CA . PHE C 1 142 ? 45.025 25.516 45.174 1.00 8.10 142 PHE C CA 1
ATOM 5665 C C . PHE C 1 142 ? 45.604 24.891 46.440 1.00 8.66 142 PHE C C 1
ATOM 5666 O O . PHE C 1 142 ? 45.325 25.347 47.544 1.00 8.11 142 PHE C O 1
ATOM 5674 N N . SER C 1 143 ? 46.411 23.839 46.296 1.00 6.10 143 SER C N 1
ATOM 5675 C CA . SER C 1 143 ? 46.781 23.069 47.477 1.00 5.75 143 SER C CA 1
ATOM 5676 C C . SER C 1 143 ? 48.194 23.333 47.958 1.00 5.70 143 SER C C 1
ATOM 5677 O O . SER C 1 143 ? 48.574 22.820 49.008 1.00 6.25 143 SER C O 1
ATOM 5680 N N . TYR C 1 144 ? 48.989 24.032 47.148 1.00 5.29 144 TYR C N 1
ATOM 5681 C CA . TYR C 1 144 ? 50.458 24.126 47.353 1.00 4.76 144 TYR C CA 1
ATOM 5682 C C . TYR C 1 144 ? 51.154 22.747 47.407 1.00 6.37 144 TYR C C 1
ATOM 5683 O O . TYR C 1 144 ? 52.329 22.641 47.791 1.00 6.64 144 TYR C O 1
ATOM 5692 N N . TYR C 1 145 ? 50.454 21.707 46.958 1.00 4.89 145 TYR C N 1
ATOM 5693 C CA . TYR C 1 145 ? 50.959 20.339 47.054 1.00 3.31 145 TYR C CA 1
ATOM 5694 C C . TYR C 1 145 ? 51.649 20.087 48.385 1.00 5.24 145 TYR C C 1
ATOM 5695 O O . TYR C 1 145 ? 52.748 19.531 48.441 1.00 6.06 145 TYR C O 1
ATOM 5704 N N . THR C 1 146 ? 51.003 20.498 49.474 1.00 5.29 146 THR C N 1
ATOM 5705 C CA . THR C 1 146 ? 51.609 20.321 50.787 1.00 4.95 146 THR C CA 1
ATOM 5706 C C . THR C 1 146 ? 50.668 19.479 51.673 1.00 7.22 146 THR C C 1
ATOM 5707 O O . THR C 1 146 ? 49.586 19.058 51.231 1.00 5.27 146 THR C O 1
ATOM 5711 N N . ASP C 1 147 ? 51.103 19.235 52.907 1.00 5.57 147 ASP C N 1
ATOM 5712 C CA . ASP C 1 147 ? 50.276 18.565 53.928 1.00 6.10 147 ASP C CA 1
ATOM 5713 C C . ASP C 1 147 ? 49.580 19.616 54.794 1.00 6.57 147 ASP C C 1
ATOM 5714 O O . ASP C 1 147 ? 50.247 20.364 55.531 1.00 6.47 147 ASP C O 1
ATOM 5719 N N . TRP C 1 148 ? 48.251 19.715 54.676 1.00 7.78 148 TRP C N 1
ATOM 5720 C CA . TRP C 1 148 ? 47.501 20.772 55.376 1.00 4.43 148 TRP C CA 1
ATOM 5721 C C . TRP C 1 148 ? 47.233 20.439 56.819 1.00 8.88 148 TRP C C 1
ATOM 5722 O O . TRP C 1 148 ? 47.124 19.269 57.186 1.00 9.98 148 TRP C O 1
ATOM 5733 N N . VAL C 1 149 ? 47.122 21.478 57.646 1.00 6.97 149 VAL C N 1
ATOM 5734 C CA . VAL C 1 149 ? 46.751 21.293 59.059 1.00 8.25 149 VAL C CA 1
ATOM 5735 C C . VAL C 1 149 ? 45.290 20.878 59.152 1.00 11.92 149 VAL C C 1
ATOM 5736 O O . VAL C 1 149 ? 44.942 19.930 59.871 1.00 12.91 149 VAL C O 1
ATOM 5740 N N . GLU C 1 150 ? 44.436 21.588 58.424 1.00 9.71 150 GLU C N 1
ATOM 5741 C CA . GLU C 1 150 ? 42.993 21.357 58.466 1.00 11.69 150 GLU C CA 1
ATOM 5742 C C . GLU C 1 150 ? 42.481 20.806 57.159 1.00 11.23 150 GLU C C 1
ATOM 5743 O O . GLU C 1 150 ? 43.070 21.042 56.086 1.00 9.94 150 GLU C O 1
ATOM 5749 N N . GLU C 1 151 ? 41.353 20.101 57.221 1.00 12.15 151 GLU C N 1
ATOM 5750 C CA . GLU C 1 151 ? 40.675 19.685 55.991 1.00 14.78 151 GLU C CA 1
ATOM 5751 C C . GLU C 1 151 ? 40.009 20.895 55.372 1.00 14.49 151 GLU C C 1
ATOM 5752 O O . GLU C 1 151 ? 39.714 21.886 56.062 1.00 13.19 151 GLU C O 1
ATOM 5758 N N . ASN C 1 152 ? 39.733 20.813 54.077 1.00 13.11 152 ASN C N 1
ATOM 5759 C CA . ASN C 1 152 ? 38.947 21.847 53.407 1.00 14.19 152 ASN C CA 1
ATOM 5760 C C . ASN C 1 152 ? 38.021 21.141 52.422 1.00 17.07 152 ASN C C 1
ATOM 5761 O O . ASN C 1 152 ? 38.478 20.585 51.418 1.00 14.07 152 ASN C O 1
ATOM 5766 N N . ALA C 1 153 ? 36.719 21.136 52.716 1.00 16.34 153 ALA C N 1
ATOM 5767 C CA . ALA C 1 153 ? 35.767 20.390 51.878 1.00 19.89 153 ALA C CA 1
ATOM 5768 C C . ALA C 1 153 ? 35.777 20.809 50.412 1.00 13.41 153 ALA C C 1
ATOM 5769 O O . ALA C 1 153 ? 35.646 19.963 49.524 1.00 19.02 153 ALA C O 1
ATOM 5771 N N . SER C 1 154 ? 35.925 22.097 50.130 1.00 14.67 154 SER C N 1
ATOM 5772 C CA A SER C 1 154 ? 35.960 22.608 48.759 0.52 16.37 154 SER C CA 1
ATOM 5773 C CA B SER C 1 154 ? 35.892 22.528 48.734 0.48 16.35 154 SER C CA 1
ATOM 5774 C C . SER C 1 154 ? 37.068 21.961 47.936 1.00 17.51 154 SER C C 1
ATOM 5775 O O . SER C 1 154 ? 36.978 21.846 46.715 1.00 18.95 154 SER C O 1
ATOM 5780 N N . LEU C 1 155 ? 38.139 21.569 48.629 1.00 12.46 155 LEU C N 1
ATOM 5781 C CA . LEU C 1 155 ? 39.349 21.031 47.983 1.00 14.89 155 LEU C CA 1
ATOM 5782 C C . LEU C 1 155 ? 39.436 19.533 48.141 1.00 15.86 155 LEU C C 1
ATOM 5783 O O . LEU C 1 155 ? 40.495 18.920 47.897 1.00 12.63 155 LEU C O 1
ATOM 5788 N N . GLY C 1 156 ? 38.319 18.933 48.546 1.00 16.07 156 GLY C N 1
ATOM 5789 C CA . GLY C 1 156 ? 38.205 17.489 48.569 1.00 16.26 156 GLY C CA 1
ATOM 5790 C C . GLY C 1 156 ? 38.461 16.847 49.914 1.00 15.66 156 GLY C C 1
ATOM 5791 O O . GLY C 1 156 ? 38.545 15.620 50.006 1.00 16.10 156 GLY C O 1
ATOM 5792 N N . GLY C 1 157 ? 38.596 17.659 50.957 1.00 12.80 157 GLY C N 1
ATOM 5793 C CA . GLY C 1 157 ? 38.765 17.117 52.297 1.00 16.18 157 GLY C CA 1
ATOM 5794 C C . GLY C 1 157 ? 40.204 17.175 52.759 1.00 12.92 157 GLY C C 1
ATOM 5795 O O . GLY C 1 157 ? 40.790 18.271 52.857 1.00 14.07 157 GLY C O 1
ATOM 5796 N N . LYS C 1 158 ? 40.755 16.011 53.105 1.00 13.72 158 LYS C N 1
ATOM 5797 C CA . LYS C 1 158 ? 42.110 15.925 53.661 1.00 15.93 158 LYS C CA 1
ATOM 5798 C C . LYS C 1 158 ? 43.145 16.140 52.550 1.00 12.21 158 LYS C C 1
ATOM 5799 O O . LYS C 1 158 ? 43.072 15.509 51.505 1.00 15.88 158 LYS C O 1
ATOM 5805 N N . GLN C 1 159 ? 44.091 17.050 52.776 1.00 11.96 159 GLN C N 1
ATOM 5806 C CA . GLN C 1 159 ? 45.135 17.328 51.767 1.00 8.42 159 GLN C CA 1
ATOM 5807 C C . GLN C 1 159 ? 46.430 16.874 52.388 1.00 8.23 159 GLN C C 1
ATOM 5808 O O . GLN C 1 159 ? 46.884 17.500 53.372 1.00 8.28 159 GLN C O 1
ATOM 5814 N N . MET C 1 160 ? 47.040 15.820 51.844 1.00 6.96 160 MET C N 1
ATOM 5815 C CA . MET C 1 160 ? 48.350 15.339 52.322 1.00 5.60 160 MET C CA 1
ATOM 5816 C C . MET C 1 160 ? 49.212 15.113 51.077 1.00 5.73 160 MET C C 1
ATOM 5817 O O . MET C 1 160 ? 49.611 13.992 50.780 1.00 5.18 160 MET C O 1
ATOM 5822 N N . TRP C 1 161 ? 49.439 16.185 50.328 1.00 4.94 161 TRP C N 1
ATOM 5823 C CA . TRP C 1 161 ? 50.114 16.090 49.027 1.00 5.99 161 TRP C CA 1
ATOM 5824 C C . TRP C 1 161 ? 51.612 15.875 49.130 1.00 5.33 161 TRP C C 1
ATOM 5825 O O . TRP C 1 161 ? 52.236 15.285 48.229 1.00 5.25 161 TRP C O 1
ATOM 5836 N N . GLU C 1 162 ? 52.201 16.338 50.212 1.00 3.95 162 GLU C N 1
ATOM 5837 C CA . GLU C 1 162 ? 53.624 16.081 50.405 1.00 4.22 162 GLU C CA 1
ATOM 5838 C C . GLU C 1 162 ? 53.839 14.626 50.759 1.00 4.99 162 GLU C C 1
ATOM 5839 O O . GLU C 1 162 ? 54.709 13.983 50.218 1.00 6.96 162 GLU C O 1
ATOM 5845 N N . THR C 1 163 ? 53.036 14.109 51.703 1.00 6.24 163 THR C N 1
ATOM 5846 C CA . THR C 1 163 ? 53.064 12.694 52.061 1.00 3.91 163 THR C CA 1
ATOM 5847 C C . THR C 1 163 ? 52.832 11.831 50.828 1.00 5.11 163 THR C C 1
ATOM 5848 O O . THR C 1 163 ? 53.535 10.852 50.579 1.00 5.61 163 THR C O 1
ATOM 5852 N N . PHE C 1 164 ? 51.881 12.246 49.995 1.00 5.53 164 PHE C N 1
ATOM 5853 C CA . PHE C 1 164 ? 51.599 11.508 48.779 1.00 6.37 164 PHE C CA 1
ATOM 5854 C C . PHE C 1 164 ? 52.748 11.562 47.794 1.00 5.54 164 PHE C C 1
ATOM 5855 O O . PHE C 1 164 ? 53.239 10.514 47.361 1.00 3.69 164 PHE C O 1
ATOM 5863 N N . LEU C 1 165 ? 53.176 12.771 47.407 1.00 4.05 165 LEU C N 1
ATOM 5864 C CA . LEU C 1 165 ? 54.169 12.887 46.319 1.00 4.91 165 LEU C CA 1
ATOM 5865 C C . LEU C 1 165 ? 55.541 12.375 46.690 1.00 5.58 165 LEU C C 1
ATOM 5866 O O . LEU C 1 165 ? 56.292 11.908 45.826 1.00 5.63 165 LEU C O 1
ATOM 5871 N N . VAL C 1 166 ? 55.904 12.491 47.965 1.00 4.89 166 VAL C N 1
ATOM 5872 C CA . VAL C 1 166 ? 57.256 12.133 48.379 1.00 6.05 166 VAL C CA 1
ATOM 5873 C C . VAL C 1 166 ? 57.344 10.742 48.950 1.00 7.67 166 VAL C C 1
ATOM 5874 O O . VAL C 1 166 ? 58.317 10.026 48.678 1.00 6.19 166 VAL C O 1
ATOM 5878 N N . LYS C 1 167 ? 56.345 10.366 49.746 1.00 5.06 167 LYS C N 1
ATOM 5879 C CA . LYS C 1 167 ? 56.401 9.108 50.507 1.00 6.13 167 LYS C CA 1
ATOM 5880 C C . LYS C 1 167 ? 55.524 7.963 49.985 1.00 7.06 167 LYS C C 1
ATOM 5881 O O . LYS C 1 167 ? 55.988 6.831 49.968 1.00 7.34 167 LYS C O 1
ATOM 5887 N N . GLU C 1 168 ? 54.269 8.231 49.598 1.00 4.86 168 GLU C N 1
ATOM 5888 C CA . GLU C 1 168 ? 53.382 7.210 49.049 1.00 5.26 168 GLU C CA 1
ATOM 5889 C C . GLU C 1 168 ? 53.676 6.803 47.606 1.00 5.80 168 GLU C C 1
ATOM 5890 O O . GLU C 1 168 ? 53.601 5.624 47.237 1.00 5.61 168 GLU C O 1
ATOM 5896 N N . LEU C 1 169 ? 54.005 7.787 46.770 1.00 5.13 169 LEU C N 1
ATOM 5897 C CA . LEU C 1 169 ? 54.004 7.599 45.321 1.00 5.72 169 LEU C CA 1
ATOM 5898 C C . LEU C 1 169 ? 55.294 7.042 44.696 1.00 6.46 169 LEU C C 1
ATOM 5899 O O . LEU C 1 169 ? 55.230 6.130 43.866 1.00 6.66 169 LEU C O 1
ATOM 5904 N N . PRO C 1 170 ? 56.463 7.573 45.083 1.00 5.56 170 PRO C N 1
ATOM 5905 C CA . PRO C 1 170 ? 57.657 7.223 44.279 1.00 6.44 170 PRO C CA 1
ATOM 5906 C C . PRO C 1 170 ? 58.017 5.742 44.266 1.00 7.07 170 PRO C C 1
ATOM 5907 O O . PRO C 1 170 ? 58.400 5.239 43.222 1.00 6.47 170 PRO C O 1
ATOM 5911 N N . GLY C 1 171 ? 57.926 5.057 45.402 1.00 6.17 171 GLY C N 1
ATOM 5912 C CA . GLY C 1 171 ? 58.300 3.640 45.412 1.00 7.74 171 GLY C CA 1
ATOM 5913 C C . GLY C 1 171 ? 57.547 2.812 44.376 1.00 8.71 171 GLY C C 1
ATOM 5914 O O . GLY C 1 171 ? 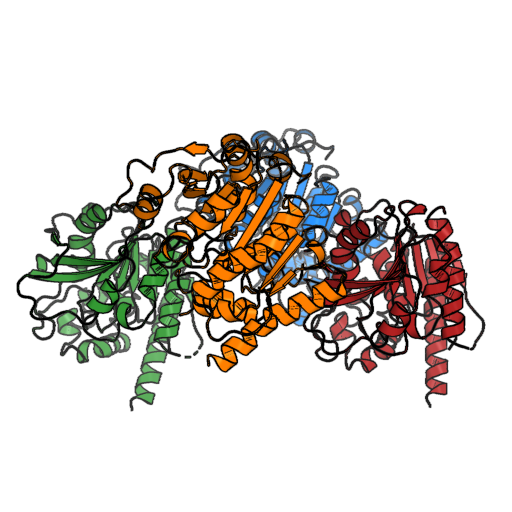58.146 2.252 43.458 1.00 8.70 171 GLY C O 1
ATOM 5915 N N . PRO C 1 172 ? 56.218 2.736 44.503 1.00 7.86 172 PRO C N 1
ATOM 5916 C CA . PRO C 1 172 ? 55.413 1.949 43.556 1.00 8.98 172 PRO C CA 1
ATOM 5917 C C . PRO C 1 172 ? 55.473 2.487 42.125 1.00 9.04 172 PRO C C 1
ATOM 5918 O O . PRO C 1 172 ? 55.515 1.704 41.175 1.00 7.84 172 PRO C O 1
ATOM 5922 N N . LEU C 1 173 ? 55.476 3.816 41.966 1.00 7.28 173 LEU C N 1
ATOM 5923 C CA . LEU C 1 173 ? 55.471 4.391 40.621 1.00 7.25 173 LEU C CA 1
ATOM 5924 C C . LEU C 1 173 ? 56.810 4.201 39.909 1.00 4.92 173 LEU C C 1
ATOM 5925 O O . LEU C 1 173 ? 56.855 3.867 38.735 1.00 5.64 173 LEU C O 1
ATOM 5930 N N . GLU C 1 174 ? 57.902 4.427 40.600 1.00 6.89 174 GLU C N 1
ATOM 5931 C CA . GLU C 1 174 ? 59.181 4.311 39.935 1.00 4.94 174 GLU C CA 1
ATOM 5932 C C . GLU C 1 174 ? 59.511 2.861 39.655 1.00 7.42 174 GLU C C 1
ATOM 5933 O O . GLU C 1 174 ? 60.208 2.574 38.695 1.00 7.76 174 GLU C O 1
ATOM 5939 N N . GLU C 1 175 ? 59.039 1.947 40.500 1.00 6.73 175 GLU C N 1
ATOM 5940 C CA . GLU C 1 175 ? 59.186 0.527 40.164 1.00 6.73 175 GLU C CA 1
ATOM 5941 C C . GLU C 1 175 ? 58.384 0.192 38.893 1.00 11.99 175 GLU C C 1
ATOM 5942 O O . GLU C 1 175 ? 58.879 -0.500 37.989 1.00 12.03 175 GLU C O 1
ATOM 5948 N N . LYS C 1 176 ? 57.139 0.663 38.825 1.00 8.44 176 LYS C N 1
ATOM 5949 C CA . LYS C 1 176 ? 56.304 0.433 37.633 1.00 7.89 176 LYS C CA 1
ATOM 5950 C C . LYS C 1 176 ? 56.961 0.996 36.362 1.00 10.88 176 LYS C C 1
ATOM 5951 O O . LYS C 1 176 ? 56.922 0.384 35.264 1.00 9.28 176 LYS C O 1
ATOM 5957 N N . LEU C 1 177 ? 57.574 2.168 36.495 1.00 8.28 177 LEU C N 1
ATOM 5958 C CA . LEU C 1 177 ? 58.195 2.854 35.351 1.00 7.53 177 LEU C CA 1
ATOM 5959 C C . LEU C 1 177 ? 59.596 2.324 35.033 1.00 10.19 177 LEU C C 1
ATOM 5960 O O . LEU C 1 177 ? 60.203 2.711 34.009 1.00 9.57 177 LEU C O 1
ATOM 5965 N N . ASN C 1 178 ? 60.098 1.434 35.884 1.00 8.33 178 ASN C N 1
ATOM 5966 C CA . ASN C 1 178 ? 61.462 0.918 35.743 1.00 12.38 178 ASN C CA 1
ATOM 5967 C C . ASN C 1 178 ? 62.472 2.071 35.608 1.00 12.38 178 ASN C C 1
ATOM 5968 O O . ASN C 1 178 ? 63.277 2.096 34.670 1.00 9.13 178 ASN C O 1
ATOM 5973 N N . THR C 1 179 ? 62.452 3.041 36.529 1.00 6.90 179 THR C N 1
ATOM 5974 C CA . THR C 1 179 ? 63.399 4.153 36.400 1.00 7.84 179 THR C CA 1
ATOM 5975 C C . THR C 1 179 ? 64.831 3.775 36.800 1.00 10.60 179 THR C C 1
ATOM 5976 O O . THR C 1 179 ? 65.063 2.712 37.387 1.00 11.26 179 THR C O 1
ATOM 5980 N N . ASP C 1 180 ? 65.787 4.666 36.516 1.00 11.05 180 ASP C N 1
ATOM 5981 C CA . ASP C 1 180 ? 67.198 4.439 36.870 1.00 9.45 180 ASP C CA 1
ATOM 5982 C C . ASP C 1 180 ? 67.574 4.963 38.241 1.00 9.77 180 ASP C C 1
ATOM 5983 O O . ASP C 1 180 ? 68.768 5.093 38.573 1.00 11.99 180 ASP C O 1
ATOM 5988 N N . GLY C 1 181 ? 66.573 5.273 39.059 1.00 6.99 181 GLY C N 1
ATOM 5989 C CA . GLY C 1 181 ? 66.854 5.748 40.393 1.00 11.00 181 GLY C CA 1
ATOM 5990 C C . GLY C 1 181 ? 67.123 7.224 40.471 1.00 9.36 181 GLY C C 1
ATOM 5991 O O . GLY C 1 181 ? 67.306 7.752 41.558 1.00 9.15 181 GLY C O 1
ATOM 5992 N N . GLN C 1 182 ? 67.161 7.905 39.325 1.00 8.43 182 GLN C N 1
ATOM 5993 C CA . GLN C 1 182 ? 67.326 9.360 39.339 1.00 7.58 182 GLN C CA 1
ATOM 5994 C C . GLN C 1 182 ? 65.988 10.106 39.261 1.00 8.15 182 GLN C C 1
ATOM 5995 O O . GLN C 1 182 ? 65.035 9.621 38.677 1.00 5.56 182 GLN C O 1
ATOM 6001 N N . ARG C 1 183 ? 65.917 11.289 39.848 1.00 7.08 183 ARG C N 1
ATOM 6002 C CA . ARG C 1 183 ? 64.649 12.015 39.823 1.00 5.97 183 ARG C CA 1
ATOM 6003 C C . ARG C 1 183 ? 64.840 13.523 39.999 1.00 6.02 183 ARG C C 1
ATOM 6004 O O . ARG C 1 183 ? 65.830 13.991 40.575 1.00 6.75 183 ARG C O 1
ATOM 6012 N N . ALA C 1 184 ? 63.857 14.282 39.525 1.00 6.75 184 ALA C N 1
ATOM 6013 C CA . ALA C 1 184 ? 63.854 15.712 39.695 1.00 6.32 184 ALA C CA 1
ATOM 6014 C C . ALA C 1 184 ? 62.423 16.171 39.956 1.00 4.74 184 ALA C C 1
ATOM 6015 O O . ALA C 1 184 ? 61.483 15.407 39.756 1.00 4.06 184 ALA C O 1
ATOM 6017 N N . ILE C 1 185 ? 62.279 17.422 40.385 1.00 6.36 185 ILE C N 1
ATOM 6018 C CA . ILE C 1 185 ? 60.964 17.978 40.680 1.00 5.38 185 ILE C CA 1
ATOM 6019 C C . ILE C 1 185 ? 60.901 19.394 40.121 1.00 5.76 185 ILE C C 1
ATOM 6020 O O . ILE C 1 185 ? 61.898 20.132 40.158 1.00 6.25 185 ILE C O 1
ATOM 6025 N N . ALA C 1 186 ? 59.763 19.765 39.516 1.00 4.05 186 ALA C N 1
ATOM 6026 C CA . ALA C 1 186 ? 59.643 21.070 38.903 1.00 5.20 186 ALA C CA 1
ATOM 6027 C C . ALA C 1 186 ? 58.257 21.576 39.190 1.00 6.29 186 ALA C C 1
ATOM 6028 O O . ALA C 1 186 ? 57.336 20.787 39.289 1.00 5.68 186 ALA C O 1
ATOM 6030 N N . GLY C 1 187 ? 58.093 22.884 39.329 1.00 6.69 187 GLY C N 1
ATOM 6031 C CA . GLY C 1 187 ? 56.771 23.436 39.535 1.00 5.48 187 GLY C CA 1
ATOM 6032 C C . GLY C 1 187 ? 56.734 24.887 39.117 1.00 5.89 187 GLY C C 1
ATOM 6033 O O . GLY C 1 187 ? 57.770 25.530 38.935 1.00 6.87 187 GLY C O 1
ATOM 6034 N N . MET C 1 188 ? 55.524 25.401 38.936 1.00 5.35 188 MET C N 1
ATOM 6035 C CA . MET C 1 188 ? 55.315 26.762 38.486 1.00 5.84 188 MET C CA 1
ATOM 6036 C C . MET C 1 188 ? 54.300 27.454 39.397 1.00 7.51 188 MET C C 1
ATOM 6037 O O . MET C 1 188 ? 53.409 26.801 39.966 1.00 6.99 188 MET C O 1
ATOM 6042 N N . SER C 1 189 ? 54.432 28.773 39.535 1.00 8.52 189 SER C N 1
ATOM 6043 C CA A SER C 1 189 ? 53.527 29.560 40.368 0.55 8.49 189 SER C CA 1
ATOM 6044 C CA B SER C 1 189 ? 53.492 29.551 40.343 0.45 8.51 189 SER C CA 1
ATOM 6045 C C . SER C 1 189 ? 53.416 28.976 41.755 1.00 8.86 189 SER C C 1
ATOM 6046 O O . SER C 1 189 ? 54.427 28.879 42.448 1.00 6.95 189 SER C O 1
ATOM 6051 N N . MET C 1 190 ? 52.212 28.608 42.198 1.00 8.02 190 MET C N 1
ATOM 6052 C CA . MET C 1 190 ? 52.073 27.992 43.514 1.00 8.31 190 MET C CA 1
ATOM 6053 C C . MET C 1 190 ? 53.077 26.833 43.734 1.00 7.92 190 MET C C 1
ATOM 6054 O O . MET C 1 190 ? 53.771 26.762 44.745 1.00 5.98 190 MET C O 1
ATOM 6059 N N . SER C 1 191 ? 53.226 25.954 42.742 1.00 6.88 191 SER C N 1
ATOM 6060 C CA . SER C 1 191 ? 54.104 24.795 42.942 1.00 4.52 191 SER C CA 1
ATOM 6061 C C . SER C 1 191 ? 55.593 25.085 42.700 1.00 6.31 191 SER C C 1
ATOM 6062 O O . SER C 1 191 ? 56.418 24.209 42.897 1.00 5.32 191 SER C O 1
ATOM 6065 N N . ALA C 1 192 ? 55.942 26.328 42.349 1.00 5.01 192 ALA C N 1
ATOM 6066 C CA . ALA C 1 192 ? 57.344 26.747 42.367 1.00 4.84 192 ALA C CA 1
ATOM 6067 C C . ALA C 1 192 ? 57.834 26.908 43.812 1.00 8.18 192 ALA C C 1
ATOM 6068 O O . ALA C 1 192 ? 59.044 26.878 44.090 1.00 6.21 192 ALA C O 1
ATOM 6070 N N . THR C 1 193 ? 56.900 27.066 44.747 1.00 4.03 193 THR C N 1
ATOM 6071 C CA . THR C 1 193 ? 57.277 26.987 46.149 1.00 6.62 193 THR C CA 1
ATOM 6072 C C . THR C 1 193 ? 57.535 25.547 46.551 1.00 5.32 193 THR C C 1
ATOM 6073 O O . THR C 1 193 ? 58.573 25.234 47.158 1.00 4.66 193 THR C O 1
ATOM 6077 N N . THR C 1 194 ? 56.604 24.672 46.177 1.00 4.10 194 THR C N 1
ATOM 6078 C CA . THR C 1 194 ? 56.707 23.240 46.446 1.00 4.65 194 THR C CA 1
ATOM 6079 C C . THR C 1 194 ? 58.021 22.644 45.937 1.00 4.54 194 THR C C 1
ATOM 6080 O O . THR C 1 194 ? 58.649 21.844 46.620 1.00 6.46 194 THR C O 1
ATOM 6084 N N . SER C 1 195 ? 58.417 23.004 44.707 1.00 4.31 195 SER C N 1
ATOM 6085 C CA . SER C 1 195 ? 59.576 22.328 44.135 1.00 3.78 195 SER C CA 1
ATOM 6086 C C . SER C 1 195 ? 60.870 22.733 44.841 1.00 7.13 195 SER C C 1
ATOM 6087 O O . SER C 1 195 ? 61.911 22.115 44.619 1.00 6.06 195 SER C O 1
ATOM 6090 N N . LEU C 1 196 ? 60.829 23.810 45.620 1.00 5.74 196 LEU C N 1
ATOM 6091 C CA . LEU C 1 196 ? 61.971 24.169 46.463 1.00 5.64 196 LEU C CA 1
ATOM 6092 C C . LEU C 1 196 ? 61.853 23.558 47.865 1.00 8.03 196 LEU C C 1
ATOM 6093 O O . LEU C 1 196 ? 62.859 23.199 48.487 1.00 8.28 196 LEU C O 1
ATOM 6098 N N . LEU C 1 197 ? 60.640 23.475 48.396 1.00 4.91 197 LEU C N 1
ATOM 6099 C CA . LEU C 1 197 ? 60.467 22.885 49.720 1.00 5.21 197 LEU C CA 1
ATOM 6100 C C . LEU C 1 197 ? 60.763 21.398 49.762 1.00 6.44 197 LEU C C 1
ATOM 6101 O O . LEU C 1 197 ? 61.405 20.917 50.696 1.00 6.59 197 LEU C O 1
ATOM 6106 N N . PHE C 1 198 ? 60.309 20.644 48.767 1.00 6.39 198 PHE C N 1
ATOM 6107 C CA . PHE C 1 198 ? 60.517 19.198 48.850 1.00 5.82 198 PHE C CA 1
ATOM 6108 C C . PHE C 1 198 ? 62.023 18.834 48.991 1.00 7.68 198 PHE C C 1
ATOM 6109 O O . PHE C 1 198 ? 62.400 18.056 49.862 1.00 5.83 198 PHE C O 1
ATOM 6117 N N . PRO C 1 199 ? 62.895 19.414 48.144 1.00 6.17 199 PRO C N 1
ATOM 6118 C CA . PRO C 1 199 ? 64.311 19.057 48.345 1.00 7.26 199 PRO C CA 1
ATOM 6119 C C . PRO C 1 199 ? 64.917 19.559 49.662 1.00 7.67 199 PRO C C 1
ATOM 6120 O O . PRO C 1 199 ? 65.918 18.997 50.133 1.00 9.35 199 PRO C O 1
ATOM 6124 N N . GLN C 1 200 ? 64.341 20.600 50.256 1.00 6.16 200 GLN C N 1
ATOM 6125 C CA . GLN C 1 200 ? 64.785 21.050 51.578 1.00 6.05 200 GLN C CA 1
ATOM 6126 C C . GLN C 1 200 ? 64.318 20.100 52.647 1.00 6.91 200 GLN C C 1
ATOM 6127 O O . GLN C 1 200 ? 65.022 19.882 53.616 1.00 6.23 200 GLN C O 1
ATOM 6133 N N . HIS C 1 201 ? 63.095 19.593 52.512 1.00 4.27 201 HIS C N 1
ATOM 6134 C CA . HIS C 1 201 ? 62.571 18.645 53.506 1.00 5.68 201 HIS C CA 1
ATOM 6135 C C . HIS C 1 201 ? 63.210 17.282 53.383 1.00 7.40 201 HIS C C 1
ATOM 6136 O O . HIS C 1 201 ? 63.306 16.540 54.362 1.00 6.44 201 HIS C O 1
ATOM 6143 N N . PHE C 1 202 ? 63.652 16.947 52.179 1.00 6.28 202 PHE C N 1
ATOM 6144 C CA . PHE C 1 202 ? 64.235 15.620 51.944 1.00 6.35 202 PHE C CA 1
ATOM 6145 C C . PHE C 1 202 ? 65.539 15.734 51.164 1.00 6.84 202 PHE C C 1
ATOM 6146 O O . PHE C 1 202 ? 65.621 15.310 50.011 1.00 6.88 202 PHE C O 1
ATOM 6154 N N . PRO C 1 203 ? 66.584 16.290 51.791 1.00 10.16 203 PRO C N 1
ATOM 6155 C CA . PRO C 1 203 ? 67.795 16.506 50.995 1.00 7.37 203 PRO C CA 1
ATOM 6156 C C . PRO C 1 203 ? 68.404 15.231 50.430 1.00 8.94 203 PRO C C 1
ATOM 6157 O O . PRO C 1 203 ? 68.522 14.204 51.098 1.00 9.40 203 PRO C O 1
ATOM 6161 N N . GLY C 1 204 ? 68.773 15.319 49.156 1.00 9.39 204 GLY C N 1
ATOM 6162 C CA . GLY C 1 204 ? 69.345 14.197 48.472 1.00 9.35 204 GLY C CA 1
ATOM 6163 C C . GLY C 1 204 ? 68.347 13.310 47.770 1.00 10.63 204 GLY C C 1
ATOM 6164 O O . GLY C 1 204 ? 68.769 12.472 47.001 1.00 7.15 204 GLY C O 1
ATOM 6165 N N . PHE C 1 205 ? 67.040 13.459 48.030 1.00 6.30 205 PHE C N 1
ATOM 6166 C CA . PHE C 1 205 ? 66.061 12.619 47.341 1.00 5.39 205 PHE C CA 1
ATOM 6167 C C . PHE C 1 205 ? 65.953 13.042 45.862 1.00 6.73 205 PHE C C 1
ATOM 6168 O O . PHE C 1 205 ? 65.807 12.200 44.962 1.00 8.18 205 PHE C O 1
ATOM 6176 N N . TYR C 1 206 ? 66.036 14.344 45.614 1.00 6.47 206 TYR C N 1
ATOM 6177 C CA . TYR C 1 206 ? 65.965 14.864 44.230 1.00 6.89 206 TYR C CA 1
ATOM 6178 C C . TYR C 1 206 ? 67.325 15.240 43.745 1.00 7.58 206 TYR C C 1
ATOM 6179 O O . TYR C 1 206 ? 68.063 15.970 44.415 1.00 8.51 206 TYR C O 1
ATOM 6188 N N . ASP C 1 207 ? 67.652 14.778 42.544 1.00 7.77 207 ASP C N 1
ATOM 6189 C CA . ASP C 1 207 ? 68.912 15.182 41.919 1.00 7.67 207 ASP C CA 1
ATOM 6190 C C . ASP C 1 207 ? 68.862 16.637 41.473 1.00 8.92 207 ASP C C 1
ATOM 6191 O O . ASP C 1 207 ? 69.892 17.332 41.433 1.00 7.14 207 ASP C O 1
ATOM 6196 N N . ALA C 1 208 ? 67.669 17.109 41.129 1.00 6.89 208 ALA C N 1
ATOM 6197 C CA . ALA C 1 208 ? 67.514 18.470 40.641 1.00 6.40 208 ALA C CA 1
ATOM 6198 C C . ALA C 1 208 ? 66.136 19.013 40.941 1.00 3.78 208 ALA C C 1
ATOM 6199 O O . ALA C 1 208 ? 65.181 18.244 41.108 1.00 6.12 208 ALA C O 1
ATOM 6201 N N . ALA C 1 209 ? 66.026 20.334 40.995 1.00 5.84 209 ALA C N 1
ATOM 6202 C CA . ALA C 1 209 ? 64.744 20.972 41.235 1.00 4.72 209 ALA C CA 1
ATOM 6203 C C . ALA C 1 209 ? 64.638 22.197 40.363 1.00 6.57 209 ALA C C 1
ATOM 6204 O O . ALA C 1 209 ? 65.614 22.934 40.180 1.00 6.97 209 ALA C O 1
ATOM 6206 N N . ALA C 1 210 ? 63.446 22.418 39.825 1.00 5.22 210 ALA C N 1
ATOM 6207 C CA . ALA C 1 210 ? 63.188 23.618 39.056 1.00 5.06 210 ALA C CA 1
ATOM 6208 C C . ALA C 1 210 ? 61.982 24.363 39.606 1.00 5.74 210 ALA C C 1
ATOM 6209 O O . ALA C 1 210 ? 60.962 23.761 39.920 1.00 4.67 210 ALA C O 1
ATOM 6211 N N . SER C 1 211 ? 62.120 25.683 39.694 1.00 4.51 211 SER C N 1
ATOM 6212 C CA . SER C 1 211 ? 61.109 26.581 40.281 1.00 5.96 211 SER C CA 1
ATOM 6213 C C . SER C 1 211 ? 60.811 27.719 39.307 1.00 6.96 211 SER C C 1
ATOM 6214 O O . SER C 1 211 ? 61.677 28.580 39.043 1.00 5.01 211 SER C O 1
ATOM 6217 N N . PHE C 1 212 ? 59.595 27.723 38.748 1.00 5.61 212 PHE C N 1
ATOM 6218 C CA . PHE C 1 212 ? 59.263 28.726 37.752 1.00 8.84 212 PHE C CA 1
ATOM 6219 C C . PHE C 1 212 ? 58.272 29.747 38.301 1.00 6.96 212 PHE C C 1
ATOM 6220 O O . PHE C 1 212 ? 57.132 29.381 38.610 1.00 6.44 212 PHE C O 1
ATOM 6228 N N . SER C 1 213 ? 58.693 31.011 38.407 1.00 5.63 213 SER C N 1
ATOM 6229 C CA A SER C 1 213 ? 57.775 32.122 38.669 0.58 7.91 213 SER C CA 1
ATOM 6230 C CA B SER C 1 213 ? 57.771 32.118 38.673 0.42 7.93 213 SER C CA 1
ATOM 6231 C C . SER C 1 213 ? 56.982 31.949 39.966 1.00 9.60 213 SER C C 1
ATOM 6232 O O . SER C 1 213 ? 55.746 31.935 39.952 1.00 8.80 213 SER C O 1
ATOM 6237 N N . GLY C 1 214 ? 57.672 31.814 41.088 1.00 7.42 214 GLY C N 1
ATOM 6238 C CA . GLY C 1 214 ? 56.935 31.674 42.331 1.00 10.04 214 GLY C CA 1
ATOM 6239 C C . GLY C 1 214 ? 57.634 32.407 43.451 1.00 10.22 214 GLY C C 1
ATOM 6240 O O . GLY C 1 214 ? 58.591 33.142 43.206 1.00 6.79 214 GLY C O 1
ATOM 6241 N N . CYS C 1 215 ? 57.147 32.233 44.675 1.00 5.92 215 CYS C N 1
ATOM 6242 C CA . CYS C 1 215 ? 57.792 32.855 45.828 1.00 6.76 215 CYS C CA 1
ATOM 6243 C C . CYS C 1 215 ? 58.320 31.780 46.784 1.00 8.29 215 CYS C C 1
ATOM 6244 O O . CYS C 1 215 ? 57.536 31.017 47.328 1.00 9.24 215 CYS C O 1
ATOM 6247 N N . ALA C 1 216 ? 59.626 31.762 47.023 1.00 5.86 216 ALA C N 1
ATOM 6248 C CA . ALA C 1 216 ? 60.230 30.844 47.988 1.00 7.98 216 ALA C CA 1
ATOM 6249 C C . ALA C 1 216 ? 59.798 31.198 49.427 1.00 7.74 216 ALA C C 1
ATOM 6250 O O . ALA C 1 216 ? 59.483 30.324 50.251 1.00 7.60 216 ALA C O 1
ATOM 6252 N N . ALA C 1 217 ? 59.769 32.492 49.717 1.00 7.09 217 ALA C N 1
ATOM 6253 C CA . ALA C 1 217 ? 59.333 32.984 51.023 1.00 7.72 217 ALA C CA 1
ATOM 6254 C C . ALA C 1 217 ? 57.826 32.828 51.162 1.00 6.72 217 ALA C C 1
ATOM 6255 O O . ALA C 1 217 ? 57.069 33.061 50.196 1.00 7.40 217 ALA C O 1
ATOM 6257 N N . THR C 1 218 ? 57.384 32.483 52.379 1.00 6.99 218 THR C N 1
ATOM 6258 C CA . THR C 1 218 ? 55.979 32.194 52.630 1.00 6.67 218 THR C CA 1
ATOM 6259 C C . THR C 1 218 ? 55.533 32.651 54.018 1.00 8.01 218 THR C C 1
ATOM 6260 O O . THR C 1 218 ? 54.350 32.525 54.315 1.00 7.40 218 THR C O 1
ATOM 6264 N N . SER C 1 219 ? 56.454 33.121 54.864 1.00 7.91 219 SER C N 1
ATOM 6265 C CA . SER C 1 219 ? 56.115 33.315 56.293 1.00 8.00 219 SER C CA 1
ATOM 6266 C C . SER C 1 219 ? 56.114 34.773 56.760 1.00 12.62 219 SER C C 1
ATOM 6267 O O . SER C 1 219 ? 55.513 35.054 57.782 1.00 11.85 219 SER C O 1
ATOM 6270 N N . SER C 1 220 ? 56.764 35.686 56.026 1.00 10.06 220 SER C N 1
ATOM 6271 C CA . SER C 1 220 ? 56.717 37.128 56.333 1.00 11.33 220 SER C CA 1
ATOM 6272 C C . SER C 1 220 ? 55.414 37.695 55.831 1.00 12.40 220 SER C C 1
ATOM 6273 O O . SER C 1 220 ? 54.715 37.013 55.080 1.00 11.62 220 SER C O 1
ATOM 6276 N N . LEU C 1 221 ? 55.064 38.917 56.261 1.00 12.06 221 LEU C N 1
ATOM 6277 C CA . LEU C 1 221 ? 53.741 39.489 55.956 1.00 9.58 221 LEU C CA 1
ATOM 6278 C C . LEU C 1 221 ? 53.381 39.502 54.468 1.00 11.44 221 LEU C C 1
ATOM 6279 O O . LEU C 1 221 ? 52.282 39.085 54.080 1.00 12.23 221 LEU C O 1
ATOM 6284 N N . LEU C 1 222 ? 54.261 40.050 53.643 1.00 7.69 222 LEU C N 1
ATOM 6285 C CA . LEU C 1 222 ? 53.992 40.077 52.208 1.00 8.86 222 LEU C CA 1
ATOM 6286 C C . LEU C 1 222 ? 53.914 38.656 51.605 1.00 8.71 222 LEU C C 1
ATOM 6287 O O . LEU C 1 222 ? 52.907 38.324 50.954 1.00 8.23 222 LEU C O 1
ATOM 6292 N N . PRO C 1 223 ? 54.939 37.808 51.837 1.00 9.01 223 PRO C N 1
ATOM 6293 C CA . PRO C 1 223 ? 54.794 36.439 51.307 1.00 9.93 223 PRO C CA 1
ATOM 6294 C C . PRO C 1 223 ? 53.556 35.672 51.832 1.00 8.86 223 PRO C C 1
ATOM 6295 O O . PRO C 1 223 ? 53.006 34.865 51.092 1.00 7.35 223 PRO C O 1
ATOM 6299 N N . TRP C 1 224 ? 53.091 35.942 53.052 1.00 7.66 224 TRP C N 1
ATOM 6300 C CA . TRP C 1 224 ? 51.886 35.287 53.558 1.00 7.75 224 TRP C CA 1
ATOM 6301 C C . TRP C 1 224 ? 50.635 35.767 52.794 1.00 9.75 224 TRP C C 1
ATOM 6302 O O . TRP C 1 224 ? 49.741 34.981 52.463 1.00 9.17 224 TRP C O 1
ATOM 6313 N N . GLU C 1 225 ? 50.553 37.064 52.501 1.00 9.26 225 GLU C N 1
ATOM 6314 C CA . GLU C 1 225 ? 49.456 37.547 51.636 1.00 10.93 225 GLU C CA 1
ATOM 6315 C C . GLU C 1 225 ? 49.518 36.952 50.227 1.00 9.21 225 GLU C C 1
ATOM 6316 O O . GLU C 1 225 ? 48.497 36.750 49.539 1.00 11.07 225 GLU C O 1
ATOM 6322 N N . TYR C 1 226 ? 50.728 36.722 49.761 1.00 8.05 226 TYR C N 1
ATOM 6323 C CA . TYR C 1 226 ? 50.927 36.177 48.427 1.00 7.18 226 TYR C CA 1
ATOM 6324 C C . TYR C 1 226 ? 50.331 34.760 48.370 1.00 8.71 226 TYR C C 1
ATOM 6325 O O . TYR C 1 226 ? 49.774 34.368 47.350 1.00 9.14 226 TYR C O 1
ATOM 6334 N N . LEU C 1 227 ? 50.407 34.012 49.482 1.00 8.74 227 LEU C N 1
ATOM 6335 C CA . LEU C 1 227 ? 49.808 32.679 49.541 1.00 8.86 227 LEU C CA 1
ATOM 6336 C C . LEU C 1 227 ? 48.312 32.785 49.264 1.00 11.84 227 LEU C C 1
ATOM 6337 O O . LEU C 1 227 ? 47.730 31.912 48.625 1.00 8.58 227 LEU C O 1
ATOM 6342 N N . LYS C 1 228 ? 47.696 33.865 49.747 1.00 10.71 228 LYS C N 1
ATOM 6343 C CA . LYS C 1 228 ? 46.254 34.057 49.592 1.00 11.16 228 LYS C CA 1
ATOM 6344 C C . LYS C 1 228 ? 45.805 34.275 48.139 1.00 11.20 228 LYS C C 1
ATOM 6345 O O . LYS C 1 228 ? 44.640 34.027 47.807 1.00 13.83 228 LYS C O 1
ATOM 6351 N N . LEU C 1 229 ? 46.709 34.698 47.269 1.00 11.96 229 LEU C N 1
ATOM 6352 C CA . LEU C 1 229 ? 46.364 34.842 45.857 1.00 12.75 229 LEU C CA 1
ATOM 6353 C C . LEU C 1 229 ? 45.871 33.505 45.310 1.00 15.02 229 LEU C C 1
ATOM 6354 O O . LEU C 1 229 ? 44.956 33.448 44.487 1.00 14.77 229 LEU C O 1
ATOM 6359 N N . THR C 1 230 ? 46.489 32.432 45.776 1.00 10.32 230 THR C N 1
ATOM 6360 C CA . THR C 1 230 ? 46.075 31.086 45.413 1.00 11.49 230 THR C CA 1
ATOM 6361 C C . THR C 1 230 ? 44.945 30.606 46.323 1.00 10.38 230 THR C C 1
ATOM 6362 O O . THR C 1 230 ? 43.917 30.093 45.854 1.00 10.39 230 THR C O 1
ATOM 6366 N N . LEU C 1 231 ? 45.133 30.729 47.630 1.00 9.10 231 LEU C N 1
ATOM 6367 C CA . LEU C 1 231 ? 44.194 30.075 48.542 1.00 10.59 231 LEU C CA 1
ATOM 6368 C C . LEU C 1 231 ? 42.781 30.689 48.497 1.00 11.87 231 LEU C C 1
ATOM 6369 O O . LEU C 1 231 ? 41.794 29.984 48.712 1.00 10.97 231 LEU C O 1
ATOM 6374 N N . ASP C 1 232 ? 42.683 31.991 48.254 1.00 13.07 232 ASP C N 1
ATOM 6375 C CA . ASP C 1 232 ? 41.359 32.606 48.090 1.00 14.17 232 ASP C CA 1
ATOM 6376 C C . ASP C 1 232 ? 40.539 31.898 47.014 1.00 15.25 232 ASP C C 1
ATOM 6377 O O . ASP C 1 232 ? 39.332 31.770 47.151 1.00 15.34 232 ASP C O 1
ATOM 6382 N N . ARG C 1 233 ? 41.191 31.447 45.940 1.00 13.54 233 ARG C N 1
ATOM 6383 C CA . ARG C 1 233 ? 40.481 30.797 44.829 1.00 15.47 233 ARG C CA 1
ATOM 6384 C C . ARG C 1 233 ? 39.940 29.444 45.229 1.00 19.12 233 ARG C C 1
ATOM 6385 O O . ARG C 1 233 ? 39.009 28.915 44.599 1.00 17.78 233 ARG C O 1
ATOM 6393 N N . GLY C 1 234 ? 40.525 28.884 46.283 1.00 18.34 234 GLY C N 1
ATOM 6394 C CA . GLY C 1 234 ? 40.151 27.568 46.745 1.00 14.35 234 GLY C CA 1
ATOM 6395 C C . GLY C 1 234 ? 39.293 27.621 47.972 1.00 17.15 234 GLY C C 1
ATOM 6396 O O . GLY C 1 234 ? 39.109 26.600 48.647 1.00 15.90 234 GLY C O 1
ATOM 6397 N N . ASN C 1 235 ? 38.761 28.807 48.260 1.00 17.02 235 ASN C N 1
ATOM 6398 C CA A ASN C 1 235 ? 37.949 29.011 49.450 0.48 18.97 235 ASN C CA 1
ATOM 6399 C CA B ASN C 1 235 ? 37.955 29.026 49.460 0.52 18.97 235 ASN C CA 1
ATOM 6400 C C . ASN C 1 235 ? 38.685 28.551 50.716 1.00 18.83 235 ASN C C 1
ATOM 6401 O O . ASN C 1 235 ? 38.121 27.871 51.560 1.00 19.01 235 ASN C O 1
ATOM 6410 N N . ALA C 1 236 ? 39.951 28.938 50.844 1.00 11.37 236 ALA C N 1
ATOM 6411 C CA . ALA C 1 236 ? 40.798 28.411 51.899 1.00 11.82 236 ALA C CA 1
ATOM 6412 C C . ALA C 1 236 ? 41.576 29.553 52.529 1.00 11.36 236 ALA C C 1
ATOM 6413 O O . ALA C 1 236 ? 41.584 30.670 52.000 1.00 12.19 236 ALA C O 1
ATOM 6415 N N . THR C 1 237 ? 42.208 29.299 53.667 1.00 11.44 237 THR C N 1
ATOM 6416 C CA . THR C 1 237 ? 43.080 30.301 54.284 1.00 12.18 237 THR C CA 1
ATOM 6417 C C . THR C 1 237 ? 44.436 29.676 54.470 1.00 9.11 237 THR C C 1
ATOM 6418 O O . THR C 1 237 ? 44.539 28.452 54.569 1.00 13.79 237 THR C O 1
ATOM 6422 N N . PRO C 1 238 ? 45.495 30.499 54.502 1.00 8.69 238 PRO C N 1
ATOM 6423 C CA . PRO C 1 238 ? 46.825 29.931 54.766 1.00 10.84 238 PRO C CA 1
ATOM 6424 C C . PRO C 1 238 ? 46.917 29.341 56.168 1.00 10.87 238 PRO C C 1
ATOM 6425 O O . PRO C 1 238 ? 47.722 28.430 56.402 1.00 8.42 238 PRO C O 1
ATOM 6429 N N . GLU C 1 239 ? 46.099 29.833 57.094 1.00 8.91 239 GLU C N 1
ATOM 6430 C CA . GLU C 1 239 ? 46.059 29.219 58.414 1.00 10.72 239 GLU C CA 1
ATOM 6431 C C . GLU C 1 239 ? 45.579 27.764 58.352 1.00 8.74 239 GLU C C 1
ATOM 6432 O O . GLU C 1 239 ? 46.101 26.903 59.065 1.00 9.25 239 GLU C O 1
ATOM 6438 N N . GLN C 1 240 ? 44.578 27.481 57.513 1.00 8.66 240 GLN C N 1
ATOM 6439 C CA . GLN C 1 240 ? 44.101 26.109 57.344 1.00 10.38 240 GLN C CA 1
ATOM 6440 C C . GLN C 1 240 ? 45.253 25.241 56.860 1.00 9.69 240 GLN C C 1
ATOM 6441 O O . GLN C 1 240 ? 45.413 24.094 57.266 1.00 9.56 240 GLN C O 1
ATOM 6447 N N . MET C 1 241 ? 46.052 25.821 55.976 1.00 10.18 241 MET C N 1
ATOM 6448 C CA . MET C 1 241 ? 47.091 25.056 55.294 1.00 8.20 241 MET C CA 1
ATOM 6449 C C . MET C 1 241 ? 48.290 24.798 56.207 1.00 6.46 241 MET C C 1
ATOM 6450 O O . MET C 1 241 ? 48.701 23.634 56.415 1.00 8.79 241 MET C O 1
ATOM 6455 N N . TRP C 1 242 ? 48.852 25.866 56.762 1.00 6.57 242 TRP C N 1
ATOM 6456 C CA . TRP C 1 242 ? 50.118 25.755 57.498 1.00 6.59 242 TRP C CA 1
ATOM 6457 C C . TRP C 1 242 ? 50.058 26.234 58.929 1.00 7.94 242 TRP C C 1
ATOM 6458 O O . TRP C 1 242 ? 51.100 26.303 59.593 1.00 9.37 242 TRP C O 1
ATOM 6469 N N . GLY C 1 243 ? 48.865 26.564 59.416 1.00 8.57 243 GLY C N 1
ATOM 6470 C CA . GLY C 1 243 ? 48.767 27.090 60.782 1.00 10.54 243 GLY C CA 1
ATOM 6471 C C . GLY C 1 243 ? 49.034 28.582 60.887 1.00 10.18 243 GLY C C 1
ATOM 6472 O O . GLY C 1 243 ? 49.092 29.290 59.884 1.00 9.22 243 GLY C O 1
ATOM 6473 N N . PRO C 1 244 ? 49.212 29.100 62.123 1.00 9.45 244 PRO C N 1
ATOM 6474 C CA . PRO C 1 244 ? 49.398 30.557 62.241 1.00 11.73 244 PRO C CA 1
ATOM 6475 C C . PRO C 1 244 ? 50.646 31.080 61.513 1.00 8.21 244 PRO C C 1
ATOM 6476 O O . PRO C 1 244 ? 51.700 30.431 61.523 1.00 8.78 244 PRO C O 1
ATOM 6480 N N . ARG C 1 245 ? 50.541 32.263 60.921 1.00 10.03 245 ARG C N 1
ATOM 6481 C CA . ARG C 1 245 ? 51.708 32.864 60.246 1.00 9.15 245 ARG C CA 1
ATOM 6482 C C . ARG C 1 245 ? 52.872 32.914 61.206 1.00 10.75 245 ARG C C 1
ATOM 6483 O O . ARG C 1 245 ? 52.703 33.310 62.374 1.00 10.46 245 ARG C O 1
ATOM 6491 N N . GLY C 1 246 ? 54.043 32.489 60.732 1.00 8.21 246 GLY C N 1
ATOM 6492 C CA . GLY C 1 246 ? 55.266 32.535 61.519 1.00 12.65 246 GLY C CA 1
ATOM 6493 C C . GLY C 1 246 ? 55.416 31.411 62.508 1.00 10.10 246 GLY C C 1
ATOM 6494 O O . GLY C 1 246 ? 56.444 31.307 63.182 1.00 12.33 246 GLY C O 1
ATOM 6495 N N . GLY C 1 247 ? 54.402 30.550 62.608 1.00 9.20 247 GLY C N 1
ATOM 6496 C CA . GLY C 1 247 ? 54.487 29.382 63.466 1.00 10.96 247 GLY C CA 1
ATOM 6497 C C . GLY C 1 247 ? 55.477 28.407 62.853 1.00 11.55 247 GLY C C 1
ATOM 6498 O O . GLY C 1 247 ? 55.889 28.566 61.708 1.00 9.34 247 GLY C O 1
ATOM 6499 N N . GLU C 1 248 ? 55.871 27.399 63.607 1.00 10.74 248 GLU C N 1
ATOM 6500 C CA . GLU C 1 248 ? 56.955 26.533 63.182 1.00 10.73 248 GLU C CA 1
ATOM 6501 C C . GLU C 1 248 ? 56.662 25.778 61.888 1.00 7.40 248 GLU C C 1
ATOM 6502 O O . GLU C 1 248 ? 57.544 25.584 61.048 1.00 7.92 248 GLU C O 1
ATOM 6508 N N . TYR C 1 249 ? 55.419 25.372 61.689 1.00 8.05 249 TYR C N 1
ATOM 6509 C CA . TYR C 1 249 ? 55.121 24.615 60.497 1.00 7.08 249 TYR C CA 1
ATOM 6510 C C . TYR C 1 249 ? 55.157 25.545 59.275 1.00 7.07 249 TYR C C 1
ATOM 6511 O O . TYR C 1 249 ? 55.564 25.148 58.183 1.00 5.42 249 TYR C O 1
ATOM 6520 N N . ASN C 1 250 ? 54.754 26.802 59.461 1.00 6.82 250 ASN C N 1
ATOM 6521 C CA . ASN C 1 250 ? 54.838 27.772 58.373 1.00 6.35 250 ASN C CA 1
ATOM 6522 C C . ASN C 1 250 ? 56.293 27.995 58.012 1.00 7.44 250 ASN C C 1
ATOM 6523 O O . ASN C 1 250 ? 56.639 28.028 56.838 1.00 6.62 250 ASN C O 1
ATOM 6528 N N . ILE C 1 251 ? 57.150 28.209 59.011 1.00 7.93 251 ILE C N 1
ATOM 6529 C CA . ILE C 1 251 ? 58.570 28.489 58.734 1.00 6.27 251 ILE C CA 1
ATOM 6530 C C . ILE C 1 251 ? 59.253 27.282 58.088 1.00 6.32 251 ILE C C 1
ATOM 6531 O O . ILE C 1 251 ? 60.094 27.435 57.193 1.00 5.08 251 ILE C O 1
ATOM 6536 N N . TYR C 1 252 ? 58.882 26.077 58.526 1.00 5.11 252 TYR C N 1
ATOM 6537 C CA . TYR C 1 252 ? 59.362 24.848 57.896 1.00 5.03 252 TYR C CA 1
ATOM 6538 C C . TYR C 1 252 ? 59.039 24.840 56.402 1.00 7.81 252 TYR C C 1
ATOM 6539 O O . TYR C 1 252 ? 59.789 24.287 55.571 1.00 4.77 252 TYR C O 1
ATOM 6548 N N . ASN C 1 253 ? 57.937 25.490 56.058 1.00 5.56 253 ASN C N 1
ATOM 6549 C CA . ASN C 1 253 ? 57.496 25.577 54.687 1.00 5.74 253 ASN C CA 1
ATOM 6550 C C . ASN C 1 253 ? 57.798 26.935 54.102 1.00 6.78 253 ASN C C 1
ATOM 6551 O O . ASN C 1 253 ? 57.049 27.461 53.269 1.00 7.68 253 ASN C O 1
ATOM 6556 N N . ASP C 1 254 ? 58.901 27.520 54.559 1.00 6.02 254 ASP C N 1
ATOM 6557 C CA . ASP C 1 254 ? 59.369 28.787 53.976 1.00 6.27 254 ASP C CA 1
ATOM 6558 C C . ASP C 1 254 ? 60.691 28.470 53.314 1.00 5.75 254 ASP C C 1
ATOM 6559 O O . ASP C 1 254 ? 61.669 28.150 53.977 1.00 5.18 254 ASP C O 1
ATOM 6564 N N . ALA C 1 255 ? 60.683 28.462 51.984 1.00 4.43 255 ALA C N 1
ATOM 6565 C CA . ALA C 1 255 ? 61.851 28.005 51.238 1.00 5.44 255 ALA C CA 1
ATOM 6566 C C . ALA C 1 255 ? 62.968 29.052 51.188 1.00 6.69 255 ALA C C 1
ATOM 6567 O O . ALA C 1 255 ? 64.116 28.705 50.841 1.00 6.50 255 ALA C O 1
ATOM 6569 N N . LEU C 1 256 ? 62.664 30.311 51.533 1.00 5.89 256 LEU C N 1
ATOM 6570 C CA . LEU C 1 256 ? 63.730 31.312 51.572 1.00 6.34 256 LEU C CA 1
ATOM 6571 C C . LEU C 1 256 ? 64.475 31.110 52.872 1.00 7.54 256 LEU C C 1
ATOM 6572 O O . LEU C 1 256 ? 65.710 31.044 52.893 1.00 7.32 256 LEU C O 1
ATOM 6577 N N . ILE C 1 257 ? 63.726 31.029 53.967 1.00 5.76 257 ILE C N 1
ATOM 6578 C CA . ILE C 1 257 ? 64.381 30.856 55.289 1.00 9.90 257 ILE C CA 1
ATOM 6579 C C . ILE C 1 257 ? 65.301 29.625 55.332 1.00 8.54 257 ILE C C 1
ATOM 6580 O O . ILE C 1 257 ? 66.415 29.679 55.875 1.00 10.45 257 ILE C O 1
ATOM 6585 N N . ASN C 1 258 ? 64.843 28.528 54.738 1.00 5.30 258 ASN C N 1
ATOM 6586 C CA . ASN C 1 258 ? 65.562 27.250 54.747 1.00 5.97 258 ASN C CA 1
ATOM 6587 C C . ASN C 1 258 ? 66.368 27.004 53.469 1.00 7.30 258 ASN C C 1
ATOM 6588 O O . ASN C 1 258 ? 66.766 25.856 53.165 1.00 6.83 258 ASN C O 1
ATOM 6593 N N . SER C 1 259 ? 66.633 28.072 52.715 1.00 8.32 259 SER C N 1
ATOM 6594 C CA . SER C 1 259 ? 67.355 27.906 51.438 1.00 6.92 259 SER C CA 1
ATOM 6595 C C . SER C 1 259 ? 68.710 27.189 51.485 1.00 6.99 259 SER C C 1
ATOM 6596 O O . SER C 1 259 ? 69.063 26.539 50.491 1.00 6.55 259 SER C O 1
ATOM 6599 N N . ASP C 1 260 ? 69.471 27.279 52.595 1.00 8.13 260 ASP C N 1
ATOM 6600 C CA . ASP C 1 260 ? 70.764 26.572 52.644 1.00 11.45 260 ASP C CA 1
ATOM 6601 C C . ASP C 1 260 ? 70.564 25.084 52.462 1.00 9.48 260 ASP C C 1
ATOM 6602 O O . ASP C 1 260 ? 71.473 24.356 52.063 1.00 8.80 260 ASP C O 1
ATOM 6607 N N . LYS C 1 261 ? 69.374 24.588 52.757 1.00 8.05 261 LYS C N 1
ATOM 6608 C CA . LYS C 1 261 ? 69.184 23.157 52.629 1.00 8.92 261 LYS C CA 1
ATOM 6609 C C . LYS C 1 261 ? 69.147 22.662 51.181 1.00 7.84 261 LYS C C 1
ATOM 6610 O O . LYS C 1 261 ? 69.140 21.456 50.931 1.00 9.61 261 LYS C O 1
ATOM 6616 N N . LEU C 1 262 ? 69.143 23.577 50.221 1.00 6.89 262 LEU C N 1
ATOM 6617 C CA . LEU C 1 262 ? 69.120 23.167 48.841 1.00 5.47 262 LEU C CA 1
ATOM 6618 C C . LEU C 1 262 ? 70.500 22.761 48.359 1.00 8.91 262 LEU C C 1
ATOM 6619 O O . LEU C 1 262 ? 70.612 22.212 47.288 1.00 9.11 262 LEU C O 1
ATOM 6624 N N . ARG C 1 263 ? 71.545 23.081 49.128 1.00 9.88 263 ARG C N 1
ATOM 6625 C CA . ARG C 1 263 ? 72.935 22.710 48.771 1.00 11.00 263 ARG C CA 1
ATOM 6626 C C . ARG C 1 263 ? 73.024 21.238 48.390 1.00 11.90 263 ARG C C 1
ATOM 6627 O O . ARG C 1 263 ? 72.522 20.371 49.115 1.00 10.02 263 ARG C O 1
ATOM 6635 N N . GLY C 1 264 ? 73.670 20.954 47.260 1.00 10.34 264 GLY C N 1
ATOM 6636 C CA . GLY C 1 264 ? 73.763 19.594 46.763 1.00 9.67 264 GLY C CA 1
ATOM 6637 C C . GLY C 1 264 ? 72.745 19.285 45.678 1.00 12.82 264 GLY C C 1
ATOM 6638 O O . GLY C 1 264 ? 72.852 18.250 45.016 1.00 13.19 264 GLY C O 1
ATOM 6639 N N . THR C 1 265 ? 71.756 20.154 45.478 1.00 7.73 265 THR C N 1
ATOM 6640 C CA . THR C 1 265 ? 70.716 19.886 44.472 1.00 8.80 265 THR C CA 1
ATOM 6641 C C . THR C 1 265 ? 71.010 20.790 43.291 1.00 7.43 265 THR C C 1
ATOM 6642 O O . THR C 1 265 ? 71.279 21.979 43.473 1.00 8.45 265 THR C O 1
ATOM 6646 N N . GLU C 1 266 ? 70.951 20.254 42.083 1.00 7.42 266 GLU C N 1
ATOM 6647 C CA . GLU C 1 266 ? 71.063 21.114 40.889 1.00 6.96 266 GLU C CA 1
ATOM 6648 C C . GLU C 1 266 ? 69.776 21.919 40.773 1.00 10.23 266 GLU C C 1
ATOM 6649 O O . GLU C 1 266 ? 68.677 21.359 40.902 1.00 9.61 266 GLU C O 1
ATOM 6655 N N . LEU C 1 267 ? 69.888 23.224 40.505 1.00 8.15 267 LEU C N 1
ATOM 6656 C CA . LEU C 1 267 ? 68.722 24.106 40.560 1.00 8.86 267 LEU C CA 1
ATOM 6657 C C . LEU C 1 267 ? 68.563 24.906 39.284 1.00 9.54 267 LEU C C 1
ATOM 6658 O O . LEU C 1 267 ? 69.544 25.372 38.718 1.00 7.55 267 LEU C O 1
ATOM 6663 N N . TYR C 1 268 ? 67.319 25.068 38.857 1.00 6.24 268 TYR C N 1
ATOM 6664 C CA . TYR C 1 268 ? 66.948 26.033 37.826 1.00 7.82 268 TYR C CA 1
ATOM 6665 C C . TYR C 1 268 ? 65.851 26.900 38.406 1.00 10.75 268 TYR C C 1
ATOM 6666 O O . TYR C 1 268 ? 64.854 26.386 38.945 1.00 6.68 268 TYR C O 1
ATOM 6675 N N . VAL C 1 269 ? 65.992 28.214 38.325 1.00 7.19 269 VAL C N 1
ATOM 6676 C CA . VAL C 1 269 ? 64.924 29.069 38.850 1.00 6.47 269 VAL C CA 1
ATOM 6677 C C . VAL C 1 269 ? 64.662 30.194 37.849 1.00 8.33 269 VAL C C 1
ATOM 6678 O O . VAL C 1 269 ? 65.620 30.842 37.377 1.00 8.68 269 VAL C O 1
ATOM 6682 N N . SER C 1 270 ? 63.393 30.430 37.518 1.00 5.76 270 SER C N 1
ATOM 6683 C CA . SER C 1 270 ? 63.042 31.574 36.656 1.00 9.52 270 SER C CA 1
ATOM 6684 C C . SER C 1 270 ? 62.121 32.525 37.424 1.00 9.37 270 SER C C 1
ATOM 6685 O O . SER C 1 270 ? 61.449 32.122 38.396 1.00 7.79 270 SER C O 1
ATOM 6688 N N . ASN C 1 271 ? 62.098 33.792 36.999 1.00 8.96 271 ASN C N 1
ATOM 6689 C CA . ASN C 1 271 ? 61.273 34.797 37.638 1.00 12.37 271 ASN C CA 1
ATOM 6690 C C . ASN C 1 271 ? 59.917 34.882 36.938 1.00 14.26 271 ASN C C 1
ATOM 6691 O O . ASN C 1 271 ? 59.512 33.929 36.265 1.00 14.01 271 ASN C O 1
ATOM 6696 N N . ALA C 1 272 ? 59.212 35.998 37.091 1.00 11.15 272 ALA C N 1
ATOM 6697 C CA . ALA C 1 272 ? 57.812 36.065 36.687 1.00 15.71 272 ALA C CA 1
ATOM 6698 C C . ALA C 1 272 ? 57.730 35.939 35.200 1.00 23.50 272 ALA C C 1
ATOM 6699 O O . ALA C 1 272 ? 58.481 36.589 34.480 1.00 21.97 272 ALA C O 1
ATOM 6701 N N . SER C 1 273 ? 56.820 35.077 34.766 1.00 30.22 273 SER C N 1
ATOM 6702 C CA . SER C 1 273 ? 56.596 34.770 33.361 1.00 36.89 273 SER C CA 1
ATOM 6703 C C . SER C 1 273 ? 56.157 35.989 32.556 1.00 37.97 273 SER C C 1
ATOM 6704 O O . SER C 1 273 ? 56.558 36.153 31.406 1.00 47.18 273 SER C O 1
ATOM 6707 N N . GLY C 1 274 ? 55.334 36.835 33.168 1.00 37.42 274 GLY C N 1
ATOM 6708 C CA . GLY C 1 274 ? 54.793 38.004 32.498 1.00 35.99 274 GLY C CA 1
ATOM 6709 C C . GLY C 1 274 ? 53.376 38.323 32.946 1.00 36.40 274 GLY C C 1
ATOM 6710 O O . GLY C 1 274 ? 52.508 37.445 33.009 1.00 44.93 274 GLY C O 1
ATOM 6711 N N . GLU C 1 301 ? 42.002 47.917 38.281 1.00 59.99 301 GLU C N 1
ATOM 6712 C CA . GLU C 1 301 ? 42.109 46.890 39.315 1.00 60.17 301 GLU C CA 1
ATOM 6713 C C . GLU C 1 301 ? 43.062 45.775 38.910 1.00 46.55 301 GLU C C 1
ATOM 6714 O O . GLU C 1 301 ? 44.137 45.609 39.482 1.00 38.85 301 GLU C O 1
ATOM 6720 N N . THR C 1 302 ? 42.646 45.012 37.910 1.00 49.45 302 THR C N 1
ATOM 6721 C CA . THR C 1 302 ? 43.307 43.766 37.563 1.00 43.98 302 THR C CA 1
ATOM 6722 C C . THR C 1 302 ? 44.684 44.003 36.932 1.00 36.11 302 THR C C 1
ATOM 6723 O O . THR C 1 302 ? 45.608 43.212 37.124 1.00 30.80 302 THR C O 1
ATOM 6727 N N . VAL C 1 303 ? 44.813 45.101 36.193 1.00 31.55 303 VAL C N 1
ATOM 6728 C CA . VAL C 1 303 ? 46.099 45.534 35.625 1.00 40.89 303 VAL C CA 1
ATOM 6729 C C . VAL C 1 303 ? 47.095 45.963 36.733 1.00 36.37 303 VAL C C 1
ATOM 6730 O O . VAL C 1 303 ? 48.286 45.592 36.730 1.00 32.16 303 VAL C O 1
ATOM 6734 N N . VAL C 1 304 ? 46.583 46.736 37.685 1.00 25.43 304 VAL C N 1
ATOM 6735 C CA . VAL C 1 304 ? 47.341 47.164 38.843 1.00 22.64 304 VAL C CA 1
ATOM 6736 C C . VAL C 1 304 ? 47.734 45.951 39.685 1.00 24.18 304 VAL C C 1
ATOM 6737 O O . VAL C 1 304 ? 48.919 45.741 39.962 1.00 17.90 304 VAL C O 1
ATOM 6741 N N . THR C 1 305 ? 46.748 45.144 40.072 1.00 19.56 305 THR C N 1
ATOM 6742 C CA . THR C 1 305 ? 47.040 43.966 40.894 1.00 20.94 305 THR C CA 1
ATOM 6743 C C . THR C 1 305 ? 48.038 43.048 40.183 1.00 19.02 305 THR C C 1
ATOM 6744 O O . THR C 1 305 ? 48.967 42.538 40.802 1.00 19.87 305 THR C O 1
ATOM 6748 N N . GLY C 1 306 ? 47.860 42.870 38.877 1.00 18.96 306 GLY C N 1
ATOM 6749 C CA . GLY C 1 306 ? 48.768 42.046 38.098 1.00 20.95 306 GLY C CA 1
ATOM 6750 C C . GLY C 1 306 ? 50.206 42.523 38.105 1.00 19.17 306 GLY C C 1
ATOM 6751 O O . GLY C 1 306 ? 51.150 41.711 38.223 1.00 12.14 306 GLY C O 1
ATOM 6752 N N . GLY C 1 307 ? 50.399 43.837 37.956 1.00 16.49 307 GLY C N 1
ATOM 6753 C CA . GLY C 1 307 ? 51.745 44.381 38.004 1.00 15.26 307 GLY C CA 1
ATOM 6754 C C . GLY C 1 307 ? 52.421 44.172 39.356 1.00 12.24 307 GLY C C 1
ATOM 6755 O O . GLY C 1 307 ? 53.625 43.902 39.408 1.00 12.18 307 GLY C O 1
ATOM 6756 N N . ILE C 1 308 ? 51.667 44.344 40.431 1.00 11.85 308 ILE C N 1
ATOM 6757 C CA . ILE C 1 308 ? 52.178 44.184 41.798 1.00 12.90 308 ILE C CA 1
ATOM 6758 C C . ILE C 1 308 ? 52.539 42.699 42.021 1.00 12.08 308 ILE C C 1
ATOM 6759 O O . ILE C 1 308 ? 53.614 42.373 42.511 1.00 11.50 308 ILE C O 1
ATOM 6764 N N . ILE C 1 309 ? 51.637 41.801 41.636 1.00 13.62 309 ILE C N 1
ATOM 6765 C CA . ILE C 1 309 ? 51.890 40.365 41.800 1.00 13.43 309 ILE C CA 1
ATOM 6766 C C . ILE C 1 309 ? 53.149 39.957 41.036 1.00 10.63 309 ILE C C 1
ATOM 6767 O O . ILE C 1 309 ? 54.008 39.201 41.533 1.00 11.08 309 ILE C O 1
ATOM 6772 N N . GLU C 1 310 ? 53.294 40.479 39.832 1.00 10.21 310 GLU C N 1
ATOM 6773 C CA . GLU C 1 310 ? 54.501 40.214 39.072 1.00 8.20 310 GLU C CA 1
ATOM 6774 C C . GLU C 1 310 ? 55.763 40.737 39.764 1.00 11.80 310 GLU C C 1
ATOM 6775 O O . GLU C 1 310 ? 56.788 40.023 39.865 1.00 9.60 310 GLU C O 1
ATOM 6781 N N . ALA C 1 311 ? 55.721 41.980 40.243 1.00 8.07 311 ALA C N 1
ATOM 6782 C CA . ALA C 1 311 ? 56.913 42.535 40.879 1.00 10.52 311 ALA C CA 1
ATOM 6783 C C . ALA C 1 311 ? 57.189 41.772 42.163 1.00 8.65 311 ALA C C 1
ATOM 6784 O O . ALA C 1 311 ? 58.349 41.571 42.530 1.00 9.97 311 ALA C O 1
ATOM 6786 N N . ALA C 1 312 ? 56.126 41.357 42.858 1.00 8.60 312 ALA C N 1
ATOM 6787 C CA . ALA C 1 312 ? 56.288 40.646 44.123 1.00 9.13 312 ALA C CA 1
ATOM 6788 C C . ALA C 1 312 ? 56.979 39.309 43.870 1.00 11.94 312 ALA C C 1
ATOM 6789 O O . ALA C 1 312 ? 57.869 38.887 44.621 1.00 8.89 312 ALA C O 1
ATOM 6791 N N . THR C 1 313 ? 56.598 38.655 42.785 1.00 9.93 313 THR C N 1
ATOM 6792 C CA . THR C 1 313 ? 57.249 37.399 42.394 1.00 9.98 313 THR C CA 1
ATOM 6793 C C . THR C 1 313 ? 58.714 37.627 42.085 1.00 10.67 313 THR C C 1
ATOM 6794 O O . THR C 1 313 ? 59.583 36.842 42.473 1.00 8.07 313 THR C O 1
ATOM 6798 N N . ASN C 1 314 ? 59.005 38.722 41.386 1.00 6.84 314 ASN C N 1
ATOM 6799 C CA . ASN C 1 314 ? 60.383 39.041 41.024 1.00 8.83 314 ASN C CA 1
ATOM 6800 C C . ASN C 1 314 ? 61.210 39.381 42.247 1.00 10.27 314 ASN C C 1
ATOM 6801 O O . ASN C 1 314 ? 62.376 39.019 42.331 1.00 9.04 314 ASN C O 1
ATOM 6806 N N . LYS C 1 315 ? 60.588 40.062 43.203 1.00 7.95 315 LYS C N 1
ATOM 6807 C CA . LYS C 1 315 ? 61.254 40.301 44.474 1.00 8.16 315 LYS C CA 1
ATOM 6808 C C . LYS C 1 315 ? 61.597 38.984 45.177 1.00 8.13 315 LYS C C 1
ATOM 6809 O O . LYS C 1 315 ? 62.718 38.834 45.684 1.00 6.65 315 LYS C O 1
ATOM 6815 N N . CYS C 1 316 ? 60.639 38.055 45.245 1.00 11.82 316 CYS C N 1
ATOM 6816 C CA . CYS C 1 316 ? 60.896 36.760 45.883 1.00 7.70 316 CYS C CA 1
ATOM 6817 C C . CYS C 1 316 ? 62.069 36.098 45.231 1.00 6.57 316 CYS C C 1
ATOM 6818 O O . CYS C 1 316 ? 62.916 35.532 45.924 1.00 8.36 316 CYS C O 1
ATOM 6821 N N . THR C 1 317 ? 62.102 36.130 43.903 1.00 7.19 317 THR C N 1
ATOM 6822 C CA . THR C 1 317 ? 63.157 35.438 43.153 1.00 8.21 317 THR C CA 1
ATOM 6823 C C . THR C 1 317 ? 64.524 36.108 43.390 1.00 8.68 317 THR C C 1
ATOM 6824 O O . THR C 1 317 ? 65.544 35.431 43.559 1.00 9.77 317 THR C O 1
ATOM 6828 N N . HIS C 1 318 ? 64.529 37.439 43.393 1.00 8.90 318 HIS C N 1
ATOM 6829 C CA . HIS C 1 318 ? 65.728 38.219 43.711 1.00 10.29 318 HIS C CA 1
ATOM 6830 C C . HIS C 1 318 ? 66.261 37.921 45.107 1.00 8.85 318 HIS C C 1
ATOM 6831 O O . HIS C 1 318 ? 67.477 37.764 45.306 1.00 9.85 318 HIS C O 1
ATOM 6838 N N . ASP C 1 319 ? 65.358 37.841 46.076 1.00 7.34 319 ASP C N 1
ATOM 6839 C CA . ASP C 1 319 ? 65.746 37.525 47.459 1.00 7.76 319 ASP C CA 1
ATOM 6840 C C . ASP C 1 319 ? 66.341 36.133 47.580 1.00 8.42 319 ASP C C 1
ATOM 6841 O O . ASP C 1 319 ? 67.343 35.946 48.270 1.00 6.64 319 ASP C O 1
ATOM 6846 N N . LEU C 1 320 ? 65.731 35.163 46.894 1.00 6.75 320 LEU C N 1
ATOM 6847 C CA . LEU C 1 320 ? 66.233 33.795 46.889 1.00 8.33 320 LEU C CA 1
ATOM 6848 C C . LEU C 1 320 ? 67.610 33.761 46.249 1.00 10.52 320 LEU C C 1
ATOM 6849 O O . LEU C 1 320 ? 68.525 33.128 46.776 1.00 7.75 320 LEU C O 1
ATOM 6854 N N . LYS C 1 321 ? 67.785 34.501 45.157 1.00 8.65 321 LYS C N 1
ATOM 6855 C CA . LYS C 1 321 ? 69.097 34.531 44.504 1.00 8.52 321 LYS C CA 1
ATOM 6856 C C . LYS C 1 321 ? 70.169 35.145 45.411 1.00 8.10 321 LYS C C 1
ATOM 6857 O O . LYS C 1 321 ? 71.264 34.575 45.512 1.00 9.25 321 LYS C O 1
ATOM 6863 N N . ALA C 1 322 ? 69.861 36.271 46.065 1.00 10.25 322 ALA C N 1
ATOM 6864 C CA . ALA C 1 322 ? 70.826 36.900 46.978 1.00 11.41 322 ALA C CA 1
ATOM 6865 C C . ALA C 1 322 ? 71.282 35.918 48.058 1.00 11.94 322 ALA C C 1
ATOM 6866 O O . ALA C 1 322 ? 72.476 35.846 48.427 1.00 12.34 322 ALA C O 1
ATOM 6868 N N . LYS C 1 323 ? 70.332 35.137 48.555 1.00 9.23 323 LYS C N 1
ATOM 6869 C CA . LYS C 1 323 ? 70.600 34.279 49.697 1.00 9.63 323 LYS C CA 1
ATOM 6870 C C . LYS C 1 323 ? 71.337 33.003 49.278 1.00 10.02 323 LYS C C 1
ATOM 6871 O O . LYS C 1 323 ? 72.204 32.503 50.025 1.00 10.79 323 LYS C O 1
ATOM 6877 N N . LEU C 1 324 ? 71.024 32.482 48.089 1.00 11.24 324 LEU C N 1
ATOM 6878 C CA . LEU C 1 324 ? 71.766 31.322 47.573 1.00 12.41 324 LEU C CA 1
ATOM 6879 C C . LEU C 1 324 ? 73.197 31.738 47.202 1.00 13.87 324 LEU C C 1
ATOM 6880 O O . LEU C 1 324 ? 74.162 31.031 47.552 1.00 11.91 324 LEU C O 1
ATOM 6885 N N . ASP C 1 325 ? 73.324 32.869 46.505 1.00 13.42 325 ASP C N 1
ATOM 6886 C CA . ASP C 1 325 ? 74.654 33.385 46.123 1.00 16.34 325 ASP C CA 1
ATOM 6887 C C . ASP C 1 325 ? 75.502 33.571 47.388 1.00 14.42 325 ASP C C 1
ATOM 6888 O O . ASP C 1 325 ? 76.651 33.158 47.434 1.00 17.04 325 ASP C O 1
ATOM 6893 N N . SER C 1 326 ? 74.922 34.187 48.408 1.00 18.33 326 SER C N 1
ATOM 6894 C CA . SER C 1 326 ? 75.632 34.399 49.667 1.00 17.76 326 SER C CA 1
ATOM 6895 C C . SER C 1 326 ? 76.114 33.099 50.293 1.00 17.35 326 SER C C 1
ATOM 6896 O O . SER C 1 326 ? 77.182 33.071 50.888 1.00 19.56 326 SER C O 1
ATOM 6899 N N . ALA C 1 327 ? 75.336 32.025 50.167 1.00 17.58 327 ALA C N 1
ATOM 6900 C CA . ALA C 1 327 ? 75.724 30.742 50.738 1.00 14.02 327 ALA C CA 1
ATOM 6901 C C . ALA C 1 327 ? 76.662 29.947 49.849 1.00 14.67 327 ALA C C 1
ATOM 6902 O O . ALA C 1 327 ? 77.107 28.852 50.239 1.00 16.50 327 ALA C O 1
ATOM 6904 N N . GLY C 1 328 ? 76.937 30.453 48.647 1.00 12.45 328 GLY C N 1
ATOM 6905 C CA . GLY C 1 328 ? 77.707 29.679 47.683 1.00 12.75 328 GLY C CA 1
ATOM 6906 C C . GLY C 1 328 ? 76.971 28.496 47.075 1.00 15.60 328 GLY C C 1
ATOM 6907 O O . GLY C 1 328 ? 77.576 27.485 46.719 1.00 15.16 328 GLY C O 1
ATOM 6908 N N . ILE C 1 329 ? 75.656 28.609 46.939 1.00 13.63 329 ILE C N 1
ATOM 6909 C CA . ILE C 1 329 ? 74.874 27.538 46.327 1.00 10.85 329 ILE C CA 1
ATOM 6910 C C . ILE C 1 329 ? 74.494 27.976 44.921 1.00 10.00 329 ILE C C 1
ATOM 6911 O O . ILE C 1 329 ? 73.738 28.938 44.757 1.00 12.81 329 ILE C O 1
ATOM 6916 N N . PRO C 1 330 ? 75.035 27.304 43.891 1.00 9.31 330 PRO C N 1
ATOM 6917 C CA . PRO C 1 330 ? 74.758 27.812 42.549 1.00 9.93 330 PRO C CA 1
ATOM 6918 C C . PRO C 1 330 ? 73.417 27.341 41.983 1.00 12.30 330 PRO C C 1
ATOM 6919 O O . PRO C 1 330 ? 72.874 26.315 42.390 1.00 11.81 330 PRO C O 1
ATOM 6923 N N . ALA C 1 331 ? 72.906 28.114 41.035 1.00 10.92 331 ALA C N 1
ATOM 6924 C CA . ALA C 1 331 ? 71.692 27.748 40.332 1.00 13.10 331 ALA C CA 1
ATOM 6925 C C . ALA C 1 331 ? 71.791 28.289 38.932 1.00 11.59 331 ALA C C 1
ATOM 6926 O O . ALA C 1 331 ? 72.590 29.205 38.658 1.00 12.90 331 ALA C O 1
ATOM 6928 N N . ASP C 1 332 ? 70.977 27.713 38.047 1.00 10.72 332 ASP C N 1
ATOM 6929 C CA . ASP C 1 332 ? 70.749 28.260 36.711 1.00 8.71 332 ASP C CA 1
ATOM 6930 C C . ASP C 1 332 ? 69.590 29.215 36.779 1.00 10.57 332 ASP C C 1
ATOM 6931 O O . ASP C 1 332 ? 68.452 28.816 37.035 1.00 9.69 332 ASP C O 1
ATOM 6936 N N . TRP C 1 333 ? 69.897 30.501 36.601 1.00 9.89 333 TRP C N 1
ATOM 6937 C CA . TRP C 1 333 ? 68.931 31.569 36.778 1.00 9.52 333 TRP C CA 1
ATOM 6938 C C . TRP C 1 333 ? 68.436 32.016 35.430 1.00 12.08 333 TRP C C 1
ATOM 6939 O O . TRP C 1 333 ? 69.238 32.280 34.522 1.00 14.26 333 TRP C O 1
ATOM 6950 N N . ASN C 1 334 ? 67.124 32.111 35.276 1.00 8.57 334 ASN C N 1
ATOM 6951 C CA . ASN C 1 334 ? 66.571 32.719 34.070 1.00 12.29 334 ASN C CA 1
ATOM 6952 C C . ASN C 1 334 ? 65.748 33.897 34.533 1.00 19.68 334 ASN C C 1
ATOM 6953 O O . ASN C 1 334 ? 64.589 33.739 34.906 1.00 13.43 334 ASN C O 1
ATOM 6958 N N . LEU C 1 335 ? 66.353 35.079 34.553 1.00 15.28 335 LEU C N 1
ATOM 6959 C CA . LEU C 1 335 ? 65.639 36.265 35.007 1.00 14.49 335 LEU C CA 1
ATOM 6960 C C . LEU C 1 335 ? 65.205 37.033 33.775 1.00 18.91 335 LEU C C 1
ATOM 6961 O O . LEU C 1 335 ? 66.025 37.699 33.148 1.00 24.10 335 LEU C O 1
ATOM 6966 N N . ARG C 1 336 ? 63.935 36.932 33.400 1.00 19.73 336 ARG C N 1
ATOM 6967 C CA . ARG C 1 336 ? 63.486 37.605 32.169 1.00 22.19 336 ARG C CA 1
ATOM 6968 C C . ARG C 1 336 ? 62.983 39.030 32.388 1.00 28.53 336 ARG C C 1
ATOM 6969 O O . ARG C 1 336 ? 62.392 39.353 33.428 1.00 28.85 336 ARG C O 1
ATOM 6977 N N . PRO C 1 337 ? 63.236 39.899 31.403 1.00 34.64 337 PRO C N 1
ATOM 6978 C CA . PRO C 1 337 ? 62.701 41.264 31.409 1.00 32.38 337 PRO C CA 1
ATOM 6979 C C . PRO C 1 337 ? 61.188 41.268 31.282 1.00 35.04 337 PRO C C 1
ATOM 6980 O O . PRO C 1 337 ? 60.598 42.346 31.370 1.00 44.37 337 PRO C O 1
ATOM 6984 N N . HIS C 1 341 ? 53.292 37.205 28.133 1.00 45.10 341 HIS C N 1
ATOM 6985 C CA . HIS C 1 341 ? 52.938 35.909 27.556 1.00 51.28 341 HIS C CA 1
ATOM 6986 C C . HIS C 1 341 ? 53.360 34.771 28.485 1.00 44.95 341 HIS C C 1
ATOM 6987 O O . HIS C 1 341 ? 54.341 34.070 28.223 1.00 38.23 341 HIS C O 1
ATOM 6994 N N . SER C 1 342 ? 52.602 34.584 29.561 1.00 43.73 342 SER C N 1
ATOM 6995 C CA . SER C 1 342 ? 53.000 33.684 30.641 1.00 34.33 342 SER C CA 1
ATOM 6996 C C . SER C 1 342 ? 53.309 32.242 30.203 1.00 29.25 342 SER C C 1
ATOM 6997 O O . SER C 1 342 ? 54.392 31.724 30.495 1.00 21.94 342 SER C O 1
ATOM 7000 N N . TRP C 1 343 ? 52.366 31.613 29.497 1.00 26.05 343 TRP C N 1
ATOM 7001 C CA . TRP C 1 343 ? 52.488 30.200 29.122 1.00 27.67 343 TRP C CA 1
ATOM 7002 C C . TRP C 1 343 ? 53.563 29.899 28.078 1.00 27.44 343 TRP C C 1
ATOM 7003 O O . TRP C 1 343 ? 54.058 28.766 28.024 1.00 17.55 343 TRP C O 1
ATOM 7014 N N . GLY C 1 344 ? 53.888 30.896 27.241 1.00 26.77 344 GLY C N 1
ATOM 7015 C CA . GLY C 1 344 ? 54.963 30.788 26.265 1.00 27.68 344 GLY C CA 1
ATOM 7016 C C . GLY C 1 344 ? 56.299 30.718 26.981 1.00 26.57 344 GLY C C 1
ATOM 7017 O O . GLY C 1 344 ? 57.188 29.941 26.615 1.00 20.63 344 GLY C O 1
ATOM 7018 N N . TRP C 1 345 ? 56.447 31.529 28.026 1.00 23.69 345 TRP C N 1
ATOM 7019 C CA . TRP C 1 345 ? 57.668 31.476 28.815 1.00 21.27 345 TRP C CA 1
ATOM 7020 C C . TRP C 1 345 ? 57.779 30.210 29.671 1.00 19.03 345 TRP C C 1
ATOM 7021 O O . TRP C 1 345 ? 58.890 29.754 29.934 1.00 16.97 345 TRP C O 1
ATOM 7032 N N . TRP C 1 346 ? 56.645 29.664 30.115 1.00 22.17 346 TRP C N 1
ATOM 7033 C CA . TRP C 1 346 ? 56.652 28.491 30.999 1.00 20.27 346 TRP C CA 1
ATOM 7034 C C . TRP C 1 346 ? 56.953 27.310 30.140 1.00 20.61 346 TRP C C 1
ATOM 7035 O O . TRP C 1 346 ? 57.650 26.382 30.536 1.00 16.12 346 TRP C O 1
ATOM 7046 N N . GLN C 1 347 ? 56.424 27.353 28.935 1.00 19.41 347 GLN C N 1
ATOM 7047 C CA . GLN C 1 347 ? 56.795 26.348 27.965 1.00 21.04 347 GLN C CA 1
ATOM 7048 C C . GLN C 1 347 ? 58.311 26.425 27.704 1.00 21.32 347 GLN C C 1
ATOM 7049 O O . GLN C 1 347 ? 58.974 25.397 27.647 1.00 20.87 347 GLN C O 1
ATOM 7055 N N . ASP C 1 348 ? 58.866 27.634 27.582 1.00 19.60 348 ASP C N 1
ATOM 7056 C CA . ASP C 1 348 ? 60.326 27.816 27.418 1.00 18.93 348 ASP C CA 1
ATOM 7057 C C . ASP C 1 348 ? 61.171 27.412 28.642 1.00 18.97 348 ASP C C 1
ATOM 7058 O O . ASP C 1 348 ? 62.311 26.958 28.514 1.00 18.41 348 ASP C O 1
ATOM 7063 N N . ASP C 1 349 ? 60.634 27.607 29.836 1.00 12.55 349 ASP C N 1
ATOM 7064 C CA . ASP C 1 349 ? 61.312 27.110 31.041 1.00 11.46 349 ASP C CA 1
ATOM 7065 C C . ASP C 1 349 ? 61.484 25.570 31.022 1.00 10.22 349 ASP C C 1
ATOM 7066 O O . ASP C 1 349 ? 62.341 25.021 31.740 1.00 9.78 349 ASP C O 1
ATOM 7071 N N . LEU C 1 350 ? 60.646 24.868 30.256 1.00 7.93 350 LEU C N 1
ATOM 7072 C CA . LEU C 1 350 ? 60.860 23.445 30.042 1.00 12.45 350 LEU C CA 1
ATOM 7073 C C . LEU C 1 350 ? 62.206 23.211 29.359 1.00 12.30 350 LEU C C 1
ATOM 7074 O O . LEU C 1 350 ? 62.933 22.275 29.711 1.00 11.44 350 LEU C O 1
ATOM 7079 N N . ARG C 1 351 ? 62.553 24.075 28.408 1.00 11.35 351 ARG C N 1
ATOM 7080 C CA . ARG C 1 351 ? 63.834 23.951 27.724 1.00 11.98 351 ARG C CA 1
ATOM 7081 C C . ARG C 1 351 ? 64.987 24.330 28.653 1.00 11.61 351 ARG C C 1
ATOM 7082 O O . ARG C 1 351 ? 66.016 23.624 28.709 1.00 10.76 351 ARG C O 1
ATOM 7090 N N . GLY C 1 352 ? 64.827 25.421 29.394 1.00 10.13 352 GLY C N 1
ATOM 7091 C CA . GLY C 1 352 ? 65.907 25.871 30.277 1.00 12.00 352 GLY C CA 1
ATOM 7092 C C . GLY C 1 352 ? 66.191 24.874 31.387 1.00 11.33 352 GLY C C 1
ATOM 7093 O O . GLY C 1 352 ? 67.348 24.524 31.663 1.00 11.87 352 GLY C O 1
ATOM 7094 N N . SER C 1 353 ? 65.130 24.378 32.024 1.00 7.04 353 SER C N 1
ATOM 7095 C CA . SER C 1 353 ? 65.326 23.427 33.119 1.00 10.45 353 SER C CA 1
ATOM 7096 C C . SER C 1 353 ? 65.821 22.080 32.583 1.00 10.35 353 SER C C 1
ATOM 7097 O O . SER C 1 353 ? 66.441 21.297 33.317 1.00 7.09 353 SER C O 1
ATOM 7100 N N . TRP C 1 354 ? 65.576 21.806 31.302 1.00 8.99 354 TRP C N 1
ATOM 7101 C CA . TRP C 1 354 ? 66.067 20.546 30.731 1.00 10.87 354 TRP C CA 1
ATOM 7102 C C . TRP C 1 354 ? 67.592 20.506 30.740 1.00 8.57 354 TRP C C 1
ATOM 7103 O O . TRP C 1 354 ? 68.183 19.463 31.059 1.00 10.48 354 TRP C O 1
ATOM 7114 N N . THR C 1 355 ? 68.237 21.633 30.432 1.00 9.33 355 THR C N 1
ATOM 7115 C CA . THR C 1 355 ? 69.700 21.710 30.525 1.00 11.57 355 THR C CA 1
ATOM 7116 C C . THR C 1 355 ? 70.173 21.382 31.953 1.00 9.47 355 THR C C 1
ATOM 7117 O O . THR C 1 355 ? 71.092 20.607 32.162 1.00 10.06 355 THR C O 1
ATOM 7121 N N . THR C 1 356 ? 69.515 21.965 32.944 1.00 9.42 356 THR C N 1
ATOM 7122 C CA . THR C 1 356 ? 69.846 21.651 34.338 1.00 7.69 356 THR C CA 1
ATOM 7123 C C . THR C 1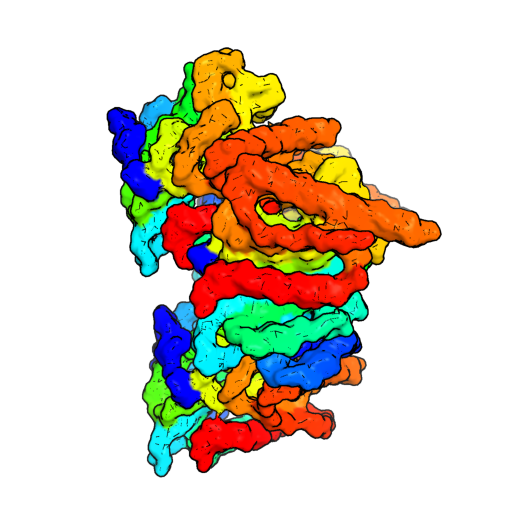 356 ? 69.626 20.165 34.619 1.00 10.04 356 THR C C 1
ATOM 7124 O O . THR C 1 356 ? 70.487 19.486 35.178 1.00 8.62 356 THR C O 1
ATOM 7128 N N . PHE C 1 357 ? 68.473 19.639 34.223 1.00 8.88 357 PHE C N 1
ATOM 7129 C CA . PHE C 1 357 ? 68.156 18.229 34.520 1.00 9.61 357 PHE C CA 1
ATOM 7130 C C . PHE C 1 357 ? 69.090 17.278 33.801 1.00 8.53 357 PHE C C 1
ATOM 7131 O O . PHE C 1 357 ? 69.584 16.317 34.393 1.00 11.43 357 PHE C O 1
ATOM 7139 N N . ALA C 1 358 ? 69.318 17.532 32.516 1.00 10.35 358 ALA C N 1
ATOM 7140 C CA . ALA C 1 358 ? 70.204 16.649 31.757 1.00 12.64 358 ALA C CA 1
ATOM 7141 C C . ALA C 1 358 ? 71.587 16.594 32.419 1.00 15.29 358 ALA C C 1
ATOM 7142 O O . ALA C 1 358 ? 72.184 15.511 32.538 1.00 16.02 358 ALA C O 1
ATOM 7144 N N . ARG C 1 359 ? 72.088 17.743 32.871 1.00 11.94 359 ARG C N 1
ATOM 7145 C CA . ARG C 1 359 ? 73.378 17.762 33.574 1.00 13.35 359 ARG C CA 1
ATOM 7146 C C . ARG C 1 359 ? 73.282 16.947 34.875 1.00 15.79 359 ARG C C 1
ATOM 7147 O O . ARG C 1 359 ? 74.176 16.164 35.204 1.00 15.19 359 ARG C O 1
ATOM 7155 N N . ALA C 1 360 ? 72.195 17.113 35.621 1.00 11.22 360 ALA C N 1
ATOM 7156 C CA . ALA C 1 360 ? 72.095 16.455 36.920 1.00 14.40 360 ALA C CA 1
ATOM 7157 C C . ALA C 1 360 ? 71.967 14.949 36.730 1.00 12.90 360 ALA C C 1
ATOM 7158 O O . ALA C 1 360 ? 72.407 14.153 37.560 1.00 14.01 360 ALA C O 1
ATOM 7160 N N . PHE C 1 361 ? 71.364 14.561 35.614 1.00 11.30 361 PHE C N 1
ATOM 7161 C CA . PHE C 1 361 ? 71.132 13.162 35.316 1.00 11.83 361 PHE C CA 1
ATOM 7162 C C . PHE C 1 361 ? 72.323 12.540 34.594 1.00 17.10 361 PHE C C 1
ATOM 7163 O O . PHE C 1 361 ? 72.356 11.327 34.415 1.00 17.27 361 PHE C O 1
ATOM 7171 N N . GLU C 1 362 ? 73.279 13.380 34.196 1.00 16.67 362 GLU C N 1
ATOM 7172 C CA . GLU C 1 362 ? 74.440 12.947 33.423 1.00 21.93 362 GLU C CA 1
ATOM 7173 C C . GLU C 1 362 ? 74.066 12.387 32.046 1.00 28.50 362 GLU C C 1
ATOM 7174 O O . GLU C 1 362 ? 74.756 11.516 31.501 1.00 27.60 362 GLU C O 1
ATOM 7180 N N . LEU C 1 363 ? 72.986 12.939 31.479 1.00 23.93 363 LEU C N 1
ATOM 7181 C CA . LEU C 1 363 ? 72.570 12.649 30.110 1.00 25.08 363 LEU C CA 1
ATOM 7182 C C . LEU C 1 363 ? 73.335 13.533 29.103 1.00 36.96 363 LEU C C 1
ATOM 7183 O O . LEU C 1 363 ? 73.805 13.039 28.070 1.00 40.06 363 LEU C O 1
ATOM 7188 N N . GLU C 1 364 ? 73.409 14.837 29.400 1.00 32.20 364 GLU C N 1
ATOM 7189 C CA . GLU C 1 364 ? 74.163 15.833 28.613 1.00 40.57 364 GLU C CA 1
ATOM 7190 C C . GLU C 1 364 ? 74.041 17.217 29.253 1.00 31.08 364 GLU C C 1
ATOM 7191 O O . GLU C 1 364 ? 74.922 17.678 29.985 1.00 35.29 364 GLU C O 1
ATOM 7197 N N . ALA D 1 30 ? 103.957 27.846 -4.279 1.00 13.44 30 ALA D N 1
ATOM 7198 C CA . ALA D 1 30 ? 104.259 28.245 -2.899 1.00 14.15 30 ALA D CA 1
ATOM 7199 C C . ALA D 1 30 ? 104.361 26.992 -2.064 1.00 12.75 30 ALA D C 1
ATOM 7200 O O . ALA D 1 30 ? 103.687 26.001 -2.349 1.00 15.52 30 ALA D O 1
ATOM 7202 N N . GLU D 1 31 ? 105.185 27.029 -1.025 1.00 18.08 31 GLU D N 1
ATOM 7203 C CA . GLU D 1 31 ? 105.297 25.881 -0.123 1.00 21.75 31 GLU D CA 1
ATOM 7204 C C . GLU D 1 31 ? 104.125 25.777 0.859 1.00 22.84 31 GLU D C 1
ATOM 7205 O O . GLU D 1 31 ? 103.763 24.683 1.314 1.00 22.60 31 GLU D O 1
ATOM 7211 N N . VAL D 1 32 ? 103.540 26.916 1.186 1.00 16.65 32 VAL D N 1
ATOM 7212 C CA . VAL D 1 32 ? 102.419 26.972 2.126 1.00 16.65 32 VAL D CA 1
ATOM 7213 C C . VAL D 1 32 ? 101.135 26.652 1.361 1.00 15.82 32 VAL D C 1
ATOM 7214 O O . VAL D 1 32 ? 100.866 27.264 0.307 1.00 16.57 32 VAL D O 1
ATOM 7218 N N . THR D 1 33 ? 100.330 25.727 1.887 1.00 13.62 33 THR D N 1
ATOM 7219 C CA . THR D 1 33 ? 99.127 25.276 1.199 1.00 12.47 33 THR D CA 1
ATOM 7220 C C . THR D 1 33 ? 97.892 26.041 1.633 1.00 9.90 33 THR D C 1
ATOM 7221 O O . THR D 1 33 ? 97.919 26.706 2.649 1.00 14.52 33 THR D O 1
ATOM 7225 N N . PRO D 1 34 ? 96.778 25.884 0.904 1.00 9.98 34 PRO D N 1
ATOM 7226 C CA . PRO D 1 34 ? 95.524 26.462 1.389 1.00 10.40 34 PRO D CA 1
ATOM 7227 C C . PRO D 1 34 ? 95.149 25.986 2.791 1.00 12.97 34 PRO D C 1
ATOM 7228 O O . PRO D 1 34 ? 94.730 26.790 3.631 1.00 10.58 34 PRO D O 1
ATOM 7232 N N . ALA D 1 35 ? 95.268 24.680 3.051 1.00 13.14 35 ALA D N 1
ATOM 7233 C CA . ALA D 1 35 ? 94.966 24.164 4.408 1.00 12.93 35 ALA D CA 1
ATOM 7234 C C . ALA D 1 35 ? 95.817 24.775 5.503 1.00 11.11 35 ALA D C 1
ATOM 7235 O O . ALA D 1 35 ? 95.303 25.069 6.623 1.00 11.57 35 ALA D O 1
ATOM 7237 N N . ASP D 1 36 ? 97.102 24.988 5.227 1.00 10.05 36 ASP D N 1
ATOM 7238 C CA . ASP D 1 36 ? 98.018 25.608 6.201 1.00 11.49 36 ASP D CA 1
ATOM 7239 C C . ASP D 1 36 ? 97.494 26.949 6.742 1.00 11.94 36 ASP D C 1
ATOM 7240 O O . ASP D 1 36 ? 97.593 27.220 7.943 1.00 13.07 36 ASP D O 1
ATOM 7245 N N . VAL D 1 37 ? 96.943 27.781 5.868 1.00 10.84 37 VAL D N 1
ATOM 7246 C CA . VAL D 1 37 ? 96.450 29.089 6.320 1.00 11.05 37 VAL D CA 1
ATOM 7247 C C . VAL D 1 37 ? 94.979 29.061 6.720 1.00 12.49 37 VAL D C 1
ATOM 7248 O O . VAL D 1 37 ? 94.514 29.940 7.467 1.00 10.45 37 VAL D O 1
ATOM 7252 N N . ALA D 1 38 ? 94.237 28.061 6.248 1.00 9.93 38 ALA D N 1
ATOM 7253 C CA . ALA D 1 38 ? 92.806 28.026 6.557 1.00 11.40 38 ALA D CA 1
ATOM 7254 C C . ALA D 1 38 ? 92.594 27.563 7.995 1.00 13.75 38 ALA D C 1
ATOM 7255 O O . ALA D 1 38 ? 91.719 28.081 8.688 1.00 13.10 38 ALA D O 1
ATOM 7257 N N . GLY D 1 39 ? 93.394 26.607 8.444 1.00 12.43 39 GLY D N 1
ATOM 7258 C CA . GLY D 1 39 ? 93.172 26.001 9.760 1.00 11.41 39 GLY D CA 1
ATOM 7259 C C . GLY D 1 39 ? 91.765 25.424 9.811 1.00 12.32 39 GLY D C 1
ATOM 7260 O O . GLY D 1 39 ? 91.331 24.662 8.926 1.00 17.23 39 GLY D O 1
ATOM 7261 N N . ASP D 1 40 ? 91.030 25.828 10.853 1.00 15.01 40 ASP D N 1
ATOM 7262 C CA . ASP D 1 40 ? 89.679 25.366 11.094 1.00 13.41 40 ASP D CA 1
ATOM 7263 C C . ASP D 1 40 ? 88.582 26.060 10.269 1.00 16.98 40 ASP D C 1
ATOM 7264 O O . ASP D 1 40 ? 87.400 25.726 10.373 1.00 12.99 40 ASP D O 1
ATOM 7269 N N . THR D 1 41 ? 88.956 27.029 9.440 1.00 12.29 41 THR D N 1
ATOM 7270 C CA . THR D 1 41 ? 87.955 27.837 8.746 1.00 10.11 41 THR D CA 1
ATOM 7271 C C . THR D 1 41 ? 86.897 27.041 7.955 1.00 10.94 41 THR D C 1
ATOM 7272 O O . THR D 1 41 ? 87.252 26.178 7.178 1.00 11.84 41 THR D O 1
ATOM 7276 N N . ALA D 1 42 ? 85.607 27.360 8.122 1.00 10.18 42 ALA D N 1
ATOM 7277 C CA . ALA D 1 42 ? 84.568 26.777 7.270 1.00 9.20 42 ALA D CA 1
ATOM 7278 C C . ALA D 1 42 ? 84.806 27.247 5.817 1.00 13.47 42 ALA D C 1
ATOM 7279 O O . ALA D 1 42 ? 84.832 28.456 5.546 1.00 12.71 42 ALA D O 1
ATOM 7281 N N . LEU D 1 43 ? 84.941 26.293 4.896 1.00 11.59 43 LEU D N 1
ATOM 7282 C CA . LEU D 1 43 ? 85.337 26.596 3.511 1.00 10.79 43 LEU D CA 1
ATOM 7283 C C . LEU D 1 43 ? 84.216 26.994 2.603 1.00 11.21 43 LEU D C 1
ATOM 7284 O O . LEU D 1 43 ? 83.047 26.700 2.845 1.00 12.63 43 LEU D O 1
ATOM 7289 N N . SER D 1 44 ? 84.582 27.694 1.528 1.00 9.45 44 SER D N 1
ATOM 7290 C CA A SER D 1 44 ? 83.615 28.147 0.564 0.69 10.06 44 SER D CA 1
ATOM 7291 C CA B SER D 1 44 ? 83.616 28.148 0.551 0.31 10.13 44 SER D CA 1
ATOM 7292 C C . SER D 1 44 ? 83.083 26.979 -0.273 1.00 14.25 44 SER D C 1
ATOM 7293 O O . SER D 1 44 ? 83.794 25.985 -0.493 1.00 11.38 44 SER D O 1
ATOM 7298 N N . THR D 1 45 ? 81.833 27.112 -0.726 1.00 11.93 45 THR D N 1
ATOM 7299 C CA . THR D 1 45 ? 81.238 26.162 -1.666 1.00 14.99 45 THR D CA 1
ATOM 7300 C C . THR D 1 45 ? 81.219 26.848 -3.004 1.00 16.13 45 THR D C 1
ATOM 7301 O O . THR D 1 45 ? 80.667 27.947 -3.124 1.00 15.37 45 THR D O 1
ATOM 7305 N N . ILE D 1 46 ? 81.777 26.195 -4.022 1.00 16.95 46 ILE D N 1
ATOM 7306 C CA . ILE D 1 46 ? 81.844 26.824 -5.342 1.00 15.69 46 ILE D CA 1
ATOM 7307 C C . ILE D 1 46 ? 80.850 26.259 -6.354 1.00 20.33 46 ILE D C 1
ATOM 7308 O O . ILE D 1 46 ? 80.784 25.048 -6.558 1.00 20.04 46 ILE D O 1
ATOM 7313 N N . SER D 1 47 ? 80.056 27.144 -6.950 1.00 15.09 47 SER D N 1
ATOM 7314 C CA . SER D 1 47 ? 79.073 26.750 -7.955 1.00 18.87 47 SER D CA 1
ATOM 7315 C C . SER D 1 47 ? 79.505 27.278 -9.319 1.00 21.90 47 SER D C 1
ATOM 7316 O O . SER D 1 47 ? 80.143 28.335 -9.421 1.00 19.72 47 SER D O 1
ATOM 7319 N N . ASP D 1 48 ? 79.150 26.571 -10.376 1.00 14.39 48 ASP D N 1
ATOM 7320 C CA . ASP D 1 48 ? 79.364 27.133 -11.687 1.00 16.24 48 ASP D CA 1
ATOM 7321 C C . ASP D 1 48 ? 78.227 28.088 -11.960 1.00 19.90 48 ASP D C 1
ATOM 7322 O O . ASP D 1 48 ? 78.416 29.134 -12.563 1.00 29.31 48 ASP D O 1
ATOM 7327 N N . SER D 1 49 ? 77.053 27.748 -11.435 1.00 17.90 49 SER D N 1
ATOM 7328 C CA A SER D 1 49 ? 75.848 28.493 -11.763 0.54 15.76 49 SER D CA 1
ATOM 7329 C CA B SER D 1 49 ? 75.817 28.464 -11.730 0.46 15.78 49 SER D CA 1
ATOM 7330 C C . SER D 1 49 ? 75.530 29.535 -10.686 1.00 15.98 49 SER D C 1
ATOM 7331 O O . SER D 1 49 ? 75.798 29.328 -9.498 1.00 16.07 49 SER D O 1
ATOM 7336 N N . ALA D 1 50 ? 74.974 30.658 -11.126 1.00 13.47 50 ALA D N 1
ATOM 7337 C CA . ALA D 1 50 ? 74.569 31.751 -10.240 1.00 14.49 50 ALA D CA 1
ATOM 7338 C C . ALA D 1 50 ? 73.490 31.297 -9.261 1.00 17.92 50 ALA D C 1
ATOM 7339 O O . ALA D 1 50 ? 72.629 30.472 -9.610 1.00 11.67 50 ALA D O 1
ATOM 7341 N N . PRO D 1 51 ? 73.509 31.862 -8.041 1.00 13.23 51 PRO D N 1
ATOM 7342 C CA . PRO D 1 51 ? 72.480 31.520 -7.050 1.00 14.58 51 PRO D CA 1
ATOM 7343 C C . PRO D 1 51 ? 71.097 31.804 -7.595 1.00 16.05 51 PRO D C 1
ATOM 7344 O O . PRO D 1 51 ? 70.895 32.722 -8.400 1.00 13.03 51 PRO D O 1
ATOM 7348 N N . ALA D 1 52 ? 70.137 31.006 -7.142 1.00 12.71 52 ALA D N 1
ATOM 7349 C CA . ALA D 1 52 ? 68.778 31.110 -7.630 1.00 18.32 52 ALA D CA 1
ATOM 7350 C C . ALA D 1 52 ? 68.123 32.450 -7.308 1.00 17.54 52 ALA D C 1
ATOM 7351 O O . ALA D 1 52 ? 67.183 32.862 -7.982 1.00 19.89 52 ALA D O 1
ATOM 7353 N N . ASP D 1 53 ? 68.625 33.138 -6.291 1.00 17.00 53 ASP D N 1
ATOM 7354 C CA . ASP D 1 53 ? 67.921 34.302 -5.766 1.00 21.69 53 ASP D CA 1
ATOM 7355 C C . ASP D 1 53 ? 68.583 35.624 -6.154 1.00 25.04 53 ASP D C 1
ATOM 7356 O O . ASP D 1 53 ? 68.337 36.663 -5.512 1.00 22.75 53 ASP D O 1
ATOM 7361 N N . GLU D 1 54 ? 69.413 35.588 -7.198 1.00 22.60 54 GLU D N 1
ATOM 7362 C CA . GLU D 1 54 ? 70.050 36.805 -7.704 1.00 24.40 54 GLU D CA 1
ATOM 7363 C C . GLU D 1 54 ? 69.010 37.654 -8.416 1.00 31.65 54 GLU D C 1
ATOM 7364 O O . GLU D 1 54 ? 68.306 37.159 -9.295 1.00 25.70 54 GLU D O 1
ATOM 7370 N N . ALA D 1 55 ? 68.912 38.930 -8.046 1.00 26.54 55 ALA D N 1
ATOM 7371 C CA . ALA D 1 55 ? 67.904 39.811 -8.653 1.00 31.20 55 ALA D CA 1
ATOM 7372 C C . ALA D 1 55 ? 68.227 40.224 -10.088 1.00 36.37 55 ALA D C 1
ATOM 7373 O O . ALA D 1 55 ? 67.338 40.304 -10.948 1.00 32.55 55 ALA D O 1
ATOM 7375 N N . SER D 1 56 ? 69.504 40.494 -10.328 1.00 26.54 56 SER D N 1
ATOM 7376 C CA . SER D 1 56 ? 69.919 41.237 -11.507 1.00 34.01 56 SER D CA 1
ATOM 7377 C C . SER D 1 56 ? 71.076 40.517 -12.167 1.00 31.87 56 SER D C 1
ATOM 7378 O O . SER D 1 56 ? 72.007 40.110 -11.479 1.00 28.74 56 SER D O 1
ATOM 7381 N N . ALA D 1 57 ? 71.022 40.369 -13.490 1.00 25.34 57 ALA D N 1
ATOM 7382 C CA . ALA D 1 57 ? 72.177 39.893 -14.248 1.00 28.88 57 ALA D CA 1
ATOM 7383 C C . ALA D 1 57 ? 73.357 40.873 -14.101 1.00 27.75 57 ALA D C 1
ATOM 7384 O O . ALA D 1 57 ? 73.195 42.081 -14.268 1.00 25.60 57 ALA D O 1
ATOM 7386 N N . PRO D 1 58 ? 74.551 40.351 -13.786 1.00 22.78 58 PRO D N 1
ATOM 7387 C CA . PRO D 1 58 ? 75.736 41.218 -13.691 1.00 22.99 58 PRO D CA 1
ATOM 7388 C C . PRO D 1 58 ? 76.070 41.966 -14.991 1.00 21.34 58 PRO D C 1
ATOM 7389 O O . PRO D 1 58 ? 75.964 41.399 -16.080 1.00 19.56 58 PRO D O 1
ATOM 7393 N N . ARG D 1 59 ? 76.477 43.230 -14.857 1.00 20.19 59 ARG D N 1
ATOM 7394 C CA . ARG D 1 59 ? 76.883 44.086 -15.974 1.00 24.79 59 ARG D CA 1
ATOM 7395 C C . ARG D 1 59 ? 77.941 43.421 -16.846 1.00 23.68 59 ARG D C 1
ATOM 7396 O O . ARG D 1 59 ? 78.010 43.623 -18.071 1.00 24.39 59 ARG D O 1
ATOM 7404 N N . TRP D 1 60 ? 78.777 42.622 -16.198 1.00 19.26 60 TRP D N 1
ATOM 7405 C CA . TRP D 1 60 ? 79.891 41.978 -16.872 1.00 18.29 60 TRP D CA 1
ATOM 7406 C C . TRP D 1 60 ? 79.579 40.634 -17.497 1.00 20.00 60 TRP D C 1
ATOM 7407 O O . TRP D 1 60 ? 80.458 40.047 -18.096 1.00 13.83 60 TRP D O 1
ATOM 7418 N N . ARG D 1 61 ? 78.358 40.118 -17.362 1.00 17.88 61 ARG D N 1
ATOM 7419 C CA . ARG D 1 61 ? 78.122 38.745 -17.821 1.00 15.97 61 ARG D CA 1
ATOM 7420 C C . ARG D 1 61 ? 78.266 38.632 -19.338 1.00 13.31 61 ARG D C 1
ATOM 7421 O O . ARG D 1 61 ? 78.850 37.671 -19.855 1.00 14.88 61 ARG D O 1
ATOM 7429 N N . ALA D 1 62 ? 77.776 39.650 -20.036 1.00 16.95 62 ALA D N 1
ATOM 7430 C CA . ALA D 1 62 ? 77.796 39.678 -21.507 1.00 21.18 62 ALA D CA 1
ATOM 7431 C C . ALA D 1 62 ? 79.215 39.596 -22.062 1.00 19.92 62 ALA D C 1
ATOM 7432 O O . ALA D 1 62 ? 79.477 38.814 -22.981 1.00 19.14 62 ALA D O 1
ATOM 7434 N N . HIS D 1 63 ? 80.129 40.379 -21.487 1.00 18.27 63 HIS D N 1
ATOM 7435 C CA . HIS D 1 63 ? 81.557 40.284 -21.812 1.00 18.55 63 HIS D CA 1
ATOM 7436 C C . HIS D 1 63 ? 82.136 38.917 -21.533 1.00 16.23 63 HIS D C 1
ATOM 7437 O O . HIS D 1 63 ? 82.906 38.396 -22.332 1.00 18.88 63 HIS D O 1
ATOM 7444 N N . VAL D 1 64 ? 81.829 38.349 -20.361 1.00 15.85 64 VAL D N 1
ATOM 7445 C CA . VAL D 1 64 ? 82.291 37.006 -20.074 1.00 13.13 64 VAL D CA 1
ATOM 7446 C C . VAL D 1 64 ? 81.712 36.015 -21.074 1.00 17.02 64 VAL D C 1
ATOM 7447 O O . VAL D 1 64 ? 82.412 35.131 -21.553 1.00 16.28 64 VAL D O 1
ATOM 7451 N N . ASN D 1 65 ? 80.448 36.167 -21.426 1.00 15.69 65 ASN D N 1
ATOM 7452 C CA . ASN D 1 65 ? 79.862 35.174 -22.342 1.00 17.78 65 ASN D CA 1
ATOM 7453 C C . ASN D 1 65 ? 80.424 35.264 -23.771 1.00 22.11 65 ASN D C 1
ATOM 7454 O O . ASN D 1 65 ? 80.436 34.271 -24.510 1.00 25.96 65 ASN D O 1
ATOM 7459 N N . ALA D 1 66 ? 80.904 36.452 -24.131 1.00 16.59 66 ALA D N 1
ATOM 7460 C CA . ALA D 1 66 ? 81.471 36.728 -25.452 1.00 18.48 66 ALA D CA 1
ATOM 7461 C C . ALA D 1 66 ? 82.929 36.294 -25.584 1.00 22.14 66 ALA D C 1
ATOM 7462 O O . ALA D 1 66 ? 83.459 36.231 -26.699 1.00 19.86 66 ALA D O 1
ATOM 7464 N N . ALA D 1 67 ? 83.566 35.987 -24.457 1.00 17.35 67 ALA D N 1
ATOM 7465 C CA . ALA D 1 67 ? 84.965 35.574 -24.437 1.00 14.23 67 ALA D CA 1
ATOM 7466 C C . ALA D 1 67 ? 85.131 34.072 -24.721 1.00 13.13 67 ALA D C 1
ATOM 7467 O O . ALA D 1 67 ? 84.148 33.324 -24.777 1.00 18.55 67 ALA D O 1
ATOM 7469 N N . ASP D 1 68 ? 86.387 33.664 -24.892 1.00 14.18 68 ASP D N 1
ATOM 7470 C CA . ASP D 1 68 ? 86.804 32.273 -25.021 1.00 12.69 68 ASP D CA 1
ATOM 7471 C C . ASP D 1 68 ? 86.137 31.460 -23.919 1.00 18.69 68 ASP D C 1
ATOM 7472 O O . ASP D 1 68 ? 85.960 31.955 -22.786 1.00 13.17 68 ASP D O 1
ATOM 7477 N N . GLU D 1 69 ? 85.784 30.216 -24.244 1.00 19.30 69 GLU D N 1
ATOM 7478 C CA . GLU D 1 69 ? 85.144 29.299 -23.288 1.00 16.21 69 GLU D CA 1
ATOM 7479 C C . GLU D 1 69 ? 85.952 29.052 -22.030 1.00 15.38 69 GLU D C 1
ATOM 7480 O O . GLU D 1 69 ? 85.415 28.579 -21.020 1.00 16.38 69 GLU D O 1
ATOM 7486 N N . ARG D 1 70 ? 87.249 29.344 -22.084 1.00 12.25 70 ARG D N 1
ATOM 7487 C CA . ARG D 1 70 ? 88.083 29.171 -20.907 1.00 13.53 70 ARG D CA 1
ATOM 7488 C C . ARG D 1 70 ? 87.776 30.237 -19.846 1.00 12.28 70 ARG D C 1
ATOM 7489 O O . ARG D 1 70 ? 88.147 30.061 -18.669 1.00 10.97 70 ARG D O 1
ATOM 7497 N N . VAL D 1 71 ? 87.110 31.320 -20.237 1.00 9.86 71 VAL D N 1
ATOM 7498 C CA . VAL D 1 71 ? 86.672 32.317 -19.233 1.00 10.16 71 VAL D CA 1
ATOM 7499 C C . VAL D 1 71 ? 85.343 31.837 -18.645 1.00 14.96 71 VAL D C 1
ATOM 7500 O O . VAL D 1 71 ? 84.406 31.546 -19.378 1.00 12.97 71 VAL D O 1
ATOM 7504 N N . LYS D 1 72 ? 85.261 31.740 -17.323 1.00 12.89 72 LYS D N 1
ATOM 7505 C CA . LYS D 1 72 ? 84.077 31.160 -16.687 1.00 12.00 72 LYS D CA 1
ATOM 7506 C C . LYS D 1 72 ? 83.597 32.101 -15.608 1.00 16.49 72 LYS D C 1
ATOM 7507 O O . LYS D 1 72 ? 84.414 32.735 -14.946 1.00 14.34 72 LYS D O 1
ATOM 7513 N N . GLU D 1 73 ? 82.280 32.176 -15.443 1.00 15.33 73 GLU D N 1
ATOM 7514 C CA . GLU D 1 73 ? 81.651 32.818 -14.285 1.00 11.84 73 GLU D CA 1
ATOM 7515 C C . GLU D 1 73 ? 81.451 31.731 -13.240 1.00 14.96 73 GLU D C 1
ATOM 7516 O O . GLU D 1 73 ? 80.877 30.667 -13.540 1.00 14.30 73 GLU D O 1
ATOM 7522 N N . MET D 1 74 ? 81.936 31.961 -12.019 1.00 11.16 74 MET D N 1
ATOM 7523 C CA . MET D 1 74 ? 81.703 31.031 -10.915 1.00 12.87 74 MET D CA 1
ATOM 7524 C C . MET D 1 74 ? 81.208 31.813 -9.731 1.00 11.20 74 MET D C 1
ATOM 7525 O O . MET D 1 74 ? 81.407 33.026 -9.670 1.00 12.18 74 MET D O 1
ATOM 7530 N N . TRP D 1 75 ? 80.573 31.127 -8.786 1.00 10.40 75 TRP D N 1
ATOM 7531 C CA . TRP D 1 75 ? 80.096 31.775 -7.567 1.00 12.69 75 TRP D CA 1
ATOM 7532 C C . TRP D 1 75 ? 80.589 31.016 -6.356 1.00 14.25 75 TRP D C 1
ATOM 7533 O O . TRP D 1 75 ? 80.515 29.776 -6.306 1.00 16.09 75 TRP D O 1
ATOM 7544 N N . ALA D 1 76 ? 81.092 31.757 -5.372 1.00 10.76 76 ALA D N 1
ATOM 7545 C CA . ALA D 1 76 ? 81.635 31.145 -4.200 1.00 10.57 76 ALA D CA 1
ATOM 7546 C C . ALA D 1 76 ? 80.878 31.646 -2.981 1.00 11.21 76 ALA D C 1
ATOM 7547 O O . ALA D 1 76 ? 80.833 32.834 -2.719 1.00 11.42 76 ALA D O 1
ATOM 7549 N N . TYR D 1 77 ? 80.285 30.734 -2.224 1.00 13.81 77 TYR D N 1
ATOM 7550 C CA . TYR D 1 77 ? 79.603 31.114 -0.993 1.00 10.51 77 TYR D CA 1
ATOM 7551 C C . TYR D 1 77 ? 80.638 31.375 0.107 1.00 11.76 77 TYR D C 1
ATOM 7552 O O . TYR D 1 77 ? 81.565 30.584 0.281 1.00 9.67 77 TYR D O 1
ATOM 7561 N N . SER D 1 78 ? 80.485 32.477 0.844 1.00 9.87 78 SER D N 1
ATOM 7562 C CA . SER D 1 78 ? 81.363 32.772 1.971 1.00 9.69 78 SER D CA 1
ATOM 7563 C C . SER D 1 78 ? 80.606 32.510 3.254 1.00 8.68 78 SER D C 1
ATOM 7564 O O . SER D 1 78 ? 79.651 33.230 3.512 1.00 10.75 78 SER D O 1
ATOM 7567 N N . PRO D 1 79 ? 81.019 31.514 4.054 1.00 11.49 79 PRO D N 1
ATOM 7568 C CA . PRO D 1 79 ? 80.260 31.283 5.297 1.00 11.35 79 PRO D CA 1
ATOM 7569 C C . PRO D 1 79 ? 80.325 32.464 6.272 1.00 12.48 79 PRO D C 1
ATOM 7570 O O . PRO D 1 79 ? 79.335 32.798 6.982 1.00 11.94 79 PRO D O 1
ATOM 7574 N N . SER D 1 80 ? 81.496 33.085 6.348 1.00 10.99 80 SER D N 1
ATOM 7575 C CA . SER D 1 80 ? 81.693 34.214 7.284 1.00 12.17 80 SER D CA 1
ATOM 7576 C C . SER D 1 80 ? 80.819 35.420 6.959 1.00 13.67 80 SER D C 1
ATOM 7577 O O . SER D 1 80 ? 80.370 36.123 7.868 1.00 12.09 80 SER D O 1
ATOM 7580 N N . MET D 1 81 ? 80.565 35.671 5.676 1.00 10.18 81 MET D N 1
ATOM 7581 C CA . MET D 1 81 ? 79.765 36.831 5.269 1.00 10.64 81 MET D CA 1
ATOM 7582 C C . MET D 1 81 ? 78.295 36.486 4.972 1.00 10.77 81 MET D C 1
ATOM 7583 O O . MET D 1 81 ? 77.474 37.387 4.773 1.00 12.89 81 MET D O 1
ATOM 7588 N N . ASP D 1 82 ? 78.000 35.192 4.858 1.00 12.79 82 ASP D N 1
ATOM 7589 C CA . ASP D 1 82 ? 76.718 34.750 4.313 1.00 14.36 82 ASP D CA 1
ATOM 7590 C C . ASP D 1 82 ? 76.406 35.443 2.963 1.00 13.58 82 ASP D C 1
ATOM 7591 O O . ASP D 1 82 ? 75.370 36.071 2.770 1.00 14.50 82 ASP D O 1
ATOM 7596 N N . ARG D 1 83 ? 77.340 35.349 2.014 1.00 10.64 83 ARG D N 1
ATOM 7597 C CA . ARG D 1 83 ? 77.241 36.130 0.784 1.00 9.52 83 ARG D CA 1
ATOM 7598 C C . ARG D 1 83 ? 77.700 35.202 -0.350 1.00 9.71 83 ARG D C 1
ATOM 7599 O O . ARG D 1 83 ? 78.617 34.412 -0.160 1.00 11.89 83 ARG D O 1
ATOM 7607 N N . ASN D 1 84 ? 77.044 35.263 -1.500 1.00 12.41 84 ASN D N 1
ATOM 7608 C CA . ASN D 1 84 ? 77.513 34.526 -2.650 1.00 9.90 84 ASN D CA 1
ATOM 7609 C C . ASN D 1 84 ? 78.352 35.479 -3.488 1.00 9.38 84 ASN D C 1
ATOM 7610 O O . ASN D 1 84 ? 77.808 36.435 -4.073 1.00 10.39 84 ASN D O 1
ATOM 7615 N N . VAL D 1 85 ? 79.661 35.231 -3.525 1.00 10.37 85 VAL D N 1
ATOM 7616 C CA . VAL D 1 85 ? 80.594 36.109 -4.258 1.00 8.33 85 VAL D CA 1
ATOM 7617 C C . VAL D 1 85 ? 80.800 35.674 -5.715 1.00 8.90 85 VAL D C 1
ATOM 7618 O O . VAL D 1 85 ? 81.311 34.595 -5.961 1.00 8.85 85 VAL D O 1
ATOM 7622 N N . PRO D 1 86 ? 80.425 36.529 -6.685 1.00 7.49 86 PRO D N 1
ATOM 7623 C CA . PRO D 1 86 ? 80.723 36.164 -8.071 1.00 10.00 86 PRO D CA 1
ATOM 7624 C C . PRO D 1 86 ? 82.204 36.297 -8.401 1.00 10.32 86 PRO D C 1
ATOM 7625 O O . PRO D 1 86 ? 82.896 37.232 -7.927 1.00 8.73 86 PRO D O 1
ATOM 7629 N N . LEU D 1 87 ? 82.690 35.370 -9.230 1.00 9.92 87 LEU D N 1
ATOM 7630 C CA . LEU D 1 87 ? 84.094 35.369 -9.651 1.00 8.54 87 LEU D CA 1
ATOM 7631 C C . LEU D 1 87 ? 84.130 35.275 -11.160 1.00 11.44 87 LEU D C 1
ATOM 7632 O O . LEU D 1 87 ? 83.420 34.450 -11.748 1.00 11.23 87 LEU D O 1
ATOM 7637 N N . VAL D 1 88 ? 84.940 36.117 -11.796 1.00 9.75 88 VAL D N 1
ATOM 7638 C CA . VAL D 1 88 ? 85.267 35.921 -13.203 1.00 8.85 88 VAL D CA 1
ATOM 7639 C C . VAL D 1 88 ? 86.598 35.177 -13.207 1.00 8.43 88 VAL D C 1
ATOM 7640 O O . VAL D 1 88 ? 87.591 35.649 -12.655 1.00 7.76 88 VAL D O 1
ATOM 7644 N N . VAL D 1 89 ? 86.621 33.979 -13.782 1.00 7.57 89 VAL D N 1
ATOM 7645 C CA . VAL D 1 89 ? 87.810 33.154 -13.715 1.00 7.22 89 VAL D CA 1
ATOM 7646 C C . VAL D 1 89 ? 88.323 32.842 -15.102 1.00 13.67 89 VAL D C 1
ATOM 7647 O O . VAL D 1 89 ? 87.579 32.340 -15.946 1.00 12.04 89 VAL D O 1
ATOM 7651 N N . ILE D 1 90 ? 89.584 33.167 -15.340 1.00 9.34 90 ILE D N 1
ATOM 7652 C CA . ILE D 1 90 ? 90.230 32.773 -16.590 1.00 10.53 90 ILE D CA 1
ATOM 7653 C C . ILE D 1 90 ? 90.962 31.467 -16.327 1.00 10.14 90 ILE D C 1
ATOM 7654 O O . ILE D 1 90 ? 91.876 31.393 -15.489 1.00 11.61 90 ILE D O 1
ATOM 7659 N N . THR D 1 91 ? 90.576 30.401 -17.026 1.00 9.38 91 THR D N 1
ATOM 7660 C CA . THR D 1 91 ? 91.188 29.115 -16.732 1.00 9.07 91 THR D CA 1
ATOM 7661 C C . THR D 1 91 ? 92.279 28.810 -17.747 1.00 13.14 91 THR D C 1
ATOM 7662 O O . THR D 1 91 ? 92.172 29.175 -18.938 1.00 13.85 91 THR D O 1
ATOM 7666 N N . ALA D 1 92 ? 93.331 28.163 -17.268 1.00 11.34 92 ALA D N 1
ATOM 7667 C CA . ALA D 1 92 ? 94.422 27.684 -18.126 1.00 12.74 92 ALA D CA 1
ATOM 7668 C C . ALA D 1 92 ? 93.905 26.570 -19.005 1.00 18.16 92 ALA D C 1
ATOM 7669 O O . ALA D 1 92 ? 92.939 25.896 -18.655 1.00 15.83 92 ALA D O 1
ATOM 7671 N N . ASP D 1 93 ? 94.503 26.397 -20.179 1.00 19.10 93 ASP D N 1
ATOM 7672 C CA . ASP D 1 93 ? 94.061 25.290 -21.029 1.00 20.03 93 ASP D CA 1
ATOM 7673 C C . ASP D 1 93 ? 94.433 23.978 -20.372 1.00 20.25 93 ASP D C 1
ATOM 7674 O O . ASP D 1 93 ? 95.459 23.876 -19.699 1.00 22.27 93 ASP D O 1
ATOM 7679 N N . GLU D 1 94 ? 93.572 22.974 -20.517 1.00 28.32 94 GLU D N 1
ATOM 7680 C CA . GLU D 1 94 ? 93.813 21.692 -19.857 1.00 35.95 94 GLU D CA 1
ATOM 7681 C C . GLU D 1 94 ? 95.078 21.034 -20.412 1.00 28.30 94 GLU D C 1
ATOM 7682 O O . GLU D 1 94 ? 95.779 20.317 -19.701 1.00 34.26 94 GLU D O 1
ATOM 7688 N N . SER D 1 95 ? 95.404 21.335 -21.660 1.00 31.40 95 SER D N 1
ATOM 7689 C CA . SER D 1 95 ? 96.571 20.745 -22.308 1.00 27.67 95 SER D CA 1
ATOM 7690 C C . SER D 1 95 ? 97.871 21.221 -21.663 1.00 32.75 95 SER D C 1
ATOM 7691 O O . SER D 1 95 ? 98.945 20.637 -21.857 1.00 31.54 95 SER D O 1
ATOM 7694 N N . ALA D 1 96 ? 97.760 22.277 -20.867 1.00 33.08 96 ALA D N 1
ATOM 7695 C CA . ALA D 1 96 ? 98.905 22.848 -20.171 1.00 36.77 96 ALA D CA 1
ATOM 7696 C C . ALA D 1 96 ? 99.344 22.041 -18.948 1.00 32.27 96 ALA D C 1
ATOM 7697 O O . ALA D 1 96 ? 100.456 22.224 -18.452 1.00 33.18 96 ALA D O 1
ATOM 7699 N N . GLY D 1 97 ? 98.478 21.162 -18.446 1.00 26.43 97 GLY D N 1
ATOM 7700 C CA . GLY D 1 97 ? 98.751 20.496 -17.177 1.00 22.28 97 GLY D CA 1
ATOM 7701 C C . GLY D 1 97 ? 98.442 21.522 -16.095 1.00 19.09 97 GLY D C 1
ATOM 7702 O O . GLY D 1 97 ? 97.988 22.620 -16.428 1.00 15.87 97 GLY D O 1
ATOM 7703 N N . PRO D 1 98 ? 98.635 21.163 -14.807 1.00 18.61 98 PRO D N 1
ATOM 7704 C CA . PRO D 1 98 ? 98.351 22.133 -13.731 1.00 16.24 98 PRO D CA 1
ATOM 7705 C C . PRO D 1 98 ? 99.178 23.432 -13.856 1.00 14.71 98 PRO D C 1
ATOM 7706 O O . PRO D 1 98 ? 100.378 23.366 -14.121 1.00 16.05 98 PRO D O 1
ATOM 7710 N N . ARG D 1 99 ? 98.549 24.596 -13.653 1.00 15.69 99 ARG D N 1
ATOM 7711 C CA . ARG D 1 99 ? 99.211 25.901 -13.815 1.00 14.00 99 ARG D CA 1
ATOM 7712 C C . ARG D 1 99 ? 98.943 26.791 -12.585 1.00 12.62 99 ARG D C 1
ATOM 7713 O O . ARG D 1 99 ? 98.021 26.503 -11.841 1.00 11.77 99 ARG D O 1
ATOM 7721 N N . PRO D 1 100 ? 99.718 27.886 -12.413 1.00 14.25 100 PRO D N 1
ATOM 7722 C CA . PRO D 1 100 ? 99.542 28.795 -11.263 1.00 11.52 100 PRO D CA 1
ATOM 7723 C C . PRO D 1 100 ? 98.194 29.502 -11.239 1.00 11.31 100 PRO D C 1
ATOM 7724 O O . PRO D 1 100 ? 97.459 29.486 -12.233 1.00 9.58 100 PRO D O 1
ATOM 7728 N N . VAL D 1 101 ? 97.857 30.142 -10.106 1.00 8.54 101 VAL D N 1
ATOM 7729 C CA . VAL D 1 101 ? 96.661 30.983 -10.119 1.00 9.56 101 VAL D CA 1
ATOM 7730 C C . VAL D 1 101 ? 97.036 32.396 -9.663 1.00 9.98 101 VAL D C 1
ATOM 7731 O O . VAL D 1 101 ? 97.845 32.557 -8.727 1.00 9.06 101 VAL D O 1
ATOM 7735 N N . ILE D 1 102 ? 96.486 33.411 -10.333 1.00 6.29 102 ILE D N 1
ATOM 7736 C CA . ILE D 1 102 ? 96.638 34.790 -9.895 1.00 7.78 102 ILE D CA 1
ATOM 7737 C C . ILE D 1 102 ? 95.299 35.242 -9.319 1.00 6.86 102 ILE D C 1
ATOM 7738 O O . ILE D 1 102 ? 94.276 35.065 -9.965 1.00 8.74 102 ILE D O 1
ATOM 7743 N N . TYR D 1 103 ? 95.300 35.755 -8.076 1.00 5.81 103 TYR D N 1
ATOM 7744 C CA . TYR D 1 103 ? 94.112 36.422 -7.538 1.00 7.40 103 TYR D CA 1
ATOM 7745 C C . TYR D 1 103 ? 94.261 37.908 -7.881 1.00 7.40 103 TYR D C 1
ATOM 7746 O O . TYR D 1 103 ? 95.111 38.581 -7.335 1.00 9.89 103 TYR D O 1
ATOM 7755 N N . LEU D 1 104 ? 93.439 38.393 -8.803 1.00 7.16 104 LEU D N 1
ATOM 7756 C CA . LEU D 1 104 ? 93.496 39.772 -9.273 1.00 7.09 104 LEU D CA 1
ATOM 7757 C C . LEU D 1 104 ? 92.309 40.557 -8.737 1.00 8.08 104 LEU D C 1
ATOM 7758 O O . LEU D 1 104 ? 91.151 40.230 -9.009 1.00 7.05 104 LEU D O 1
ATOM 7763 N N . LEU D 1 105 ? 92.592 41.594 -7.957 1.00 8.67 105 LEU D N 1
ATOM 7764 C CA . LEU D 1 105 ? 91.543 42.364 -7.313 1.00 7.63 105 LEU D CA 1
ATOM 7765 C C . LEU D 1 105 ? 91.244 43.670 -8.008 1.00 7.37 105 LEU D C 1
ATOM 7766 O O . LEU D 1 105 ? 92.152 44.390 -8.461 1.00 8.78 105 LEU D O 1
ATOM 7771 N N . ASN D 1 106 ? 89.955 43.977 -8.080 1.00 8.26 106 ASN D N 1
ATOM 7772 C CA . ASN D 1 106 ? 89.485 45.268 -8.560 1.00 7.40 106 ASN D CA 1
ATOM 7773 C C . ASN D 1 106 ? 89.814 46.338 -7.532 1.00 11.21 106 ASN D C 1
ATOM 7774 O O . ASN D 1 106 ? 90.217 46.013 -6.404 1.00 9.38 106 ASN D O 1
ATOM 7779 N N . GLY D 1 107 ? 89.657 47.601 -7.932 1.00 8.61 107 GLY D N 1
ATOM 7780 C CA . GLY D 1 107 ? 89.811 48.728 -7.019 1.00 10.73 107 GLY D CA 1
ATOM 7781 C C . GLY D 1 107 ? 88.522 48.958 -6.273 1.00 12.51 107 GLY D C 1
ATOM 7782 O O . GLY D 1 107 ? 87.773 48.009 -6.096 1.00 9.36 107 GLY D O 1
ATOM 7783 N N . GLY D 1 108 ? 88.243 50.203 -5.866 1.00 12.58 108 GLY D N 1
ATOM 7784 C CA . GLY D 1 108 ? 87.070 50.505 -5.057 1.00 13.29 108 GLY D CA 1
ATOM 7785 C C . GLY D 1 108 ? 85.737 50.072 -5.640 1.00 10.39 108 GLY D C 1
ATOM 7786 O O . GLY D 1 108 ? 84.788 49.821 -4.900 1.00 10.11 108 GLY D O 1
ATOM 7787 N N . ASP D 1 109 ? 85.669 49.978 -6.967 1.00 8.45 109 ASP D N 1
ATOM 7788 C CA . ASP D 1 109 ? 84.440 49.566 -7.651 1.00 11.86 109 ASP D CA 1
ATOM 7789 C C . ASP D 1 109 ? 84.062 48.140 -7.214 1.00 13.60 109 ASP D C 1
ATOM 7790 O O . ASP D 1 109 ? 82.871 47.769 -7.180 1.00 12.18 109 ASP D O 1
ATOM 7795 N N . GLY D 1 110 ? 85.084 47.347 -6.887 1.00 11.33 110 GLY D N 1
ATOM 7796 C CA . GLY D 1 110 ? 84.885 45.989 -6.397 1.00 9.35 110 GLY D CA 1
ATOM 7797 C C . GLY D 1 110 ? 84.400 45.020 -7.483 1.00 13.01 110 GLY D C 1
ATOM 7798 O O . GLY D 1 110 ? 84.164 43.839 -7.216 1.00 11.31 110 GLY D O 1
ATOM 7799 N N . GLY D 1 111 ? 84.239 45.503 -8.708 1.00 9.25 111 GLY D N 1
ATOM 7800 C CA . GLY D 1 111 ? 83.664 44.664 -9.757 1.00 10.25 111 GLY D CA 1
ATOM 7801 C C . GLY D 1 111 ? 82.158 44.836 -9.806 1.00 10.93 111 GLY D C 1
ATOM 7802 O O . GLY D 1 111 ? 81.467 44.198 -10.627 1.00 12.23 111 GLY D O 1
ATOM 7803 N N . GLU D 1 112 ? 81.642 45.712 -8.944 1.00 10.39 112 GLU D N 1
ATOM 7804 C CA . GLU D 1 112 ? 80.202 45.915 -8.825 1.00 12.82 112 GLU D CA 1
ATOM 7805 C C . GLU D 1 112 ? 79.617 47.008 -9.715 1.00 15.92 112 GLU D C 1
ATOM 7806 O O . GLU D 1 112 ? 78.387 47.123 -9.839 1.00 20.18 112 GLU D O 1
ATOM 7812 N N . GLY D 1 113 ? 80.465 47.828 -10.316 1.00 12.50 113 GLY D N 1
ATOM 7813 C CA . GLY D 1 113 ? 80.000 48.854 -11.235 1.00 16.05 113 GLY D CA 1
ATOM 7814 C C . GLY D 1 113 ? 80.697 48.728 -12.574 1.00 17.83 113 GLY D C 1
ATOM 7815 O O . GLY D 1 113 ? 80.923 47.615 -13.046 1.00 17.00 113 GLY D O 1
ATOM 7816 N N . ALA D 1 114 ? 81.051 49.867 -13.176 1.00 15.76 114 ALA D N 1
ATOM 7817 C CA . ALA D 1 114 ? 81.711 49.895 -14.486 1.00 17.72 114 ALA D CA 1
ATOM 7818 C C . ALA D 1 114 ? 83.221 50.072 -14.410 1.00 20.95 114 ALA D C 1
ATOM 7819 O O . ALA D 1 114 ? 83.929 49.877 -15.401 1.00 18.30 114 ALA D O 1
ATOM 7821 N N . ALA D 1 115 ? 83.732 50.468 -13.252 1.00 13.29 115 ALA D N 1
ATOM 7822 C CA . ALA D 1 115 ? 85.140 50.830 -13.177 1.00 18.33 115 ALA D CA 1
ATOM 7823 C C . ALA D 1 115 ? 85.996 49.666 -12.683 1.00 16.40 115 ALA D C 1
ATOM 7824 O O . ALA D 1 115 ? 86.568 49.721 -11.576 1.00 14.46 115 ALA D O 1
ATOM 7826 N N . ASN D 1 116 ? 86.122 48.625 -13.494 1.00 12.68 116 ASN D N 1
ATOM 7827 C CA . ASN D 1 116 ? 86.872 47.457 -13.038 1.00 14.31 116 ASN D CA 1
ATOM 7828 C C . ASN D 1 116 ? 87.620 46.786 -14.183 1.00 13.26 116 ASN D C 1
ATOM 7829 O O . ASN D 1 116 ? 87.449 47.152 -15.357 1.00 11.20 116 ASN D O 1
ATOM 7834 N N . TRP D 1 117 ? 88.448 45.799 -13.858 1.00 9.52 117 TRP D N 1
ATOM 7835 C CA . TRP D 1 117 ? 89.311 45.185 -14.878 1.00 10.56 117 TRP D CA 1
ATOM 7836 C C . TRP D 1 117 ? 88.565 44.634 -16.069 1.00 12.14 117 TRP D C 1
ATOM 7837 O O . TRP D 1 117 ? 88.962 44.836 -17.235 1.00 10.45 117 TRP D O 1
ATOM 7848 N N . VAL D 1 118 ? 87.502 43.896 -15.776 1.00 10.81 118 VAL D N 1
ATOM 7849 C CA . VAL D 1 118 ? 86.744 43.216 -16.822 1.00 10.32 118 VAL D CA 1
ATOM 7850 C C . VAL D 1 118 ? 86.058 44.197 -17.797 1.00 14.65 118 VAL D C 1
ATOM 7851 O O . VAL D 1 118 ? 86.033 43.970 -19.019 1.00 14.17 118 VAL D O 1
ATOM 7855 N N . MET D 1 119 ? 85.515 45.293 -17.271 1.00 13.19 119 MET D N 1
ATOM 7856 C CA . MET D 1 119 ? 84.816 46.253 -18.122 1.00 15.27 119 MET D CA 1
ATOM 7857 C C . MET D 1 119 ? 85.703 47.282 -18.776 1.00 17.29 119 MET D C 1
ATOM 7858 O O . MET D 1 119 ? 85.264 47.950 -19.700 1.00 17.31 119 MET D O 1
ATOM 7863 N N . GLN D 1 120 ? 86.916 47.473 -18.273 1.00 12.74 120 GLN D N 1
ATOM 7864 C CA . GLN D 1 120 ? 87.714 48.601 -18.760 1.00 15.72 120 GLN D CA 1
ATOM 7865 C C . GLN D 1 120 ? 89.044 48.214 -19.392 1.00 17.65 120 GLN D C 1
ATOM 7866 O O . GLN D 1 120 ? 89.766 49.094 -19.876 1.00 18.37 120 GLN D O 1
ATOM 7872 N N . THR D 1 121 ? 89.406 46.926 -19.378 1.00 13.04 121 THR D N 1
ATOM 7873 C CA . THR D 1 121 ? 90.701 46.546 -19.940 1.00 11.79 121 THR D CA 1
ATOM 7874 C C . THR D 1 121 ? 90.579 45.256 -20.727 1.00 12.90 121 THR D C 1
ATOM 7875 O O . THR D 1 121 ? 89.542 44.587 -20.690 1.00 12.47 121 THR D O 1
ATOM 7879 N N . ASP D 1 122 ? 91.659 44.859 -21.386 1.00 12.74 122 ASP D N 1
ATOM 7880 C CA . ASP D 1 122 ? 91.639 43.577 -22.102 1.00 10.52 122 ASP D CA 1
ATOM 7881 C C . ASP D 1 122 ? 92.139 42.451 -21.228 1.00 12.01 122 ASP D C 1
ATOM 7882 O O . ASP D 1 122 ? 92.817 41.544 -21.720 1.00 11.04 122 ASP D O 1
ATOM 7887 N N . VAL D 1 123 ? 91.806 42.491 -19.932 1.00 10.54 123 VAL D N 1
ATOM 7888 C CA . VAL D 1 123 ? 92.406 41.553 -18.984 1.00 9.43 123 VAL D CA 1
ATOM 7889 C C . VAL D 1 123 ? 92.130 40.105 -19.409 1.00 8.04 123 VAL D C 1
ATOM 7890 O O . VAL D 1 123 ? 92.994 39.244 -19.296 1.00 9.18 123 VAL D O 1
ATOM 7894 N N . LEU D 1 124 ? 90.939 39.843 -19.939 1.00 8.89 124 LEU D N 1
ATOM 7895 C CA . LEU D 1 124 ? 90.592 38.482 -20.324 1.00 10.51 124 LEU D CA 1
ATOM 7896 C C . LEU D 1 124 ? 91.515 37.953 -21.430 1.00 14.32 124 LEU D C 1
ATOM 7897 O O . LEU D 1 124 ? 92.132 36.887 -21.283 1.00 10.95 124 LEU D O 1
ATOM 7902 N N . ASP D 1 125 ? 91.627 38.709 -22.521 1.00 11.17 125 ASP D N 1
ATOM 7903 C CA . ASP D 1 125 ? 92.476 38.294 -23.635 1.00 11.25 125 ASP D CA 1
ATOM 7904 C C . ASP D 1 125 ? 93.930 38.209 -23.219 1.00 10.20 125 ASP D C 1
ATOM 7905 O O . ASP D 1 125 ? 94.643 37.284 -23.601 1.00 13.90 125 ASP D O 1
ATOM 7910 N N . PHE D 1 126 ? 94.368 39.159 -22.394 1.00 11.77 126 PHE D N 1
ATOM 7911 C CA . PHE D 1 126 ? 95.747 39.185 -21.974 1.00 8.98 126 PHE D CA 1
ATOM 7912 C C . PHE D 1 126 ? 96.162 37.903 -21.290 1.00 13.41 126 PHE D C 1
ATOM 7913 O O . PHE D 1 126 ? 97.246 37.374 -21.543 1.00 14.20 126 PHE D O 1
ATOM 7921 N N . TYR D 1 127 ? 95.327 37.400 -20.377 1.00 9.87 127 TYR D N 1
ATOM 7922 C CA . TYR D 1 127 ? 95.731 36.240 -19.626 1.00 8.37 127 TYR D CA 1
ATOM 7923 C C . TYR D 1 127 ? 95.409 34.943 -20.383 1.00 11.47 127 TYR D C 1
ATOM 7924 O O . TYR D 1 127 ? 96.047 33.913 -20.156 1.00 12.77 127 TYR D O 1
ATOM 7933 N N . LEU D 1 128 ? 94.431 35.006 -21.275 1.00 11.36 128 LEU D N 1
ATOM 7934 C CA . LEU D 1 128 ? 94.065 33.832 -22.069 1.00 13.93 128 LEU D CA 1
ATOM 7935 C C . LEU D 1 128 ? 95.234 33.395 -22.937 1.00 14.09 128 LEU D C 1
ATOM 7936 O O . LEU D 1 128 ? 95.414 32.205 -23.217 1.00 17.53 128 LEU D O 1
ATOM 7941 N N . GLU D 1 129 ? 96.055 34.352 -23.334 1.00 13.71 129 GLU D N 1
ATOM 7942 C CA . GLU D 1 129 ? 97.190 34.040 -24.185 1.00 17.47 129 GLU D CA 1
ATOM 7943 C C . GLU D 1 129 ? 98.257 33.247 -23.411 1.00 14.40 129 GLU D C 1
ATOM 7944 O O . GLU D 1 129 ? 99.111 32.567 -23.994 1.00 14.82 129 GLU D O 1
ATOM 7950 N N . LYS D 1 130 ? 98.201 33.326 -22.079 1.00 14.69 130 LYS D N 1
ATOM 7951 C CA . LYS D 1 130 ? 99.245 32.744 -21.234 1.00 16.14 130 LYS D CA 1
ATOM 7952 C C . LYS D 1 130 ? 98.729 31.410 -20.697 1.00 14.96 130 LYS D C 1
ATOM 7953 O O . LYS D 1 130 ? 97.561 31.077 -20.841 1.00 18.30 130 LYS D O 1
ATOM 7959 N N . ASN D 1 131 ? 99.568 30.619 -20.072 1.00 18.08 131 ASN D N 1
ATOM 7960 C CA . ASN D 1 131 ? 98.974 29.398 -19.519 1.00 23.74 131 ASN D CA 1
ATOM 7961 C C . ASN D 1 131 ? 98.768 29.570 -18.028 1.00 14.51 131 ASN D C 1
ATOM 7962 O O . ASN D 1 131 ? 99.609 29.120 -17.251 1.00 19.30 131 ASN D O 1
ATOM 7967 N N . VAL D 1 132 ? 97.716 30.289 -17.624 1.00 15.28 132 VAL D N 1
ATOM 7968 C CA . VAL D 1 132 ? 97.627 30.665 -16.227 1.00 11.14 132 VAL D CA 1
ATOM 7969 C C . VAL D 1 132 ? 96.185 30.831 -15.780 1.00 10.66 132 VAL D C 1
ATOM 7970 O O . VAL D 1 132 ? 95.333 31.248 -16.557 1.00 12.18 132 VAL D O 1
ATOM 7974 N N . ASN D 1 133 ? 95.886 30.433 -14.543 1.00 8.60 133 ASN D N 1
ATOM 7975 C CA . ASN D 1 133 ? 94.551 30.704 -14.012 1.00 9.09 133 ASN D CA 1
ATOM 7976 C C . ASN D 1 133 ? 94.466 32.088 -13.387 1.00 8.63 133 ASN D C 1
ATOM 7977 O O . ASN D 1 133 ? 95.398 32.513 -12.735 1.00 9.86 133 ASN D O 1
ATOM 7982 N N . VAL D 1 134 ? 93.355 32.795 -13.580 1.00 6.25 134 VAL D N 1
ATOM 7983 C CA . VAL D 1 134 ? 93.197 34.086 -12.923 1.00 8.98 134 VAL D CA 1
ATOM 7984 C C . VAL D 1 134 ? 91.820 34.175 -12.295 1.00 11.44 134 VAL D C 1
ATOM 7985 O O . VAL D 1 134 ? 90.825 33.892 -12.964 1.00 9.83 134 VAL D O 1
ATOM 7989 N N . VAL D 1 135 ? 91.756 34.607 -11.021 1.00 7.49 135 VAL D N 1
ATOM 7990 C CA . VAL D 1 135 ? 90.484 34.708 -10.328 1.00 8.30 135 VAL D CA 1
ATOM 7991 C C . VAL D 1 135 ? 90.223 36.178 -9.973 1.00 7.26 135 VAL D C 1
ATOM 7992 O O . VAL D 1 135 ? 91.050 36.790 -9.280 1.00 7.58 135 VAL D O 1
ATOM 7996 N N . ILE D 1 136 ? 89.134 36.740 -10.518 1.00 5.96 136 ILE D N 1
ATOM 7997 C CA . ILE D 1 136 ? 88.785 38.144 -10.300 1.00 6.60 136 ILE D CA 1
ATOM 7998 C C . ILE D 1 136 ? 87.457 38.220 -9.561 1.00 9.14 136 ILE D C 1
ATOM 7999 O O . ILE D 1 136 ? 86.396 38.064 -10.161 1.00 6.33 136 ILE D O 1
ATOM 8004 N N . PRO D 1 137 ? 87.492 38.478 -8.247 1.00 8.02 137 PRO D N 1
ATOM 8005 C CA . PRO D 1 137 ? 86.217 38.638 -7.544 1.00 7.09 137 PRO D CA 1
ATOM 8006 C C . PRO D 1 137 ? 85.446 39.862 -8.025 1.00 8.77 137 PRO D C 1
ATOM 8007 O O . PRO D 1 137 ? 86.057 40.907 -8.310 1.00 7.65 137 PRO D O 1
ATOM 8011 N N . MET D 1 138 ? 84.124 39.751 -8.161 1.00 5.61 138 MET D N 1
ATOM 8012 C CA . MET D 1 138 ? 83.359 40.865 -8.703 1.00 7.93 138 MET D CA 1
ATOM 8013 C C . MET D 1 138 ? 82.381 41.455 -7.682 1.00 6.35 138 MET D C 1
ATOM 8014 O O . MET D 1 138 ? 81.415 42.108 -8.062 1.00 8.27 138 MET D O 1
ATOM 8019 N N . GLU D 1 139 ? 82.654 41.247 -6.396 1.00 7.54 139 GLU D N 1
ATOM 8020 C CA . GLU D 1 139 ? 81.996 42.026 -5.347 1.00 6.69 139 GLU D CA 1
ATOM 8021 C C . GLU D 1 139 ? 83.085 42.475 -4.392 1.00 6.97 139 GLU D C 1
ATOM 8022 O O . GLU D 1 139 ? 84.199 41.944 -4.423 1.00 6.74 139 GLU D O 1
ATOM 8028 N N . GLY D 1 140 ? 82.764 43.475 -3.585 1.00 9.88 140 GLY D N 1
ATOM 8029 C CA . GLY D 1 140 ? 83.695 43.968 -2.583 1.00 8.96 140 GLY D CA 1
ATOM 8030 C C . GLY D 1 140 ? 83.885 45.472 -2.640 1.00 8.92 140 GLY D C 1
ATOM 8031 O O . GLY D 1 140 ? 84.905 45.958 -2.144 1.00 9.92 140 GLY D O 1
ATOM 8032 N N . LYS D 1 141 ? 82.921 46.203 -3.211 1.00 7.90 141 LYS D N 1
ATOM 8033 C CA . LYS D 1 141 ? 83.063 47.643 -3.413 1.00 10.20 141 LYS D CA 1
ATOM 8034 C C . LYS D 1 141 ? 83.443 48.328 -2.089 1.00 10.66 141 LYS D C 1
ATOM 8035 O O . LYS D 1 141 ? 82.903 48.000 -1.024 1.00 9.54 141 LYS D O 1
ATOM 8041 N N . PHE D 1 142 ? 84.422 49.219 -2.184 1.00 9.05 142 PHE D N 1
ATOM 8042 C CA . PHE D 1 142 ? 84.848 50.093 -1.097 1.00 11.76 142 PHE D CA 1
ATOM 8043 C C . PHE D 1 142 ? 85.276 49.351 0.165 1.00 9.27 142 PHE D C 1
ATOM 8044 O O . PHE D 1 142 ? 85.221 49.922 1.241 1.00 12.03 142 PHE D O 1
ATOM 8052 N N . SER D 1 143 ? 85.706 48.095 0.057 1.00 7.64 143 SER D N 1
ATOM 8053 C CA . SER D 1 143 ? 85.893 47.284 1.261 1.00 6.90 143 SER D CA 1
ATOM 8054 C C . SER D 1 143 ? 87.341 47.103 1.688 1.00 6.47 143 SER D C 1
ATOM 8055 O O . SER D 1 143 ? 87.607 46.498 2.740 1.00 6.87 143 SER D O 1
ATOM 8058 N N . TYR D 1 144 ? 88.284 47.525 0.850 1.00 6.30 144 TYR D N 1
ATOM 8059 C CA . TYR D 1 144 ? 89.701 47.175 1.043 1.00 7.23 144 TYR D CA 1
ATOM 8060 C C . TYR D 1 144 ? 90.003 45.682 1.095 1.00 4.93 144 TYR D C 1
ATOM 8061 O O . TYR D 1 144 ? 91.125 45.277 1.444 1.00 5.25 144 TYR D O 1
ATOM 8070 N N . TYR D 1 145 ? 89.027 44.867 0.692 1.00 6.39 145 TYR D N 1
ATOM 8071 C CA . TYR D 1 145 ? 89.157 43.413 0.759 1.00 7.18 145 TYR D CA 1
ATOM 8072 C C . TYR D 1 145 ? 89.716 42.955 2.095 1.00 6.88 145 TYR D C 1
ATOM 8073 O O . TYR D 1 145 ? 90.583 42.110 2.160 1.00 6.19 145 TYR D O 1
ATOM 8082 N N . THR D 1 146 ? 89.167 43.503 3.186 1.00 6.30 146 THR D N 1
ATOM 8083 C CA . THR D 1 146 ? 89.693 43.197 4.492 1.00 5.47 146 THR D CA 1
ATOM 8084 C C . THR D 1 146 ? 88.558 42.693 5.394 1.00 6.88 146 THR D C 1
ATOM 8085 O O . THR D 1 146 ? 87.396 42.614 4.948 1.00 6.65 146 THR D O 1
ATOM 8089 N N . ASP D 1 147 ? 88.912 42.326 6.637 1.00 6.93 147 ASP D N 1
ATOM 8090 C CA . ASP D 1 147 ? 87.942 41.909 7.652 1.00 7.07 147 ASP D CA 1
ATOM 8091 C C . ASP D 1 147 ? 87.622 43.118 8.497 1.00 8.16 147 ASP D C 1
ATOM 8092 O O . ASP D 1 147 ? 88.477 43.590 9.231 1.00 8.93 147 ASP D O 1
ATOM 8097 N N . TRP D 1 148 ? 86.407 43.647 8.349 1.00 5.95 148 TRP D N 1
ATOM 8098 C CA . TRP D 1 148 ? 86.023 44.877 9.074 1.00 8.55 148 TRP D CA 1
ATOM 8099 C C . TRP D 1 148 ? 85.712 44.638 10.542 1.00 10.66 148 TRP D C 1
ATOM 8100 O O . TRP D 1 148 ? 85.249 43.537 10.946 1.00 9.22 148 TRP D O 1
ATOM 8111 N N . VAL D 1 149 ? 85.972 45.652 11.361 1.00 7.28 149 VAL D N 1
ATOM 8112 C CA . VAL D 1 149 ? 85.571 45.585 12.759 1.00 8.76 149 VAL D CA 1
ATOM 8113 C C . VAL D 1 149 ? 84.039 45.656 12.882 1.00 10.21 149 VAL D C 1
ATOM 8114 O O . VAL D 1 149 ? 83.425 44.854 13.600 1.00 13.44 149 VAL D O 1
ATOM 8118 N N . GLU D 1 150 ? 83.433 46.635 12.216 1.00 10.56 150 GLU D N 1
ATOM 8119 C CA . GLU D 1 150 ? 81.988 46.841 12.263 1.00 12.91 150 GLU D CA 1
ATOM 8120 C C . GLU D 1 150 ? 81.319 46.445 10.953 1.00 16.30 150 GLU D C 1
ATOM 8121 O O . GLU D 1 150 ? 81.951 46.422 9.885 1.00 13.35 150 GLU D O 1
ATOM 8127 N N . GLU D 1 151 ? 80.032 46.142 11.022 1.00 16.34 151 GLU D N 1
ATOM 8128 C CA . GLU D 1 151 ? 79.259 45.983 9.800 1.00 16.07 151 GLU D CA 1
ATOM 8129 C C . GLU D 1 151 ? 78.957 47.367 9.251 1.00 17.88 151 GLU D C 1
ATOM 8130 O O . GLU D 1 151 ? 79.031 48.369 9.965 1.00 17.67 151 GLU D O 1
ATOM 8136 N N . ASN D 1 152 ? 78.637 47.439 7.974 1.00 17.72 152 ASN D N 1
ATOM 8137 C CA . ASN D 1 152 ? 78.205 48.692 7.392 1.00 15.76 152 ASN D CA 1
ATOM 8138 C C . ASN D 1 152 ? 77.079 48.362 6.413 1.00 18.63 152 ASN D C 1
ATOM 8139 O O . ASN D 1 152 ? 77.284 47.621 5.458 1.00 20.68 152 ASN D O 1
ATOM 8144 N N . ALA D 1 153 ? 75.892 48.897 6.667 1.00 24.64 153 ALA D N 1
ATOM 8145 C CA . ALA D 1 153 ? 74.708 48.576 5.862 1.00 28.58 153 ALA D CA 1
ATOM 8146 C C . ALA D 1 153 ? 74.853 49.002 4.403 1.00 24.58 153 ALA D C 1
ATOM 8147 O O . ALA D 1 153 ? 74.336 48.331 3.494 1.00 30.90 153 ALA D O 1
ATOM 8149 N N . SER D 1 154 ? 75.578 50.091 4.156 1.00 19.22 154 SER D N 1
ATOM 8150 C CA . SER D 1 154 ? 75.760 50.547 2.782 1.00 20.02 154 SER D CA 1
ATOM 8151 C C . SER D 1 154 ? 76.665 49.610 1.998 1.00 20.78 154 SER D C 1
ATOM 8152 O O . SER D 1 154 ? 76.665 49.650 0.772 1.00 20.27 154 SER D O 1
ATOM 8155 N N . LEU D 1 155 ? 77.450 48.774 2.681 1.00 18.16 155 LEU D N 1
ATOM 8156 C CA . LEU D 1 155 ? 78.288 47.809 1.954 1.00 16.76 155 LEU D CA 1
ATOM 8157 C C . LEU D 1 155 ? 77.752 46.375 2.031 1.00 16.91 155 LEU D C 1
ATOM 8158 O O . LEU D 1 155 ? 78.458 45.395 1.711 1.00 20.10 155 LEU D O 1
ATOM 8163 N N . GLY D 1 156 ? 76.507 46.227 2.465 1.00 20.17 156 GLY D N 1
ATOM 8164 C CA . GLY D 1 156 ? 75.923 44.898 2.488 1.00 19.33 156 GLY D CA 1
ATOM 8165 C C . GLY D 1 156 ? 76.093 44.153 3.795 1.00 20.70 156 GLY D C 1
ATOM 8166 O O . GLY D 1 156 ? 75.890 42.948 3.834 1.00 23.89 156 GLY D O 1
ATOM 8167 N N . GLY D 1 157 ? 76.473 44.856 4.867 1.00 19.83 157 GLY D N 1
ATOM 8168 C CA . GLY D 1 157 ? 76.623 44.214 6.161 1.00 20.69 157 GLY D CA 1
ATOM 8169 C C . GLY D 1 157 ? 78.020 43.733 6.536 1.00 21.39 157 GLY D C 1
ATOM 8170 O O . GLY D 1 157 ? 78.955 44.547 6.670 1.00 18.91 157 GLY D O 1
ATOM 8171 N N . LYS D 1 158 ? 78.165 42.422 6.734 1.00 17.97 158 LYS D N 1
ATOM 8172 C CA . LYS D 1 158 ? 79.410 41.871 7.266 1.00 18.10 158 LYS D CA 1
ATOM 8173 C C . LYS D 1 158 ? 80.491 41.741 6.196 1.00 21.35 158 LYS D C 1
ATOM 8174 O O . LYS D 1 158 ? 80.280 41.127 5.153 1.00 17.31 158 LYS D O 1
ATOM 8180 N N . GLN D 1 159 ? 81.647 42.340 6.458 1.00 14.21 159 GLN D N 1
ATOM 8181 C CA . GLN D 1 15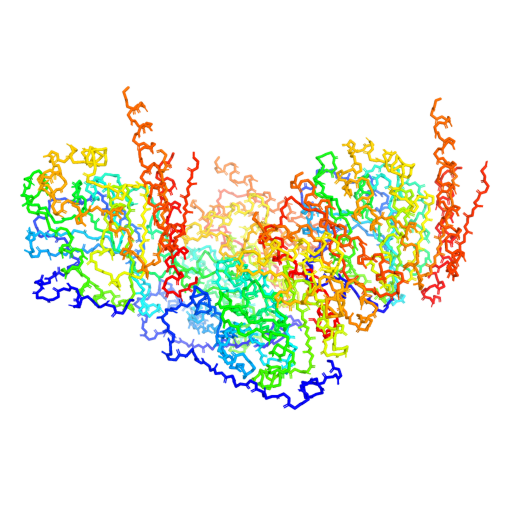9 ? 82.742 42.372 5.471 1.00 11.19 159 GLN D CA 1
ATOM 8182 C C . GLN D 1 159 ? 83.866 41.555 6.065 1.00 9.35 159 GLN D C 1
ATOM 8183 O O . GLN D 1 159 ? 84.508 42.005 7.032 1.00 9.52 159 GLN D O 1
ATOM 8189 N N . MET D 1 160 ? 84.106 40.366 5.517 1.00 7.97 160 MET D N 1
ATOM 8190 C CA . MET D 1 160 ? 85.181 39.519 5.998 1.00 7.57 160 MET D CA 1
ATOM 8191 C C . MET D 1 160 ? 85.926 39.031 4.786 1.00 9.03 160 MET D C 1
ATOM 8192 O O . MET D 1 160 ? 86.004 37.817 4.528 1.00 6.98 160 MET D O 1
ATOM 8197 N N . TRP D 1 161 ? 86.481 39.976 4.038 1.00 5.87 161 TRP D N 1
ATOM 8198 C CA . TRP D 1 161 ? 87.061 39.609 2.740 1.00 8.02 161 TRP D CA 1
ATOM 8199 C C . TRP D 1 161 ? 88.424 38.971 2.841 1.00 7.40 161 TRP D C 1
ATOM 8200 O O . TRP D 1 161 ? 88.860 38.257 1.932 1.00 7.05 161 TRP D O 1
ATOM 8211 N N . GLU D 1 162 ? 89.154 39.251 3.913 1.00 6.90 162 GLU D N 1
ATOM 8212 C CA . GLU D 1 162 ? 90.472 38.620 4.052 1.00 6.15 162 GLU D CA 1
ATOM 8213 C C . GLU D 1 162 ? 90.247 37.152 4.444 1.00 6.66 162 GLU D C 1
ATOM 8214 O O . GLU D 1 162 ? 90.914 36.228 3.946 1.00 7.68 162 GLU D O 1
ATOM 8220 N N . THR D 1 163 ? 89.286 36.926 5.337 1.00 7.39 163 THR D N 1
ATOM 8221 C CA . THR D 1 163 ? 88.881 35.549 5.665 1.00 6.84 163 THR D CA 1
ATOM 8222 C C . THR D 1 163 ? 88.417 34.791 4.418 1.00 6.19 163 THR D C 1
ATOM 8223 O O . THR D 1 163 ? 88.841 33.671 4.178 1.00 7.21 163 THR D O 1
ATOM 8227 N N . PHE D 1 164 ? 87.572 35.416 3.617 1.00 6.16 164 PHE D N 1
ATOM 8228 C CA . PHE D 1 164 ? 87.132 34.799 2.369 1.00 6.25 164 PHE D CA 1
ATOM 8229 C C . PHE D 1 164 ? 88.282 34.502 1.397 1.00 8.48 164 PHE D C 1
ATOM 8230 O O . PHE D 1 164 ? 88.443 33.359 0.907 1.00 5.23 164 PHE D O 1
ATOM 8238 N N . LEU D 1 165 ? 89.079 35.524 1.082 1.00 5.95 165 LEU D N 1
ATOM 8239 C CA . LEU D 1 165 ? 90.008 35.374 -0.042 1.00 6.62 165 LEU D CA 1
ATOM 8240 C C . LEU D 1 165 ? 91.201 34.509 0.297 1.00 7.44 165 LEU D C 1
ATOM 8241 O O . LEU D 1 165 ? 91.766 33.829 -0.577 1.00 10.04 165 LEU D O 1
ATOM 8246 N N . VAL D 1 166 ? 91.605 34.515 1.567 1.00 6.20 166 VAL D N 1
ATOM 8247 C CA . VAL D 1 166 ? 92.759 33.746 1.993 1.00 5.03 166 VAL D CA 1
ATOM 8248 C C . VAL D 1 166 ? 92.387 32.384 2.563 1.00 10.12 166 VAL D C 1
ATOM 8249 O O . VAL D 1 166 ? 93.095 31.393 2.329 1.00 7.61 166 VAL D O 1
ATOM 8253 N N . LYS D 1 167 ? 91.288 32.328 3.320 1.00 7.81 167 LYS D N 1
ATOM 8254 C CA . LYS D 1 167 ? 90.965 31.105 4.083 1.00 9.44 167 LYS D CA 1
ATOM 8255 C C . LYS D 1 167 ? 89.811 30.258 3.539 1.00 9.83 167 LYS D C 1
ATOM 8256 O O . LYS D 1 167 ? 89.900 29.040 3.587 1.00 10.98 167 LYS D O 1
ATOM 8262 N N . GLU D 1 168 ? 88.719 30.875 3.087 1.00 6.68 168 GLU D N 1
ATOM 8263 C CA . GLU D 1 168 ? 87.553 30.110 2.616 1.00 6.46 168 GLU D CA 1
ATOM 8264 C C . GLU D 1 168 ? 87.722 29.651 1.172 1.00 15.08 168 GLU D C 1
ATOM 8265 O O . GLU D 1 168 ? 87.335 28.540 0.811 1.00 11.29 168 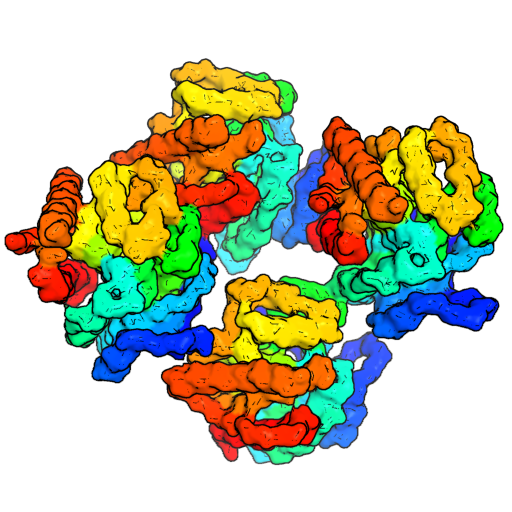GLU D O 1
ATOM 8271 N N . LEU D 1 169 ? 88.304 30.518 0.347 1.00 8.42 169 LEU D N 1
ATOM 8272 C CA . LEU D 1 169 ? 88.281 30.280 -1.099 1.00 7.29 169 LEU D CA 1
ATOM 8273 C C . LEU D 1 169 ? 89.380 29.382 -1.659 1.00 7.30 169 LEU D C 1
ATOM 8274 O O . LEU D 1 169 ? 89.091 28.527 -2.503 1.00 8.46 169 LEU D O 1
ATOM 8279 N N . PRO D 1 170 ? 90.641 29.609 -1.275 1.00 7.89 170 PRO D N 1
ATOM 8280 C CA . PRO D 1 170 ? 91.670 28.922 -2.074 1.00 7.90 170 PRO D CA 1
ATOM 8281 C C . PRO D 1 170 ? 91.618 27.401 -2.113 1.00 10.78 170 PRO D C 1
ATOM 8282 O O . PRO D 1 170 ? 91.841 26.865 -3.198 1.00 9.64 170 PRO D O 1
ATOM 8286 N N . GLY D 1 171 ? 91.357 26.731 -0.987 1.00 12.14 171 GLY D N 1
ATOM 8287 C CA . GLY D 1 171 ? 91.306 25.267 -0.982 1.00 12.39 171 GLY D CA 1
ATOM 8288 C C . GLY D 1 171 ? 90.361 24.720 -2.036 1.00 11.01 171 GLY D C 1
ATOM 8289 O O . GLY D 1 171 ? 90.791 24.022 -2.958 1.00 13.42 171 GLY D O 1
ATOM 8290 N N . PRO D 1 172 ? 89.063 25.049 -1.932 1.00 11.64 172 PRO D N 1
ATOM 8291 C CA . PRO D 1 172 ? 88.081 24.571 -2.911 1.00 12.30 172 PRO D CA 1
ATOM 8292 C C . PRO D 1 172 ? 88.336 25.092 -4.329 1.00 13.34 172 PRO D C 1
ATOM 8293 O O . PRO D 1 172 ? 88.204 24.347 -5.312 1.00 16.42 172 PRO D O 1
ATOM 8297 N N . LEU D 1 173 ? 88.690 26.371 -4.444 1.00 10.71 173 LEU D N 1
ATOM 8298 C CA . LEU D 1 173 ? 88.905 26.938 -5.763 1.00 13.15 173 LEU D CA 1
ATOM 8299 C C . LEU D 1 173 ? 90.124 26.362 -6.476 1.00 10.05 173 LEU D C 1
ATOM 8300 O O . LEU D 1 173 ? 90.037 26.014 -7.654 1.00 12.65 173 LEU D O 1
ATOM 8305 N N . GLU D 1 174 ? 91.258 26.253 -5.787 1.00 9.20 174 GLU D N 1
ATOM 8306 C CA . GLU D 1 174 ? 92.448 25.741 -6.468 1.00 11.77 174 GLU D CA 1
ATOM 8307 C C . GLU D 1 174 ? 92.298 24.250 -6.772 1.00 13.86 174 GLU D C 1
ATOM 8308 O O . GLU D 1 174 ? 92.829 23.743 -7.772 1.00 14.12 174 GLU D O 1
ATOM 8314 N N . GLU D 1 175 ? 91.564 23.537 -5.923 1.00 12.49 175 GLU D N 1
ATOM 8315 C CA . GLU D 1 175 ? 91.231 22.157 -6.288 1.00 16.02 175 GLU D CA 1
ATOM 8316 C C . GLU D 1 175 ? 90.420 22.124 -7.582 1.00 14.42 175 GLU D C 1
ATOM 8317 O O . GLU D 1 175 ? 90.754 21.379 -8.515 1.00 14.20 175 GLU D O 1
ATOM 8323 N N . LYS D 1 176 ? 89.373 22.953 -7.658 1.00 9.52 176 LYS D N 1
ATOM 8324 C CA . LYS D 1 176 ? 88.511 22.973 -8.833 1.00 11.17 176 LYS D CA 1
ATOM 8325 C C . LYS D 1 176 ? 89.295 23.315 -10.105 1.00 13.67 176 LYS D C 1
ATOM 8326 O O . LYS D 1 176 ? 89.080 22.721 -11.174 1.00 14.10 176 LYS D O 1
ATOM 8332 N N . LEU D 1 177 ? 90.247 24.232 -9.979 1.00 9.55 177 LEU D N 1
ATOM 8333 C CA . LEU D 1 177 ? 91.049 24.668 -11.129 1.00 11.82 177 LEU D CA 1
ATOM 8334 C C . LEU D 1 177 ? 92.233 23.759 -11.381 1.00 12.54 177 LEU D C 1
ATOM 8335 O O . LEU D 1 177 ? 92.952 23.956 -12.381 1.00 12.44 177 LEU D O 1
ATOM 8340 N N . ASN D 1 178 ? 92.426 22.752 -10.525 1.00 10.60 178 ASN D N 1
ATOM 8341 C CA . ASN D 1 178 ? 93.592 21.862 -10.629 1.00 15.98 178 ASN D CA 1
ATOM 8342 C C . ASN D 1 178 ? 94.878 22.670 -10.804 1.00 17.70 178 ASN D C 1
ATOM 8343 O O . ASN D 1 178 ? 95.629 22.461 -11.761 1.00 14.90 178 ASN D O 1
ATOM 8348 N N . THR D 1 179 ? 95.142 23.614 -9.903 1.00 13.58 179 THR D N 1
ATOM 8349 C CA . THR D 1 179 ? 96.342 24.438 -10.063 1.00 13.83 179 THR D CA 1
ATOM 8350 C C . THR D 1 179 ? 97.612 23.679 -9.713 1.00 11.51 179 THR D C 1
ATOM 8351 O O . THR D 1 179 ? 97.555 22.590 -9.146 1.00 16.31 179 THR D O 1
ATOM 8355 N N . ASP D 1 180 ? 98.772 24.269 -10.002 1.00 13.50 180 ASP D N 1
ATOM 8356 C CA . ASP D 1 180 ? 100.046 23.641 -9.637 1.00 11.83 180 ASP D CA 1
ATOM 8357 C C . ASP D 1 180 ? 100.546 24.001 -8.220 1.00 15.29 180 ASP D C 1
ATOM 8358 O O . ASP D 1 180 ? 101.686 23.722 -7.877 1.00 13.56 180 ASP D O 1
ATOM 8363 N N . GLY D 1 181 ? 99.696 24.620 -7.406 1.00 12.40 181 GLY D N 1
ATOM 8364 C CA . GLY D 1 181 ? 100.100 24.996 -6.057 1.00 14.20 181 GLY D CA 1
ATOM 8365 C C . GLY D 1 181 ? 100.874 26.309 -5.959 1.00 13.44 181 GLY D C 1
ATOM 8366 O O . GLY D 1 181 ? 101.249 26.739 -4.877 1.00 12.95 181 GLY D O 1
ATOM 8367 N N . GLN D 1 182 ? 101.135 26.955 -7.087 1.00 10.49 182 GLN D N 1
ATOM 8368 C CA . GLN D 1 182 ? 101.734 28.269 -7.052 1.00 10.28 182 GLN D CA 1
ATOM 8369 C C . GLN D 1 182 ? 100.664 29.347 -7.160 1.00 9.72 182 GLN D C 1
ATOM 8370 O O . GLN D 1 182 ? 99.632 29.163 -7.819 1.00 10.45 182 GLN D O 1
ATOM 8376 N N . ARG D 1 183 ? 100.901 30.499 -6.541 1.00 9.40 183 ARG D N 1
ATOM 8377 C CA . ARG D 1 183 ? 99.874 31.543 -6.567 1.00 11.85 183 ARG D CA 1
ATOM 8378 C C . ARG D 1 183 ? 100.469 32.932 -6.406 1.00 7.88 183 ARG D C 1
ATOM 8379 O O . ARG D 1 183 ? 101.588 33.091 -5.907 1.00 9.43 183 ARG D O 1
ATOM 8387 N N . ALA D 1 184 ? 99.723 33.934 -6.848 1.00 6.87 184 ALA D N 1
ATOM 8388 C CA . ALA D 1 184 ? 100.134 35.318 -6.721 1.00 8.17 184 ALA D CA 1
ATOM 8389 C C . ALA D 1 184 ? 98.901 36.163 -6.460 1.00 8.99 184 ALA D C 1
ATOM 8390 O O . ALA D 1 184 ? 97.759 35.715 -6.680 1.00 9.96 184 ALA D O 1
ATOM 8392 N N . ILE D 1 185 ? 99.130 37.403 -6.035 1.00 8.13 185 ILE D N 1
ATOM 8393 C CA . ILE D 1 185 ? 98.013 38.293 -5.785 1.00 6.68 185 ILE D CA 1
ATOM 8394 C C . ILE D 1 185 ? 98.356 39.670 -6.338 1.00 7.46 185 ILE D C 1
ATOM 8395 O O . ILE D 1 185 ? 99.520 40.096 -6.285 1.00 9.57 185 ILE D O 1
ATOM 8400 N N . ALA D 1 186 ? 97.357 40.356 -6.877 1.00 9.21 186 ALA D N 1
ATOM 8401 C CA . ALA D 1 186 ? 97.578 41.682 -7.466 1.00 6.21 186 ALA D CA 1
ATOM 8402 C C . ALA D 1 186 ? 96.369 42.538 -7.199 1.00 8.00 186 ALA D C 1
ATOM 8403 O O . ALA D 1 186 ? 95.235 42.053 -7.120 1.00 8.19 186 ALA D O 1
ATOM 8405 N N . GLY D 1 187 ? 96.599 43.836 -7.055 1.00 6.61 187 GLY D N 1
ATOM 8406 C CA . GLY D 1 187 ? 95.505 44.742 -6.753 1.00 7.79 187 GLY D CA 1
ATOM 8407 C C . GLY D 1 187 ? 95.853 46.132 -7.220 1.00 6.51 187 GLY D C 1
ATOM 8408 O O . GLY D 1 187 ? 97.045 46.460 -7.426 1.00 9.56 187 GLY D O 1
ATOM 8409 N N . MET D 1 188 ? 94.823 46.941 -7.402 1.00 8.01 188 MET D N 1
ATOM 8410 C CA . MET D 1 188 ? 95.003 48.338 -7.831 1.00 9.22 188 MET D CA 1
ATOM 8411 C C . MET D 1 188 ? 94.246 49.260 -6.909 1.00 8.85 188 MET D C 1
ATOM 8412 O O . MET D 1 188 ? 93.207 48.890 -6.394 1.00 6.94 188 MET D O 1
ATOM 8417 N N . SER D 1 189 ? 94.740 50.481 -6.713 1.00 10.70 189 SER D N 1
ATOM 8418 C CA . SER D 1 189 ? 93.997 51.475 -5.921 1.00 11.52 189 SER D CA 1
ATOM 8419 C C . SER D 1 189 ? 93.777 50.947 -4.517 1.00 7.47 189 SER D C 1
ATOM 8420 O O . SER D 1 189 ? 94.739 50.558 -3.898 1.00 7.51 189 SER D O 1
ATOM 8423 N N . MET D 1 190 ? 92.555 50.915 -3.993 1.00 9.17 190 MET D N 1
ATOM 8424 C CA . MET D 1 190 ? 92.401 50.363 -2.635 1.00 11.35 190 MET D CA 1
ATOM 8425 C C . MET D 1 190 ? 93.028 48.980 -2.482 1.00 10.43 190 MET D C 1
ATOM 8426 O O . MET D 1 190 ? 93.653 48.673 -1.459 1.00 8.70 190 MET D O 1
ATOM 8431 N N . SER D 1 191 ? 92.891 48.126 -3.497 1.00 8.67 191 SER D N 1
ATOM 8432 C CA . SER D 1 191 ? 93.356 46.774 -3.302 1.00 9.15 191 SER D CA 1
ATOM 8433 C C . SER D 1 191 ? 94.861 46.656 -3.544 1.00 6.22 191 SER D C 1
ATOM 8434 O O . SER D 1 191 ? 95.440 45.580 -3.367 1.00 7.41 191 SER D O 1
ATOM 8437 N N . ALA D 1 192 ? 95.522 47.761 -3.906 1.00 7.63 192 ALA D N 1
ATOM 8438 C CA . ALA D 1 192 ? 96.988 47.704 -3.953 1.00 5.62 192 ALA D CA 1
ATOM 8439 C C . ALA D 1 192 ? 97.522 47.715 -2.514 1.00 9.83 192 ALA D C 1
ATOM 8440 O O . ALA D 1 192 ? 98.688 47.402 -2.269 1.00 8.17 192 ALA D O 1
ATOM 8442 N N . THR D 1 193 ? 96.672 48.109 -1.567 1.00 6.13 193 THR D N 1
ATOM 8443 C CA . THR D 1 193 ? 96.991 47.928 -0.138 1.00 6.01 193 THR D CA 1
ATOM 8444 C C . THR D 1 193 ? 96.841 46.440 0.232 1.00 6.53 193 THR D C 1
ATOM 8445 O O . THR D 1 193 ? 97.752 45.810 0.783 1.00 4.42 193 THR D O 1
ATOM 8449 N N . THR D 1 194 ? 95.682 45.872 -0.102 1.00 6.50 194 THR D N 1
ATOM 8450 C CA . THR D 1 194 ? 95.397 44.464 0.164 1.00 6.44 194 THR D CA 1
ATOM 8451 C C . THR D 1 194 ? 96.475 43.538 -0.349 1.00 7.01 194 THR D C 1
ATOM 8452 O O . THR D 1 194 ? 96.882 42.577 0.312 1.00 7.63 194 THR D O 1
ATOM 8456 N N . SER D 1 195 ? 96.950 43.807 -1.566 1.00 6.09 195 SER D N 1
ATOM 8457 C CA . SER D 1 195 ? 97.874 42.865 -2.180 1.00 4.52 195 SER D CA 1
ATOM 8458 C C . SER D 1 195 ? 99.257 42.905 -1.544 1.00 7.35 195 SER D C 1
ATOM 8459 O O . SER D 1 195 ? 100.062 41.994 -1.755 1.00 6.52 195 SER D O 1
ATOM 8462 N N . LEU D 1 196 ? 99.550 43.943 -0.762 1.00 5.89 196 LEU D N 1
ATOM 8463 C CA . LEU D 1 196 ? 100.751 43.889 0.074 1.00 5.55 196 LEU D CA 1
ATOM 8464 C C . LEU D 1 196 ? 100.430 43.317 1.480 1.00 7.43 196 LEU D C 1
ATOM 8465 O O . LEU D 1 196 ? 101.251 42.633 2.072 1.00 8.24 196 LEU D O 1
ATOM 8470 N N . LEU D 1 197 ? 99.246 43.607 2.019 1.00 7.56 197 LEU D N 1
ATOM 8471 C CA . LEU D 1 197 ? 98.903 43.092 3.370 1.00 7.79 197 LEU D CA 1
ATOM 8472 C C . LEU D 1 197 ? 98.802 41.573 3.428 1.00 7.60 197 LEU D C 1
ATOM 8473 O O . LEU D 1 197 ? 99.317 40.942 4.356 1.00 8.59 197 LEU D O 1
ATOM 8478 N N . PHE D 1 198 ? 98.106 40.979 2.464 1.00 6.81 198 PHE D N 1
ATOM 8479 C CA . PHE D 1 198 ? 97.914 39.532 2.503 1.00 8.53 198 PHE D CA 1
ATOM 8480 C C . PHE D 1 198 ? 99.248 38.749 2.578 1.00 9.16 198 PHE D C 1
ATOM 8481 O O . PHE D 1 198 ? 99.390 37.845 3.413 1.00 9.43 198 PHE D O 1
ATOM 8489 N N . PRO D 1 199 ? 100.244 39.085 1.734 1.00 7.09 199 PRO D N 1
ATOM 8490 C CA . PRO D 1 199 ? 101.551 38.427 1.924 1.00 7.90 199 PRO D CA 1
ATOM 8491 C C . PRO D 1 199 ? 102.243 38.716 3.256 1.00 10.77 199 PRO D C 1
ATOM 8492 O O . PRO D 1 199 ? 103.029 37.883 3.712 1.00 9.67 199 PRO D O 1
ATOM 8496 N N . GLN D 1 200 ? 101.981 39.867 3.870 1.00 8.64 200 GLN D N 1
ATOM 8497 C CA . GLN D 1 200 ? 102.536 40.132 5.197 1.00 6.72 200 GLN D CA 1
ATOM 8498 C C . GLN D 1 200 ? 101.839 39.311 6.251 1.00 7.28 200 GLN D C 1
ATOM 8499 O O . GLN D 1 200 ? 102.469 38.903 7.233 1.00 9.85 200 GLN D O 1
ATOM 8505 N N . HIS D 1 201 ? 100.540 39.084 6.065 1.00 7.10 201 HIS D N 1
ATOM 8506 C CA . HIS D 1 201 ? 99.732 38.408 7.086 1.00 9.35 201 HIS D CA 1
ATOM 8507 C C . HIS D 1 201 ? 99.970 36.916 6.981 1.00 11.63 201 HIS D C 1
ATOM 8508 O O . HIS D 1 201 ? 99.875 36.191 7.955 1.00 9.87 201 HIS D O 1
ATOM 8515 N N . PHE D 1 202 ? 100.312 36.460 5.782 1.00 9.57 202 PHE D N 1
ATOM 8516 C CA . PHE D 1 202 ? 100.491 35.025 5.548 1.00 9.80 202 PHE D CA 1
ATOM 8517 C C . PHE D 1 202 ? 101.751 34.796 4.739 1.00 11.48 202 PHE D C 1
ATOM 8518 O O . PHE D 1 202 ? 101.683 34.455 3.564 1.00 9.73 202 PHE D O 1
ATOM 8526 N N . PRO D 1 203 ? 102.909 34.964 5.369 1.00 13.63 203 PRO D N 1
ATOM 8527 C CA . PRO D 1 203 ? 104.169 34.817 4.630 1.00 15.11 203 PRO D CA 1
ATOM 8528 C C . PRO D 1 203 ? 104.330 33.413 4.038 1.00 13.68 203 PRO D C 1
ATOM 8529 O O . PRO D 1 203 ? 104.017 32.381 4.670 1.00 12.63 203 PRO D O 1
ATOM 8533 N N . GLY D 1 204 ? 104.769 33.389 2.791 1.00 12.68 204 GLY D N 1
ATOM 8534 C CA . GLY D 1 204 ? 104.994 32.145 2.091 1.00 8.68 204 GLY D CA 1
ATOM 8535 C C . GLY D 1 204 ? 103.770 31.667 1.342 1.00 11.92 204 GLY D C 1
ATOM 8536 O O . GLY D 1 204 ? 103.888 30.751 0.551 1.00 14.54 204 GLY D O 1
ATOM 8537 N N . PHE D 1 205 ? 102.585 32.215 1.612 1.00 10.16 205 PHE D N 1
ATOM 8538 C CA . PHE D 1 205 ? 101.387 31.728 0.930 1.00 9.36 205 PHE D CA 1
ATOM 8539 C C . PHE D 1 205 ? 101.381 32.185 -0.539 1.00 7.87 205 PHE D C 1
ATOM 8540 O O . PHE D 1 205 ? 100.980 31.430 -1.418 1.00 9.52 205 PHE D O 1
ATOM 8548 N N . TYR D 1 206 ? 101.805 33.422 -0.794 1.00 8.03 206 TYR D N 1
ATOM 8549 C CA . TYR D 1 206 ? 101.886 33.934 -2.168 1.00 10.26 206 TYR D CA 1
ATOM 8550 C C . TYR D 1 206 ? 103.325 33.914 -2.658 1.00 9.58 206 TYR D C 1
ATOM 8551 O O . TYR D 1 206 ? 104.229 34.371 -1.969 1.00 9.93 206 TYR D O 1
ATOM 8560 N N . ASP D 1 207 ? 103.532 33.376 -3.856 1.00 11.20 207 ASP D N 1
ATOM 8561 C CA . ASP D 1 207 ? 104.844 33.379 -4.482 1.00 9.68 207 ASP D CA 1
ATOM 8562 C C . ASP D 1 207 ? 105.216 34.781 -4.922 1.00 12.06 207 ASP D C 1
ATOM 8563 O O . ASP D 1 207 ? 106.400 35.137 -4.962 1.00 10.72 207 ASP D O 1
ATOM 8568 N N . ALA D 1 208 ? 104.206 35.584 -5.254 1.00 9.79 208 ALA D N 1
ATOM 8569 C CA . ALA D 1 208 ? 104.461 36.912 -5.788 1.00 9.51 208 ALA D CA 1
ATOM 8570 C C . ALA D 1 208 ? 103.292 37.827 -5.473 1.00 9.78 208 ALA D C 1
ATOM 8571 O O . ALA D 1 208 ? 102.169 37.352 -5.306 1.00 10.32 208 ALA D O 1
ATOM 8573 N N . ALA D 1 209 ? 103.549 39.130 -5.402 1.00 7.55 209 ALA D N 1
ATOM 8574 C CA . ALA D 1 209 ? 102.482 40.097 -5.190 1.00 6.03 209 ALA D CA 1
ATOM 8575 C C . ALA D 1 209 ? 102.739 41.315 -6.053 1.00 7.90 209 ALA D C 1
ATOM 8576 O O . ALA D 1 209 ? 103.891 41.705 -6.260 1.00 9.70 209 ALA D O 1
ATOM 8578 N N . ALA D 1 210 ? 101.668 41.915 -6.561 1.00 6.41 210 ALA D N 1
ATOM 8579 C CA . ALA D 1 210 ? 101.762 43.160 -7.317 1.00 9.00 210 ALA D CA 1
ATOM 8580 C C . ALA D 1 210 ? 100.816 44.203 -6.784 1.00 10.71 210 ALA D C 1
ATOM 8581 O O . ALA D 1 210 ? 99.674 43.908 -6.465 1.00 7.67 210 ALA D O 1
ATOM 8583 N N . SER D 1 211 ? 101.282 45.445 -6.728 1.00 7.50 211 SER D N 1
ATOM 8584 C CA . SER D 1 211 ? 100.528 46.526 -6.118 1.00 7.12 211 SER D CA 1
ATOM 8585 C C . SER D 1 211 ? 100.572 47.705 -7.081 1.00 10.18 211 SER D C 1
ATOM 8586 O O . SER D 1 211 ? 101.646 48.266 -7.325 1.00 9.46 211 SER D O 1
ATOM 8589 N N . PHE D 1 212 ? 99.409 48.079 -7.619 1.00 7.62 212 PHE D N 1
ATOM 8590 C CA . PHE D 1 212 ? 99.352 49.137 -8.635 1.00 10.84 212 PHE D CA 1
ATOM 8591 C C . PHE D 1 212 ? 98.692 50.429 -8.084 1.00 10.40 212 PHE D C 1
ATOM 8592 O O . PHE D 1 212 ? 97.499 50.452 -7.771 1.00 7.92 212 PHE D O 1
ATOM 8600 N N . SER D 1 213 ? 99.461 51.508 -7.972 1.00 9.06 213 SER D N 1
ATOM 8601 C CA A SER D 1 213 ? 98.888 52.825 -7.670 0.61 10.84 213 SER D CA 1
ATOM 8602 C CA B SER D 1 213 ? 98.902 52.827 -7.647 0.39 10.83 213 SER D CA 1
ATOM 8603 C C . SER D 1 213 ? 98.096 52.846 -6.349 1.00 8.67 213 SER D C 1
ATOM 8604 O O . SER D 1 213 ? 96.915 53.183 -6.334 1.00 10.52 213 SER D O 1
ATOM 8609 N N . GLY D 1 214 ? 98.748 52.537 -5.238 1.00 8.05 214 GLY D N 1
ATOM 8610 C CA . GLY D 1 214 ? 98.023 52.538 -3.980 1.00 10.00 214 GLY D CA 1
ATOM 8611 C C . GLY D 1 214 ? 98.870 53.084 -2.859 1.00 11.39 214 GLY D C 1
ATOM 8612 O O . GLY D 1 214 ? 99.985 53.553 -3.092 1.00 10.66 214 GLY D O 1
ATOM 8613 N N . CYS D 1 215 ? 98.323 53.086 -1.657 1.00 7.14 215 CYS D N 1
ATOM 8614 C CA . CYS D 1 215 ? 99.109 53.489 -0.481 1.00 7.22 215 CYS D CA 1
ATOM 8615 C C . CYS D 1 215 ? 99.358 52.303 0.440 1.00 8.76 215 CYS D C 1
ATOM 8616 O O . CYS D 1 215 ? 98.407 51.758 0.992 1.00 10.92 215 CYS D O 1
ATOM 8619 N N . ALA D 1 216 ? 100.620 51.898 0.623 1.00 6.21 216 ALA D N 1
ATOM 8620 C CA . ALA D 1 216 ? 100.904 50.814 1.578 1.00 8.09 216 ALA D CA 1
ATOM 8621 C C . ALA D 1 216 ? 100.596 51.270 3.022 1.00 8.31 216 ALA D C 1
ATOM 8622 O O . ALA D 1 216 ? 100.078 50.495 3.851 1.00 7.26 216 ALA D O 1
ATOM 8624 N N . ALA D 1 217 ? 100.961 52.515 3.332 1.00 7.88 217 ALA D N 1
ATOM 8625 C CA . ALA D 1 217 ? 100.696 53.100 4.637 1.00 7.83 217 ALA D CA 1
ATOM 8626 C C . ALA D 1 217 ? 99.203 53.353 4.844 1.00 6.41 217 ALA D C 1
ATOM 8627 O O . ALA D 1 217 ? 98.480 53.731 3.915 1.00 7.28 217 ALA D O 1
ATOM 8629 N N . THR D 1 218 ? 98.718 53.137 6.070 1.00 7.36 218 THR D N 1
ATOM 8630 C CA . THR D 1 218 ? 97.300 53.325 6.322 1.00 7.24 218 THR D CA 1
ATOM 8631 C C . THR D 1 218 ? 96.994 53.902 7.712 1.00 7.67 218 THR D C 1
ATOM 8632 O O . THR D 1 218 ? 95.844 54.139 8.025 1.00 6.01 218 THR D O 1
ATOM 8636 N N . SER D 1 219 ? 97.997 54.045 8.558 1.00 9.39 219 SER D N 1
ATOM 8637 C CA . SER D 1 219 ? 97.694 54.361 9.945 1.00 8.02 219 SER D CA 1
ATOM 8638 C C . SER D 1 219 ? 98.142 55.749 10.426 1.00 13.80 219 SER D C 1
ATOM 8639 O O . SER D 1 219 ? 97.697 56.192 11.482 1.00 12.51 219 SER D O 1
ATOM 8642 N N . SER D 1 220 ? 99.031 56.412 9.689 1.00 10.85 220 SER D N 1
ATOM 8643 C CA . SER D 1 220 ? 99.416 57.796 10.010 1.00 8.48 220 SER D CA 1
ATOM 8644 C C . SER D 1 220 ? 98.294 58.726 9.569 1.00 11.77 220 SER D C 1
ATOM 8645 O O . SER D 1 220 ? 97.381 58.309 8.855 1.00 10.32 220 SER D O 1
ATOM 8648 N N . LEU D 1 221 ? 98.333 59.997 9.982 1.00 9.53 221 LEU D N 1
ATOM 8649 C CA . LEU D 1 221 ? 97.235 60.911 9.667 1.00 11.23 221 LEU D CA 1
ATOM 8650 C C . LEU D 1 221 ? 96.873 61.045 8.196 1.00 11.71 221 LEU D C 1
ATOM 8651 O O . LEU D 1 221 ? 95.700 60.963 7.821 1.00 10.60 221 LEU D O 1
ATOM 8656 N N . LEU D 1 222 ? 97.870 61.275 7.343 1.00 10.39 222 LEU D N 1
ATOM 8657 C CA . LEU D 1 222 ? 97.572 61.440 5.933 1.00 8.14 222 LEU D CA 1
ATOM 8658 C C . LEU D 1 222 ? 97.098 60.125 5.282 1.00 7.95 222 LEU D C 1
ATOM 8659 O O . LEU D 1 222 ? 96.110 60.141 4.565 1.00 9.56 222 LEU D O 1
ATOM 8664 N N . PRO D 1 223 ? 97.782 59.004 5.541 1.00 7.05 223 PRO D N 1
ATOM 8665 C CA . PRO D 1 223 ? 97.272 57.774 4.917 1.00 10.59 223 PRO D CA 1
ATOM 8666 C C . PRO D 1 223 ? 95.890 57.386 5.457 1.00 11.42 223 PRO D C 1
ATOM 8667 O O . PRO D 1 223 ? 95.129 56.730 4.734 1.00 8.18 223 PRO D O 1
ATOM 8671 N N . TRP D 1 224 ? 95.569 57.768 6.694 1.00 10.48 224 TRP D N 1
ATOM 8672 C CA . TRP D 1 224 ? 94.230 57.513 7.248 1.00 8.21 224 TRP D CA 1
ATOM 8673 C C . TRP D 1 224 ? 93.178 58.323 6.468 1.00 10.28 224 TRP D C 1
ATOM 8674 O O . TRP D 1 224 ? 92.119 57.805 6.109 1.00 8.35 224 TRP D O 1
ATOM 8685 N N . GLU D 1 225 ? 93.467 59.587 6.153 1.00 9.19 225 GLU D N 1
ATOM 8686 C CA . GLU D 1 225 ? 92.567 60.352 5.290 1.00 9.86 225 GLU D CA 1
ATOM 8687 C C . GLU D 1 225 ? 92.465 59.768 3.893 1.00 9.83 225 GLU D C 1
ATOM 8688 O O . GLU D 1 225 ? 91.427 59.896 3.232 1.00 10.62 225 GLU D O 1
ATOM 8694 N N . TYR D 1 226 ? 93.554 59.161 3.429 1.00 7.65 226 TYR D N 1
ATOM 8695 C CA . TYR D 1 226 ? 93.578 58.584 2.094 1.00 10.85 226 TYR D CA 1
ATOM 8696 C C . TYR D 1 226 ? 92.574 57.424 2.025 1.00 7.75 226 TYR D C 1
ATOM 8697 O O . TYR D 1 226 ? 91.912 57.234 1.009 1.00 8.85 226 TYR D O 1
ATOM 8706 N N . LEU D 1 227 ? 92.444 56.676 3.119 1.00 10.57 227 LEU D N 1
ATOM 8707 C CA . LEU D 1 227 ? 91.448 55.607 3.185 1.00 8.05 227 LEU D CA 1
ATOM 8708 C C . LEU D 1 227 ? 90.061 56.149 2.932 1.00 9.19 227 LEU D C 1
ATOM 8709 O O . LEU D 1 227 ? 89.233 55.483 2.270 1.00 8.98 227 LEU D O 1
ATOM 8714 N N . LYS D 1 228 ? 89.793 57.343 3.470 1.00 9.56 228 LYS D N 1
ATOM 8715 C CA . LYS D 1 228 ? 88.488 57.961 3.339 1.00 11.48 228 LYS D CA 1
ATOM 8716 C C . LYS D 1 228 ? 88.118 58.276 1.895 1.00 10.71 228 LYS D C 1
ATOM 8717 O O . LYS D 1 228 ? 86.940 58.343 1.586 1.00 10.39 228 LYS D O 1
ATOM 8723 N N . LEU D 1 229 ? 89.102 58.486 1.021 1.00 10.60 229 LEU D N 1
ATOM 8724 C CA . LEU D 1 229 ? 88.807 58.694 -0.401 1.00 12.48 229 LEU D CA 1
ATOM 8725 C C . LEU D 1 229 ? 87.967 57.549 -0.944 1.00 10.43 229 LEU D C 1
ATOM 8726 O O . LEU D 1 229 ? 87.066 57.758 -1.763 1.00 14.67 229 LEU D O 1
ATOM 8731 N N . THR D 1 230 ? 88.261 56.342 -0.495 1.00 10.88 230 THR D N 1
ATOM 8732 C CA . THR D 1 230 ? 87.490 55.163 -0.907 1.00 11.27 230 THR D CA 1
ATOM 8733 C C . THR D 1 230 ? 86.268 55.002 -0.011 1.00 10.60 230 THR D C 1
ATOM 8734 O O . THR D 1 230 ? 85.140 54.829 -0.480 1.00 11.50 230 THR D O 1
ATOM 8738 N N . LEU D 1 231 ? 86.481 55.033 1.299 1.00 9.92 231 LEU D N 1
ATOM 8739 C CA . LEU D 1 231 ? 85.388 54.717 2.227 1.00 9.81 231 LEU D CA 1
ATOM 8740 C C . LEU D 1 231 ? 84.230 55.724 2.211 1.00 12.03 231 LEU D C 1
ATOM 8741 O O . LEU D 1 231 ? 83.073 55.348 2.471 1.00 14.09 231 LEU D O 1
ATOM 8746 N N . ASP D 1 232 ? 84.501 56.992 1.900 1.00 12.26 232 ASP D N 1
ATOM 8747 C CA . ASP D 1 232 ? 83.413 57.978 1.822 1.00 14.63 232 ASP D CA 1
ATOM 8748 C C . ASP D 1 232 ? 82.390 57.573 0.751 1.00 15.88 232 ASP D C 1
ATOM 8749 O O . ASP D 1 232 ? 81.197 57.817 0.908 1.00 17.91 232 ASP D O 1
ATOM 8754 N N . ARG D 1 233 ? 82.882 56.984 -0.341 1.00 15.20 233 ARG D N 1
ATOM 8755 C CA . ARG D 1 233 ? 82.052 56.527 -1.453 1.00 14.99 233 ARG D CA 1
ATOM 8756 C C . ARG D 1 233 ? 81.064 55.445 -1.031 1.00 16.58 233 ARG D C 1
ATOM 8757 O O . ARG D 1 233 ? 80.019 55.276 -1.654 1.00 19.94 233 ARG D O 1
ATOM 8765 N N . GLY D 1 234 ? 81.397 54.695 0.014 1.00 15.38 234 GLY D N 1
ATOM 8766 C CA . GLY D 1 234 ? 80.514 53.672 0.538 1.00 19.17 234 GLY D CA 1
ATOM 8767 C C . GLY D 1 234 ? 79.845 54.086 1.830 1.00 15.74 234 GLY D C 1
ATOM 8768 O O . GLY D 1 234 ? 79.387 53.222 2.584 1.00 21.83 234 GLY D O 1
ATOM 8769 N N . ASN D 1 235 ? 79.796 55.398 2.100 1.00 19.41 235 ASN D N 1
ATOM 8770 C CA . ASN D 1 235 ? 79.176 55.908 3.328 1.00 19.92 235 ASN D CA 1
ATOM 8771 C C . ASN D 1 235 ? 79.732 55.181 4.562 1.00 18.32 235 ASN D C 1
ATOM 8772 O O . ASN D 1 235 ? 78.988 54.727 5.427 1.00 16.98 235 ASN D O 1
ATOM 8777 N N . ALA D 1 236 ? 81.049 55.060 4.627 1.00 12.61 236 ALA D N 1
ATOM 8778 C CA . ALA D 1 236 ? 81.704 54.328 5.707 1.00 11.72 236 ALA D CA 1
ATOM 8779 C C . ALA D 1 236 ? 82.875 55.123 6.263 1.00 10.33 236 ALA D C 1
ATOM 8780 O O . ALA D 1 236 ? 83.301 56.133 5.688 1.00 11.71 236 ALA D O 1
ATOM 8782 N N . THR D 1 237 ? 83.411 54.637 7.375 1.00 10.80 237 THR D N 1
ATOM 8783 C CA . THR D 1 237 ? 84.525 55.297 8.042 1.00 14.52 237 THR D CA 1
ATOM 8784 C C . THR D 1 237 ? 85.648 54.290 8.234 1.00 10.24 237 THR D C 1
ATOM 8785 O O . THR D 1 237 ? 85.399 53.101 8.437 1.00 10.22 237 THR D O 1
ATOM 8789 N N . PRO D 1 238 ? 86.903 54.766 8.232 1.00 10.85 238 PRO D N 1
ATOM 8790 C CA . PRO D 1 238 ? 87.963 53.796 8.529 1.00 8.86 238 PRO D CA 1
ATOM 8791 C C . PRO D 1 238 ? 87.935 53.218 9.956 1.00 8.48 238 PRO D C 1
ATOM 8792 O O . PRO D 1 238 ? 88.445 52.119 10.203 1.00 6.10 238 PRO D O 1
ATOM 8796 N N . GLU D 1 239 ? 87.328 53.923 10.904 1.00 10.36 239 GLU D N 1
ATOM 8797 C CA . GLU D 1 239 ? 87.120 53.329 12.216 1.00 11.56 239 GLU D CA 1
ATOM 8798 C C . GLU D 1 239 ? 86.201 52.084 12.187 1.00 9.42 239 GLU D C 1
ATOM 8799 O O . GLU D 1 239 ? 86.419 51.133 12.946 1.00 11.32 239 GLU D O 1
ATOM 8805 N N . GLN D 1 240 ? 85.170 52.093 11.337 1.00 10.68 240 GLN D N 1
ATOM 8806 C CA . GLN D 1 240 ? 84.342 50.899 11.158 1.00 9.47 240 GLN D CA 1
ATOM 8807 C C . GLN D 1 240 ? 85.158 49.745 10.595 1.00 10.83 240 GLN D C 1
ATOM 8808 O O . GLN D 1 240 ? 84.901 48.570 10.879 1.00 8.59 240 GLN D O 1
ATOM 8814 N N . MET D 1 241 ? 86.116 50.084 9.743 1.00 5.78 241 MET D N 1
ATOM 8815 C CA . MET D 1 241 ? 86.874 49.068 9.038 1.00 9.14 241 MET D CA 1
ATOM 8816 C C . MET D 1 241 ? 87.970 48.482 9.929 1.00 6.06 241 MET D C 1
ATOM 8817 O O . MET D 1 241 ? 88.002 47.264 10.149 1.00 6.14 241 MET D O 1
ATOM 8822 N N . TRP D 1 242 ? 88.824 49.337 10.484 1.00 8.18 242 TRP D N 1
ATOM 8823 C CA . TRP D 1 242 ? 90.001 48.851 11.209 1.00 6.16 242 TRP D CA 1
ATOM 8824 C C . TRP D 1 242 ? 90.136 49.317 12.651 1.00 7.39 242 TRP D C 1
ATOM 8825 O O . TRP D 1 242 ? 91.174 49.093 13.239 1.00 8.22 242 TRP D O 1
ATOM 8836 N N . GLY D 1 243 ? 89.117 49.945 13.212 1.00 8.81 243 GLY D N 1
ATOM 8837 C CA . GLY D 1 243 ? 89.230 50.387 14.598 1.00 7.06 243 GLY D CA 1
ATOM 8838 C C . GLY D 1 243 ? 89.827 51.783 14.669 1.00 9.13 243 GLY D C 1
ATOM 8839 O O . GLY D 1 243 ? 89.996 52.451 13.646 1.00 10.18 243 GLY D O 1
ATOM 8840 N N . PRO D 1 244 ? 90.149 52.242 15.879 1.00 10.57 244 PRO D N 1
ATOM 8841 C CA . PRO D 1 244 ? 90.691 53.598 16.039 1.00 11.39 244 PRO D CA 1
ATOM 8842 C C . PRO D 1 244 ? 91.977 53.782 15.243 1.00 8.09 244 PRO D C 1
ATOM 8843 O O . PRO D 1 244 ? 92.768 52.836 15.177 1.00 9.83 244 PRO D O 1
ATOM 8847 N N . ARG D 1 245 ? 92.210 54.964 14.688 1.00 11.62 245 ARG D N 1
ATOM 8848 C CA . ARG D 1 245 ? 93.470 55.187 13.986 1.00 9.05 245 ARG D CA 1
ATOM 8849 C C . ARG D 1 245 ? 94.650 54.874 14.897 1.00 12.57 245 ARG D C 1
ATOM 8850 O O . ARG D 1 245 ? 94.691 55.324 16.075 1.00 9.15 245 ARG D O 1
ATOM 8858 N N . GLY D 1 246 ? 95.606 54.085 14.383 1.00 9.68 246 GLY D N 1
ATOM 8859 C CA . GLY D 1 246 ? 96.811 53.773 15.145 1.00 10.86 246 GLY D CA 1
ATOM 8860 C C . GLY D 1 246 ? 96.679 52.669 16.171 1.00 9.44 246 GLY D C 1
ATOM 8861 O O . GLY D 1 246 ? 97.647 52.264 16.809 1.00 11.27 246 GLY D O 1
ATOM 8862 N N . GLY D 1 247 ? 95.468 52.151 16.333 1.00 11.24 247 GLY D N 1
ATOM 8863 C CA . GLY D 1 247 ? 95.271 50.989 17.167 1.00 10.23 247 GLY D CA 1
ATOM 8864 C C . GLY D 1 247 ? 95.912 49.771 16.533 1.00 9.09 247 GLY D C 1
ATOM 8865 O O . GLY D 1 247 ? 96.283 49.768 15.334 1.00 11.73 247 GLY D O 1
ATOM 8866 N N . GLU D 1 248 ? 96.028 48.706 17.315 1.00 12.06 248 GLU D N 1
ATOM 8867 C CA . GLU D 1 248 ? 96.789 47.546 16.861 1.00 9.47 248 GLU D CA 1
ATOM 8868 C C . GLU D 1 248 ? 96.243 46.955 15.550 1.00 8.28 248 GLU D C 1
ATOM 8869 O O . GLU D 1 248 ? 97.021 46.489 14.695 1.00 8.71 248 GLU D O 1
ATOM 8875 N N . TYR D 1 249 ? 94.914 46.915 15.402 1.00 7.87 249 TYR D N 1
ATOM 8876 C CA . TYR D 1 249 ? 94.359 46.318 14.164 1.00 7.03 249 TYR D CA 1
ATOM 8877 C C . TYR D 1 249 ? 94.662 47.186 12.923 1.00 6.26 249 TYR D C 1
ATOM 8878 O O . TYR D 1 249 ? 94.928 46.659 11.812 1.00 7.24 249 TYR D O 1
ATOM 8887 N N . ASN D 1 250 ? 94.659 48.503 13.105 1.00 6.66 250 ASN D N 1
ATOM 8888 C CA . ASN D 1 250 ? 95.026 49.409 12.022 1.00 6.71 250 ASN D CA 1
ATOM 8889 C C . ASN D 1 250 ? 96.492 49.191 11.666 1.00 8.96 250 ASN D C 1
ATOM 8890 O O . ASN D 1 250 ? 96.830 49.111 10.496 1.00 8.01 250 ASN D O 1
ATOM 8895 N N . ILE D 1 251 ? 97.383 49.138 12.653 1.00 6.84 251 ILE D N 1
ATOM 8896 C CA . ILE D 1 251 ? 98.808 48.978 12.339 1.00 8.13 251 ILE D CA 1
ATOM 8897 C C . ILE D 1 251 ? 99.108 47.631 11.696 1.00 11.50 251 ILE D C 1
ATOM 8898 O O . ILE D 1 251 ? 99.968 47.523 10.823 1.00 7.65 251 ILE D O 1
ATOM 8903 N N . TYR D 1 252 ? 98.385 46.602 12.122 1.00 8.49 252 TYR D N 1
ATOM 8904 C CA . TYR D 1 252 ? 98.524 45.282 11.541 1.00 8.99 252 TYR D CA 1
ATOM 8905 C C . TYR D 1 252 ? 98.127 45.381 10.066 1.00 8.05 252 TYR D C 1
ATOM 8906 O O . TYR D 1 252 ? 98.620 44.633 9.195 1.00 5.73 252 TYR D O 1
ATOM 8915 N N . ASN D 1 253 ? 97.251 46.335 9.778 1.00 6.38 253 ASN D N 1
ATOM 8916 C CA . ASN D 1 253 ? 96.818 46.531 8.398 1.00 8.14 253 ASN D CA 1
ATOM 8917 C C . ASN D 1 253 ? 97.503 47.748 7.780 1.00 8.08 253 ASN D C 1
ATOM 8918 O O . ASN D 1 253 ? 96.927 48.459 6.969 1.00 8.36 253 ASN D O 1
ATOM 8923 N N . ASP D 1 254 ? 98.730 47.993 8.220 1.00 6.18 254 ASP D N 1
ATOM 8924 C CA . ASP D 1 254 ? 99.552 49.059 7.626 1.00 8.72 254 ASP D CA 1
ATOM 8925 C C . ASP D 1 254 ? 100.708 48.378 6.932 1.00 7.67 254 ASP D C 1
ATOM 8926 O O . ASP D 1 254 ? 101.579 47.813 7.591 1.00 9.29 254 ASP D O 1
ATOM 8931 N N . ALA D 1 255 ? 100.696 48.384 5.595 1.00 8.57 255 ALA D N 1
ATOM 8932 C CA . ALA D 1 255 ? 101.682 47.619 4.845 1.00 5.52 255 ALA D CA 1
ATOM 8933 C C . ALA D 1 255 ? 103.042 48.297 4.815 1.00 8.65 255 ALA D C 1
ATOM 8934 O O . ALA D 1 255 ? 104.037 47.653 4.501 1.00 10.29 255 ALA D O 1
ATOM 8936 N N . LEU D 1 256 ? 103.087 49.573 5.157 1.00 7.35 256 LEU D N 1
ATOM 8937 C CA . LEU D 1 256 ? 104.371 50.264 5.236 1.00 7.70 256 LEU D CA 1
ATOM 8938 C C . LEU D 1 256 ? 105.068 49.893 6.538 1.00 8.92 256 LEU D C 1
ATOM 8939 O O . LEU D 1 256 ? 106.237 49.524 6.526 1.00 9.14 256 LEU D O 1
ATOM 8944 N N . ILE D 1 257 ? 104.334 49.943 7.653 1.00 8.75 257 ILE D N 1
ATOM 8945 C CA . ILE D 1 257 ? 104.933 49.618 8.938 1.00 8.60 257 ILE D CA 1
ATOM 8946 C C . ILE D 1 257 ? 105.453 48.185 8.911 1.00 10.07 257 ILE D C 1
ATOM 8947 O O . ILE D 1 257 ? 106.560 47.901 9.378 1.00 10.75 257 ILE D O 1
ATOM 8952 N N . ASN D 1 258 ? 104.671 47.287 8.306 1.00 9.62 258 ASN D N 1
ATOM 8953 C CA . ASN D 1 258 ? 104.996 45.869 8.275 1.00 8.37 258 ASN D CA 1
ATOM 8954 C C . ASN D 1 258 ? 105.720 45.385 7.006 1.00 9.97 258 ASN D C 1
ATOM 8955 O O . ASN D 1 258 ? 105.731 44.187 6.697 1.00 9.60 258 ASN D O 1
ATOM 8960 N N . SER D 1 259 ? 106.348 46.330 6.320 1.00 10.05 259 SER D N 1
ATOM 8961 C CA . SER D 1 259 ? 107.015 46.063 5.025 1.00 10.87 259 SER D CA 1
ATOM 8962 C C . SER D 1 259 ? 108.080 44.965 5.060 1.00 13.90 259 SER D C 1
ATOM 8963 O O . SER D 1 259 ? 108.221 44.202 4.087 1.00 14.10 259 SER D O 1
ATOM 8966 N N . ASP D 1 260 ? 108.803 44.826 6.170 1.00 11.01 260 ASP D N 1
ATOM 8967 C CA . ASP D 1 260 ? 109.825 43.784 6.238 1.00 15.90 260 ASP D CA 1
ATOM 8968 C C . ASP D 1 260 ? 109.239 42.392 6.030 1.00 16.02 260 ASP D C 1
ATOM 8969 O O . ASP D 1 260 ? 109.952 41.482 5.609 1.00 14.66 260 ASP D O 1
ATOM 8974 N N . LYS D 1 261 ? 107.957 42.205 6.356 1.00 9.40 261 LYS D N 1
ATOM 8975 C CA . LYS D 1 261 ? 107.333 40.896 6.213 1.00 11.62 261 LYS D CA 1
ATOM 8976 C C . LYS D 1 261 ? 107.168 40.451 4.756 1.00 12.62 261 LYS D C 1
ATOM 8977 O O . LYS D 1 261 ? 106.893 39.278 4.483 1.00 10.16 261 LYS D O 1
ATOM 8983 N N . LEU D 1 262 ? 107.361 41.376 3.821 1.00 11.72 262 LEU D N 1
ATOM 8984 C CA . LEU D 1 262 ? 107.336 41.021 2.392 1.00 11.03 262 LEU D CA 1
ATOM 8985 C C . LEU D 1 262 ? 108.534 40.204 1.943 1.00 12.13 262 LEU D C 1
ATOM 8986 O O . LEU D 1 262 ? 108.500 39.635 0.851 1.00 14.04 262 LEU D O 1
ATOM 8991 N N . ARG D 1 263 ? 109.581 40.148 2.768 1.00 13.54 263 ARG D N 1
ATOM 8992 C CA . ARG D 1 263 ? 110.823 39.451 2.378 1.00 17.89 263 ARG D CA 1
ATOM 8993 C C . ARG D 1 263 ? 110.536 38.026 1.937 1.00 15.69 263 ARG D C 1
ATOM 8994 O O . ARG D 1 263 ? 109.831 37.278 2.623 1.00 11.87 263 ARG D O 1
ATOM 9002 N N . GLY D 1 264 ? 111.056 37.661 0.762 1.00 14.04 264 GLY D N 1
ATOM 9003 C CA . GLY D 1 264 ? 110.794 36.358 0.193 1.00 14.97 264 GLY D CA 1
ATOM 9004 C C . GLY D 1 264 ? 109.729 36.305 -0.887 1.00 20.09 264 GLY D C 1
ATOM 9005 O O . GLY D 1 264 ? 109.638 35.330 -1.619 1.00 21.00 264 GLY D O 1
ATOM 9006 N N . THR D 1 265 ? 108.915 37.348 -0.993 1.00 12.02 265 THR D N 1
ATOM 9007 C CA . THR D 1 265 ? 107.868 37.398 -2.006 1.00 13.85 265 THR D CA 1
ATOM 9008 C C . THR D 1 265 ? 108.421 38.195 -3.189 1.00 13.65 265 THR D C 1
ATOM 9009 O O . THR D 1 265 ? 108.997 39.259 -2.984 1.00 10.75 265 THR D O 1
ATOM 9013 N N . GLU D 1 266 ? 108.270 37.695 -4.416 1.00 11.98 266 GLU D N 1
ATOM 9014 C CA . GLU D 1 266 ? 108.623 38.507 -5.594 1.00 16.40 266 GLU D CA 1
ATOM 9015 C C . GLU D 1 266 ? 107.618 39.631 -5.688 1.00 13.41 266 GLU D C 1
ATOM 9016 O O . GLU D 1 266 ? 106.410 39.371 -5.573 1.00 12.34 266 GLU D O 1
ATOM 9022 N N . LEU D 1 267 ? 108.095 40.862 -5.935 1.00 8.45 267 LEU D N 1
ATOM 9023 C CA . LEU D 1 267 ? 107.241 42.054 -5.911 1.00 13.10 267 LEU D CA 1
ATOM 9024 C C . LEU D 1 267 ? 107.262 42.887 -7.183 1.00 12.83 267 LEU D C 1
ATOM 9025 O O . LEU D 1 267 ? 108.323 43.121 -7.757 1.00 15.30 267 LEU D O 1
ATOM 9030 N N . TYR D 1 268 ? 106.083 43.343 -7.614 1.00 10.27 268 TYR D N 1
ATOM 9031 C CA . TYR D 1 268 ? 105.965 44.401 -8.599 1.00 12.38 268 TYR D CA 1
ATOM 9032 C C . TYR D 1 268 ? 105.150 45.519 -8.011 1.00 13.54 268 TYR D C 1
ATOM 9033 O O . TYR D 1 268 ? 104.056 45.272 -7.493 1.00 12.70 268 TYR D O 1
ATOM 9042 N N . VAL D 1 269 ? 105.671 46.747 -8.077 1.00 10.52 269 VAL D N 1
ATOM 9043 C CA . VAL D 1 269 ? 104.947 47.903 -7.548 1.00 10.82 269 VAL D CA 1
ATOM 9044 C C . VAL D 1 269 ? 105.017 49.060 -8.534 1.00 12.51 269 VAL D C 1
ATOM 9045 O O . VAL D 1 269 ? 106.109 49.425 -8.983 1.00 11.90 269 VAL D O 1
ATOM 9049 N N . SER D 1 270 ? 103.869 49.648 -8.848 1.00 11.81 270 SER D N 1
ATOM 9050 C CA . SER D 1 270 ? 103.817 50.825 -9.699 1.00 13.14 270 SER D CA 1
ATOM 9051 C C . SER D 1 270 ? 103.195 51.993 -8.939 1.00 11.58 270 SER D C 1
ATOM 9052 O O . SER D 1 270 ? 102.419 51.798 -7.987 1.00 11.96 270 SER D O 1
ATOM 9055 N N . ASN D 1 271 ? 103.547 53.212 -9.344 1.00 10.92 271 ASN D N 1
ATOM 9056 C CA . ASN D 1 271 ? 103.029 54.402 -8.686 1.00 11.68 271 ASN D CA 1
ATOM 9057 C C . ASN D 1 271 ? 101.763 54.808 -9.390 1.00 11.44 271 ASN D C 1
ATOM 9058 O O . ASN D 1 271 ? 101.134 53.976 -10.047 1.00 14.39 271 ASN D O 1
ATOM 9063 N N . ALA D 1 272 ? 101.349 56.060 -9.261 1.00 11.29 272 ALA D N 1
ATOM 9064 C CA . ALA D 1 272 ? 100.079 56.445 -9.865 1.00 13.87 272 ALA D CA 1
ATOM 9065 C C . ALA D 1 272 ? 100.275 56.934 -11.310 1.00 27.37 272 ALA D C 1
ATOM 9066 O O . ALA D 1 272 ? 101.404 57.070 -11.768 1.00 31.11 272 ALA D O 1
ATOM 9068 N N . SER D 1 273 ? 99.170 57.166 -12.015 1.00 37.55 273 SER D N 1
ATOM 9069 C CA . SER D 1 273 ? 99.096 58.135 -13.133 1.00 45.65 273 SER D CA 1
ATOM 9070 C C . SER D 1 273 ? 97.628 58.303 -13.500 1.00 42.15 273 SER D C 1
ATOM 9071 O O . SER D 1 273 ? 96.998 57.368 -13.990 1.00 41.98 273 SER D O 1
ATOM 9074 N N . GLY D 1 274 ? 97.086 59.490 -13.236 1.00 45.13 274 GLY D N 1
ATOM 9075 C CA . GLY D 1 274 ? 95.647 59.651 -13.134 1.00 46.89 274 GLY D CA 1
ATOM 9076 C C . GLY D 1 274 ? 95.216 59.132 -11.769 1.00 51.08 274 GLY D C 1
ATOM 9077 O O . GLY D 1 274 ? 94.027 59.056 -11.440 1.00 55.25 274 GLY D O 1
ATOM 9078 N N . GLU D 1 301 ? 88.110 72.182 -9.217 1.00 40.42 301 GLU D N 1
ATOM 9079 C CA . GLU D 1 301 ? 88.005 71.720 -7.841 1.00 40.96 301 GLU D CA 1
ATOM 9080 C C . GLU D 1 301 ? 88.467 70.271 -7.770 1.00 42.49 301 GLU D C 1
ATOM 9081 O O . GLU D 1 301 ? 89.307 69.904 -6.942 1.00 37.98 301 GLU D O 1
ATOM 9087 N N . THR D 1 302 ? 87.928 69.441 -8.655 1.00 48.40 302 THR D N 1
ATOM 9088 C CA . THR D 1 302 ? 88.280 68.028 -8.643 1.00 46.60 302 THR D CA 1
ATOM 9089 C C . THR D 1 302 ? 89.688 67.808 -9.203 1.00 39.37 302 THR D C 1
ATOM 9090 O O . THR D 1 302 ? 90.367 66.862 -8.810 1.00 33.82 302 THR D O 1
ATOM 9094 N N . VAL D 1 303 ? 90.127 68.684 -10.108 1.00 36.41 303 VAL D N 1
ATOM 9095 C CA . VAL D 1 303 ? 91.467 68.565 -10.691 1.00 33.39 303 VAL D CA 1
ATOM 9096 C C . VAL D 1 303 ? 92.578 68.930 -9.685 1.00 30.27 303 VAL D C 1
ATOM 9097 O O . VAL D 1 303 ? 93.663 68.338 -9.707 1.00 31.00 303 VAL D O 1
ATOM 9101 N N . VAL D 1 304 ? 92.296 69.880 -8.791 1.00 29.37 304 VAL D N 1
ATOM 9102 C CA . VAL D 1 304 ? 93.183 70.144 -7.664 1.00 26.94 304 VAL D CA 1
ATOM 9103 C C . VAL D 1 304 ? 93.254 68.925 -6.745 1.00 25.12 304 VAL D C 1
ATOM 9104 O O . VAL D 1 304 ? 94.335 68.424 -6.444 1.00 21.54 304 VAL D O 1
ATOM 9108 N N . THR D 1 305 ? 92.102 68.462 -6.274 1.00 23.43 305 THR D N 1
ATOM 9109 C CA . THR D 1 305 ? 92.085 67.258 -5.440 1.00 23.93 305 THR D CA 1
ATOM 9110 C C . THR D 1 305 ? 92.697 66.077 -6.194 1.00 18.92 305 THR D C 1
ATOM 9111 O O . THR D 1 305 ? 93.403 65.254 -5.619 1.00 18.90 305 THR D O 1
ATOM 9115 N N . GLY D 1 306 ? 92.421 65.992 -7.484 1.00 16.60 306 GLY D N 1
ATOM 9116 C CA . GLY D 1 306 ? 92.985 64.946 -8.316 1.00 18.74 306 GLY D CA 1
ATOM 9117 C C . GLY D 1 306 ? 94.507 64.916 -8.285 1.00 20.26 306 GLY D C 1
ATOM 9118 O O . GLY D 1 306 ? 95.118 63.839 -8.117 1.00 16.95 306 GLY D O 1
ATOM 9119 N N . GLY D 1 307 ? 95.127 66.086 -8.458 1.00 14.82 307 GLY D N 1
ATOM 9120 C CA . GLY D 1 307 ? 96.586 66.181 -8.437 1.00 18.87 307 GLY D CA 1
ATOM 9121 C C . GLY D 1 307 ? 97.174 65.861 -7.067 1.00 12.93 307 GLY D C 1
ATOM 9122 O O . GLY D 1 307 ? 98.246 65.230 -6.940 1.00 11.77 307 GLY D O 1
ATOM 9123 N N . ILE D 1 308 ? 96.466 66.278 -6.028 1.00 10.81 308 ILE D N 1
ATOM 9124 C CA . ILE D 1 308 ? 96.906 66.004 -4.642 1.00 15.99 308 ILE D CA 1
ATOM 9125 C C . ILE D 1 308 ? 96.857 64.496 -4.375 1.00 12.25 308 ILE D C 1
ATOM 9126 O O . ILE D 1 308 ? 97.799 63.903 -3.839 1.00 10.72 308 ILE D O 1
ATOM 9131 N N . ILE D 1 309 ? 95.776 63.866 -4.808 1.00 13.34 309 ILE D N 1
ATOM 9132 C CA . ILE D 1 309 ? 95.617 62.430 -4.601 1.00 11.28 309 ILE D CA 1
ATOM 9133 C C . ILE D 1 309 ? 96.714 61.669 -5.338 1.00 10.32 309 ILE D C 1
ATOM 9134 O O . ILE D 1 309 ? 97.310 60.744 -4.806 1.00 10.43 309 ILE D O 1
ATOM 9139 N N . GLU D 1 310 ? 96.994 62.059 -6.579 1.00 11.34 310 GLU D N 1
ATOM 9140 C CA . GLU D 1 310 ? 98.047 61.416 -7.326 1.00 11.13 310 GLU D CA 1
ATOM 9141 C C . GLU D 1 310 ? 99.412 61.552 -6.665 1.00 11.45 310 GLU D C 1
ATOM 9142 O O . GLU D 1 310 ? 100.177 60.584 -6.575 1.00 9.81 310 GLU D O 1
ATOM 9148 N N . ALA D 1 311 ? 99.755 62.767 -6.263 1.00 10.59 311 ALA D N 1
ATOM 9149 C CA . ALA D 1 311 ? 100.997 62.966 -5.514 1.00 10.33 311 ALA D CA 1
ATOM 9150 C C . ALA D 1 311 ? 101.011 62.187 -4.208 1.00 8.72 311 ALA D C 1
ATOM 9151 O O . ALA D 1 311 ? 102.061 61.667 -3.823 1.00 9.81 311 ALA D O 1
ATOM 9153 N N . ALA D 1 312 ? 99.885 62.126 -3.501 1.00 7.78 312 ALA D N 1
ATOM 9154 C CA . ALA D 1 312 ? 99.850 61.371 -2.227 1.00 8.66 312 ALA D CA 1
ATOM 9155 C C . ALA D 1 312 ? 100.135 59.885 -2.466 1.00 10.32 312 ALA D C 1
ATOM 9156 O O . ALA D 1 312 ? 100.876 59.232 -1.718 1.00 8.31 312 ALA D O 1
ATOM 9158 N N . THR D 1 313 ? 99.561 59.341 -3.532 1.00 8.12 313 THR D N 1
ATOM 9159 C CA . THR D 1 313 ? 99.838 57.951 -3.918 1.00 9.23 313 THR D CA 1
ATOM 9160 C C . THR D 1 313 ? 101.312 57.755 -4.210 1.00 9.96 313 THR D C 1
ATOM 9161 O O . THR D 1 313 ? 101.939 56.778 -3.795 1.00 7.18 313 THR D O 1
ATOM 9165 N N . ASN D 1 314 ? 101.877 58.684 -4.975 1.00 10.72 314 ASN D N 1
ATOM 9166 C CA . ASN D 1 314 ? 103.295 58.602 -5.293 1.00 9.39 314 ASN D CA 1
ATOM 9167 C C . ASN D 1 314 ? 104.200 58.717 -4.070 1.00 7.02 314 ASN D C 1
ATOM 9168 O O . ASN D 1 314 ? 105.227 58.046 -3.996 1.00 8.56 314 ASN D O 1
ATOM 9173 N N . LYS D 1 315 ? 103.817 59.574 -3.121 1.00 9.39 315 LYS D N 1
ATOM 9174 C CA . LYS D 1 315 ? 104.517 59.643 -1.838 1.00 7.52 315 LYS D CA 1
ATOM 9175 C C . LYS D 1 315 ? 104.446 58.295 -1.120 1.00 10.92 315 LYS D C 1
ATOM 9176 O O . LYS D 1 315 ? 105.459 57.805 -0.631 1.00 8.51 315 LYS D O 1
ATOM 9182 N N . CYS D 1 316 ? 103.267 57.676 -1.057 1.00 10.62 316 CYS D N 1
ATOM 9183 C CA . CYS D 1 316 ? 103.208 56.361 -0.399 1.00 9.69 316 CYS D CA 1
ATOM 9184 C C . CYS D 1 316 ? 104.163 55.354 -1.051 1.00 9.06 316 CYS D C 1
ATOM 9185 O O . CYS D 1 316 ? 104.823 54.555 -0.362 1.00 10.84 316 CYS D O 1
ATOM 9188 N N . THR D 1 317 ? 104.209 55.375 -2.383 1.00 8.45 317 THR D N 1
ATOM 9189 C CA . THR D 1 317 ? 105.038 54.452 -3.150 1.00 8.38 317 THR D CA 1
ATOM 9190 C C . THR D 1 317 ? 106.511 54.691 -2.884 1.00 10.16 317 THR D C 1
ATOM 9191 O O . THR D 1 317 ? 107.286 53.743 -2.694 1.00 10.85 317 THR D O 1
ATOM 9195 N N . HIS D 1 318 ? 106.883 55.969 -2.851 1.00 10.52 318 HIS D N 1
ATOM 9196 C CA . HIS D 1 318 ? 108.225 56.401 -2.504 1.00 11.05 318 HIS D CA 1
ATOM 9197 C C . HIS D 1 318 ? 108.585 55.920 -1.112 1.00 10.79 318 HIS D C 1
ATOM 9198 O O . HIS D 1 318 ? 109.682 55.391 -0.897 1.00 10.61 318 HIS D O 1
ATOM 9205 N N . ASP D 1 319 ? 107.665 56.102 -0.168 1.00 10.48 319 ASP D N 1
ATOM 9206 C CA . ASP D 1 319 ? 107.930 55.688 1.215 1.00 9.82 319 ASP D CA 1
ATOM 9207 C C . ASP D 1 319 ? 108.129 54.168 1.321 1.00 11.45 319 ASP D C 1
ATOM 9208 O O . ASP D 1 319 ? 109.012 53.691 2.037 1.00 9.44 319 ASP D O 1
ATOM 9213 N N . LEU D 1 320 ? 107.324 53.404 0.590 1.00 9.10 320 LEU D N 1
ATOM 9214 C CA . LEU D 1 320 ? 107.478 51.952 0.602 1.00 8.17 320 LEU D CA 1
ATOM 9215 C C . LEU D 1 320 ? 108.838 51.583 -0.001 1.00 10.76 320 LEU D C 1
ATOM 9216 O O . LEU D 1 320 ? 109.570 50.763 0.544 1.00 10.14 320 LEU D O 1
ATOM 9221 N N . LYS D 1 321 ? 109.171 52.187 -1.135 1.00 10.75 321 LYS D N 1
ATOM 9222 C CA . LYS D 1 321 ? 110.447 51.884 -1.777 1.00 10.60 321 LYS D CA 1
ATOM 9223 C C . LYS D 1 321 ? 111.613 52.199 -0.849 1.00 10.89 321 LYS D C 1
ATOM 9224 O O . LYS D 1 321 ? 112.562 51.427 -0.759 1.00 13.10 321 LYS D O 1
ATOM 9230 N N . ALA D 1 322 ? 111.538 53.327 -0.145 1.00 12.77 322 ALA D N 1
ATOM 9231 C CA . ALA D 1 322 ? 112.602 53.671 0.809 1.00 12.08 322 ALA D CA 1
ATOM 9232 C C . ALA D 1 322 ? 112.757 52.613 1.892 1.00 14.15 322 ALA D C 1
ATOM 9233 O O . ALA D 1 322 ? 113.882 52.218 2.247 1.00 12.32 322 ALA D O 1
ATOM 9235 N N . LYS D 1 323 ? 111.625 52.143 2.417 1.00 11.26 323 LYS D N 1
ATOM 9236 C CA . LYS D 1 323 ? 111.649 51.101 3.425 1.00 10.97 323 LYS D CA 1
ATOM 9237 C C . LYS D 1 323 ? 112.170 49.777 2.904 1.00 11.95 323 LYS D C 1
ATOM 9238 O O . LYS D 1 323 ? 112.959 49.110 3.579 1.00 12.11 323 LYS D O 1
ATOM 9244 N N . LEU D 1 324 ? 111.663 49.345 1.754 1.00 13.89 324 LEU D N 1
ATOM 9245 C CA . LEU D 1 324 ? 112.109 48.080 1.180 1.00 11.02 324 LEU D CA 1
ATOM 9246 C C . LEU D 1 324 ? 113.593 48.148 0.801 1.00 16.06 324 LEU D C 1
ATOM 9247 O O . LEU D 1 324 ? 114.337 47.187 1.040 1.00 15.53 324 LEU D O 1
ATOM 9252 N N . ASP D 1 325 ? 114.016 49.269 0.217 1.00 15.87 325 ASP D N 1
ATOM 9253 C CA . ASP D 1 325 ? 115.457 49.483 -0.055 1.00 17.95 325 ASP D CA 1
ATOM 9254 C C . ASP D 1 325 ? 116.291 49.366 1.226 1.00 17.57 325 ASP D C 1
ATOM 9255 O O . ASP D 1 325 ? 117.363 48.763 1.231 1.00 19.56 325 ASP D O 1
ATOM 9260 N N . SER D 1 326 ? 115.835 49.989 2.305 1.00 13.98 326 SER D N 1
ATOM 9261 C CA . SER D 1 326 ? 116.607 49.910 3.545 1.00 17.18 326 SER D CA 1
ATOM 9262 C C . SER D 1 326 ? 116.757 48.470 3.986 1.00 18.31 326 SER D C 1
ATOM 9263 O O . SER D 1 326 ? 117.808 48.082 4.473 1.00 17.00 326 SER D O 1
ATOM 9266 N N . ALA D 1 327 ? 115.704 47.678 3.817 1.00 17.35 327 ALA D N 1
ATOM 9267 C CA . ALA D 1 327 ? 115.719 46.313 4.336 1.00 14.24 327 ALA D CA 1
ATOM 9268 C C . ALA D 1 327 ? 116.424 45.369 3.381 1.00 15.61 327 ALA D C 1
ATOM 9269 O O . ALA D 1 327 ? 116.677 44.204 3.714 1.00 17.50 327 ALA D O 1
ATOM 9271 N N . GLY D 1 328 ? 116.743 45.849 2.188 1.00 17.86 328 GLY D N 1
ATOM 9272 C CA . GLY D 1 328 ? 117.343 44.959 1.210 1.00 19.58 328 GLY D CA 1
ATOM 9273 C C . GLY D 1 328 ? 116.316 44.026 0.591 1.00 21.41 328 GLY D C 1
ATOM 9274 O O . GLY D 1 328 ? 116.623 42.899 0.199 1.00 16.45 328 GLY D O 1
ATOM 9275 N N . ILE D 1 329 ? 115.079 44.506 0.484 1.00 14.44 329 ILE D N 1
ATOM 9276 C CA . ILE D 1 329 ? 114.034 43.699 -0.107 1.00 13.25 329 ILE D CA 1
ATOM 9277 C C . ILE D 1 329 ? 113.769 44.227 -1.499 1.00 14.43 329 ILE D C 1
ATOM 9278 O O . ILE D 1 329 ? 113.269 45.348 -1.664 1.00 16.35 329 ILE D O 1
ATOM 9283 N N . PRO D 1 330 ? 114.109 43.424 -2.524 1.00 16.13 330 PRO D N 1
ATOM 9284 C CA . PRO D 1 330 ? 114.026 43.890 -3.919 1.00 18.51 330 PRO D CA 1
ATOM 9285 C C . PRO D 1 330 ? 112.591 43.845 -4.446 1.00 17.67 330 PRO D C 1
ATOM 9286 O O . PRO D 1 330 ? 111.814 42.962 -4.029 1.00 17.07 330 PRO D O 1
ATOM 9290 N N . ALA D 1 331 ? 112.245 44.796 -5.315 1.00 13.31 331 ALA D N 1
ATOM 9291 C CA . ALA D 1 331 ? 110.964 44.773 -6.031 1.00 14.74 331 ALA D CA 1
ATOM 9292 C C . ALA D 1 331 ? 111.213 45.216 -7.469 1.00 17.43 331 ALA D C 1
ATOM 9293 O O . ALA D 1 331 ? 112.214 45.879 -7.752 1.00 15.44 331 ALA D O 1
ATOM 9295 N N . ASP D 1 332 ? 110.312 44.864 -8.375 1.00 14.66 332 ASP D N 1
ATOM 9296 C CA . ASP D 1 332 ? 110.320 45.488 -9.693 1.00 16.87 332 ASP D CA 1
ATOM 9297 C C . ASP D 1 332 ? 109.500 46.752 -9.601 1.00 17.65 332 ASP D C 1
ATOM 9298 O O . ASP D 1 332 ? 108.282 46.688 -9.391 1.00 15.57 332 ASP D O 1
ATOM 9303 N N . TRP D 1 333 ? 110.150 47.908 -9.713 1.00 15.08 333 TRP D N 1
ATOM 9304 C CA . TRP D 1 333 ? 109.444 49.197 -9.581 1.00 16.64 333 TRP D CA 1
ATOM 9305 C C . TRP D 1 333 ? 109.094 49.780 -10.920 1.00 20.24 333 TRP D C 1
ATOM 9306 O O . TRP D 1 333 ? 109.926 49.790 -11.842 1.00 19.48 333 TRP D O 1
ATOM 9317 N N . ASN D 1 334 ? 107.871 50.276 -11.034 1.00 13.18 334 ASN D N 1
ATOM 9318 C CA . ASN D 1 334 ? 107.480 51.050 -12.206 1.00 14.67 334 ASN D CA 1
ATOM 9319 C C . ASN D 1 334 ? 106.972 52.404 -11.762 1.00 17.28 334 ASN D C 1
ATOM 9320 O O . ASN D 1 334 ? 105.790 52.576 -11.506 1.00 18.40 334 ASN D O 1
ATOM 9325 N N . LEU D 1 335 ? 107.877 53.369 -11.659 1.00 17.28 335 LEU D N 1
ATOM 9326 C CA . LEU D 1 335 ? 107.505 54.710 -11.260 1.00 19.37 335 LEU D CA 1
ATOM 9327 C C . LEU D 1 335 ? 107.370 55.531 -12.532 1.00 25.22 335 LEU D C 1
ATOM 9328 O O . LEU D 1 335 ? 108.361 56.073 -13.024 1.00 31.09 335 LEU D O 1
ATOM 9333 N N . ARG D 1 336 ? 106.165 55.588 -13.092 1.00 22.63 336 ARG D N 1
ATOM 9334 C CA . ARG D 1 336 ? 105.959 56.309 -14.354 1.00 27.24 336 ARG D CA 1
ATOM 9335 C C . ARG D 1 336 ? 105.835 57.811 -14.145 1.00 30.53 336 ARG D C 1
ATOM 9336 O O . ARG D 1 336 ? 105.234 58.279 -13.176 1.00 28.55 336 ARG D O 1
ATOM 9344 N N . PRO D 1 337 ? 106.419 58.579 -15.068 1.00 36.76 337 PRO D N 1
ATOM 9345 C CA . PRO D 1 337 ? 106.293 60.037 -15.028 1.00 41.21 337 PRO D CA 1
ATOM 9346 C C . PRO D 1 337 ? 104.834 60.470 -15.127 1.00 41.03 337 PRO D C 1
ATOM 9347 O O . PRO D 1 337 ? 103.989 59.737 -15.657 1.00 39.75 337 PRO D O 1
ATOM 9351 N N . THR D 1 338 ? 104.546 61.654 -14.601 1.00 47.31 338 THR D N 1
ATOM 9352 C CA . THR D 1 338 ? 103.196 62.202 -14.631 1.00 52.23 338 THR D CA 1
ATOM 9353 C C . THR D 1 338 ? 103.081 63.283 -15.710 1.00 56.01 338 THR D C 1
ATOM 9354 O O . THR D 1 338 ? 102.832 64.457 -15.420 1.00 48.70 338 THR D O 1
ATOM 9358 N N . HIS D 1 341 ? 96.819 58.667 -18.008 1.00 49.42 341 HIS D N 1
ATOM 9359 C CA . HIS D 1 341 ? 95.668 57.915 -18.521 1.00 58.00 341 HIS D CA 1
ATOM 9360 C C . HIS D 1 341 ? 95.478 56.581 -17.786 1.00 46.25 341 HIS D C 1
ATOM 9361 O O . HIS D 1 341 ? 95.964 55.530 -18.237 1.00 41.74 341 HIS D O 1
ATOM 9368 N N . SER D 1 342 ? 94.751 56.641 -16.668 1.00 41.13 342 SER D N 1
ATOM 9369 C CA . SER D 1 342 ? 94.720 55.562 -15.662 1.00 39.97 342 SER D CA 1
ATOM 9370 C C . SER D 1 342 ? 94.560 54.114 -16.151 1.00 30.02 342 SER D C 1
ATOM 9371 O O . SER D 1 342 ? 95.443 53.278 -15.914 1.00 22.81 342 SER D O 1
ATOM 9374 N N . TRP D 1 343 ? 93.441 53.815 -16.807 1.00 29.25 343 TRP D N 1
ATOM 9375 C CA . TRP D 1 343 ? 93.163 52.439 -17.208 1.00 28.83 343 TRP D CA 1
ATOM 9376 C C . TRP D 1 343 ? 94.162 51.912 -18.245 1.00 30.82 343 TRP D C 1
ATOM 9377 O O . TRP D 1 343 ? 94.411 50.698 -18.323 1.00 22.45 343 TRP D O 1
ATOM 9388 N N . GLY D 1 344 ? 94.743 52.830 -19.022 1.00 31.81 344 GLY D N 1
ATOM 9389 C CA . GLY D 1 344 ? 95.760 52.465 -19.993 1.00 25.41 344 GLY D CA 1
ATOM 9390 C C . GLY D 1 344 ? 97.033 51.981 -19.323 1.00 27.26 344 GLY D C 1
ATOM 9391 O O . GLY D 1 344 ? 97.657 50.997 -19.730 1.00 21.92 344 GLY D O 1
ATOM 9392 N N . TRP D 1 345 ? 97.440 52.675 -18.274 1.00 24.69 345 TRP D N 1
ATOM 9393 C CA . TRP D 1 345 ? 98.619 52.222 -17.567 1.00 27.83 345 TRP D CA 1
ATOM 9394 C C . TRP D 1 345 ? 98.348 50.989 -16.713 1.00 19.17 345 TRP D C 1
ATOM 9395 O O . TRP D 1 345 ? 99.255 50.187 -16.505 1.00 19.60 345 TRP D O 1
ATOM 9406 N N . TRP D 1 346 ? 97.118 50.854 -16.210 1.00 20.79 346 TRP D N 1
ATOM 9407 C CA . TRP D 1 346 ? 96.787 49.716 -15.341 1.00 25.28 346 TRP D CA 1
ATOM 9408 C C . TRP D 1 346 ? 96.766 48.504 -16.235 1.00 23.81 346 TRP D C 1
ATOM 9409 O O . TRP D 1 346 ? 97.222 47.420 -15.861 1.00 21.68 346 TRP D O 1
ATOM 9420 N N . GLN D 1 347 ? 96.245 48.694 -17.433 1.00 19.43 347 GLN D N 1
ATOM 9421 C CA . GLN D 1 347 ? 96.372 47.645 -18.435 1.00 27.45 347 GLN D CA 1
ATOM 9422 C C . GLN D 1 347 ? 97.844 47.259 -18.671 1.00 23.96 347 GLN D C 1
ATOM 9423 O O . GLN D 1 347 ? 98.180 46.076 -18.747 1.00 24.09 347 GLN D O 1
ATOM 9429 N N . ASP D 1 348 ? 98.720 48.245 -18.790 1.00 19.00 348 ASP D N 1
ATOM 9430 C CA . ASP D 1 348 ? 100.157 47.972 -18.926 1.00 19.18 348 ASP D CA 1
ATOM 9431 C C . ASP D 1 348 ? 100.807 47.357 -17.659 1.00 21.51 348 ASP D C 1
ATOM 9432 O O . ASP D 1 348 ? 101.831 46.681 -17.731 1.00 25.00 348 ASP D O 1
ATOM 9437 N N . ASP D 1 349 ? 100.245 47.629 -16.491 1.00 18.23 349 ASP D N 1
ATOM 9438 C CA . ASP D 1 349 ? 100.773 47.002 -15.273 1.00 15.65 349 ASP D CA 1
ATOM 9439 C C . ASP D 1 349 ? 100.557 45.481 -15.333 1.00 13.26 349 ASP D C 1
ATOM 9440 O O . ASP D 1 349 ? 101.268 44.716 -14.684 1.00 11.51 349 ASP D O 1
ATOM 9445 N N . LEU D 1 350 ? 99.566 45.043 -16.106 1.00 15.22 350 LEU D N 1
ATOM 9446 C CA . LEU D 1 350 ? 99.357 43.611 -16.300 1.00 14.51 350 LEU D CA 1
ATOM 9447 C C . LEU D 1 350 ? 100.592 43.008 -16.990 1.00 18.10 350 LEU D C 1
ATOM 9448 O O . LEU D 1 350 ? 101.005 41.892 -16.680 1.00 13.42 350 LEU D O 1
ATOM 9453 N N . ARG D 1 351 ? 101.187 43.747 -17.925 1.00 17.91 351 ARG D N 1
ATOM 9454 C CA . ARG D 1 351 ? 102.383 43.262 -18.619 1.00 13.13 351 ARG D CA 1
ATOM 9455 C C . ARG D 1 351 ? 103.606 43.295 -17.704 1.00 13.28 351 ARG D C 1
ATOM 9456 O O . ARG D 1 351 ? 104.418 42.344 -17.657 1.00 15.16 351 ARG D O 1
ATOM 9464 N N . GLY D 1 352 ? 103.722 44.387 -16.949 1.00 14.73 352 GLY D N 1
ATOM 9465 C CA . GLY D 1 352 ? 104.868 44.580 -16.084 1.00 12.21 352 GLY D CA 1
ATOM 9466 C C . GLY D 1 352 ? 104.875 43.543 -14.986 1.00 13.68 352 GLY D C 1
ATOM 9467 O O . GLY D 1 352 ? 105.900 42.925 -14.720 1.00 12.68 352 GLY D O 1
ATOM 9468 N N . SER D 1 353 ? 103.708 43.333 -14.371 1.00 15.34 353 SER D N 1
ATOM 9469 C CA . SER D 1 353 ? 103.591 42.355 -13.288 1.00 11.56 353 SER D CA 1
ATOM 9470 C C . SER D 1 353 ? 103.728 40.949 -13.833 1.00 13.75 353 SER D C 1
ATOM 9471 O O . SER D 1 353 ? 104.142 40.051 -13.109 1.00 10.51 353 SER D O 1
ATOM 9474 N N . TRP D 1 354 ? 103.347 40.742 -15.097 1.00 12.23 354 TRP D N 1
ATOM 9475 C CA . TRP D 1 354 ? 103.510 39.403 -15.679 1.00 14.47 354 TRP D CA 1
ATOM 9476 C C . TRP D 1 354 ? 104.968 38.962 -15.676 1.00 12.34 354 TRP D C 1
ATOM 9477 O O . TRP D 1 354 ? 105.272 37.816 -15.351 1.00 10.20 354 TRP D O 1
ATOM 9488 N N . THR D 1 355 ? 105.877 39.874 -16.018 1.00 11.79 355 THR D N 1
ATOM 9489 C CA . THR D 1 355 ? 107.312 39.566 -15.948 1.00 14.77 355 THR D CA 1
ATOM 9490 C C . THR D 1 355 ? 107.723 39.072 -14.566 1.00 15.72 355 THR D C 1
ATOM 9491 O O . THR D 1 355 ? 108.389 38.026 -14.416 1.00 13.24 355 THR D O 1
ATOM 9495 N N . THR D 1 356 ? 107.282 39.809 -13.549 1.00 12.43 356 THR D N 1
ATOM 9496 C CA . THR D 1 356 ? 107.498 39.388 -12.152 1.00 12.70 356 THR D CA 1
ATOM 9497 C C . THR D 1 356 ? 106.875 38.014 -11.829 1.00 11.38 356 THR D C 1
ATOM 9498 O O . THR D 1 356 ? 107.514 37.167 -11.193 1.00 12.17 356 THR D O 1
ATOM 9502 N N . PHE D 1 357 ? 105.621 37.794 -12.230 1.00 13.32 357 PHE D N 1
ATOM 9503 C CA . PHE D 1 357 ? 104.928 36.541 -11.899 1.00 12.78 357 PHE D CA 1
ATOM 9504 C C . PHE D 1 357 ? 105.548 35.331 -12.615 1.00 14.86 357 PHE D C 1
ATOM 9505 O O . PHE D 1 357 ? 105.690 34.247 -12.028 1.00 12.54 357 PHE D O 1
ATOM 9513 N N . ALA D 1 358 ? 105.881 35.491 -13.898 1.00 12.80 358 ALA D N 1
ATOM 9514 C CA . ALA D 1 358 ? 106.465 34.362 -14.628 1.00 15.19 358 ALA D CA 1
ATOM 9515 C C . ALA D 1 358 ? 107.781 33.937 -14.000 1.00 16.22 358 ALA D C 1
ATOM 9516 O O . ALA D 1 358 ? 108.054 32.732 -13.861 1.00 18.35 358 ALA D O 1
ATOM 9518 N N . ARG D 1 359 ? 108.591 34.920 -13.599 1.00 16.12 359 ARG D N 1
ATOM 9519 C CA . ARG D 1 359 ? 109.846 34.627 -12.898 1.00 14.44 359 ARG D CA 1
ATOM 9520 C C . ARG D 1 359 ? 109.560 33.881 -11.592 1.00 17.03 359 ARG D C 1
ATOM 9521 O O . ARG D 1 359 ? 110.169 32.849 -11.320 1.00 15.62 359 ARG D O 1
ATOM 9529 N N . ALA D 1 360 ? 108.579 34.358 -10.823 1.00 15.83 360 ALA D N 1
ATOM 9530 C CA . ALA D 1 360 ? 108.230 33.723 -9.552 1.00 17.94 360 ALA D CA 1
ATOM 9531 C C . ALA D 1 360 ? 107.762 32.284 -9.802 1.00 16.36 360 ALA D C 1
ATOM 9532 O O . ALA D 1 360 ? 108.094 31.361 -9.056 1.00 19.20 360 ALA D O 1
ATOM 9534 N N . PHE D 1 361 ? 106.993 32.100 -10.864 1.00 15.35 361 PHE D N 1
ATOM 9535 C CA . PHE D 1 361 ? 106.388 30.815 -11.148 1.00 15.18 361 PHE D CA 1
ATOM 9536 C C . PHE D 1 361 ? 107.332 29.892 -11.914 1.00 22.07 361 PHE D C 1
ATOM 9537 O O . PHE D 1 361 ? 106.942 28.766 -12.243 1.00 21.42 361 PHE D O 1
ATOM 9545 N N . GLU D 1 362 ? 108.538 30.369 -12.234 1.00 18.92 362 GLU D N 1
ATOM 9546 C CA . GLU D 1 362 ? 109.476 29.564 -13.030 1.00 27.20 362 GLU D CA 1
ATOM 9547 C C . GLU D 1 362 ? 108.795 29.020 -14.288 1.00 36.31 362 GLU D C 1
ATOM 9548 O O . GLU D 1 362 ? 108.827 27.815 -14.560 1.00 42.00 362 GLU D O 1
ATOM 9554 N N . LEU D 1 363 ? 108.151 29.916 -15.034 1.00 34.42 363 LEU D N 1
ATOM 9555 C CA . LEU D 1 363 ? 107.434 29.543 -16.249 1.00 39.83 363 LEU D CA 1
ATOM 9556 C C . LEU D 1 363 ? 108.336 29.549 -17.488 1.00 39.09 363 LEU D C 1
ATOM 9557 O O . LEU D 1 363 ? 108.600 28.492 -18.080 1.00 47.51 363 LEU D O 1
#

Nearest PDB structures (foldseek):
  4h18-assembly1_A  TM=1.002E+00  e=4.586E-68  Corynebacterium glutamicum ATCC 13032
  4h18-assembly4_D  TM=9.790E-01  e=4.482E-61  Corynebacterium glutamicum ATCC 13032
  4h18-assembly3_C  TM=9.809E-01  e=6.290E-60  Corynebacterium glutamicum ATCC 13032
  6sx4-assembly2_BBB  TM=8.652E-01  e=1.550E-21  Corynebacterium glutamicum
  8rfb-assembly1_A  TM=5.355E-01  e=6.084E-07  Homo sapiens

Foldseek 3Di:
DPAFLCNQQPPPAAKDKAQDDDPPDDDDAPLVVLQVPDPPQWGWMWIQHPQLRDIWIKTKRAFDPPPHAAEEEEEEFALQRLRDQRGDRNFAPVNVVVNVVRHMYIYTNAQHLQLQAFWPFFDVLRPGGHHRLSHVRHHYCPVPCVVRRHPQAYAYEYEQSNLLVQLLNCLVPPPSHQAGERHQYFLACQDDLNVVLSQLLNVVSVDHVCRGQNDRPDPSNCSSRSLNSVLSCANHAYEYEANLLNCVSNVVNVVVSVSSRVRVVSNCVSCVVSVGDYHYHYDDDPDPGVVVVNVSVVSCVVRVCVSRVPD/DPAFLCNPQPPPAAKDKAQDDPPPDPDDQPLPVLQVPADVQWGWMWIQHPQLRDIWIKTKRAFDPPPAAAEEEEEEFAQQRLRDQPGDRNFAPVNVVVRVVRHMYIYINAQHLQLQAFWPFFDVLRPGGHHRLSHVRHRPDVVPCVVRVHPQAYAYEYEQSNLLVQLLNCLVPPPNHLATERHQYFLACQDDLNVVLSQLLNVVSVDHVCRGQNDRPDPSNCSSRSLNSVLSCANHAYEYEANLLNCVSNVVNVVSSVSSRVSVVSSVVVCVVNVRDYHYHYDDDPDCGVVVVNVSVVSCVVRVCVSRVD/DPQFLCNVQPPPDAKDKAQDDDPPDDDDQPLVVLQVPDDPLWGWMWIQDPVLRDIWIKTKRAFDVVPQAAEEEEEEFALQRLRDQRGDSNQAPVNVVCNVPRHMYIYIRAQHLQLLDFWPFFDVLRPTGRHRLCHVRHHPCPVPCVVRVHPQAYAYEYEASPLLVQLLSCLVPPPSHLAGEREAYALACQDDVNVVLSCVRQVVSVHHVCRGQNDRPPPSRCSSRSQNSVVSCANHAYEYEHAQAVVVVVVVVSRVVRVVRVVSSVVSCVVSVGDYHYHYDPPRSVVVNVVVVVVVVSVCVSRVVD/DPQFLCNVQPPPAAKDKAQDDDPPDDDDQPLVVLQVPDDPQWGWMWIQHPQQRDIWIKTKRAFDVVVAAAEEEEEEFAQQRLRDQRGDRNQAPVNVVCRVDRYMYIYIRAQHLQLQDFWPFFDVLRPGGRHRLSHPRHHPDVVPCVVSVHPQAYEYEYEESPLLVQLLSCLVPPPNHLATEREAYALACQDDVNVVLSCVRQVVSVHHVCRGQNDRPPPSRCSSRSLNSVLSCANHAYEYEHFAFVVVVVTVVSSVVRVVRVVSSCVSCVVNVGDYHYHYDPHPGSVVVNVVVVVVVVRVCVSRVD

Sequence (1233 aa):
AEVTPADVAGDDTALSTISDSAPADEASAPRWRAHVNAADERVKEMWAYSPSMDRNVPLVVITADESAGPRPVIYLLNGGDGGEGAANWVMQTDVLDFYLEKNVNVVIPMEGKFSYYTDWVEENASLGGKQMWETFLVKELPGPLEEKLNTDGQRAIAGMSMSATTSLLFPQHFPGFYDAAASFSSGCAATSSLLPWEYLKLTLDDRGNATPEQMWGPRGGEYNIYNDALINSDKLRGTELYVSNNASGLAGEWETGGIIEAATNKCTHDLKAKLDSAGIPADWNLRPTGTHSWGWWQDDLRGSWTTFARAFELEAEVTPADVAGDTALSTISDSAPADEASAPRWRAHVNAADERVKEMWAYSPSMDRNVPLVVITADESAGPRPVIYLLNGGDGGEGAANWVMQTDVLDFYLEKNVNVVIPMEGKFSYYTDWVEENASLGGKQMWETFLVKELPGPLEEKLNTDGQRAIAGMSMSATTSLLFPQHFPGFYDAAASFSSGCAATSSLLPWEYLKLTLDDRGNATPEQMWGPRGGEYNIYNDALINSDKLRGTELYVSNASGLAGEWETGGIIEAATNKCTHDLKAKLDSAGIPADWNLRPTGTHSWGWWQDDLRGSWTTFARAFELAEVTPADVAGDTALSSSTISDSAPADEASAPRWRAHVNAADERVKEMWAYSPSMDRNVPLVVITADDESSAGPRPVIYLLNGGDGGEGAANWVMQTDVLDFYLEKNVNVVIPMEGKFSYYTDWVEENASSLGGKQMWETFLVKELPGPLEEKLNTDGQRAIAGMSSMSATTSLLFPQHFPGFYDAAASFSSGCAATSSLLPWEYLKLTLDRGNNATPEQMWGPRGGEYNIYNDALINSDKLRGTELYVSNASGETVVTGGIIEAATNKCTHDLKAKLDSAGIPADWNLRPHSWGWWQDDLRGSWTTFARAFELEAEVTPADVAGDTALSSTISDSSAPADEASAPRWRAHVNAADERVKEMWAYSPSMDRNVPLVVITADESAGPRPVIYLLNGGDGGEGAANWVMQTDVLDFYLEKNVNVVIPMEGKFSYYTDWVEENASLGGKQMWETFLVKELPGPLEEKLNTDGQRAIAGMSMSATTSLLFPQHFPGFYDAAASFSSGCAATSSLLPWEYLKLTLDRGNATPEQMWGPRGGEYNIYNDALINSDKLRGTELYVSNASGETVVTGGIIEAATNKCTHDLKAKLDSAGIPADWNLRPTHSWGWWQDDLRGSWTTFARAFEL